Protein AF-A0A928QP17-F1 (afdb_monomer)

Structure (mmCIF, N/CA/C/O backbone):
data_AF-A0A928QP17-F1
#
_entry.id   AF-A0A928QP17-F1
#
loop_
_atom_site.group_PDB
_atom_site.id
_atom_site.type_symbol
_atom_site.label_atom_id
_atom_site.label_alt_id
_atom_site.label_comp_id
_atom_site.label_asym_id
_atom_site.label_entity_id
_atom_site.label_seq_id
_atom_site.pdbx_PDB_ins_code
_atom_site.Cartn_x
_atom_site.Cartn_y
_atom_site.Cartn_z
_atom_site.occupancy
_atom_site.B_iso_or_equiv
_atom_site.auth_seq_id
_atom_site.auth_comp_id
_atom_site.auth_asym_id
_atom_site.auth_atom_id
_atom_site.pdbx_PDB_model_num
ATOM 1 N N . MET A 1 1 ? -71.863 12.565 37.218 1.00 50.16 1 MET A N 1
ATOM 2 C CA . MET A 1 1 ? -70.483 12.135 37.546 1.00 50.16 1 MET A CA 1
ATOM 3 C C . MET A 1 1 ? -70.343 10.631 37.805 1.00 50.16 1 MET A C 1
ATOM 5 O O . MET A 1 1 ? -69.464 10.047 37.192 1.00 50.16 1 MET A O 1
ATOM 9 N N . LYS A 1 2 ? -71.217 9.953 38.574 1.00 46.41 2 LYS A N 1
ATOM 10 C CA . LYS A 1 2 ? -71.148 8.475 38.717 1.00 46.41 2 LYS A CA 1
ATOM 11 C C . LYS A 1 2 ? -71.361 7.685 37.405 1.00 46.41 2 LYS A C 1
ATOM 13 O O . LYS A 1 2 ? -70.645 6.726 37.175 1.00 46.41 2 LYS A O 1
ATOM 18 N N . ASN A 1 3 ? -72.219 8.146 36.486 1.00 48.16 3 ASN A N 1
ATOM 19 C CA . ASN A 1 3 ? -72.451 7.462 35.194 1.00 48.16 3 ASN A CA 1
ATOM 20 C C . ASN A 1 3 ? -71.359 7.649 34.120 1.00 48.16 3 ASN A C 1
ATOM 22 O O . ASN A 1 3 ? -71.400 6.963 33.103 1.00 48.16 3 ASN A O 1
ATOM 26 N N . ILE A 1 4 ? -70.398 8.557 34.323 1.00 51.66 4 ILE A N 1
ATOM 27 C CA . ILE A 1 4 ? -69.255 8.731 33.407 1.00 51.66 4 ILE A CA 1
ATOM 28 C C . ILE A 1 4 ? -68.087 7.852 33.876 1.00 51.66 4 ILE A C 1
ATOM 30 O O . ILE A 1 4 ? -67.463 7.188 33.055 1.00 51.66 4 ILE A O 1
ATOM 34 N N . LEU A 1 5 ? -67.880 7.722 35.194 1.00 47.03 5 LEU A N 1
ATOM 35 C CA . LEU A 1 5 ? -66.871 6.813 35.749 1.00 47.03 5 LEU A CA 1
ATOM 36 C C . LEU A 1 5 ? -67.186 5.332 35.482 1.00 47.03 5 LEU A C 1
ATOM 38 O O . LEU A 1 5 ? -66.279 4.582 35.149 1.00 47.03 5 LEU A O 1
ATOM 42 N N . THR A 1 6 ? -68.452 4.902 35.554 1.00 49.31 6 THR A N 1
ATOM 43 C CA . THR A 1 6 ? -68.814 3.493 35.291 1.00 49.31 6 THR A CA 1
ATOM 44 C C . THR A 1 6 ? -68.688 3.112 33.811 1.00 49.31 6 THR A C 1
ATOM 46 O O . THR A 1 6 ? -68.391 1.964 33.506 1.00 49.31 6 THR A O 1
ATOM 49 N N . LYS A 1 7 ? -68.844 4.064 32.879 1.00 46.16 7 LYS A N 1
ATOM 50 C CA . LYS A 1 7 ? -68.625 3.811 31.443 1.00 46.16 7 LYS A CA 1
ATOM 51 C C . LYS A 1 7 ? -67.146 3.826 31.054 1.00 46.16 7 LYS A C 1
ATOM 53 O O . LYS A 1 7 ? -66.764 3.060 30.182 1.00 46.16 7 LYS A O 1
ATOM 58 N N . ILE A 1 8 ? -66.320 4.625 31.730 1.00 52.03 8 ILE A N 1
ATOM 59 C CA . ILE A 1 8 ? -64.865 4.615 31.528 1.00 52.03 8 ILE A CA 1
ATOM 60 C C . ILE A 1 8 ? -64.254 3.331 32.118 1.00 52.03 8 ILE A C 1
ATOM 62 O O . ILE A 1 8 ? -63.451 2.691 31.453 1.00 52.03 8 ILE A O 1
ATOM 66 N N . LEU A 1 9 ? -64.707 2.867 33.292 1.00 47.12 9 LEU A N 1
ATOM 67 C CA . LEU A 1 9 ? -64.185 1.635 33.905 1.00 47.12 9 LEU A CA 1
ATOM 68 C C . LEU A 1 9 ? -64.541 0.360 33.114 1.00 47.12 9 LEU A C 1
ATOM 70 O O . LEU A 1 9 ? -63.724 -0.549 33.030 1.00 47.12 9 LEU A O 1
ATOM 74 N N . VAL A 1 10 ? -65.730 0.299 32.500 1.00 51.31 10 VAL A N 1
ATOM 75 C CA . VAL A 1 10 ? -66.136 -0.831 31.637 1.00 51.31 10 VAL A CA 1
ATOM 76 C C . VAL A 1 10 ? -65.442 -0.782 30.268 1.00 51.31 10 VAL A C 1
ATOM 78 O O . VAL A 1 10 ? -65.198 -1.829 29.682 1.00 51.31 10 VAL A O 1
ATOM 81 N N . PHE A 1 11 ? -65.051 0.401 29.778 1.00 46.19 11 PHE A N 1
ATOM 82 C CA . PHE A 1 11 ? -64.256 0.523 28.551 1.00 46.19 11 PHE A CA 1
ATOM 83 C C . PHE A 1 11 ? -62.800 0.065 28.759 1.00 46.19 11 PHE A C 1
ATOM 85 O O . PHE A 1 11 ? -62.255 -0.614 27.897 1.00 46.19 11 PHE A O 1
ATOM 92 N N . PHE A 1 12 ? -62.204 0.331 29.929 1.00 45.59 12 PHE A N 1
ATOM 93 C CA . PHE A 1 12 ? -60.863 -0.171 30.266 1.00 45.59 12 PHE A CA 1
ATOM 94 C C . PHE A 1 12 ? -60.837 -1.681 30.573 1.00 45.59 12 PHE A C 1
ATOM 96 O O . PHE A 1 12 ? -59.945 -2.375 30.101 1.00 45.59 12 PHE A O 1
ATOM 103 N N . LEU A 1 13 ? -61.857 -2.232 31.245 1.00 40.94 13 LEU A N 1
ATOM 104 C CA . LEU A 1 13 ? -61.941 -3.680 31.511 1.00 40.94 13 LEU A CA 1
ATOM 105 C C . LEU A 1 13 ? -62.227 -4.539 30.263 1.00 40.94 13 LEU A C 1
ATOM 107 O O . LEU A 1 13 ? -61.940 -5.733 30.276 1.00 40.94 13 LEU A O 1
ATOM 111 N N . ILE A 1 14 ? -62.772 -3.958 29.188 1.00 42.19 14 ILE A N 1
ATOM 112 C CA . ILE A 1 14 ? -62.957 -4.654 27.902 1.00 42.19 14 ILE A CA 1
ATOM 113 C C . ILE A 1 14 ? -61.692 -4.563 27.025 1.00 42.19 14 ILE A C 1
ATOM 115 O O . ILE A 1 14 ? -61.451 -5.481 26.245 1.00 42.19 14 ILE A O 1
ATOM 119 N N . LEU A 1 15 ? -60.838 -3.541 27.190 1.00 37.81 15 LEU A N 1
ATOM 120 C CA . LEU A 1 15 ? -59.537 -3.469 26.504 1.00 37.81 15 LEU A CA 1
ATOM 121 C C . LEU A 1 15 ? -58.491 -4.450 27.075 1.00 37.81 15 LEU A C 1
ATOM 123 O O . LEU A 1 15 ? -57.694 -4.991 26.308 1.00 37.81 15 LEU A O 1
ATOM 127 N N . ASP A 1 16 ? -58.540 -4.758 28.375 1.00 39.31 16 ASP A N 1
ATOM 128 C CA . ASP A 1 16 ? -57.611 -5.718 29.002 1.00 39.31 16 ASP A CA 1
ATOM 129 C C . ASP A 1 16 ? -57.970 -7.194 28.739 1.00 39.31 16 ASP A C 1
ATOM 131 O O . ASP A 1 16 ? -57.113 -8.068 28.845 1.00 39.31 16 ASP A O 1
ATOM 135 N N . ILE A 1 17 ? -59.213 -7.498 28.344 1.00 41.94 17 ILE A N 1
ATOM 136 C CA . ILE A 1 17 ? -59.660 -8.875 28.033 1.00 41.94 17 ILE A CA 1
ATOM 137 C C . ILE A 1 17 ? -59.663 -9.150 26.510 1.00 41.94 17 ILE A C 1
ATOM 139 O O . ILE A 1 17 ? -59.850 -10.286 26.078 1.00 41.94 17 ILE A O 1
ATOM 143 N N . LEU A 1 18 ? -59.373 -8.141 25.678 1.00 33.00 18 LEU A N 1
ATOM 144 C CA . LEU A 1 18 ? -59.230 -8.268 24.217 1.00 33.00 18 LEU A CA 1
ATOM 145 C C . LEU A 1 18 ? -57.816 -7.974 23.693 1.00 33.00 18 LEU A C 1
ATOM 147 O O . LEU A 1 18 ? -57.620 -7.886 22.483 1.00 33.00 18 LEU A O 1
ATOM 151 N N . SER A 1 19 ? -56.818 -7.900 24.574 1.00 35.25 19 SER A N 1
ATOM 152 C CA . SER A 1 19 ? -55.413 -7.790 24.170 1.00 35.25 19 SER A CA 1
ATOM 153 C C . SER A 1 19 ? -54.688 -9.147 24.149 1.00 35.25 19 SER A C 1
ATOM 155 O O . SER A 1 19 ? -53.694 -9.323 24.851 1.00 35.25 19 SER A O 1
ATOM 157 N N . PRO A 1 20 ? -55.133 -10.107 23.311 1.00 39.41 20 PRO A N 1
ATOM 158 C CA . PRO A 1 20 ? -54.168 -10.998 22.684 1.00 39.41 20 PRO A CA 1
ATOM 159 C C . PRO A 1 20 ? -54.380 -11.088 21.169 1.00 39.41 20 PRO A C 1
ATOM 161 O O . PRO A 1 20 ? -54.307 -12.176 20.631 1.00 39.41 20 PRO A O 1
ATOM 164 N N . PHE A 1 21 ? -54.661 -9.988 20.467 1.00 37.66 21 PHE A N 1
ATOM 165 C CA . PHE A 1 21 ? -54.576 -9.953 18.997 1.00 37.66 21 PHE A CA 1
ATOM 166 C C . PHE A 1 21 ? -54.205 -8.547 18.496 1.00 37.66 21 PHE A C 1
ATOM 168 O O . PHE A 1 21 ? -54.910 -7.943 17.693 1.00 37.66 21 PHE A O 1
ATOM 175 N N . LEU A 1 22 ? -53.056 -8.022 18.933 1.00 32.31 22 LEU A N 1
ATOM 176 C CA . LEU A 1 22 ? -52.209 -7.370 17.929 1.00 32.31 22 LEU A CA 1
ATOM 177 C C . LEU A 1 22 ? -51.805 -8.491 16.962 1.00 32.31 22 LEU A C 1
ATOM 179 O O . LEU A 1 22 ? -51.503 -9.586 17.452 1.00 32.31 22 LEU A O 1
ATOM 183 N N . PRO A 1 23 ? -51.828 -8.299 15.631 1.00 30.12 23 PRO A N 1
ATOM 184 C CA . PRO A 1 23 ? -51.185 -9.276 14.775 1.00 30.12 23 PRO A CA 1
ATOM 185 C C . PRO A 1 23 ? -49.749 -9.383 15.289 1.00 30.12 23 PRO A C 1
ATOM 187 O O . PRO A 1 23 ? -49.046 -8.373 15.367 1.00 30.12 23 PRO A O 1
ATOM 190 N N . MET A 1 24 ? -49.337 -10.587 15.706 1.00 32.09 24 MET A N 1
ATOM 191 C CA . MET A 1 24 ? -47.921 -10.929 15.665 1.00 32.09 24 MET A CA 1
ATOM 192 C C . MET A 1 24 ? -47.445 -10.410 14.316 1.00 32.09 24 MET A C 1
ATOM 194 O O . MET A 1 24 ? -48.039 -10.770 13.298 1.00 32.09 24 MET A O 1
ATOM 198 N N . THR A 1 25 ? -46.473 -9.500 14.318 1.00 38.00 25 THR A N 1
ATOM 199 C CA . THR A 1 25 ? -45.725 -9.160 13.113 1.00 38.00 25 THR A CA 1
ATOM 200 C C . THR A 1 25 ? -45.404 -10.486 12.447 1.00 38.00 25 THR A C 1
ATOM 202 O O . THR A 1 25 ? -44.709 -11.312 13.042 1.00 38.00 25 THR A O 1
ATOM 205 N N . GLN A 1 26 ? -46.037 -10.744 11.301 1.00 40.50 26 GLN A N 1
ATOM 206 C CA . GLN A 1 26 ? -45.770 -11.925 10.499 1.00 40.50 26 GLN A CA 1
ATOM 207 C C . GLN A 1 26 ? -44.246 -11.970 10.362 1.00 40.50 26 GLN A C 1
ATOM 209 O O . GLN A 1 26 ? -43.658 -10.975 9.939 1.00 40.50 26 GLN A O 1
ATOM 214 N N . ALA A 1 27 ? -43.600 -13.039 10.835 1.00 49.50 27 ALA A N 1
ATOM 215 C CA . ALA A 1 27 ? -42.162 -13.171 10.660 1.00 49.50 27 ALA A CA 1
ATOM 216 C C . ALA A 1 27 ? -41.873 -12.990 9.164 1.00 49.50 27 ALA A C 1
ATOM 218 O O . ALA A 1 27 ? -42.525 -13.644 8.348 1.00 49.50 27 ALA A O 1
ATOM 219 N N . ALA A 1 28 ? -40.941 -12.096 8.815 1.00 56.09 28 ALA A N 1
ATOM 220 C CA . ALA A 1 28 ? -40.542 -11.878 7.421 1.00 56.09 28 ALA A CA 1
ATOM 221 C C . ALA A 1 28 ? -40.059 -13.186 6.766 1.00 56.09 28 ALA A C 1
ATOM 223 O O . ALA A 1 28 ? -40.099 -13.342 5.553 1.00 56.09 28 ALA A O 1
ATOM 224 N N . TYR A 1 29 ? -39.665 -14.156 7.597 1.00 69.88 29 TYR A N 1
ATOM 225 C CA . TYR A 1 29 ? -39.195 -15.468 7.202 1.00 69.88 29 TYR A CA 1
ATOM 226 C C . TYR A 1 29 ? -40.138 -16.566 7.714 1.00 69.88 29 TYR A C 1
ATOM 228 O O . TYR A 1 29 ? -40.458 -16.636 8.905 1.00 69.88 29 TYR A O 1
ATOM 236 N N . GLY A 1 30 ? -40.540 -17.486 6.829 1.00 57.28 30 GLY A N 1
ATOM 237 C CA . GLY A 1 30 ? -41.529 -18.539 7.117 1.00 57.28 30 GLY A CA 1
ATOM 238 C C . GLY A 1 30 ? -41.168 -19.521 8.245 1.00 57.28 30 GLY A C 1
ATOM 239 O O . GLY A 1 30 ? -42.051 -20.209 8.751 1.00 57.28 30 GLY A O 1
ATOM 240 N N . ASN A 1 31 ? -39.903 -19.558 8.680 1.00 64.75 31 ASN A N 1
ATOM 241 C CA . ASN A 1 31 ? -39.394 -20.469 9.715 1.00 64.75 31 ASN A CA 1
ATOM 242 C C . ASN A 1 31 ? -39.232 -19.818 11.106 1.00 64.75 31 ASN A C 1
ATOM 244 O O . ASN A 1 31 ? -38.623 -20.410 11.994 1.00 64.75 31 ASN A O 1
ATOM 248 N N . GLY A 1 32 ? -39.782 -18.616 11.320 1.00 68.38 32 GLY A N 1
ATOM 249 C CA . GLY A 1 32 ? -39.868 -17.989 12.647 1.00 68.38 32 GLY A CA 1
ATOM 250 C C . GLY A 1 32 ? -38.692 -17.091 13.043 1.00 68.38 32 GLY A C 1
ATOM 251 O O . GLY A 1 32 ? -38.681 -16.601 14.172 1.00 68.38 32 GLY A O 1
ATOM 252 N N . TYR A 1 33 ? -37.737 -16.831 12.141 1.00 80.94 33 TYR A N 1
ATOM 253 C CA . TYR A 1 33 ? -36.760 -15.756 12.336 1.00 80.94 33 TYR A CA 1
ATOM 254 C C . TYR A 1 33 ? -37.456 -14.403 12.184 1.00 80.94 33 TYR A C 1
ATOM 256 O O . TYR A 1 33 ? -38.138 -14.147 11.190 1.00 80.94 33 TYR A O 1
ATOM 264 N N . VAL A 1 34 ? -37.285 -13.537 13.175 1.00 70.81 34 VAL A N 1
ATOM 265 C CA . VAL A 1 34 ? -37.745 -12.150 13.138 1.00 70.81 34 VAL A CA 1
ATOM 266 C C . VAL A 1 34 ? -36.468 -11.346 12.955 1.00 70.81 34 VAL A C 1
ATOM 268 O O . VAL A 1 34 ? -35.703 -11.215 13.908 1.00 70.81 34 VAL A O 1
ATOM 271 N N . GLY A 1 35 ? -36.169 -10.949 11.715 1.00 75.62 35 GLY A N 1
ATOM 272 C CA . GLY A 1 35 ? -34.967 -10.172 11.406 1.00 75.62 35 GLY A CA 1
ATOM 273 C C . GLY A 1 35 ? -34.935 -8.840 12.153 1.00 75.62 35 GLY A C 1
ATOM 274 O O . GLY A 1 35 ? -35.768 -8.555 13.014 1.00 75.62 35 GLY A O 1
ATOM 275 N N . GLY A 1 36 ? -33.973 -7.988 11.827 1.00 79.06 36 GLY A N 1
ATOM 276 C CA . GLY A 1 36 ? -34.006 -6.603 12.294 1.00 79.06 36 GLY A CA 1
ATOM 277 C C . GLY A 1 36 ? -32.644 -6.017 12.599 1.00 79.06 36 GLY A C 1
ATOM 278 O O . GLY A 1 36 ? -31.645 -6.725 12.670 1.00 79.06 36 GLY A O 1
ATOM 279 N N . ARG A 1 37 ? -32.590 -4.703 12.835 1.00 74.69 37 ARG A N 1
ATOM 280 C CA . ARG A 1 37 ? -31.295 -4.007 12.901 1.00 74.69 37 ARG A CA 1
ATOM 281 C C . ARG A 1 37 ? -30.421 -4.328 14.108 1.00 74.69 37 ARG A C 1
ATOM 283 O O . ARG A 1 37 ? -29.240 -4.053 14.045 1.00 74.69 37 ARG A O 1
ATOM 290 N N . LYS A 1 38 ? -30.951 -4.785 15.243 1.00 69.75 38 LYS A N 1
ATOM 291 C CA . LYS A 1 38 ? -30.124 -4.884 16.460 1.00 69.75 38 LYS A CA 1
ATOM 292 C C . LYS A 1 38 ? -29.164 -6.063 16.364 1.00 69.75 38 LYS A C 1
ATOM 294 O O . LYS A 1 38 ? -29.606 -7.152 16.005 1.00 69.75 38 LYS A O 1
ATOM 299 N N . GLY A 1 39 ? -27.899 -5.854 16.733 1.00 62.88 39 GLY A N 1
ATOM 300 C CA . GLY A 1 39 ? -26.987 -6.957 17.029 1.00 62.88 39 GLY A CA 1
ATOM 301 C C . GLY A 1 39 ? -27.576 -7.884 18.096 1.00 62.88 39 GLY A C 1
ATOM 302 O O . GLY A 1 39 ? -28.529 -7.531 18.797 1.00 62.88 39 GLY A O 1
ATOM 303 N N . ASP A 1 40 ? -27.008 -9.074 18.246 1.00 62.84 40 ASP A N 1
ATOM 304 C CA . ASP A 1 40 ? -27.430 -10.038 19.275 1.00 62.84 40 ASP A CA 1
ATOM 305 C C . ASP A 1 40 ? -27.116 -9.574 20.716 1.00 62.84 40 ASP A C 1
ATOM 307 O O . ASP A 1 40 ? -27.422 -10.265 21.689 1.00 62.84 40 ASP A O 1
ATOM 311 N N . GLY A 1 41 ? -26.529 -8.382 20.849 1.00 57.38 41 GLY A N 1
ATOM 312 C CA . GLY A 1 41 ? -26.080 -7.794 22.097 1.00 57.38 41 GLY A CA 1
ATOM 313 C C . GLY A 1 41 ? -24.778 -8.406 22.589 1.00 57.38 41 GLY A C 1
ATOM 314 O O . GLY A 1 41 ? -24.368 -8.037 23.681 1.00 57.38 41 GLY A O 1
ATOM 315 N N . MET A 1 42 ? -24.137 -9.300 21.820 1.00 54.78 42 MET A N 1
ATOM 316 C CA . MET A 1 42 ? -22.924 -10.060 22.144 1.00 54.78 42 MET A CA 1
ATOM 317 C C . MET A 1 42 ? -21.641 -9.379 21.642 1.00 54.78 42 MET A C 1
ATOM 319 O O . MET A 1 42 ? -20.551 -9.855 21.914 1.00 54.78 42 MET A O 1
ATOM 323 N N . GLY A 1 43 ? -21.720 -8.194 21.035 1.00 65.25 43 GLY A N 1
ATOM 324 C CA . GLY A 1 43 ? -20.551 -7.472 20.520 1.00 65.25 43 GLY A CA 1
ATOM 325 C C . GLY A 1 43 ? -20.120 -7.994 19.149 1.00 65.25 43 GLY A C 1
ATOM 326 O O . GLY A 1 43 ? -20.925 -8.575 18.424 1.00 65.25 43 GLY A O 1
ATOM 327 N N . ILE A 1 44 ? -18.869 -7.747 18.752 1.00 75.00 44 ILE A N 1
ATOM 328 C CA . ILE A 1 44 ? -18.403 -8.145 17.417 1.00 75.00 44 ILE A CA 1
ATOM 329 C C . ILE A 1 44 ? -18.316 -9.667 17.324 1.00 75.00 44 ILE A C 1
ATOM 331 O O . ILE A 1 44 ? -17.543 -10.324 18.026 1.00 75.00 44 ILE A O 1
ATOM 335 N N . TYR A 1 45 ? -19.093 -10.216 16.398 1.00 77.31 45 TYR A N 1
ATOM 336 C CA . TYR A 1 45 ? -19.068 -11.619 16.021 1.00 77.31 45 TYR A CA 1
ATOM 337 C C . TYR A 1 45 ? -17.927 -11.917 15.042 1.00 77.31 45 TYR A C 1
ATOM 339 O O . TYR A 1 45 ? -17.227 -12.921 15.178 1.00 77.31 45 TYR A O 1
ATOM 347 N N . ALA A 1 46 ? -17.714 -11.047 14.057 1.00 84.00 46 ALA A N 1
ATOM 348 C CA . ALA A 1 46 ? -16.796 -11.332 12.964 1.00 84.00 46 ALA A CA 1
ATOM 349 C C . ALA A 1 46 ? -16.258 -10.066 12.301 1.00 84.00 46 ALA A C 1
ATOM 351 O O . ALA A 1 46 ? -16.975 -9.074 12.191 1.00 84.00 46 ALA A O 1
ATOM 352 N N . HIS A 1 47 ? -15.031 -10.155 11.784 1.00 87.81 47 HIS A N 1
ATOM 353 C CA . HIS A 1 47 ? -14.446 -9.181 10.863 1.00 87.81 47 HIS A CA 1
ATOM 354 C C . HIS A 1 47 ? -14.556 -9.683 9.422 1.00 87.81 47 HIS A C 1
ATOM 356 O O . HIS A 1 47 ? -14.399 -10.886 9.159 1.00 87.81 47 HIS A O 1
ATOM 362 N N . GLY A 1 48 ? -14.793 -8.756 8.500 1.00 94.75 48 GLY A N 1
ATOM 363 C CA . GLY A 1 48 ? -14.872 -9.025 7.070 1.00 94.75 48 GLY A CA 1
ATOM 364 C C . GLY A 1 48 ? -14.574 -7.788 6.234 1.00 94.75 48 GLY A C 1
ATOM 365 O O . GLY A 1 48 ? -14.390 -6.693 6.762 1.00 94.75 48 GLY A O 1
ATOM 366 N N . VAL A 1 49 ? -14.538 -7.981 4.924 1.00 97.31 49 VAL A N 1
ATOM 367 C CA . VAL A 1 49 ? -14.384 -6.916 3.924 1.00 97.31 49 VAL A CA 1
ATOM 368 C C . VAL A 1 49 ? -15.519 -6.998 2.914 1.00 97.31 49 VAL A C 1
ATOM 370 O O . VAL A 1 49 ? -16.149 -8.049 2.781 1.00 97.31 49 VAL A O 1
ATOM 373 N N . ASP A 1 50 ? -15.789 -5.916 2.203 1.00 98.31 50 ASP A N 1
ATOM 374 C CA . ASP A 1 50 ? -16.649 -5.955 1.025 1.00 98.31 50 ASP A CA 1
ATOM 375 C C . ASP A 1 50 ? -15.872 -5.586 -0.239 1.00 98.31 50 ASP A C 1
ATOM 377 O O . ASP A 1 50 ? -14.907 -4.824 -0.198 1.00 98.31 50 ASP A O 1
ATOM 381 N N . LEU A 1 51 ? -16.188 -6.285 -1.331 1.00 98.06 51 LEU A N 1
ATOM 382 C CA . LEU A 1 51 ? -15.373 -6.328 -2.546 1.00 98.06 51 LEU A CA 1
ATOM 383 C C . LEU A 1 51 ? -16.252 -6.311 -3.794 1.00 98.06 51 LEU A C 1
ATOM 385 O O . LEU A 1 51 ? -17.342 -6.886 -3.826 1.00 98.06 51 LEU A O 1
ATOM 389 N N . SER A 1 52 ? -15.722 -5.721 -4.855 1.00 97.25 52 SER A N 1
ATOM 390 C CA . SER A 1 52 ? -16.362 -5.576 -6.162 1.00 97.25 52 SER A CA 1
ATOM 391 C C . SER A 1 52 ? -15.312 -5.632 -7.273 1.00 97.25 52 SER A C 1
ATOM 393 O O . SER A 1 52 ? -14.134 -5.905 -7.020 1.00 97.25 52 SER A O 1
ATOM 395 N N . GLU A 1 53 ? -15.708 -5.326 -8.507 1.00 96.25 53 GLU A N 1
ATOM 396 C CA . GLU A 1 53 ? -14.765 -5.181 -9.616 1.00 96.25 53 GLU A CA 1
ATOM 397 C C . GLU A 1 53 ? -13.692 -4.102 -9.407 1.00 96.25 53 GLU A C 1
ATOM 399 O O . GLU A 1 53 ? -12.624 -4.185 -10.011 1.00 96.25 53 GLU A O 1
ATOM 404 N N . TRP A 1 54 ? -13.918 -3.135 -8.511 1.00 95.38 54 TRP A N 1
ATOM 405 C CA . TRP A 1 54 ? -12.975 -2.045 -8.242 1.00 95.38 54 TRP A CA 1
ATOM 406 C C . TRP A 1 54 ? -11.655 -2.504 -7.614 1.00 95.38 54 TRP A C 1
ATOM 408 O O . TRP A 1 54 ? -10.644 -1.822 -7.766 1.00 95.38 54 TRP A O 1
ATOM 418 N N . GLN A 1 55 ? -11.636 -3.662 -6.948 1.00 94.88 55 GLN A N 1
ATOM 419 C CA . GLN A 1 55 ? -10.406 -4.271 -6.426 1.00 94.88 55 GLN A CA 1
ATOM 420 C C . GLN A 1 55 ? -9.660 -5.116 -7.478 1.00 94.88 55 GLN A C 1
ATOM 422 O O . GLN A 1 55 ? -8.534 -5.551 -7.239 1.00 94.88 55 GLN A O 1
ATOM 427 N N . GLY A 1 56 ? -10.256 -5.320 -8.657 1.00 87.62 56 GLY A N 1
ATOM 428 C CA . GLY A 1 56 ? -9.631 -5.962 -9.808 1.00 87.62 56 GLY A CA 1
ATOM 429 C C . GLY A 1 56 ? -9.417 -7.477 -9.695 1.00 87.62 56 GLY A C 1
ATOM 430 O O . GLY A 1 56 ? -9.859 -8.166 -8.773 1.00 87.62 56 GLY A O 1
ATOM 431 N N . GLY A 1 57 ? -8.706 -8.012 -10.688 1.00 79.69 57 GLY A N 1
ATOM 432 C CA . GLY A 1 57 ? -8.490 -9.444 -10.886 1.00 79.69 57 GLY A CA 1
ATOM 433 C C . GLY A 1 57 ? -7.456 -10.104 -9.973 1.00 79.69 57 GLY A C 1
ATOM 434 O O . GLY A 1 57 ? -7.164 -11.279 -10.162 1.00 79.69 57 GLY A O 1
ATOM 435 N N . GLU A 1 58 ? -6.913 -9.428 -8.967 1.00 86.81 58 GLU A N 1
ATOM 436 C CA . GLU A 1 58 ? -5.759 -9.929 -8.196 1.00 86.81 58 GLU A CA 1
ATOM 437 C C . GLU A 1 58 ? -6.054 -10.176 -6.710 1.00 86.81 58 GLU A C 1
ATOM 439 O O . GLU A 1 58 ? -5.138 -10.370 -5.919 1.00 86.81 58 GLU A O 1
ATOM 444 N N . VAL A 1 59 ? -7.332 -10.217 -6.319 1.00 95.25 59 VAL A N 1
ATOM 445 C CA . VAL A 1 59 ? -7.709 -10.499 -4.927 1.00 95.25 59 VAL A CA 1
ATOM 446 C C . VAL A 1 59 ? -7.321 -11.927 -4.506 1.00 95.25 59 VAL A C 1
ATOM 448 O O . VAL A 1 59 ? -7.782 -12.910 -5.092 1.00 95.25 59 VAL A O 1
ATOM 451 N N . ASP A 1 60 ? -6.520 -12.031 -3.445 1.00 96.12 60 ASP A N 1
ATOM 452 C CA . ASP A 1 60 ? -6.100 -13.271 -2.790 1.00 96.12 60 ASP A CA 1
ATOM 453 C C . ASP A 1 60 ? -6.913 -13.510 -1.505 1.00 96.12 60 ASP A C 1
ATOM 455 O O . ASP A 1 60 ? -6.643 -12.969 -0.429 1.00 96.12 60 ASP A O 1
ATOM 459 N N . PHE A 1 61 ? -7.929 -14.366 -1.622 1.00 96.75 61 PHE A N 1
ATOM 460 C CA . PHE A 1 61 ? -8.832 -14.706 -0.523 1.00 96.75 61 PHE A CA 1
ATOM 461 C C . PHE A 1 61 ? -8.187 -15.578 0.565 1.00 96.75 61 PHE A C 1
ATOM 463 O O . PHE A 1 61 ? -8.663 -15.563 1.703 1.00 96.75 61 PHE A O 1
ATOM 470 N N . PHE A 1 62 ? -7.107 -16.309 0.264 1.00 90.31 62 PHE A N 1
ATOM 471 C CA . PHE A 1 62 ? -6.383 -17.073 1.282 1.00 90.31 62 PHE A CA 1
ATOM 472 C C . PHE A 1 62 ? -5.629 -16.129 2.212 1.00 90.31 62 PHE A C 1
ATOM 474 O O . PHE A 1 62 ? -5.749 -16.265 3.427 1.00 90.31 62 PHE A O 1
ATOM 481 N N . LYS A 1 63 ? -4.971 -15.100 1.669 1.00 89.69 63 LYS A N 1
ATOM 482 C CA . LYS A 1 63 ? -4.328 -14.058 2.485 1.00 89.69 63 LYS A CA 1
ATOM 483 C C . LYS A 1 63 ? -5.319 -13.274 3.336 1.00 89.69 63 LYS A C 1
ATOM 485 O O . LYS A 1 63 ? -5.038 -12.992 4.503 1.00 89.69 63 LYS A O 1
ATOM 490 N N . ILE A 1 64 ? -6.499 -12.960 2.796 1.00 90.06 64 ILE A N 1
ATOM 491 C CA . ILE A 1 64 ? -7.585 -12.356 3.584 1.00 90.06 64 ILE A CA 1
ATOM 492 C C . ILE A 1 64 ? -7.947 -13.277 4.763 1.00 90.06 64 ILE A C 1
ATOM 494 O O . ILE A 1 64 ? -8.027 -12.827 5.905 1.00 90.06 64 ILE A O 1
ATOM 498 N N . LYS A 1 65 ? -8.118 -14.582 4.517 1.00 84.50 65 LYS A N 1
ATOM 499 C CA . LYS A 1 65 ? -8.434 -15.563 5.566 1.00 84.50 65 LYS A CA 1
ATOM 500 C C . LYS A 1 65 ? -7.328 -15.683 6.621 1.00 84.50 65 LYS A C 1
ATOM 502 O O . LYS A 1 65 ? -7.635 -15.744 7.810 1.00 84.50 65 LYS A O 1
ATOM 507 N N . GLU A 1 66 ? -6.065 -15.714 6.204 1.00 78.06 66 GLU A N 1
ATOM 508 C CA . GLU A 1 66 ? -4.891 -15.849 7.081 1.00 78.06 66 GLU A CA 1
ATOM 509 C C . GLU A 1 66 ? -4.742 -14.681 8.064 1.00 78.06 66 GLU A C 1
ATOM 511 O O . GLU A 1 66 ? -4.298 -14.881 9.192 1.00 78.06 66 GLU A O 1
ATOM 516 N N . GLN A 1 67 ? -5.191 -13.483 7.685 1.00 80.62 67 GLN A N 1
ATOM 517 C CA . GLN A 1 67 ? -5.209 -12.299 8.554 1.00 80.62 67 GLN A CA 1
ATOM 518 C C . GLN A 1 67 ? -6.344 -12.303 9.594 1.00 80.62 67 GLN A C 1
ATOM 520 O O . GLN A 1 67 ? -6.483 -11.347 10.354 1.00 80.62 67 GLN A O 1
ATOM 525 N N . GLY A 1 68 ? -7.168 -13.353 9.642 1.00 75.50 68 GLY A N 1
ATOM 526 C CA . GLY A 1 68 ? -8.241 -13.501 10.628 1.00 75.50 68 GLY A CA 1
ATOM 527 C C . GLY A 1 68 ? -9.605 -12.966 10.183 1.00 75.50 68 GLY A C 1
ATOM 528 O O . GLY A 1 68 ? -10.564 -13.041 10.956 1.00 75.50 68 GLY A O 1
ATOM 529 N N . TYR A 1 69 ? -9.746 -12.487 8.940 1.00 87.62 69 TYR A N 1
ATOM 530 C CA . TYR A 1 69 ? -11.061 -12.179 8.376 1.00 87.62 69 TYR A CA 1
ATOM 531 C C . TYR A 1 69 ? -11.860 -13.465 8.152 1.00 87.62 69 TYR A C 1
ATOM 533 O O . TYR A 1 69 ? -11.335 -14.517 7.783 1.00 87.62 69 TYR A O 1
ATOM 541 N N . SER A 1 70 ? -13.165 -13.394 8.393 1.00 88.19 70 SER A N 1
ATOM 542 C CA . SER A 1 70 ? -14.035 -14.578 8.413 1.00 88.19 70 SER A CA 1
ATOM 543 C C . SER A 1 70 ? -15.144 -14.546 7.369 1.00 88.19 70 SER A C 1
ATOM 545 O O . SER A 1 70 ? -15.656 -15.613 7.016 1.00 88.19 70 SER A O 1
ATOM 547 N N . PHE A 1 71 ? -15.463 -13.367 6.830 1.00 97.88 71 PHE A N 1
ATOM 548 C CA . PHE A 1 71 ? -16.454 -13.207 5.775 1.00 97.88 71 PHE A CA 1
ATOM 549 C C . PHE A 1 71 ? -16.065 -12.155 4.738 1.00 97.88 71 PHE A C 1
ATOM 551 O O . PHE A 1 71 ? -15.233 -11.284 4.998 1.00 97.88 71 PHE A O 1
ATOM 558 N N . VAL A 1 72 ? -16.720 -12.237 3.582 1.00 98.44 72 VAL A N 1
ATOM 559 C CA . VAL A 1 72 ? -16.721 -11.207 2.541 1.00 98.44 72 VAL A CA 1
ATOM 560 C C . VAL A 1 72 ? -18.148 -10.911 2.088 1.00 98.44 72 VAL A C 1
ATOM 562 O O . VAL A 1 72 ? -18.964 -11.831 1.980 1.00 98.44 72 VAL A O 1
ATOM 565 N N . ILE A 1 73 ? -18.456 -9.645 1.810 1.00 98.81 73 ILE A N 1
ATOM 566 C CA . ILE A 1 73 ? -19.688 -9.250 1.114 1.00 98.81 73 ILE A CA 1
ATOM 567 C C . ILE A 1 73 ? -19.305 -8.859 -0.312 1.00 98.81 73 ILE A C 1
ATOM 569 O O . ILE A 1 73 ? -18.550 -7.919 -0.522 1.00 98.81 73 ILE A O 1
ATOM 573 N N . LEU A 1 74 ? -19.764 -9.614 -1.304 1.00 98.75 74 LEU A N 1
ATOM 574 C CA . LEU A 1 74 ? -19.377 -9.398 -2.699 1.00 98.75 74 LEU A CA 1
ATOM 575 C C . LEU A 1 74 ? -20.449 -8.605 -3.439 1.00 98.75 74 LEU A C 1
ATOM 577 O O . LEU A 1 74 ? -21.632 -8.939 -3.343 1.00 98.75 74 LEU A O 1
ATOM 581 N N . ARG A 1 75 ? -20.065 -7.619 -4.249 1.00 98.69 75 ARG A N 1
ATOM 582 C CA . ARG A 1 75 ? -21.013 -7.036 -5.199 1.00 98.69 75 ARG A CA 1
ATOM 583 C C . ARG A 1 75 ? -21.416 -8.117 -6.191 1.00 98.69 75 ARG A C 1
ATOM 585 O O . ARG A 1 75 ? -20.580 -8.628 -6.927 1.00 98.69 75 ARG A O 1
ATOM 592 N N . ALA A 1 76 ? -22.689 -8.494 -6.190 1.00 98.38 76 ALA A N 1
ATOM 593 C CA . ALA A 1 76 ? -23.224 -9.416 -7.186 1.00 98.38 76 ALA A CA 1
ATOM 594 C C . ALA A 1 76 ? -23.477 -8.697 -8.513 1.00 98.38 76 ALA A C 1
ATOM 596 O O . ALA A 1 76 ? -23.310 -9.279 -9.581 1.00 98.38 76 ALA A O 1
ATOM 597 N N . GLY A 1 77 ? -23.846 -7.420 -8.443 1.00 97.75 77 GLY A N 1
ATOM 598 C CA . GLY A 1 77 ? -24.038 -6.576 -9.608 1.00 97.75 77 GLY A CA 1
ATOM 599 C C . GLY A 1 77 ? -24.540 -5.187 -9.250 1.00 97.75 77 GLY A C 1
ATOM 600 O O . GLY A 1 77 ? -24.685 -4.834 -8.077 1.00 97.75 77 GLY A O 1
ATOM 601 N N . PHE A 1 78 ? -24.809 -4.407 -10.288 1.00 97.25 78 PHE A N 1
ATOM 602 C CA . PHE A 1 78 ? -25.413 -3.089 -10.201 1.00 97.25 78 PHE A CA 1
ATOM 603 C C . PHE A 1 78 ? -26.500 -2.960 -11.267 1.00 97.25 78 PHE A C 1
ATOM 605 O O . PHE A 1 78 ? -26.328 -3.356 -12.424 1.00 97.25 78 PHE A O 1
ATOM 612 N N . SER A 1 79 ? -27.657 -2.436 -10.878 1.00 94.81 79 SER A N 1
ATOM 613 C CA . SER A 1 79 ? -28.874 -2.543 -11.680 1.00 94.81 79 SER A CA 1
ATOM 614 C C . SER A 1 79 ? -29.131 -3.982 -12.173 1.00 94.81 79 SER A C 1
ATOM 616 O O . SER A 1 79 ? -29.245 -4.904 -11.371 1.00 94.81 79 SER A O 1
ATOM 618 N N . VAL A 1 80 ? -29.217 -4.200 -13.487 1.00 95.94 80 VAL A N 1
ATOM 619 C CA . VAL A 1 80 ? -29.399 -5.521 -14.118 1.00 95.94 80 VAL A CA 1
ATOM 620 C C . VAL A 1 80 ? -28.099 -6.103 -14.690 1.00 95.94 80 VAL A C 1
ATOM 622 O O . VAL A 1 80 ? -28.143 -7.074 -15.447 1.00 95.94 80 VAL A O 1
ATOM 625 N N . TYR A 1 81 ? -26.947 -5.513 -14.361 1.00 97.38 81 TYR A N 1
ATOM 626 C CA . TYR A 1 81 ? -25.629 -5.957 -14.809 1.00 97.38 81 TYR A CA 1
ATOM 627 C C . TYR A 1 81 ? -24.904 -6.689 -13.684 1.00 97.38 81 TYR A C 1
ATOM 629 O O . TYR A 1 81 ? -24.829 -6.198 -12.560 1.00 97.38 81 TYR A O 1
ATOM 637 N N . ILE A 1 82 ? -24.378 -7.871 -13.999 1.00 98.00 82 ILE A N 1
ATOM 638 C CA . ILE A 1 82 ? -23.556 -8.649 -13.072 1.00 98.00 82 ILE A CA 1
ATOM 639 C C . ILE A 1 82 ? -22.190 -7.972 -12.916 1.00 98.00 82 ILE A C 1
ATOM 641 O O . ILE A 1 82 ? -21.646 -7.464 -13.896 1.00 98.00 82 ILE A O 1
ATOM 645 N N . ASP A 1 83 ? -21.643 -7.971 -11.703 1.00 98.38 83 ASP A N 1
ATOM 646 C CA . ASP A 1 83 ? -20.278 -7.499 -11.455 1.00 98.38 83 ASP A CA 1
ATOM 647 C C . ASP A 1 83 ? -19.275 -8.448 -12.130 1.00 98.38 83 ASP A C 1
ATOM 649 O O . ASP A 1 83 ? -19.414 -9.675 -12.035 1.00 98.38 83 ASP A O 1
ATOM 653 N N . GLU A 1 84 ? -18.279 -7.889 -12.825 1.00 97.50 84 GLU A N 1
ATOM 654 C CA . GLU A 1 84 ? -17.352 -8.651 -13.673 1.00 97.50 84 GLU A CA 1
ATOM 655 C C . GLU A 1 84 ? -16.640 -9.779 -12.911 1.00 97.50 84 GLU A C 1
ATOM 657 O O . GLU A 1 84 ? -16.413 -10.863 -13.458 1.00 97.50 84 GLU A O 1
ATOM 662 N N . TYR A 1 85 ? -16.336 -9.564 -11.628 1.00 97.38 85 TYR A N 1
ATOM 663 C CA . TYR A 1 85 ? -15.579 -10.514 -10.820 1.00 97.38 85 TYR A CA 1
ATOM 664 C C . TYR A 1 85 ? -16.442 -11.344 -9.869 1.00 97.38 85 TYR A C 1
ATOM 666 O O . TYR A 1 85 ? -15.894 -12.205 -9.177 1.00 97.38 85 TYR A O 1
ATOM 674 N N . PHE A 1 86 ? -17.769 -11.171 -9.846 1.00 98.25 86 PHE A N 1
ATOM 675 C CA . PHE A 1 86 ? -18.643 -11.835 -8.871 1.00 98.25 86 PHE A CA 1
ATOM 676 C C . PHE A 1 86 ? -18.480 -13.360 -8.840 1.00 98.25 86 PHE A C 1
ATOM 678 O O . PHE A 1 86 ? -18.265 -13.938 -7.775 1.00 98.25 86 PHE A O 1
ATOM 685 N N . GLU A 1 87 ? -18.544 -14.031 -9.995 1.00 97.81 87 GLU A N 1
ATOM 686 C CA . GLU A 1 87 ? -18.476 -15.500 -10.054 1.00 97.81 87 GLU A CA 1
ATOM 687 C C . GLU A 1 87 ? -17.113 -16.035 -9.597 1.00 97.81 87 GLU A C 1
ATOM 689 O O . GLU A 1 87 ? -17.035 -17.015 -8.850 1.00 97.81 87 GLU A O 1
ATOM 694 N N . ARG A 1 88 ? -16.032 -15.357 -9.998 1.00 97.00 88 ARG A N 1
ATOM 695 C CA . ARG A 1 88 ? -14.671 -15.696 -9.573 1.00 97.00 88 ARG A CA 1
ATOM 696 C C . ARG A 1 88 ? -14.504 -15.485 -8.073 1.00 97.00 88 ARG A C 1
ATOM 698 O O . ARG A 1 88 ? -14.028 -16.386 -7.387 1.00 97.00 88 ARG A O 1
ATOM 705 N N . ASN A 1 89 ? -14.895 -14.316 -7.575 1.00 98.12 89 ASN A N 1
ATOM 706 C CA . ASN A 1 89 ? -14.740 -13.943 -6.175 1.00 98.12 89 ASN A CA 1
ATOM 707 C C . ASN A 1 89 ? -15.586 -14.842 -5.273 1.00 98.12 89 ASN A C 1
ATOM 709 O O . ASN A 1 89 ? -15.107 -15.279 -4.232 1.00 98.12 89 ASN A O 1
ATOM 713 N N . TYR A 1 90 ? -16.801 -15.202 -5.699 1.00 98.44 90 TYR A N 1
ATOM 714 C CA . TYR A 1 90 ? -17.626 -16.180 -4.998 1.00 98.44 90 TYR A CA 1
ATOM 715 C C . TYR A 1 90 ? -16.895 -17.521 -4.888 1.00 98.44 90 TYR A C 1
ATOM 717 O O . TYR A 1 90 ? -16.715 -18.030 -3.784 1.00 98.44 90 TYR A O 1
ATOM 725 N N . ALA A 1 91 ? -16.426 -18.079 -6.009 1.00 97.69 91 ALA A N 1
ATOM 726 C CA . ALA A 1 91 ? -15.732 -19.365 -6.010 1.00 97.69 91 ALA A CA 1
ATOM 727 C C . ALA A 1 91 ? -14.461 -19.344 -5.140 1.00 97.69 91 ALA A C 1
ATOM 729 O O . ALA A 1 91 ? -14.297 -20.217 -4.287 1.00 97.69 91 ALA A O 1
ATOM 730 N N . ALA A 1 92 ? -13.615 -18.324 -5.298 1.00 97.06 92 ALA A N 1
ATOM 731 C CA . ALA A 1 92 ? -12.352 -18.195 -4.576 1.00 97.06 92 ALA A CA 1
ATOM 732 C C . ALA A 1 92 ? -12.550 -17.950 -3.070 1.00 97.06 92 ALA A C 1
ATOM 734 O O . ALA A 1 92 ? -11.872 -18.567 -2.250 1.00 97.06 92 ALA A O 1
ATOM 735 N N . ALA A 1 93 ? -13.523 -17.122 -2.676 1.00 97.38 93 ALA A N 1
ATOM 736 C CA . ALA A 1 93 ? -13.852 -16.912 -1.267 1.00 97.38 93 ALA A CA 1
ATOM 737 C C . ALA A 1 93 ? -14.352 -18.203 -0.602 1.00 97.38 93 ALA A C 1
ATOM 739 O O . ALA A 1 93 ? -13.933 -18.536 0.510 1.00 97.38 93 ALA A O 1
ATOM 740 N N . LYS A 1 94 ? -15.217 -18.967 -1.289 1.00 96.62 94 LYS A N 1
ATOM 741 C CA . LYS A 1 94 ? -15.677 -20.276 -0.799 1.00 96.62 94 LYS A CA 1
ATOM 742 C C . LYS A 1 94 ? -14.521 -21.269 -0.680 1.00 96.62 94 LYS A C 1
ATOM 744 O O . LYS A 1 94 ? -14.474 -21.997 0.309 1.00 96.62 94 LYS A O 1
ATOM 749 N N . GLU A 1 95 ? -13.604 -21.287 -1.646 1.00 95.94 95 GLU A N 1
ATOM 750 C CA . GLU A 1 95 ? -12.419 -22.153 -1.640 1.00 95.94 95 GLU A CA 1
ATOM 751 C C . GLU A 1 95 ? -11.466 -21.823 -0.482 1.00 95.94 95 GLU A C 1
ATOM 753 O O . GLU A 1 95 ? -11.018 -22.729 0.220 1.00 95.94 95 GLU A O 1
ATOM 758 N N . ALA A 1 96 ? -11.254 -20.537 -0.197 1.00 92.06 96 ALA A N 1
ATOM 759 C CA . ALA A 1 96 ? -10.472 -20.067 0.948 1.00 92.06 96 ALA A CA 1
ATOM 760 C C . ALA A 1 96 ? -11.162 -20.286 2.313 1.00 92.06 96 ALA A C 1
ATOM 762 O O . ALA A 1 96 ? -10.588 -20.003 3.366 1.00 92.06 96 ALA A O 1
ATOM 763 N N . GLY A 1 97 ? -12.404 -20.781 2.331 1.00 87.94 97 GLY A N 1
ATOM 764 C CA . GLY A 1 97 ? -13.163 -21.014 3.560 1.00 87.94 97 GLY A CA 1
ATOM 765 C C . GLY A 1 97 ? -13.689 -19.732 4.216 1.00 87.94 97 GLY A C 1
ATOM 766 O O . GLY A 1 97 ? -13.866 -19.690 5.440 1.00 87.94 97 GLY A O 1
ATOM 767 N N . LEU A 1 98 ? -13.922 -18.676 3.434 1.00 94.94 98 LEU A N 1
ATOM 768 C CA . LEU A 1 98 ? -14.626 -17.473 3.873 1.00 94.94 98 LEU A CA 1
ATOM 769 C C . LEU A 1 98 ? -16.145 -17.666 3.751 1.00 94.94 98 LEU A C 1
ATOM 771 O O . LEU A 1 98 ? -16.656 -18.332 2.843 1.00 94.94 98 LEU A O 1
ATOM 775 N N . HIS A 1 99 ? -16.877 -17.081 4.695 1.00 97.62 99 HIS A N 1
ATOM 776 C CA . HIS A 1 99 ? -18.328 -16.952 4.610 1.00 97.62 99 HIS A CA 1
ATOM 777 C C . HIS A 1 99 ? -18.690 -15.838 3.628 1.00 97.62 99 HIS A C 1
ATOM 779 O O . HIS A 1 99 ? -18.020 -14.809 3.595 1.00 97.62 99 HIS A O 1
ATOM 785 N N . VAL A 1 100 ? -19.724 -16.042 2.811 1.00 98.50 100 VAL A N 1
ATOM 786 C CA . VAL A 1 100 ? -20.039 -15.108 1.719 1.00 98.50 100 VAL A CA 1
ATOM 787 C C . VAL A 1 100 ? -21.433 -14.522 1.891 1.00 98.50 100 VAL A C 1
ATOM 789 O O . VAL A 1 100 ? -22.400 -15.259 2.088 1.00 98.50 100 VAL A O 1
ATOM 792 N N . GLY A 1 101 ? -21.517 -13.200 1.799 1.00 98.62 101 GLY A N 1
ATOM 793 C CA . GLY A 1 101 ? -22.740 -12.434 1.565 1.00 98.62 101 GLY A CA 1
ATOM 794 C C . GLY A 1 101 ? -22.617 -11.679 0.251 1.00 98.62 101 GLY A C 1
ATOM 795 O O . GLY A 1 101 ? -21.560 -11.708 -0.386 1.00 98.62 101 GLY A O 1
ATOM 796 N N . VAL A 1 102 ? -23.685 -11.010 -0.169 1.00 98.75 102 VAL A N 1
ATOM 797 C CA . VAL A 1 102 ? -23.652 -10.223 -1.408 1.00 98.75 102 VAL A CA 1
ATOM 798 C C . VAL A 1 102 ? -24.418 -8.922 -1.275 1.00 98.75 102 VAL A C 1
ATOM 800 O O . VAL A 1 102 ? -25.285 -8.810 -0.411 1.00 98.75 102 VAL A O 1
ATOM 803 N N . TYR A 1 103 ? -24.158 -7.977 -2.172 1.00 98.81 103 TYR A N 1
ATOM 804 C CA . TYR A 1 103 ? -24.999 -6.798 -2.345 1.00 98.81 103 TYR A CA 1
ATOM 805 C C . TYR A 1 103 ? -25.294 -6.504 -3.818 1.00 98.81 103 TYR A C 1
ATOM 807 O O . TYR A 1 103 ? -24.564 -6.946 -4.712 1.00 98.81 103 TYR A O 1
ATOM 815 N N . LEU A 1 104 ? -26.380 -5.771 -4.061 1.00 98.75 104 LEU A N 1
ATOM 816 C CA . LEU A 1 104 ? -26.710 -5.189 -5.359 1.00 98.75 104 LEU A CA 1
ATOM 817 C C . LEU A 1 104 ? -26.822 -3.673 -5.222 1.00 98.75 104 LEU A C 1
ATOM 819 O O . LEU A 1 104 ? -27.661 -3.196 -4.458 1.00 98.75 104 LEU A O 1
ATOM 823 N N . TYR A 1 105 ? -25.995 -2.952 -5.983 1.00 98.25 105 TYR A N 1
ATOM 824 C CA . TYR A 1 105 ? -26.024 -1.490 -6.060 1.00 98.25 105 TYR A CA 1
ATOM 825 C C . TYR A 1 105 ? -27.171 -1.042 -6.964 1.00 98.25 105 TYR A C 1
ATOM 827 O O . TYR A 1 105 ? -27.176 -1.339 -8.164 1.00 98.25 105 TYR A O 1
ATOM 835 N N . SER A 1 106 ? -28.165 -0.362 -6.399 1.00 97.38 106 SER A N 1
ATOM 836 C CA . SER A 1 106 ? -29.367 0.004 -7.146 1.00 97.38 106 SER A CA 1
ATOM 837 C C . SER A 1 106 ? -29.265 1.384 -7.786 1.00 97.38 106 SER A C 1
ATOM 839 O O . SER A 1 106 ? -28.783 2.339 -7.177 1.00 97.38 106 SER A O 1
ATOM 841 N N . TYR A 1 107 ? -29.784 1.487 -9.009 1.00 95.94 107 TYR A N 1
ATOM 842 C CA . TYR A 1 107 ? -30.029 2.761 -9.690 1.00 95.94 107 TYR A CA 1
ATOM 843 C C . TYR A 1 107 ? -31.528 3.062 -9.844 1.00 95.94 107 TYR A C 1
ATOM 845 O O . TYR A 1 107 ? -31.882 4.125 -10.356 1.00 95.94 107 TYR A O 1
ATOM 853 N N . ALA A 1 108 ? -32.397 2.131 -9.442 1.00 95.06 108 ALA A N 1
ATOM 854 C CA . ALA A 1 108 ? -33.827 2.167 -9.706 1.00 95.06 108 ALA A CA 1
ATOM 855 C C . ALA A 1 108 ? -34.532 3.327 -8.988 1.00 95.06 108 ALA A C 1
ATOM 857 O O . ALA A 1 108 ? -34.392 3.508 -7.780 1.00 95.06 108 ALA A O 1
ATOM 858 N N . ASP A 1 109 ? -35.380 4.065 -9.707 1.00 95.00 109 ASP A N 1
ATOM 859 C CA . ASP A 1 109 ? -36.251 5.097 -9.122 1.00 95.00 109 ASP A CA 1
ATOM 860 C C . ASP A 1 109 ? -37.744 4.711 -9.153 1.00 95.00 109 ASP A C 1
ATOM 862 O O . ASP A 1 109 ? -38.614 5.452 -8.679 1.00 95.00 109 ASP A O 1
ATOM 866 N N . THR A 1 110 ? -38.042 3.498 -9.631 1.00 95.88 110 THR A N 1
ATOM 867 C CA . THR A 1 110 ? -39.383 2.907 -9.658 1.00 95.88 110 THR A CA 1
ATOM 868 C C . THR A 1 110 ? -39.408 1.480 -9.108 1.00 95.88 110 THR A C 1
ATOM 870 O O . THR A 1 110 ? -38.448 0.721 -9.220 1.00 95.88 110 THR A O 1
ATOM 873 N N . VAL A 1 111 ? -40.556 1.070 -8.556 1.00 96.31 111 VAL A N 1
ATOM 874 C CA . VAL A 1 111 ? -40.769 -0.305 -8.061 1.00 96.31 111 VAL A CA 1
ATOM 875 C C . VAL A 1 111 ? -40.586 -1.341 -9.176 1.00 96.31 111 VAL A C 1
ATOM 877 O O . VAL A 1 111 ? -40.073 -2.427 -8.931 1.00 96.31 111 VAL A O 1
ATOM 880 N N . GLU A 1 112 ? -40.978 -1.016 -10.410 1.00 96.94 112 GLU A N 1
ATOM 881 C CA . GLU A 1 112 ? -40.816 -1.920 -11.553 1.00 96.94 112 GLU A CA 1
ATOM 882 C C . GLU A 1 112 ? -39.338 -2.216 -11.839 1.00 96.94 112 GLU A C 1
ATOM 884 O O . GLU A 1 112 ? -38.971 -3.363 -12.085 1.00 96.94 112 GLU A O 1
ATOM 889 N N . GLU A 1 113 ? -38.481 -1.197 -11.777 1.00 96.94 113 GLU A N 1
ATOM 890 C CA . GLU A 1 113 ? -37.036 -1.357 -11.943 1.00 96.94 113 GLU A CA 1
ATOM 891 C C . GLU A 1 113 ? -36.415 -2.141 -10.801 1.00 96.94 113 GLU A C 1
ATOM 893 O O . GLU A 1 113 ? -35.682 -3.089 -11.064 1.00 96.94 113 GLU A O 1
ATOM 898 N N . VAL A 1 114 ? -36.786 -1.836 -9.558 1.00 97.75 114 VAL A N 1
ATOM 899 C CA . VAL A 1 114 ? -36.339 -2.597 -8.386 1.00 97.75 114 VAL A CA 1
ATOM 900 C C . VAL A 1 114 ? -36.641 -4.090 -8.533 1.00 97.75 114 VAL A C 1
ATOM 902 O O . VAL A 1 114 ? -35.807 -4.936 -8.214 1.00 97.75 114 VAL A O 1
ATOM 905 N N . LEU A 1 115 ? -37.827 -4.442 -9.037 1.00 97.38 115 LEU A N 1
ATOM 906 C CA . LEU A 1 115 ? -38.193 -5.840 -9.259 1.00 97.38 115 LEU A CA 1
ATOM 907 C C . LEU A 1 115 ? -37.377 -6.481 -10.391 1.00 97.38 115 LEU A C 1
ATOM 909 O O . LEU A 1 115 ? -37.021 -7.651 -10.277 1.00 97.38 115 LEU A O 1
ATOM 913 N N . ARG A 1 116 ? -37.011 -5.726 -11.438 1.00 97.56 116 ARG A N 1
ATOM 914 C CA . ARG A 1 116 ? -36.079 -6.207 -12.475 1.00 97.56 116 ARG A CA 1
ATOM 915 C C . ARG A 1 116 ? -34.686 -6.478 -11.914 1.00 97.56 116 ARG A C 1
ATOM 917 O O . ARG A 1 116 ? -34.081 -7.486 -12.269 1.00 97.56 116 ARG A O 1
ATOM 924 N N . GLU A 1 117 ? -34.183 -5.596 -11.056 1.00 98.12 117 GLU A N 1
ATOM 925 C CA . GLU A 1 117 ? -32.894 -5.775 -10.380 1.00 98.12 117 GLU A CA 1
ATOM 926 C C . GLU A 1 117 ? -32.921 -7.007 -9.461 1.00 98.12 117 GLU A C 1
ATOM 928 O O . GLU A 1 117 ? -32.022 -7.848 -9.520 1.00 98.12 117 GLU A O 1
ATOM 933 N N . ALA A 1 118 ? -33.995 -7.181 -8.681 1.00 97.62 118 ALA A N 1
ATOM 934 C CA . ALA A 1 118 ? -34.193 -8.366 -7.847 1.00 97.62 118 ALA A CA 1
ATOM 935 C C . ALA A 1 118 ? -34.240 -9.660 -8.682 1.00 97.62 118 ALA A C 1
ATOM 937 O O . ALA A 1 118 ? -33.588 -10.643 -8.331 1.00 97.62 118 ALA A O 1
ATOM 938 N N . ASP A 1 119 ? -34.955 -9.672 -9.811 1.00 97.88 119 ASP A N 1
ATOM 939 C CA . ASP A 1 119 ? -35.029 -10.834 -10.707 1.00 97.88 119 ASP A CA 1
ATOM 940 C C . ASP A 1 119 ? -33.671 -11.179 -11.339 1.00 97.88 119 ASP A C 1
ATOM 942 O O . ASP A 1 119 ? -33.313 -12.359 -11.437 1.00 97.88 119 ASP A O 1
ATOM 946 N N . ALA A 1 120 ? -32.886 -10.170 -11.730 1.00 98.06 120 ALA A N 1
ATOM 947 C CA . ALA A 1 120 ? -31.528 -10.369 -12.229 1.00 98.06 120 ALA A CA 1
ATOM 948 C C . ALA A 1 120 ? -30.638 -11.017 -11.155 1.00 98.06 120 ALA A C 1
ATOM 950 O O . ALA A 1 120 ? -30.013 -12.053 -11.409 1.00 98.06 120 ALA A O 1
ATOM 951 N N . LEU A 1 121 ? -30.674 -10.484 -9.929 1.00 98.38 121 LEU A N 1
ATOM 952 C CA . LEU A 1 121 ? -29.927 -11.021 -8.794 1.00 98.38 121 LEU A CA 1
ATOM 953 C C . LEU A 1 121 ? -30.320 -12.464 -8.462 1.00 98.38 121 LEU A C 1
ATOM 955 O O . LEU A 1 121 ? -29.448 -13.318 -8.292 1.00 98.38 121 LEU A O 1
ATOM 959 N N . LYS A 1 122 ? -31.620 -12.780 -8.435 1.00 97.88 122 LYS A N 1
ATOM 960 C CA . LYS A 1 122 ? -32.118 -14.159 -8.259 1.00 97.88 122 LYS A CA 1
ATOM 961 C C . LYS A 1 122 ? -31.540 -15.107 -9.308 1.00 97.88 122 LYS A C 1
ATOM 963 O O . LYS A 1 122 ? -31.190 -16.245 -8.989 1.00 97.88 122 LYS A O 1
ATOM 968 N N . GLY A 1 123 ? -31.409 -14.637 -10.549 1.00 97.38 123 GLY A N 1
ATOM 969 C CA . GLY A 1 123 ? -30.757 -15.367 -11.633 1.00 97.38 123 GLY A CA 1
ATOM 970 C C . GLY A 1 123 ? -29.300 -15.712 -11.319 1.00 97.38 123 GLY A C 1
ATOM 971 O O . GLY A 1 123 ? -28.911 -16.876 -11.448 1.00 97.38 123 GLY A O 1
ATOM 972 N N . TRP A 1 124 ? -28.511 -14.736 -10.864 1.00 98.12 124 TRP A N 1
ATOM 973 C CA . TRP A 1 124 ? -27.085 -14.910 -10.547 1.00 98.12 124 TRP A CA 1
ATOM 974 C C . TRP A 1 124 ? -26.842 -15.764 -9.296 1.00 98.12 124 TRP A C 1
ATOM 976 O O . TRP A 1 124 ? -25.869 -16.521 -9.224 1.00 98.12 124 TRP A O 1
ATOM 986 N N . LEU A 1 125 ? -27.747 -15.695 -8.317 1.00 97.56 125 LEU A N 1
ATOM 987 C CA . LEU A 1 125 ? -27.662 -16.462 -7.071 1.00 97.56 125 LEU A CA 1
ATOM 988 C C . LEU A 1 125 ? -28.155 -17.908 -7.194 1.00 97.56 125 LEU A C 1
ATOM 990 O O . LEU A 1 125 ? -28.015 -18.699 -6.257 1.00 97.56 125 LEU A O 1
ATOM 994 N N . LYS A 1 126 ? -28.706 -18.302 -8.345 1.00 95.00 126 LYS A N 1
ATOM 995 C CA . LYS A 1 126 ? -29.239 -19.650 -8.550 1.00 95.00 126 LYS A CA 1
ATOM 996 C C . LYS A 1 126 ? -28.182 -20.726 -8.276 1.00 95.00 126 LYS A C 1
ATOM 998 O O . LYS A 1 126 ? -27.156 -20.809 -8.943 1.00 95.00 126 LYS A O 1
ATOM 1003 N N . GLY A 1 127 ? -28.479 -21.604 -7.316 1.00 91.75 127 GLY A N 1
ATOM 1004 C CA . GLY A 1 127 ? -27.606 -22.717 -6.927 1.00 91.75 127 GLY A CA 1
ATOM 1005 C C . GLY A 1 127 ? -26.455 -22.337 -5.989 1.00 91.75 127 GLY A C 1
ATOM 1006 O O . GLY A 1 127 ? -25.716 -23.227 -5.569 1.00 91.75 127 GLY A O 1
ATOM 1007 N N . LYS A 1 128 ? -26.317 -21.057 -5.628 1.00 95.38 128 LYS A N 1
ATOM 1008 C CA . LYS A 1 128 ? -25.344 -20.582 -4.642 1.00 95.38 128 LYS A CA 1
ATOM 1009 C C . LYS A 1 128 ? -25.915 -20.679 -3.227 1.00 95.38 128 LYS A C 1
ATOM 1011 O O . LYS A 1 128 ? -27.127 -20.672 -3.022 1.00 95.38 128 LYS A O 1
ATOM 1016 N N . LYS A 1 129 ? -25.017 -20.774 -2.249 1.00 95.12 129 LYS A N 1
ATOM 1017 C CA . LYS A 1 129 ? -25.316 -20.671 -0.815 1.00 95.12 129 LYS A CA 1
ATOM 1018 C C . LYS A 1 129 ? -24.549 -19.504 -0.213 1.00 95.12 129 LYS A C 1
ATOM 1020 O O . LYS A 1 129 ? -23.370 -19.339 -0.538 1.00 95.12 129 LYS A O 1
ATOM 1025 N N . LEU A 1 130 ? -25.216 -18.732 0.641 1.00 96.94 130 LEU A N 1
ATOM 1026 C CA . LEU A 1 130 ? -24.661 -17.540 1.284 1.00 96.94 130 LEU A CA 1
ATOM 1027 C C . LEU A 1 130 ? -24.802 -17.648 2.801 1.00 96.94 130 LEU A C 1
ATOM 1029 O O . LEU A 1 130 ? -25.902 -17.829 3.317 1.00 96.94 130 LEU A O 1
ATOM 1033 N N . GLU A 1 131 ? -23.694 -17.540 3.522 1.00 96.19 131 GLU A N 1
ATOM 1034 C CA . GLU A 1 131 ? -23.700 -17.519 4.986 1.00 96.19 131 GLU A CA 1
ATOM 1035 C C . GLU A 1 131 ? -23.940 -16.118 5.565 1.00 96.19 131 GLU A C 1
ATOM 1037 O O . GLU A 1 131 ? -24.118 -15.985 6.771 1.00 96.19 131 GLU A O 1
ATOM 1042 N N . TYR A 1 132 ? -23.953 -15.083 4.725 1.00 97.81 132 TYR A N 1
ATOM 1043 C CA . TYR A 1 132 ? -24.270 -13.702 5.095 1.00 97.81 132 TYR A CA 1
ATOM 1044 C C . TYR A 1 132 ? -25.441 -13.162 4.255 1.00 97.81 132 TYR A C 1
ATOM 1046 O O . TYR A 1 132 ? -25.770 -13.758 3.224 1.00 97.81 132 TYR A O 1
ATOM 1054 N N . PRO A 1 133 ? -26.103 -12.069 4.686 1.00 97.56 133 PRO A N 1
ATOM 1055 C CA . PRO A 1 133 ? -27.290 -11.558 4.006 1.00 97.56 133 PRO A CA 1
ATOM 1056 C C . PRO A 1 133 ? -27.042 -11.100 2.562 1.00 97.56 133 PRO A C 1
ATOM 1058 O O . PRO A 1 133 ? -25.916 -10.804 2.155 1.00 97.56 133 PRO A O 1
ATOM 1061 N N . VAL A 1 134 ? -28.142 -11.014 1.817 1.00 98.44 134 VAL A N 1
ATOM 1062 C CA . VAL A 1 134 ? -28.246 -10.303 0.542 1.00 98.44 134 VAL A CA 1
ATOM 1063 C C . VAL A 1 134 ? -28.642 -8.856 0.833 1.00 98.44 134 VAL A C 1
ATOM 1065 O O . VAL A 1 134 ? -29.746 -8.600 1.317 1.00 98.44 134 VAL A O 1
ATOM 1068 N N . TYR A 1 135 ? -27.758 -7.909 0.546 1.00 98.62 135 TYR A N 1
ATOM 1069 C CA . TYR A 1 135 ? -27.998 -6.497 0.810 1.00 98.62 135 TYR A CA 1
ATOM 1070 C C . TYR A 1 135 ? -28.518 -5.749 -0.417 1.00 98.62 135 TYR A C 1
ATOM 1072 O O . TYR A 1 135 ? -27.988 -5.872 -1.521 1.00 98.62 135 TYR A O 1
ATOM 1080 N N . TYR A 1 136 ? -29.558 -4.950 -0.195 1.00 98.44 136 TYR A N 1
ATOM 1081 C CA . TYR A 1 136 ? -29.970 -3.894 -1.106 1.00 98.44 136 TYR A CA 1
ATOM 1082 C C . TYR A 1 136 ? -29.174 -2.637 -0.779 1.00 98.44 136 TYR A C 1
ATOM 1084 O O . TYR A 1 136 ? -29.343 -2.076 0.306 1.00 98.44 136 TYR A O 1
ATOM 1092 N N . ASP A 1 137 ? -28.296 -2.231 -1.686 1.00 98.12 137 ASP A N 1
ATOM 1093 C CA . ASP A 1 137 ? -27.455 -1.055 -1.517 1.00 98.12 137 ASP A CA 1
ATOM 1094 C C . ASP A 1 137 ? -28.155 0.168 -2.130 1.00 98.12 137 ASP A C 1
ATOM 1096 O O . ASP A 1 137 ? -28.343 0.276 -3.348 1.00 98.12 137 ASP A O 1
ATOM 1100 N N . MET A 1 138 ? -28.617 1.051 -1.237 1.00 94.19 138 MET A N 1
ATOM 1101 C CA . MET A 1 138 ? -29.392 2.245 -1.562 1.00 94.19 138 MET A CA 1
ATOM 1102 C C . MET A 1 138 ? -28.645 3.506 -1.133 1.00 94.19 138 MET A C 1
ATOM 1104 O O . MET A 1 138 ? -28.849 4.037 -0.034 1.00 94.19 138 MET A O 1
ATOM 1108 N N . GLU A 1 139 ? -27.822 4.022 -2.044 1.00 91.12 139 GLU A N 1
ATOM 1109 C CA . GLU A 1 139 ? -27.057 5.245 -1.787 1.00 91.12 139 GLU A CA 1
ATOM 1110 C C . GLU A 1 139 ? -26.756 6.128 -3.007 1.00 91.12 139 GLU A C 1
ATOM 1112 O O . GLU A 1 139 ? -26.161 7.187 -2.828 1.00 91.12 139 GLU A O 1
ATOM 1117 N N . GLU A 1 140 ? -27.208 5.762 -4.217 1.00 94.44 140 GLU A N 1
ATOM 1118 C CA . GLU A 1 140 ? -26.958 6.545 -5.442 1.00 94.44 140 GLU A CA 1
ATOM 1119 C C . GLU A 1 140 ? -27.369 8.032 -5.304 1.00 94.44 140 GLU A C 1
ATOM 1121 O O . GLU A 1 140 ? -28.566 8.364 -5.277 1.00 94.44 140 GLU A O 1
ATOM 1126 N N . PRO A 1 141 ? -26.403 8.968 -5.216 1.00 89.69 141 PRO A N 1
ATOM 1127 C CA . PRO A 1 141 ? -26.703 10.367 -4.936 1.00 89.69 141 PRO A CA 1
ATOM 1128 C C . PRO A 1 141 ? -27.515 11.050 -6.040 1.00 89.69 141 PRO A C 1
ATOM 1130 O O . PRO A 1 141 ? -28.305 11.957 -5.749 1.00 89.69 141 PRO A O 1
ATOM 1133 N N . GLU A 1 142 ? -27.338 10.651 -7.302 1.00 90.19 142 GLU A N 1
ATOM 1134 C CA . GLU A 1 142 ? -27.979 11.316 -8.433 1.00 90.19 142 GLU A CA 1
ATOM 1135 C C . GLU A 1 142 ? -29.443 10.923 -8.627 1.00 90.19 142 GLU A C 1
ATOM 1137 O O . GLU A 1 142 ? -30.235 11.785 -9.036 1.00 90.19 142 GLU A O 1
ATOM 1142 N N . THR A 1 143 ? -29.812 9.678 -8.323 1.00 90.00 143 THR A N 1
ATOM 1143 C CA . THR A 1 143 ? -31.192 9.179 -8.400 1.00 90.00 143 THR A CA 1
ATOM 1144 C C . THR A 1 143 ? -31.846 9.248 -7.024 1.00 90.00 143 THR A C 1
ATOM 1146 O O . THR A 1 143 ? -32.655 10.146 -6.762 1.00 90.00 143 THR A O 1
ATOM 1149 N N . HIS A 1 144 ? -31.435 8.385 -6.096 1.00 93.31 144 HIS A N 1
ATOM 1150 C CA . HIS A 1 144 ? -32.039 8.259 -4.776 1.00 93.31 144 HIS A CA 1
ATOM 1151 C C . HIS A 1 144 ? -31.924 9.548 -3.952 1.00 93.31 144 HIS A C 1
ATOM 1153 O O . HIS A 1 144 ? -32.874 9.937 -3.269 1.00 93.31 144 HIS A O 1
ATOM 1159 N N . GLY A 1 145 ? -30.806 10.276 -4.055 1.00 89.19 145 GLY A N 1
ATOM 1160 C CA . GLY A 1 145 ? -30.575 11.507 -3.287 1.00 89.19 145 GLY A CA 1
ATOM 1161 C C . GLY A 1 145 ? -31.643 12.593 -3.499 1.00 89.19 145 GLY A C 1
ATOM 1162 O O . GLY A 1 145 ? -31.900 13.398 -2.591 1.00 89.19 145 GLY A O 1
ATOM 1163 N N . LYS A 1 146 ? -32.317 12.585 -4.659 1.00 90.31 146 LYS A N 1
ATOM 1164 C CA . LYS A 1 146 ? -33.382 13.529 -5.047 1.00 90.31 146 LYS A CA 1
ATOM 1165 C C . LYS A 1 146 ? -34.791 13.048 -4.680 1.00 90.31 146 LYS A C 1
ATOM 1167 O O . LYS A 1 146 ? -35.736 13.835 -4.760 1.00 90.31 146 LYS A O 1
ATOM 1172 N N . MET A 1 147 ? -34.948 11.791 -4.277 1.00 93.12 147 MET A N 1
ATOM 1173 C CA . MET A 1 147 ? -36.247 11.188 -3.987 1.00 93.12 147 MET A CA 1
ATOM 1174 C C . MET A 1 147 ? -36.706 11.457 -2.542 1.00 93.12 147 MET A C 1
ATOM 1176 O O . MET A 1 147 ? -35.887 11.657 -1.638 1.00 93.12 147 MET A O 1
ATOM 1180 N N . PRO A 1 148 ? -38.029 11.483 -2.290 1.00 93.62 148 PRO A N 1
ATOM 1181 C CA . PRO A 1 148 ? -38.564 11.597 -0.938 1.00 93.62 148 PRO A CA 1
ATOM 1182 C C . PRO A 1 148 ? -38.394 10.287 -0.156 1.00 93.62 148 PRO A C 1
ATOM 1184 O O . PRO A 1 148 ? -38.482 9.198 -0.721 1.00 93.62 148 PRO A O 1
ATOM 1187 N N . ALA A 1 149 ? -38.258 10.389 1.170 1.00 92.50 149 ALA A N 1
ATOM 1188 C CA . ALA A 1 149 ? -37.982 9.238 2.034 1.00 92.50 149 ALA A CA 1
ATOM 1189 C C . ALA A 1 149 ? -39.025 8.110 1.955 1.00 92.50 149 ALA A C 1
ATOM 1191 O O . ALA A 1 149 ? -38.677 6.930 2.008 1.00 92.50 149 ALA A O 1
ATOM 1192 N N . ALA A 1 150 ? -40.302 8.460 1.773 1.00 94.19 150 ALA A N 1
ATOM 1193 C CA . ALA A 1 150 ? -41.370 7.479 1.602 1.00 94.19 150 ALA A CA 1
ATOM 1194 C C . ALA A 1 150 ? -41.204 6.648 0.315 1.00 94.19 150 ALA A C 1
ATOM 1196 O O . ALA A 1 150 ? -41.454 5.447 0.342 1.00 94.19 150 ALA A O 1
ATOM 1197 N N . ALA A 1 151 ? -40.737 7.262 -0.781 1.00 95.25 151 ALA A N 1
ATOM 1198 C CA . ALA A 1 151 ? -40.499 6.552 -2.037 1.00 95.25 151 ALA A CA 1
ATOM 1199 C C . ALA A 1 151 ? -39.287 5.619 -1.916 1.00 95.25 151 ALA A C 1
ATOM 1201 O O . ALA A 1 151 ? -39.387 4.449 -2.254 1.00 95.25 151 ALA A O 1
ATOM 1202 N N . LEU A 1 152 ? -38.179 6.088 -1.331 1.00 96.56 152 LEU A N 1
ATOM 1203 C CA . LEU A 1 152 ? -37.003 5.244 -1.068 1.00 96.56 152 LEU A CA 1
ATOM 1204 C C . LEU A 1 152 ? -37.331 4.049 -0.161 1.00 96.56 152 LEU A C 1
ATOM 1206 O O . LEU A 1 152 ? -36.872 2.930 -0.391 1.00 96.56 152 LEU A O 1
ATOM 1210 N N . THR A 1 153 ? -38.187 4.270 0.839 1.00 95.94 153 THR A N 1
ATOM 1211 C CA . THR A 1 153 ? -38.704 3.204 1.707 1.00 95.94 153 THR A CA 1
ATOM 1212 C C . THR A 1 153 ? -39.533 2.191 0.914 1.00 95.94 153 THR A C 1
ATOM 1214 O O . THR A 1 153 ? -39.405 0.991 1.140 1.00 95.94 153 THR A O 1
ATOM 1217 N N . GLU A 1 154 ? -40.379 2.645 -0.012 1.00 97.19 154 GLU A N 1
ATOM 1218 C CA . GLU A 1 154 ? -41.187 1.773 -0.873 1.00 97.19 154 GLU A CA 1
ATOM 1219 C C . GLU A 1 154 ? -40.322 0.935 -1.825 1.00 97.19 154 GLU A C 1
ATOM 1221 O O . GLU A 1 154 ? -40.540 -0.274 -1.937 1.00 97.19 154 GLU A O 1
ATOM 1226 N N . LEU A 1 155 ? -39.305 1.541 -2.442 1.00 97.75 155 LEU A N 1
ATOM 1227 C CA . LEU A 1 155 ? -38.321 0.841 -3.271 1.00 97.75 155 LEU A CA 1
ATOM 1228 C C . LEU A 1 155 ? -37.577 -0.228 -2.461 1.00 97.75 155 LEU A C 1
ATOM 1230 O O . LEU A 1 155 ? -37.596 -1.402 -2.826 1.00 97.75 155 LEU A O 1
ATOM 1234 N N . SER A 1 156 ? -37.026 0.152 -1.303 1.00 97.38 156 SER A N 1
ATOM 1235 C CA . SER A 1 156 ? -36.316 -0.768 -0.405 1.00 97.38 156 SER A CA 1
ATOM 1236 C C . SER A 1 156 ? -37.190 -1.952 0.007 1.00 97.38 156 SER A C 1
ATOM 1238 O O . SER A 1 156 ? -36.793 -3.104 -0.131 1.00 97.38 156 SER A O 1
ATOM 1240 N N . MET A 1 157 ? -38.416 -1.692 0.474 1.00 96.69 157 MET A N 1
ATOM 1241 C CA . MET A 1 157 ? -39.343 -2.755 0.871 1.00 96.69 157 MET A CA 1
ATOM 1242 C C . MET A 1 157 ? -39.697 -3.673 -0.303 1.00 96.69 157 MET A C 1
ATOM 1244 O O . MET A 1 157 ? -39.821 -4.877 -0.103 1.00 96.69 157 MET A O 1
ATOM 1248 N N . SER A 1 158 ? -39.837 -3.137 -1.518 1.00 96.88 158 SER A N 1
ATOM 1249 C CA . SER A 1 158 ? -40.158 -3.933 -2.709 1.00 96.88 158 SER A CA 1
ATOM 1250 C C . SER A 1 158 ? -39.039 -4.914 -3.060 1.00 96.88 158 SER A C 1
ATOM 1252 O O . SER A 1 158 ? -39.317 -6.088 -3.307 1.00 96.88 158 SER A O 1
ATOM 1254 N N . PHE A 1 159 ? -37.781 -4.464 -3.010 1.00 98.12 159 PHE A N 1
ATOM 1255 C CA . PHE A 1 159 ? -36.622 -5.333 -3.209 1.00 98.12 159 PHE A CA 1
ATOM 1256 C C . PHE A 1 159 ? -36.547 -6.417 -2.130 1.00 98.12 159 PHE A C 1
ATOM 1258 O O . PHE A 1 159 ? -36.489 -7.611 -2.431 1.00 98.12 159 PHE A O 1
ATOM 1265 N N . LEU A 1 160 ? -36.575 -5.992 -0.862 1.00 97.00 160 LEU A N 1
ATOM 1266 C CA . LEU A 1 160 ? -36.378 -6.871 0.289 1.00 97.00 160 LEU A CA 1
ATOM 1267 C C . LEU A 1 160 ? -37.477 -7.932 0.368 1.00 97.00 160 LEU A C 1
ATOM 1269 O O . LEU A 1 160 ? -37.160 -9.108 0.508 1.00 97.00 160 LEU A O 1
ATOM 1273 N N . ASN A 1 161 ? -38.747 -7.553 0.180 1.00 95.31 161 ASN A N 1
ATOM 1274 C CA . ASN A 1 161 ? -39.856 -8.509 0.126 1.00 95.31 161 ASN A CA 1
ATOM 1275 C C . ASN A 1 161 ? -39.653 -9.534 -1.003 1.00 95.31 161 ASN A C 1
ATOM 1277 O O . ASN A 1 161 ? -39.765 -10.731 -0.765 1.00 95.31 161 ASN A O 1
ATOM 1281 N N . SER A 1 162 ? -39.305 -9.078 -2.215 1.00 95.31 162 SER A N 1
ATOM 1282 C CA . SER A 1 162 ? -39.122 -9.961 -3.377 1.00 95.31 162 SER A CA 1
ATOM 1283 C C . SER A 1 162 ? -38.044 -11.020 -3.142 1.00 95.31 162 SER A C 1
ATOM 1285 O O . SER A 1 162 ? -38.225 -12.182 -3.508 1.00 95.31 162 SER A O 1
ATOM 1287 N N . MET A 1 163 ? -36.922 -10.637 -2.532 1.00 95.81 163 MET A N 1
ATOM 1288 C CA . MET A 1 163 ? -35.836 -11.565 -2.212 1.00 95.81 163 MET A CA 1
ATOM 1289 C C . MET A 1 163 ? -36.177 -12.462 -1.010 1.00 95.81 163 MET A C 1
ATOM 1291 O O . MET A 1 163 ? -35.887 -13.659 -1.042 1.00 95.81 163 MET A O 1
ATOM 1295 N N . ALA A 1 164 ? -36.818 -11.915 0.028 1.00 92.81 164 ALA A N 1
ATOM 1296 C CA . ALA A 1 164 ? -37.210 -12.662 1.224 1.00 92.81 164 ALA A CA 1
ATOM 1297 C C . ALA A 1 164 ? -38.249 -13.754 0.929 1.00 92.81 164 ALA A C 1
ATOM 1299 O O . ALA A 1 164 ? -38.137 -14.856 1.471 1.00 92.81 164 ALA A O 1
ATOM 1300 N N . ASP A 1 165 ? -39.199 -13.489 0.025 1.00 90.69 165 ASP A N 1
ATOM 1301 C CA . ASP A 1 165 ? -40.205 -14.461 -0.430 1.00 90.69 165 ASP A CA 1
ATOM 1302 C C . ASP A 1 165 ? -39.568 -15.710 -1.075 1.00 90.69 165 ASP A C 1
ATOM 1304 O O . ASP A 1 165 ? -40.120 -16.809 -0.983 1.00 90.69 165 ASP A O 1
ATOM 1308 N N . ASP A 1 166 ? -38.366 -15.570 -1.645 1.00 89.38 166 ASP A N 1
ATOM 1309 C CA . ASP A 1 166 ? -37.576 -16.669 -2.221 1.00 89.38 166 ASP A CA 1
ATOM 1310 C C . ASP A 1 166 ? -36.632 -17.342 -1.200 1.00 89.38 166 ASP A C 1
ATOM 1312 O O . ASP A 1 166 ? -35.833 -18.214 -1.551 1.00 89.38 166 ASP A O 1
ATOM 1316 N N . GLY A 1 167 ? -36.733 -16.976 0.082 1.00 89.75 167 GLY A N 1
ATOM 1317 C CA . GLY A 1 167 ? -35.984 -17.580 1.185 1.00 89.75 167 GLY A CA 1
ATOM 1318 C C . GLY A 1 167 ? -34.593 -16.987 1.424 1.00 89.75 167 GLY A C 1
ATOM 1319 O O . GLY A 1 167 ? -33.790 -17.597 2.138 1.00 89.75 167 GLY A O 1
ATOM 1320 N N . TRP A 1 168 ? -34.286 -15.820 0.851 1.00 94.38 168 TRP A N 1
ATOM 1321 C CA . TRP A 1 168 ? -33.041 -15.099 1.130 1.00 94.38 168 TRP A CA 1
ATOM 1322 C C . TRP A 1 168 ? -33.161 -14.262 2.405 1.00 94.38 168 TRP A C 1
ATOM 1324 O O . TRP A 1 168 ? -34.087 -13.473 2.547 1.00 94.38 168 TRP A O 1
ATOM 1334 N N . LEU A 1 169 ? -32.196 -14.391 3.315 1.00 95.56 169 LEU A N 1
ATOM 1335 C CA . LEU A 1 169 ? -31.953 -13.444 4.397 1.00 95.56 169 LEU A CA 1
ATOM 1336 C C . LEU A 1 169 ? -31.478 -12.128 3.781 1.00 95.56 169 LEU A C 1
ATOM 1338 O O . LEU A 1 169 ? -30.414 -12.087 3.162 1.00 95.56 169 LEU A O 1
ATOM 1342 N N . VAL A 1 170 ? -32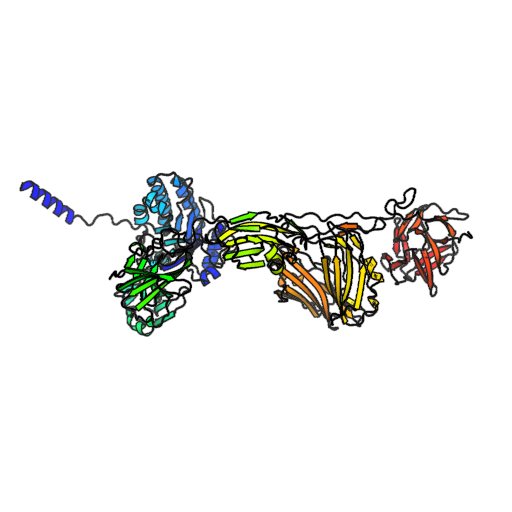.260 -11.066 3.949 1.00 96.50 170 VAL A N 1
ATOM 1343 C CA . VAL A 1 170 ? -32.039 -9.794 3.253 1.00 96.50 170 VAL A CA 1
ATOM 1344 C C . VAL A 1 170 ? -31.878 -8.630 4.218 1.00 96.50 170 VAL A C 1
ATOM 1346 O O . VAL A 1 170 ? -32.423 -8.632 5.328 1.00 96.50 170 VAL A O 1
ATOM 1349 N N . GLY A 1 171 ? -31.141 -7.616 3.776 1.00 96.00 171 GLY A N 1
ATOM 1350 C CA . GLY A 1 171 ? -30.917 -6.401 4.544 1.00 96.00 171 GLY A CA 1
ATOM 1351 C C . GLY A 1 171 ? -30.788 -5.154 3.689 1.00 96.00 171 GLY A C 1
ATOM 1352 O O . GLY A 1 171 ? -30.532 -5.220 2.491 1.00 96.00 171 GLY A O 1
ATOM 1353 N N . LEU A 1 172 ? -30.950 -4.004 4.331 1.00 96.75 172 LEU A N 1
ATOM 1354 C CA . LEU A 1 172 ? -30.677 -2.703 3.736 1.00 96.75 172 LEU A CA 1
ATOM 1355 C C . LEU A 1 172 ? -29.237 -2.289 4.045 1.00 96.75 172 LEU A C 1
ATOM 1357 O O . LEU A 1 172 ? -28.833 -2.333 5.210 1.00 96.75 172 LEU A O 1
ATOM 1361 N N . TYR A 1 173 ? -28.501 -1.859 3.024 1.00 97.44 173 TYR A N 1
ATOM 1362 C CA . TYR A 1 173 ? -27.259 -1.115 3.182 1.00 97.44 173 TYR A CA 1
ATOM 1363 C C . TYR A 1 173 ? -27.456 0.355 2.810 1.00 97.44 173 TYR A C 1
ATOM 1365 O O . TYR A 1 173 ? -28.109 0.670 1.814 1.00 97.44 173 TYR A O 1
ATOM 1373 N N . SER A 1 174 ? -26.920 1.247 3.646 1.00 95.12 174 SER A N 1
ATOM 1374 C CA . SER A 1 174 ? -26.772 2.672 3.339 1.00 95.12 174 SER A CA 1
ATOM 1375 C C . SER A 1 174 ? -25.860 3.356 4.367 1.00 95.12 174 SER A C 1
ATOM 1377 O O . SER A 1 174 ? -25.633 2.852 5.478 1.00 95.12 174 SER A O 1
ATOM 1379 N N . CYS A 1 175 ? -25.380 4.558 4.050 1.00 90.94 175 CYS A N 1
ATOM 1380 C CA . CYS A 1 175 ? -24.640 5.372 5.009 1.00 90.94 175 CYS A CA 1
ATOM 1381 C C . CYS A 1 175 ? -25.537 5.905 6.144 1.00 90.94 175 CYS A C 1
ATOM 1383 O O . CYS A 1 175 ? -26.728 6.182 5.968 1.00 90.94 175 CYS A O 1
ATOM 1385 N N . LYS A 1 176 ? -24.955 6.120 7.332 1.00 88.50 176 LYS A N 1
ATOM 1386 C CA . LYS A 1 176 ? -25.687 6.566 8.533 1.00 88.50 176 LYS A CA 1
ATOM 1387 C C . LYS A 1 176 ? -26.551 7.808 8.294 1.00 88.50 176 LYS A C 1
ATOM 1389 O O . LYS A 1 176 ? -27.678 7.876 8.775 1.00 88.50 176 LYS A O 1
ATOM 1394 N N . SER A 1 177 ? -26.046 8.785 7.540 1.00 88.75 177 SER A N 1
ATOM 1395 C CA . SER A 1 177 ? -26.794 10.012 7.240 1.00 88.75 177 SER A CA 1
ATOM 1396 C C . SER A 1 177 ? -28.108 9.725 6.505 1.00 88.75 177 SER A C 1
ATOM 1398 O O . SER A 1 177 ? -29.123 10.369 6.785 1.00 88.75 177 SER A O 1
ATOM 1400 N N . TRP A 1 178 ? -28.111 8.750 5.598 1.00 92.06 178 TRP A N 1
ATOM 1401 C CA . TRP A 1 178 ? -29.298 8.357 4.849 1.00 92.06 178 TRP A CA 1
ATOM 1402 C C . TRP A 1 178 ? -30.250 7.532 5.704 1.00 92.06 178 TRP A C 1
ATOM 1404 O O . TRP A 1 178 ? -31.447 7.817 5.717 1.00 92.06 178 TRP A O 1
ATOM 1414 N N . LEU A 1 179 ? -29.725 6.596 6.496 1.00 90.81 179 LEU A N 1
ATOM 1415 C CA . LEU A 1 179 ? -30.534 5.838 7.451 1.00 90.81 179 LEU A CA 1
ATOM 1416 C C . LEU A 1 179 ? -31.242 6.751 8.469 1.00 90.81 179 LEU A C 1
ATOM 1418 O O . LEU A 1 179 ? -32.382 6.478 8.840 1.00 90.81 179 LEU A O 1
ATOM 1422 N N . ASP A 1 180 ? -30.609 7.848 8.890 1.00 87.88 180 ASP A N 1
ATOM 1423 C CA . ASP A 1 180 ? -31.188 8.783 9.861 1.00 87.88 180 ASP A CA 1
ATOM 1424 C C . ASP A 1 180 ? -32.222 9.748 9.244 1.00 87.88 180 ASP A C 1
ATOM 1426 O O . ASP A 1 180 ? -33.082 10.260 9.962 1.00 87.88 180 ASP A O 1
ATOM 1430 N N . SER A 1 181 ? -32.129 10.061 7.942 1.00 86.62 181 SER A N 1
ATOM 1431 C CA . SER A 1 181 ? -32.852 11.215 7.366 1.00 86.62 181 SER A CA 1
ATOM 1432 C C . SER A 1 181 ? -33.533 11.004 6.010 1.00 86.62 181 SER A C 1
ATOM 1434 O O . SER A 1 181 ? -34.389 11.807 5.629 1.00 86.62 181 SER A O 1
ATOM 1436 N N . LYS A 1 182 ? -33.186 9.947 5.271 1.00 90.56 182 LYS A N 1
ATOM 1437 C CA . LYS A 1 182 ? -33.678 9.665 3.912 1.00 90.56 182 LYS A CA 1
ATOM 1438 C C . LYS A 1 182 ? -34.545 8.413 3.826 1.00 90.56 182 LYS A C 1
ATOM 1440 O O . LYS A 1 182 ? -35.151 8.191 2.788 1.00 90.56 182 LYS A O 1
ATOM 1445 N N . LEU A 1 183 ? -34.648 7.626 4.890 1.00 91.56 183 LEU A N 1
ATOM 1446 C CA . LEU A 1 183 ? -35.373 6.358 4.911 1.00 91.56 183 LEU A CA 1
ATOM 1447 C C . LEU A 1 183 ? -36.228 6.257 6.178 1.00 91.56 183 LEU A C 1
ATOM 1449 O O . LEU A 1 183 ? -35.837 6.734 7.242 1.00 91.56 183 LEU A O 1
ATOM 1453 N N . GLU A 1 184 ? -37.383 5.592 6.098 1.00 93.50 184 GLU A N 1
ATOM 1454 C CA . GLU A 1 184 ? -38.125 5.149 7.287 1.00 93.50 184 GLU A CA 1
ATOM 1455 C C . GLU A 1 184 ? -37.439 3.896 7.869 1.00 93.50 184 GLU A C 1
ATOM 1457 O O . GLU A 1 184 ? -38.007 2.804 7.895 1.00 93.50 184 GLU A O 1
ATOM 1462 N N . THR A 1 185 ? -36.186 4.037 8.309 1.00 89.56 185 THR A N 1
ATOM 1463 C CA . THR A 1 185 ? -35.302 2.915 8.670 1.00 89.56 185 THR A CA 1
ATOM 1464 C C . THR A 1 185 ? -35.911 1.997 9.721 1.00 89.56 185 THR A C 1
ATOM 1466 O O . THR A 1 185 ? -35.871 0.782 9.555 1.00 89.56 185 THR A O 1
ATOM 1469 N N . ASP A 1 186 ? -36.555 2.543 10.757 1.00 87.62 186 ASP A N 1
ATOM 1470 C CA . ASP A 1 186 ? -37.219 1.745 11.800 1.00 87.62 186 ASP A CA 1
ATOM 1471 C C . ASP A 1 186 ? -38.308 0.816 11.238 1.00 87.62 186 ASP A C 1
ATOM 1473 O O . ASP A 1 186 ? -38.514 -0.279 11.754 1.00 87.62 186 ASP A O 1
ATOM 1477 N N . LYS A 1 187 ? -38.994 1.225 10.165 1.00 90.50 187 LYS A N 1
ATOM 1478 C CA . LYS A 1 187 ? -40.046 0.432 9.518 1.00 90.50 187 LYS A CA 1
ATOM 1479 C C . LYS A 1 187 ? -39.468 -0.707 8.684 1.00 90.50 187 LYS A C 1
ATOM 1481 O O . LYS A 1 187 ? -39.997 -1.814 8.737 1.00 90.50 187 LYS A O 1
ATOM 1486 N N . ILE A 1 188 ? -38.391 -0.447 7.942 1.00 91.31 188 ILE A N 1
ATOM 1487 C CA . ILE A 1 188 ? -37.690 -1.464 7.142 1.00 91.31 188 ILE A CA 1
ATOM 1488 C C . ILE A 1 188 ? -37.031 -2.484 8.081 1.00 91.31 188 ILE A C 1
ATOM 1490 O O . ILE A 1 188 ? -37.244 -3.693 7.993 1.00 91.31 188 ILE A O 1
ATOM 1494 N N . CYS A 1 189 ? -36.294 -1.972 9.062 1.00 88.12 189 CYS A N 1
ATOM 1495 C CA . CYS A 1 189 ? -35.518 -2.747 10.019 1.00 88.12 189 CYS A CA 1
ATOM 1496 C C . CYS A 1 189 ? -36.345 -3.396 11.137 1.00 88.12 189 CYS A C 1
ATOM 1498 O O . CYS A 1 189 ? -35.777 -4.059 12.005 1.00 88.12 189 CYS A O 1
ATOM 1500 N N . ALA A 1 190 ? -37.666 -3.207 11.151 1.00 85.69 190 ALA A N 1
ATOM 1501 C CA . ALA A 1 190 ? -38.566 -4.019 11.966 1.00 85.69 190 ALA A CA 1
ATOM 1502 C C . ALA A 1 190 ? -38.673 -5.462 11.440 1.00 85.69 190 ALA A C 1
ATOM 1504 O O . ALA A 1 190 ? -39.157 -6.336 12.155 1.00 85.69 190 ALA A O 1
ATOM 1505 N N . GLN A 1 191 ? -38.264 -5.696 10.188 1.00 84.12 191 GLN A N 1
ATOM 1506 C CA . GLN A 1 191 ? -38.406 -6.973 9.487 1.00 84.12 191 GLN A CA 1
ATOM 1507 C C . GLN A 1 191 ? -37.081 -7.475 8.896 1.00 84.12 191 GLN A C 1
ATOM 1509 O O . GLN A 1 191 ? -36.842 -8.682 8.892 1.00 84.12 191 GLN A O 1
ATOM 1514 N N . TYR A 1 192 ? -36.221 -6.561 8.439 1.00 92.50 192 TYR A N 1
ATOM 1515 C CA . TYR A 1 192 ? -35.020 -6.881 7.664 1.00 92.50 192 TYR A CA 1
ATOM 1516 C C . TYR A 1 192 ? -33.717 -6.463 8.346 1.00 92.50 192 TYR A C 1
ATOM 1518 O O . TYR A 1 192 ? -33.706 -5.644 9.267 1.00 92.50 192 TYR A O 1
ATOM 1526 N N . GLU A 1 193 ? -32.612 -7.050 7.887 1.00 93.75 193 GLU A N 1
ATOM 1527 C CA . GLU A 1 193 ? -31.269 -6.759 8.388 1.00 93.75 193 GLU A CA 1
ATOM 1528 C C . GLU A 1 193 ? -30.809 -5.344 8.007 1.00 93.75 193 GLU A C 1
ATOM 1530 O O . GLU A 1 193 ? -31.365 -4.702 7.114 1.00 93.75 193 GLU A O 1
ATOM 1535 N N . CYS A 1 194 ? -29.779 -4.848 8.692 1.00 92.94 194 CYS A N 1
ATOM 1536 C CA . CYS A 1 194 ? -29.211 -3.526 8.438 1.00 92.94 194 CYS A CA 1
ATOM 1537 C C . CYS A 1 194 ? -27.686 -3.593 8.453 1.00 92.94 194 CYS A C 1
ATOM 1539 O O . CYS A 1 194 ? -27.097 -4.046 9.444 1.00 92.94 194 CYS A O 1
ATOM 1541 N N . TRP A 1 195 ? -27.079 -3.108 7.374 1.00 95.00 195 TRP A N 1
ATOM 1542 C CA . TRP A 1 195 ? -25.650 -2.878 7.238 1.00 95.00 195 TRP A CA 1
ATOM 1543 C C . TRP A 1 195 ? -25.410 -1.379 7.080 1.00 95.00 195 TRP A C 1
ATOM 1545 O O . TRP A 1 195 ? -25.816 -0.765 6.102 1.00 95.00 195 TRP A O 1
ATOM 1555 N N . MET A 1 196 ? -24.811 -0.758 8.089 1.00 92.00 196 MET A N 1
ATOM 1556 C CA . MET A 1 196 ? -24.639 0.693 8.121 1.00 92.00 196 MET A CA 1
ATOM 1557 C C . MET A 1 196 ? -23.204 1.069 7.776 1.00 92.00 196 MET A C 1
ATOM 1559 O O . MET A 1 196 ? -22.284 0.512 8.370 1.00 92.00 196 MET A O 1
ATOM 1563 N N . ALA A 1 197 ? -23.013 2.076 6.923 1.00 91.75 197 ALA A N 1
ATOM 1564 C CA . ALA A 1 197 ? -21.711 2.716 6.742 1.00 91.75 197 ALA A CA 1
ATOM 1565 C C . ALA A 1 197 ? -21.564 3.963 7.626 1.00 91.75 197 ALA A C 1
ATOM 1567 O O . ALA A 1 197 ? -22.404 4.872 7.611 1.00 91.75 197 ALA A O 1
ATOM 1568 N N . LEU A 1 198 ? -20.486 4.010 8.412 1.00 85.88 198 LEU A N 1
ATOM 1569 C CA . LEU A 1 198 ? -20.089 5.183 9.188 1.00 85.88 198 LEU A CA 1
ATOM 1570 C C . LEU A 1 198 ? -18.577 5.188 9.408 1.00 85.88 198 LEU A C 1
ATOM 1572 O O . LEU A 1 198 ? -18.057 4.347 10.140 1.00 85.88 198 LEU A O 1
ATOM 1576 N N . TYR A 1 199 ? -17.901 6.188 8.845 1.00 83.50 199 TYR A N 1
ATOM 1577 C CA . TYR A 1 199 ? -16.449 6.334 8.925 1.00 83.50 199 TYR A CA 1
ATOM 1578 C C . TYR A 1 199 ? -16.089 7.387 9.976 1.00 83.50 199 TYR A C 1
ATOM 1580 O O . TYR A 1 199 ? -16.447 8.559 9.845 1.00 83.50 199 TYR A O 1
ATOM 1588 N N . LEU A 1 200 ? -15.412 6.971 11.048 1.00 66.69 200 LEU A N 1
ATOM 1589 C CA . LEU A 1 200 ? -15.003 7.870 12.130 1.00 66.69 200 LEU A CA 1
ATOM 1590 C C . LEU A 1 200 ? -13.669 8.549 11.783 1.00 66.69 200 LEU A C 1
ATOM 1592 O O . LEU A 1 200 ? -12.732 7.906 11.319 1.00 66.69 200 LEU A O 1
ATOM 1596 N N . SER A 1 201 ? -13.572 9.856 12.037 1.00 51.00 201 SER A N 1
ATOM 1597 C CA . SER A 1 201 ? -12.474 10.725 11.585 1.00 51.00 201 SER A CA 1
ATOM 1598 C C . SER A 1 201 ? -11.093 10.438 12.192 1.00 51.00 201 SER A C 1
ATOM 1600 O O . SER A 1 201 ? -10.113 11.011 11.728 1.00 51.00 201 SER A O 1
ATOM 1602 N N . SER A 1 202 ? -10.985 9.599 13.228 1.00 46.38 202 SER A N 1
ATOM 1603 C CA . SER A 1 202 ? -9.738 9.393 13.981 1.00 46.38 202 SER A CA 1
ATOM 1604 C C . SER A 1 202 ? -8.943 8.141 13.602 1.00 46.38 202 SER A C 1
ATOM 1606 O O . SER A 1 202 ? -7.835 7.980 14.104 1.00 46.38 202 SER A O 1
ATOM 1608 N N . GLY A 1 203 ? -9.464 7.234 12.761 1.00 44.47 203 GLY A N 1
ATOM 1609 C CA . GLY A 1 203 ? -8.757 5.993 12.394 1.00 44.47 203 GLY A CA 1
ATOM 1610 C C . GLY A 1 203 ? -8.308 5.109 13.581 1.00 44.47 203 GLY A C 1
ATOM 1611 O O . GLY A 1 203 ? -7.528 4.183 13.383 1.00 44.47 203 GLY A O 1
ATOM 1612 N N . SER A 1 204 ? -8.786 5.369 14.809 1.00 37.56 204 SER A N 1
ATOM 1613 C CA . SER A 1 204 ? -8.248 4.830 16.069 1.00 37.56 204 SER A CA 1
ATOM 1614 C C . SER A 1 204 ? -9.335 4.182 16.953 1.00 37.56 204 SER A C 1
ATOM 1616 O O . SER A 1 204 ? -9.955 4.788 17.822 1.00 37.56 204 SER A O 1
ATOM 1618 N N . TYR A 1 205 ? -9.623 2.919 16.639 1.00 48.25 205 TYR A N 1
ATOM 1619 C CA . TYR A 1 205 ? -9.473 1.719 17.484 1.00 48.25 205 TYR A CA 1
ATOM 1620 C C . TYR A 1 205 ? -10.081 1.517 18.893 1.00 48.25 205 TYR A C 1
ATOM 1622 O O . TYR A 1 205 ? -9.734 0.514 19.515 1.00 48.25 205 TYR A O 1
ATOM 1630 N N . ALA A 1 206 ? -11.035 2.304 19.404 1.00 39.91 206 ALA A N 1
ATOM 1631 C CA . ALA A 1 206 ? -11.595 2.003 20.746 1.00 39.91 206 ALA A CA 1
ATOM 1632 C C . ALA A 1 206 ? -13.129 2.033 20.910 1.00 39.91 206 ALA A C 1
ATOM 1634 O O . ALA A 1 206 ? -13.643 1.938 22.029 1.00 39.91 206 ALA A O 1
ATOM 1635 N N . THR A 1 207 ? -13.890 2.129 19.818 1.00 48.78 207 THR A N 1
ATOM 1636 C CA . THR A 1 207 ? -15.369 2.172 19.861 1.00 48.78 207 THR A CA 1
ATOM 1637 C C . THR A 1 207 ? -16.061 1.063 19.071 1.00 48.78 207 THR A C 1
ATOM 1639 O O . THR A 1 207 ? -17.289 1.053 18.996 1.00 48.78 207 THR A O 1
ATOM 1642 N N . TYR A 1 208 ? -15.301 0.079 18.583 1.00 49.25 208 TYR A N 1
ATOM 1643 C CA . TYR A 1 208 ? -15.827 -1.120 17.924 1.00 49.25 208 TYR A CA 1
ATOM 1644 C C . TYR A 1 208 ? -16.907 -1.842 18.731 1.00 49.25 208 TYR A C 1
ATOM 1646 O O . TYR A 1 208 ? -17.970 -2.165 18.206 1.00 49.25 208 TYR A O 1
ATOM 1654 N N . ASP A 1 209 ? -16.686 -1.979 20.035 1.00 46.97 209 ASP A N 1
ATOM 1655 C CA . ASP A 1 209 ? -17.580 -2.726 20.921 1.00 46.97 209 ASP A CA 1
ATOM 1656 C C . ASP A 1 209 ? -18.815 -1.934 21.377 1.00 46.97 209 ASP A C 1
ATOM 1658 O O . ASP A 1 209 ? -19.659 -2.474 22.086 1.00 46.97 209 ASP A O 1
ATOM 1662 N N . ARG A 1 210 ? -18.918 -0.643 21.022 1.00 47.00 210 ARG A N 1
ATOM 1663 C CA . ARG A 1 210 ? -20.024 0.243 21.434 1.00 47.00 210 ARG A CA 1
ATOM 1664 C C . ARG A 1 210 ? -20.960 0.649 20.304 1.00 47.00 210 ARG A C 1
ATOM 1666 O O . ARG A 1 210 ? -21.948 1.327 20.565 1.00 47.00 210 ARG A O 1
ATOM 1673 N N . TYR A 1 211 ? -20.685 0.221 19.075 1.00 53.69 211 TYR A N 1
ATOM 1674 C CA . TYR A 1 211 ? -21.578 0.446 17.936 1.00 53.69 211 TYR A CA 1
ATOM 1675 C C . TYR A 1 211 ? -22.632 -0.664 17.757 1.00 53.69 211 TYR A C 1
ATOM 1677 O O . TYR A 1 211 ? -23.237 -0.767 16.693 1.00 53.69 211 TYR A O 1
ATOM 1685 N N . ASP A 1 212 ? -22.898 -1.461 18.804 1.00 52.91 212 ASP A N 1
ATOM 1686 C CA . ASP A 1 212 ? -23.898 -2.541 18.769 1.00 52.91 212 ASP A CA 1
ATOM 1687 C C . ASP A 1 212 ? -25.360 -2.044 18.679 1.00 52.91 212 ASP A C 1
ATOM 1689 O O . ASP A 1 212 ? -26.255 -2.796 18.282 1.00 52.91 212 ASP A O 1
ATOM 1693 N N . GLU A 1 213 ? -25.627 -0.773 19.005 1.00 51.97 213 GLU A N 1
ATOM 1694 C CA . GLU A 1 213 ? -26.992 -0.360 19.352 1.00 51.97 213 GLU A CA 1
ATOM 1695 C C . GLU A 1 213 ? -27.932 -0.171 18.134 1.00 51.97 213 GLU A C 1
ATOM 1697 O O . GLU A 1 213 ? -29.149 -0.005 18.312 1.00 51.97 213 GLU A O 1
ATOM 1702 N N . PHE A 1 214 ? -27.427 -0.228 16.887 1.00 60.56 214 PHE A N 1
ATOM 1703 C CA . PHE A 1 214 ? -28.201 0.211 15.711 1.00 60.56 214 PHE A CA 1
ATOM 1704 C C . PHE A 1 214 ? -28.161 -0.654 14.437 1.00 60.56 214 PHE A C 1
ATOM 1706 O O . PHE A 1 214 ? -29.057 -0.458 13.620 1.00 60.56 214 PHE A O 1
ATOM 1713 N N . CYS A 1 215 ? -27.222 -1.584 14.229 1.00 80.81 215 CYS A N 1
ATOM 1714 C CA . CYS A 1 215 ? -27.146 -2.378 12.984 1.00 80.81 215 CYS A CA 1
ATOM 1715 C C . CYS A 1 215 ? -26.554 -3.785 13.201 1.00 80.81 215 CYS A C 1
ATOM 1717 O O . CYS A 1 215 ? -25.750 -3.996 14.105 1.00 80.81 215 CYS A O 1
ATOM 1719 N N . GLY A 1 216 ? -26.937 -4.754 12.360 1.00 86.81 216 GLY A N 1
ATOM 1720 C CA . GLY A 1 216 ? -26.417 -6.124 12.421 1.00 86.81 216 GLY A CA 1
ATOM 1721 C C . GLY A 1 216 ? -25.015 -6.247 11.815 1.00 86.81 216 GLY A C 1
ATOM 1722 O O . GLY A 1 216 ? -24.289 -7.196 12.108 1.00 86.81 216 GLY A O 1
ATOM 1723 N N . MET A 1 217 ? -24.618 -5.274 10.991 1.00 91.31 217 MET A N 1
ATOM 1724 C CA . MET A 1 217 ? -23.276 -5.137 10.429 1.00 91.31 217 MET A CA 1
ATOM 1725 C C . MET A 1 217 ? -22.907 -3.658 10.280 1.00 91.31 217 MET A C 1
ATOM 1727 O O . MET A 1 217 ? -23.766 -2.833 9.970 1.00 91.31 217 MET A O 1
ATOM 1731 N N . TRP A 1 218 ? -21.637 -3.320 10.484 1.00 90.12 218 TRP A N 1
ATOM 1732 C CA . TRP A 1 218 ? -21.114 -1.960 10.366 1.00 90.12 218 TRP A CA 1
ATOM 1733 C C . TRP A 1 218 ? -19.884 -1.932 9.457 1.00 90.12 218 TRP A C 1
ATOM 1735 O O . TRP A 1 218 ? -18.899 -2.616 9.739 1.00 90.12 218 TRP A O 1
ATOM 1745 N N . GLN A 1 219 ? -19.947 -1.120 8.400 1.00 92.38 219 GLN A N 1
ATOM 1746 C CA . GLN A 1 219 ? -18.801 -0.731 7.581 1.00 92.38 219 GLN A CA 1
ATOM 1747 C C . GLN A 1 219 ? -18.149 0.509 8.190 1.00 92.38 219 GLN A C 1
ATOM 1749 O O . GLN A 1 219 ? -18.745 1.591 8.261 1.00 92.38 219 GLN A O 1
ATOM 1754 N N . TYR A 1 220 ? -16.928 0.340 8.676 1.00 84.75 220 TYR A N 1
ATOM 1755 C CA . TYR A 1 220 ? -16.258 1.320 9.527 1.00 84.75 220 TYR A CA 1
ATOM 1756 C C . TYR A 1 220 ? -15.158 2.107 8.816 1.00 84.75 220 TYR A C 1
ATOM 1758 O O . TYR A 1 220 ? -14.698 3.128 9.328 1.00 84.75 220 TYR A O 1
ATOM 1766 N N . SER A 1 221 ? -14.706 1.635 7.655 1.00 85.50 221 SER A N 1
ATOM 1767 C CA . SER A 1 221 ? -13.664 2.273 6.854 1.00 85.50 221 SER A CA 1
ATOM 1768 C C . SER A 1 221 ? -13.865 1.941 5.387 1.00 85.50 221 SER A C 1
ATOM 1770 O O . SER A 1 221 ? -14.190 0.798 5.084 1.00 85.50 221 SER A O 1
ATOM 1772 N N . ALA A 1 222 ? -13.590 2.919 4.523 1.00 87.25 222 ALA A N 1
ATOM 1773 C CA . ALA A 1 222 ? -13.486 2.748 3.072 1.00 87.25 222 ALA A CA 1
ATOM 1774 C C . ALA A 1 222 ? -12.049 2.891 2.538 1.00 87.25 222 ALA A C 1
ATOM 1776 O O . ALA A 1 222 ? -11.776 2.931 1.339 1.00 87.25 222 ALA A O 1
ATOM 1777 N N . THR A 1 223 ? -11.086 3.038 3.448 1.00 86.88 223 THR A N 1
ATOM 1778 C CA . THR A 1 223 ? -9.670 3.253 3.122 1.00 86.88 223 THR A CA 1
ATOM 1779 C C . THR A 1 223 ? -8.787 2.235 3.832 1.00 86.88 223 THR A C 1
ATOM 1781 O O . THR A 1 223 ? -7.636 2.525 4.159 1.00 86.88 223 THR A O 1
ATOM 1784 N N . GLY A 1 224 ? -9.331 1.050 4.122 1.00 82.06 224 GLY A N 1
ATOM 1785 C CA . GLY A 1 224 ? -8.585 -0.049 4.717 1.00 82.06 224 GLY A CA 1
ATOM 1786 C C . GLY A 1 224 ? -7.433 -0.517 3.830 1.00 82.06 224 GLY A C 1
ATOM 1787 O O . GLY A 1 224 ? -7.363 -0.219 2.633 1.00 82.06 224 GLY A O 1
ATOM 1788 N N . ARG A 1 225 ? -6.514 -1.265 4.439 1.00 87.50 225 ARG A N 1
ATOM 1789 C CA . ARG A 1 225 ? -5.450 -2.011 3.761 1.00 87.50 225 ARG A CA 1
ATOM 1790 C C . ARG A 1 225 ? -5.473 -3.430 4.307 1.00 87.50 225 ARG A C 1
ATOM 1792 O O . ARG A 1 225 ? -5.303 -3.616 5.509 1.00 87.50 225 ARG A O 1
ATOM 1799 N N . VAL A 1 226 ? -5.705 -4.399 3.430 1.00 85.69 226 VAL A N 1
ATOM 1800 C CA . VAL A 1 226 ? -5.700 -5.829 3.756 1.00 85.69 226 VAL A CA 1
ATOM 1801 C C . VAL A 1 226 ? -4.760 -6.508 2.783 1.00 85.69 226 VAL A C 1
ATOM 1803 O O . VAL A 1 226 ? -4.868 -6.309 1.574 1.00 85.69 226 VAL A O 1
ATOM 1806 N N . GLU A 1 227 ? -3.815 -7.289 3.300 1.00 85.12 227 GLU A N 1
ATOM 1807 C CA . GLU A 1 227 ? -2.894 -8.018 2.436 1.00 85.12 227 GLU A CA 1
ATOM 1808 C C . GLU A 1 227 ? -3.684 -8.987 1.542 1.00 85.12 227 GLU A C 1
ATOM 1810 O O . GLU A 1 227 ? -4.588 -9.677 2.012 1.00 85.12 227 GLU A O 1
ATOM 1815 N N . GLY A 1 228 ? -3.376 -9.019 0.246 1.00 87.56 228 GLY A N 1
ATOM 1816 C CA . GLY A 1 228 ? -4.153 -9.783 -0.734 1.00 87.56 228 GLY A CA 1
ATOM 1817 C C . GLY A 1 228 ? -5.316 -9.015 -1.368 1.00 87.56 228 GLY A C 1
ATOM 1818 O O . GLY A 1 228 ? -5.958 -9.559 -2.256 1.00 87.56 228 GLY A O 1
ATOM 1819 N N . VAL A 1 229 ? -5.574 -7.759 -0.988 1.00 94.69 229 VAL A N 1
ATOM 1820 C CA . VAL A 1 229 ? -6.504 -6.874 -1.708 1.00 94.69 229 VAL A CA 1
ATOM 1821 C C . VAL A 1 229 ? -5.733 -5.690 -2.300 1.00 94.69 229 VAL A C 1
ATOM 1823 O O . VAL A 1 229 ? -5.103 -4.946 -1.543 1.00 94.69 229 VAL A O 1
ATOM 1826 N N . PRO A 1 230 ? -5.761 -5.476 -3.629 1.00 87.50 230 PRO A N 1
ATOM 1827 C CA . PRO A 1 230 ? -5.141 -4.303 -4.237 1.00 87.50 230 PRO A CA 1
ATOM 1828 C C . PRO A 1 230 ? -5.820 -2.997 -3.792 1.00 87.50 230 PRO A C 1
ATOM 1830 O O . PRO A 1 230 ? -7.029 -2.831 -3.930 1.00 87.50 230 PRO A O 1
ATOM 1833 N N . GLY A 1 231 ? -5.032 -2.036 -3.301 1.00 88.56 231 GLY A N 1
ATOM 1834 C CA . GLY A 1 231 ? -5.503 -0.677 -3.015 1.00 88.56 231 GLY A CA 1
ATOM 1835 C C . GLY A 1 231 ? -6.328 -0.519 -1.730 1.00 88.56 231 GLY A C 1
ATOM 1836 O O . GLY A 1 231 ? -6.022 -1.108 -0.692 1.00 88.56 231 GLY A O 1
ATOM 1837 N N . ASN A 1 232 ? -7.319 0.379 -1.776 1.00 89.94 232 ASN A N 1
ATOM 1838 C CA . ASN A 1 232 ? -8.256 0.603 -0.673 1.00 89.94 232 ASN A CA 1
ATOM 1839 C C . ASN A 1 232 ? -9.277 -0.537 -0.605 1.00 89.94 232 ASN A C 1
ATOM 1841 O O . ASN A 1 232 ? -9.791 -0.978 -1.632 1.00 89.94 232 ASN A O 1
ATOM 1845 N N . VAL A 1 233 ? -9.620 -0.947 0.613 1.00 93.75 233 VAL A N 1
ATOM 1846 C CA . VAL A 1 233 ? -10.683 -1.923 0.854 1.00 93.75 233 VAL A CA 1
ATOM 1847 C C . VAL A 1 233 ? -11.638 -1.438 1.936 1.00 93.75 233 VAL A C 1
ATOM 1849 O O . VAL A 1 233 ? -11.220 -0.806 2.915 1.00 93.75 233 VAL A O 1
ATOM 1852 N N . ASP A 1 234 ? -12.913 -1.749 1.738 1.00 95.06 234 ASP A N 1
ATOM 1853 C CA . ASP A 1 234 ? -13.980 -1.482 2.684 1.00 95.06 234 ASP A CA 1
ATOM 1854 C C . ASP A 1 234 ? -13.978 -2.535 3.800 1.00 95.06 234 ASP A C 1
ATOM 1856 O O . ASP A 1 234 ? -13.828 -3.739 3.572 1.00 95.06 234 ASP A O 1
ATOM 1860 N N . MET A 1 235 ? -14.087 -2.075 5.043 1.00 91.94 235 MET A N 1
ATOM 1861 C CA . MET A 1 235 ? -13.818 -2.888 6.227 1.00 91.94 235 MET A CA 1
ATOM 1862 C C . MET A 1 235 ? -15.049 -2.967 7.122 1.00 91.94 235 MET A C 1
ATOM 1864 O O . MET A 1 235 ? -15.652 -1.942 7.452 1.00 91.94 235 MET A O 1
ATOM 1868 N N . ASN A 1 236 ? -15.384 -4.182 7.560 1.00 92.81 236 ASN A N 1
ATOM 1869 C CA . ASN A 1 236 ? -16.647 -4.481 8.222 1.00 92.81 236 ASN A CA 1
ATOM 1870 C C . ASN A 1 236 ? -16.487 -5.276 9.512 1.00 92.81 236 ASN A C 1
ATOM 1872 O O . ASN A 1 236 ? -15.632 -6.157 9.638 1.00 92.81 236 ASN A O 1
ATOM 1876 N N . VAL A 1 237 ? -17.415 -5.031 10.434 1.00 87.56 237 VAL A N 1
ATOM 1877 C CA . VAL A 1 237 ? -17.687 -5.900 11.580 1.00 87.56 237 VAL A CA 1
ATOM 1878 C C . VAL A 1 237 ? -19.147 -6.335 11.578 1.00 87.56 237 VAL A C 1
ATOM 1880 O O . VAL A 1 237 ? -20.049 -5.526 11.366 1.00 87.56 237 VAL A O 1
ATOM 1883 N N . ALA A 1 238 ? -19.395 -7.618 11.822 1.00 88.44 238 ALA A N 1
ATOM 1884 C CA . ALA A 1 238 ? -20.734 -8.160 12.020 1.00 88.44 238 ALA A CA 1
ATOM 1885 C C . ALA A 1 238 ? -21.006 -8.358 13.514 1.00 88.44 238 ALA A C 1
ATOM 1887 O O . ALA A 1 238 ? -20.142 -8.847 14.239 1.00 88.44 238 ALA A O 1
ATOM 1888 N N . PHE A 1 239 ? -22.220 -8.026 13.952 1.00 84.00 239 PHE A N 1
ATOM 1889 C CA . PHE A 1 239 ? -22.703 -8.170 15.336 1.00 84.00 239 PHE A CA 1
ATOM 1890 C C . PHE A 1 239 ? -23.722 -9.309 15.484 1.00 84.00 239 PHE A C 1
ATOM 1892 O O . PHE A 1 239 ? -24.471 -9.373 16.457 1.00 84.00 239 PHE A O 1
ATOM 1899 N N . LYS A 1 240 ? -23.820 -10.166 14.467 1.00 85.38 240 LYS A N 1
ATOM 1900 C CA . LYS A 1 240 ? -24.695 -11.335 14.435 1.00 85.38 240 LYS A CA 1
ATOM 1901 C C . LYS A 1 240 ? -23.952 -12.518 13.837 1.00 85.38 240 LYS A C 1
ATOM 1903 O O . LYS A 1 240 ? -23.194 -12.356 12.878 1.00 85.38 240 LYS A O 1
ATOM 1908 N N . ASP A 1 241 ? -24.256 -13.707 14.345 1.00 86.19 241 ASP A N 1
ATOM 1909 C CA . ASP A 1 241 ? -23.870 -14.976 13.728 1.00 86.19 241 ASP A CA 1
ATOM 1910 C C . ASP A 1 241 ? -24.777 -15.274 12.520 1.00 86.19 241 ASP A C 1
ATOM 1912 O O . ASP A 1 241 ? -25.700 -16.089 12.582 1.00 86.19 241 ASP A O 1
ATOM 1916 N N . TYR A 1 242 ? -24.564 -14.553 11.416 1.00 91.19 242 TYR A N 1
ATOM 1917 C CA . TYR A 1 242 ? -25.317 -14.779 10.181 1.00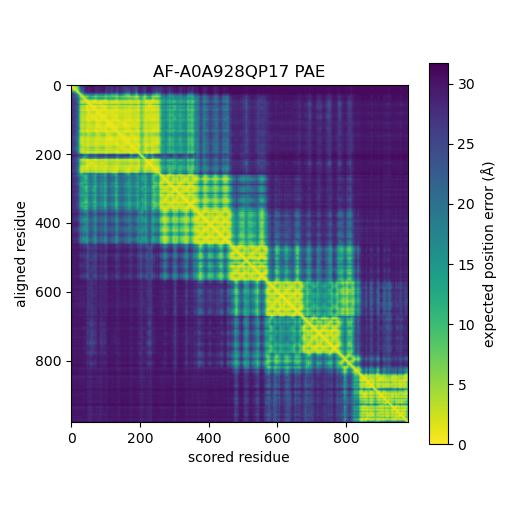 91.19 242 TYR A CA 1
ATOM 1918 C C . TYR A 1 242 ? -25.193 -16.207 9.629 1.00 91.19 242 TYR A C 1
ATOM 1920 O O . TYR A 1 242 ? -26.231 -16.740 9.215 1.00 91.19 242 TYR A O 1
ATOM 1928 N N . PRO A 1 243 ? -24.014 -16.868 9.661 1.00 90.00 243 PRO A N 1
ATOM 1929 C CA . PRO A 1 243 ? -23.916 -18.265 9.257 1.00 90.00 243 PRO A CA 1
ATOM 1930 C C . PRO A 1 243 ? -24.890 -19.161 10.033 1.00 90.00 243 PRO A C 1
ATOM 1932 O O . PRO A 1 243 ? -25.625 -19.950 9.430 1.00 90.00 243 PRO A O 1
ATOM 1935 N N . ASP A 1 244 ? -24.945 -19.022 11.361 1.00 81.56 244 ASP A N 1
ATOM 1936 C CA . ASP A 1 244 ? -25.863 -19.776 12.216 1.00 81.56 244 ASP A CA 1
ATOM 1937 C C . ASP A 1 244 ? -27.324 -19.433 11.938 1.00 81.56 244 ASP A C 1
ATOM 1939 O O . ASP A 1 244 ? -28.127 -20.349 11.773 1.00 81.56 244 ASP A O 1
ATOM 1943 N N . ILE A 1 245 ? -27.664 -18.147 11.806 1.00 86.62 245 ILE A N 1
ATOM 1944 C CA . ILE A 1 245 ? -29.022 -17.704 11.456 1.00 86.62 245 ILE A CA 1
ATOM 1945 C C . ILE A 1 245 ? -29.476 -18.374 10.151 1.00 86.62 245 ILE A C 1
ATOM 1947 O O . ILE A 1 245 ? -30.559 -18.963 10.097 1.00 86.62 245 ILE A O 1
ATOM 1951 N N . CYS A 1 246 ? -28.637 -18.361 9.112 1.00 88.81 246 CYS A N 1
ATOM 1952 C CA . CYS A 1 246 ? -28.975 -18.971 7.827 1.00 88.81 246 CYS A CA 1
ATOM 1953 C C . CYS A 1 246 ? -29.210 -20.483 7.955 1.00 88.81 246 CYS A C 1
ATOM 1955 O O . CYS A 1 246 ? -30.187 -21.012 7.421 1.00 88.81 246 CYS A O 1
ATOM 1957 N N . MET A 1 247 ? -28.358 -21.191 8.699 1.00 83.81 247 MET A N 1
ATOM 1958 C CA . MET A 1 247 ? -28.473 -22.641 8.889 1.00 83.81 247 MET A CA 1
ATOM 1959 C C . MET A 1 247 ? -29.640 -23.046 9.800 1.00 83.81 247 MET A C 1
ATOM 1961 O O . MET A 1 247 ? -30.346 -24.013 9.511 1.00 83.81 247 MET A O 1
ATOM 1965 N N . GLN A 1 248 ? -29.859 -22.326 10.900 1.00 78.31 248 GLN A N 1
ATOM 1966 C CA . GLN A 1 248 ? -30.905 -22.619 11.879 1.00 78.31 248 GLN A CA 1
ATOM 1967 C C . GLN A 1 248 ? -32.288 -22.460 11.251 1.00 78.31 248 GLN A C 1
ATOM 1969 O O . GLN A 1 248 ? -33.140 -23.341 11.385 1.00 78.31 248 GLN A O 1
ATOM 1974 N N . PHE A 1 249 ? -32.493 -21.359 10.531 1.00 83.12 249 PHE A N 1
ATOM 1975 C CA . PHE A 1 249 ? -33.789 -21.006 9.963 1.00 83.12 249 PHE A CA 1
ATOM 1976 C C . PHE A 1 249 ? -33.950 -21.427 8.501 1.00 83.12 249 PHE A C 1
ATOM 1978 O O . PHE A 1 249 ? -35.008 -21.192 7.925 1.00 83.12 249 PHE A O 1
ATOM 1985 N N . GLY A 1 250 ? -32.953 -22.090 7.906 1.00 85.25 250 GLY A N 1
ATOM 1986 C CA . GLY A 1 250 ? -33.029 -22.600 6.536 1.00 85.25 250 GLY A CA 1
ATOM 1987 C C . GLY A 1 250 ? -33.182 -21.496 5.492 1.00 85.25 250 GLY A C 1
ATOM 1988 O O . GLY A 1 250 ? -34.051 -21.588 4.629 1.00 85.25 250 GLY A O 1
ATOM 1989 N N . LEU A 1 251 ? -32.382 -20.439 5.618 1.00 89.50 251 LEU A N 1
ATOM 1990 C CA . LEU A 1 251 ? -32.341 -19.297 4.702 1.00 89.50 251 LEU A CA 1
ATOM 1991 C C . LEU A 1 251 ? -31.164 -19.448 3.729 1.00 89.50 251 LEU A C 1
ATOM 1993 O O . LEU A 1 251 ? -30.298 -20.298 3.930 1.00 89.50 251 LEU A O 1
ATOM 1997 N N . ASN A 1 252 ? -31.112 -18.636 2.672 1.00 93.00 252 ASN A N 1
ATOM 1998 C CA . ASN A 1 252 ? -29.967 -18.542 1.749 1.00 93.00 252 ASN A CA 1
ATOM 1999 C C . ASN A 1 252 ? -29.535 -19.876 1.105 1.00 93.00 252 ASN A C 1
ATOM 2001 O O . ASN A 1 252 ? -28.344 -20.156 0.930 1.00 93.00 252 ASN A O 1
ATOM 2005 N N . GLY A 1 253 ? -30.500 -20.739 0.778 1.00 86.75 253 GLY A N 1
ATOM 2006 C CA . GLY A 1 253 ? -30.237 -22.052 0.179 1.00 86.75 253 GLY A CA 1
ATOM 2007 C C . GLY A 1 253 ? -29.813 -23.148 1.171 1.00 86.75 253 GLY A C 1
ATOM 2008 O O . GLY A 1 253 ? -29.425 -24.242 0.744 1.00 86.75 253 GLY A O 1
ATOM 2009 N N . TYR A 1 254 ? -29.891 -22.898 2.483 1.00 86.44 254 TYR A N 1
ATOM 2010 C CA . TYR A 1 254 ? -29.724 -23.913 3.530 1.00 86.44 254 TYR A CA 1
ATOM 2011 C C . TYR A 1 254 ? -31.065 -24.540 3.932 1.00 86.44 254 TYR A C 1
ATOM 2013 O O . TYR A 1 254 ? -32.129 -23.956 3.769 1.00 86.44 254 TYR A O 1
ATOM 2021 N N . SER A 1 255 ? -31.022 -25.757 4.474 1.00 80.06 255 SER A N 1
ATOM 2022 C CA . SER A 1 255 ? -32.188 -26.400 5.093 1.00 80.06 255 SER A CA 1
ATOM 2023 C C . SER A 1 255 ? -32.172 -26.152 6.598 1.00 80.06 255 SER A C 1
ATOM 2025 O O . SER A 1 255 ? -31.111 -26.271 7.209 1.00 80.06 255 SER A O 1
ATOM 2027 N N . ALA A 1 256 ? -33.332 -25.849 7.187 1.00 74.69 256 ALA A N 1
ATOM 2028 C CA . ALA A 1 256 ? -33.444 -25.579 8.619 1.00 74.69 256 ALA A CA 1
ATOM 2029 C C . ALA A 1 256 ? -32.970 -26.782 9.452 1.00 74.69 256 ALA A C 1
ATOM 2031 O O . ALA A 1 256 ? -33.384 -27.921 9.216 1.00 74.69 256 ALA A O 1
ATOM 2032 N N . ASN A 1 257 ? -32.112 -26.524 10.437 1.00 65.19 257 ASN A N 1
ATOM 2033 C CA . ASN A 1 257 ? -31.557 -27.531 11.336 1.00 65.19 257 ASN A CA 1
ATOM 2034 C C . ASN A 1 257 ? -31.883 -27.127 12.784 1.00 65.19 257 ASN A C 1
ATOM 2036 O O . ASN A 1 257 ? -31.290 -26.197 13.319 1.00 65.19 257 ASN A O 1
ATOM 2040 N N . GLY A 1 258 ? -32.860 -27.794 13.407 1.00 57.84 258 GLY A N 1
ATOM 2041 C CA . GLY A 1 258 ? -33.449 -27.423 14.708 1.00 57.84 258 GLY A CA 1
ATOM 2042 C C . GLY A 1 258 ? -32.582 -27.672 15.954 1.00 57.84 258 GLY A C 1
ATOM 2043 O O . GLY A 1 258 ? -33.125 -27.883 17.034 1.00 57.84 258 GLY A O 1
ATOM 2044 N N . ASP A 1 259 ? -31.257 -27.692 15.819 1.00 62.97 259 ASP A N 1
ATOM 2045 C CA . ASP A 1 259 ? -30.323 -27.923 16.924 1.00 62.97 259 ASP A CA 1
ATOM 2046 C C . ASP A 1 259 ? -29.989 -26.607 17.643 1.00 62.97 259 ASP A C 1
ATOM 2048 O O . ASP A 1 259 ? -29.221 -25.785 17.142 1.00 62.97 259 ASP A O 1
ATOM 2052 N N . ASP A 1 260 ? -30.582 -26.394 18.815 1.00 68.94 260 ASP A N 1
ATOM 2053 C CA . ASP A 1 260 ? -30.442 -25.179 19.610 1.00 68.94 260 ASP A CA 1
ATOM 2054 C C . ASP A 1 260 ? -29.494 -25.424 20.793 1.00 68.94 260 ASP A C 1
ATOM 2056 O O . ASP A 1 260 ? -29.829 -26.100 21.773 1.00 68.94 260 ASP A O 1
ATOM 2060 N N . PHE A 1 261 ? -28.284 -24.869 20.705 1.00 77.50 261 PHE A N 1
ATOM 2061 C CA . PHE A 1 261 ? -27.407 -24.760 21.867 1.00 77.50 261 PHE A CA 1
ATOM 2062 C C . PHE A 1 261 ? -27.813 -23.542 22.694 1.00 77.50 261 PHE A C 1
ATOM 2064 O O . PHE A 1 261 ? -27.832 -22.431 22.167 1.00 77.50 261 PHE A O 1
ATOM 2071 N N . LYS A 1 262 ? -28.037 -23.715 23.998 1.00 83.50 262 LYS A N 1
ATOM 2072 C CA . LYS A 1 262 ? -28.332 -22.609 24.920 1.00 83.50 262 LYS A CA 1
ATOM 2073 C C . LYS A 1 262 ? -27.205 -22.423 25.918 1.00 83.50 262 LYS A C 1
ATOM 2075 O O . LYS A 1 262 ? -26.782 -23.393 26.540 1.00 83.50 262 LYS A O 1
ATOM 2080 N N . LEU A 1 263 ? -26.776 -21.179 26.114 1.00 85.00 263 LEU A N 1
ATOM 2081 C CA . LEU A 1 263 ? -25.891 -20.786 27.206 1.00 85.00 263 LEU A CA 1
ATOM 2082 C C . LEU A 1 263 ? -26.714 -20.088 28.292 1.00 85.00 263 LEU A C 1
ATOM 2084 O O . LEU A 1 263 ? -27.305 -19.037 28.062 1.00 85.00 263 LEU A O 1
ATOM 2088 N N . LEU A 1 264 ? -26.776 -20.690 29.476 1.00 85.50 264 LEU A N 1
ATOM 2089 C CA . LEU A 1 264 ? -27.579 -20.217 30.603 1.00 85.50 264 LEU A CA 1
ATOM 2090 C C . LEU A 1 264 ? -26.691 -19.825 31.782 1.00 85.50 264 LEU A C 1
ATOM 2092 O O . LEU A 1 264 ? -25.626 -20.406 31.978 1.00 85.50 264 LEU A O 1
ATOM 2096 N N . ASN A 1 265 ? -27.166 -18.891 32.613 1.00 86.06 265 ASN A N 1
ATOM 2097 C CA . ASN A 1 265 ? -26.546 -18.519 33.894 1.00 86.06 265 ASN A CA 1
ATOM 2098 C C . ASN A 1 265 ? -25.045 -18.179 33.799 1.00 86.06 265 ASN A C 1
ATOM 2100 O O . ASN A 1 265 ? -24.288 -18.434 34.737 1.00 86.06 265 ASN A O 1
ATOM 2104 N N . TYR A 1 266 ? -24.599 -17.650 32.659 1.00 83.62 266 TYR A N 1
ATOM 2105 C CA . TYR A 1 266 ? -23.211 -17.255 32.469 1.00 83.62 266 TYR A CA 1
ATOM 2106 C C . TYR A 1 266 ? -22.954 -15.881 33.088 1.00 83.62 266 TYR A C 1
ATOM 2108 O O . TYR A 1 266 ? -23.861 -15.059 33.230 1.00 83.62 266 TYR A O 1
ATOM 2116 N N . LYS A 1 267 ? -21.700 -15.636 33.473 1.00 80.19 267 LYS A N 1
ATOM 2117 C CA . LYS A 1 267 ? -21.246 -14.305 33.878 1.00 80.19 267 LYS A CA 1
ATOM 2118 C C . LYS A 1 267 ? -20.630 -13.628 32.662 1.00 80.19 267 LYS A C 1
ATOM 2120 O O . LYS A 1 267 ? -19.738 -14.206 32.044 1.00 80.19 267 LYS A O 1
ATOM 2125 N N . GLU A 1 268 ? -21.082 -12.422 32.338 1.00 78.69 268 GLU A N 1
ATOM 2126 C CA . GLU A 1 268 ? -20.432 -11.626 31.299 1.00 78.69 268 GLU A CA 1
ATOM 2127 C C . GLU A 1 268 ? -18.997 -11.291 31.712 1.00 78.69 268 GLU A C 1
ATOM 2129 O O . GLU A 1 268 ? -18.729 -10.902 32.857 1.00 78.69 268 GLU A O 1
ATOM 2134 N N . VAL A 1 269 ? -18.067 -11.494 30.780 1.00 83.12 269 VAL A N 1
ATOM 2135 C CA . VAL A 1 269 ? -16.687 -11.049 30.954 1.00 83.12 269 VAL A CA 1
ATOM 2136 C C . VAL A 1 269 ? -16.662 -9.517 30.895 1.00 83.12 269 VAL A C 1
ATOM 2138 O O . VAL A 1 269 ? -17.315 -8.944 30.021 1.00 83.12 269 VAL A O 1
ATOM 2141 N N . PRO A 1 270 ? -15.968 -8.828 31.819 1.00 83.38 270 PRO A N 1
ATOM 2142 C CA . PRO A 1 270 ? -15.805 -7.384 31.723 1.00 83.38 270 PRO A CA 1
ATOM 2143 C C . PRO A 1 270 ? -15.102 -7.004 30.419 1.00 83.38 270 PRO A C 1
ATOM 2145 O O . PRO A 1 270 ? -14.122 -7.642 30.044 1.00 83.38 270 PRO A O 1
ATOM 2148 N N . SER A 1 271 ? -15.559 -5.935 29.767 1.00 77.88 271 SER A N 1
ATOM 2149 C CA . SER A 1 271 ? -14.921 -5.402 28.554 1.00 77.88 271 SER A CA 1
ATOM 2150 C C . SER A 1 271 ? -13.532 -4.808 28.817 1.00 77.88 271 SER A C 1
ATOM 2152 O O . SER A 1 271 ? -12.738 -4.669 27.890 1.00 77.88 271 SER A O 1
ATOM 2154 N N . ILE A 1 272 ? -13.220 -4.475 30.076 1.00 84.62 272 ILE A N 1
ATOM 2155 C CA . ILE A 1 272 ? -11.918 -3.958 30.510 1.00 84.62 272 ILE A CA 1
ATOM 2156 C C . ILE A 1 272 ? -11.478 -4.697 31.776 1.00 84.62 272 ILE A C 1
ATOM 2158 O O . ILE A 1 272 ? -12.229 -4.771 32.752 1.00 84.62 272 ILE A O 1
ATOM 2162 N N . LEU A 1 273 ? -10.243 -5.193 31.779 1.00 88.75 273 LEU A N 1
ATOM 2163 C CA . LEU A 1 273 ? -9.578 -5.823 32.918 1.00 88.75 273 LEU A CA 1
ATOM 2164 C C . LEU A 1 273 ? -8.218 -5.167 33.167 1.00 88.75 273 LEU A C 1
ATOM 2166 O O . LEU A 1 273 ? -7.581 -4.666 32.241 1.00 88.75 273 LEU A O 1
ATOM 2170 N N . ALA A 1 274 ? -7.760 -5.176 34.419 1.00 89.56 274 ALA A N 1
ATOM 2171 C CA . ALA A 1 274 ? -6.379 -4.811 34.717 1.00 89.56 274 ALA A CA 1
ATOM 2172 C C . ALA A 1 274 ? -5.419 -5.985 34.446 1.00 89.56 274 ALA A C 1
ATOM 2174 O O . ALA A 1 274 ? -5.799 -7.149 34.608 1.00 89.56 274 ALA A O 1
ATOM 2175 N N . VAL A 1 275 ? -4.161 -5.704 34.094 1.00 90.12 275 VAL A N 1
ATOM 2176 C CA . VAL A 1 275 ? -3.104 -6.732 34.063 1.00 90.12 275 VAL A CA 1
ATOM 2177 C C . VAL A 1 275 ? -3.060 -7.448 35.419 1.00 90.12 275 VAL A C 1
ATOM 2179 O O . VAL A 1 275 ? -3.077 -6.819 36.478 1.00 90.12 275 VAL A O 1
ATOM 2182 N N . GLY A 1 276 ? -3.048 -8.783 35.402 1.00 89.00 276 GLY A N 1
ATOM 2183 C CA . GLY A 1 276 ? -3.091 -9.592 36.625 1.00 89.00 276 GLY A CA 1
ATOM 2184 C C . GLY A 1 276 ? -4.494 -9.861 37.184 1.00 89.00 276 GLY A C 1
ATOM 2185 O O . GLY A 1 276 ? -4.627 -10.628 38.140 1.00 89.00 276 GLY A O 1
ATOM 2186 N N . GLU A 1 277 ? -5.555 -9.282 36.616 1.00 89.12 277 GLU A N 1
ATOM 2187 C CA . GLU A 1 277 ? -6.923 -9.510 37.084 1.00 89.12 277 GLU A CA 1
ATOM 2188 C C . GLU A 1 277 ? -7.449 -10.891 36.670 1.00 89.12 277 GLU A C 1
ATOM 2190 O O . GLU A 1 277 ? -7.350 -11.312 35.519 1.00 89.12 277 GLU A O 1
ATOM 2195 N N . ALA A 1 278 ? -8.014 -11.624 37.631 1.00 88.31 278 ALA A N 1
ATOM 2196 C CA . ALA A 1 278 ? -8.586 -12.943 37.392 1.00 88.31 278 ALA A CA 1
ATOM 2197 C C . ALA A 1 278 ? -10.070 -12.852 37.015 1.00 88.31 278 ALA A C 1
ATOM 2199 O O . ALA A 1 278 ? -10.831 -12.081 37.601 1.00 88.31 278 ALA A O 1
ATOM 2200 N N . PHE A 1 279 ? -10.501 -13.720 36.102 1.00 88.94 279 PHE A N 1
ATOM 2201 C CA . PHE A 1 279 ? -11.905 -13.916 35.764 1.00 88.94 279 PHE A CA 1
ATOM 2202 C C . PHE A 1 279 ? -12.229 -15.411 35.733 1.00 88.94 279 PHE A C 1
ATOM 2204 O O . PHE A 1 279 ? -11.477 -16.212 35.184 1.00 88.94 279 PHE A O 1
ATOM 2211 N N . THR A 1 280 ? -13.349 -15.782 36.352 1.00 88.00 280 THR A N 1
ATOM 2212 C CA . THR A 1 280 ? -13.834 -17.165 36.415 1.00 88.00 280 THR A CA 1
ATOM 2213 C C . THR A 1 280 ? -14.902 -17.372 35.351 1.00 88.00 280 THR A C 1
ATOM 2215 O O . THR A 1 280 ? -15.926 -16.683 35.355 1.00 88.00 280 THR A O 1
ATOM 2218 N N . VAL A 1 281 ? -14.671 -18.347 34.474 1.00 89.44 281 VAL A N 1
ATOM 2219 C CA . VAL A 1 281 ? -15.629 -18.793 33.459 1.00 89.44 281 VAL A CA 1
ATOM 2220 C C . VAL A 1 281 ? -16.808 -19.452 34.171 1.00 89.44 281 VAL A C 1
ATOM 2222 O O . VAL A 1 281 ? -16.623 -20.355 34.976 1.00 89.44 281 VAL A O 1
ATOM 2225 N N . ASN A 1 282 ? -18.029 -19.008 33.888 1.00 88.19 282 ASN A N 1
ATOM 2226 C CA . ASN A 1 282 ? -19.247 -19.570 34.471 1.00 88.19 282 ASN A CA 1
ATOM 2227 C C . ASN A 1 282 ? -20.333 -19.701 33.404 1.00 88.19 282 ASN A C 1
ATOM 2229 O O . ASN A 1 282 ? -20.345 -18.939 32.437 1.00 88.19 282 ASN A O 1
ATOM 2233 N N . GLY A 1 283 ? -21.267 -20.625 33.618 1.00 91.12 283 GLY A N 1
ATOM 2234 C CA . GLY A 1 283 ? -22.435 -20.836 32.767 1.00 91.12 283 GLY A CA 1
ATOM 2235 C C . GLY A 1 283 ? -22.701 -22.312 32.507 1.00 91.12 283 GLY A C 1
ATOM 2236 O O . GLY A 1 283 ? -21.855 -23.165 32.755 1.00 91.12 283 GLY A O 1
ATOM 2237 N N . VAL A 1 284 ? -23.887 -22.613 31.996 1.00 92.25 284 VAL A N 1
ATOM 2238 C CA . VAL A 1 284 ? -24.313 -23.967 31.647 1.00 92.25 284 VAL A CA 1
ATOM 2239 C C . VAL A 1 284 ? -24.683 -24.001 30.176 1.00 92.25 284 VAL A C 1
ATOM 2241 O O . VAL A 1 284 ? -25.545 -23.242 29.735 1.00 92.25 284 VAL A O 1
ATOM 2244 N N . ILE A 1 285 ? -24.053 -24.903 29.433 1.00 91.81 285 ILE A N 1
ATOM 2245 C CA . ILE A 1 285 ? -24.391 -25.173 28.038 1.00 91.81 285 ILE A CA 1
ATOM 2246 C C . ILE A 1 285 ? -25.390 -26.319 27.996 1.00 91.81 285 ILE A C 1
ATOM 2248 O O . ILE A 1 285 ? -25.157 -27.354 28.616 1.00 91.81 285 ILE A O 1
ATOM 2252 N N . LEU A 1 286 ? -26.469 -26.145 27.239 1.00 89.62 286 LEU A N 1
ATOM 2253 C CA . LEU A 1 286 ? -27.428 -27.188 26.886 1.00 89.62 286 LEU A CA 1
ATOM 2254 C C . LEU A 1 286 ? -27.397 -27.407 25.375 1.00 89.62 286 LEU A C 1
ATOM 2256 O O . LEU A 1 286 ? -27.364 -26.434 24.629 1.00 89.62 286 LEU A O 1
ATOM 2260 N N . SER A 1 287 ? -27.458 -28.659 24.930 1.00 88.12 287 SER A N 1
ATOM 2261 C CA . SER A 1 287 ? -27.714 -29.030 23.536 1.00 88.12 287 SER A CA 1
ATOM 2262 C C . SER A 1 287 ? -29.059 -29.746 23.446 1.00 88.12 287 SER A C 1
ATOM 2264 O O . SER A 1 287 ? -29.322 -30.680 24.210 1.00 88.12 287 SER A O 1
ATOM 2266 N N . SER A 1 288 ? -29.932 -29.292 22.542 1.00 79.38 288 SER A N 1
ATOM 2267 C CA . SER A 1 288 ? -31.225 -29.942 22.308 1.00 79.38 288 SER A CA 1
ATOM 2268 C C . SER A 1 288 ? -31.099 -31.225 21.483 1.00 79.38 288 SER A C 1
ATOM 2270 O O . SER A 1 288 ? -31.911 -32.129 21.664 1.00 79.38 288 SER A O 1
ATOM 2272 N N . GLU A 1 289 ? -30.076 -31.341 20.627 1.00 72.50 289 GLU A N 1
ATOM 2273 C CA . GLU A 1 289 ? -29.893 -32.470 19.708 1.00 72.50 289 GLU A CA 1
ATOM 2274 C C . GLU A 1 289 ? -28.570 -33.216 19.957 1.00 72.50 289 GLU A C 1
ATOM 2276 O O . GLU A 1 289 ? -27.530 -32.966 19.346 1.00 72.50 289 GLU A O 1
ATOM 2281 N N . GLY A 1 290 ? -28.628 -34.221 20.831 1.00 79.88 290 GLY A N 1
ATOM 2282 C CA . GLY A 1 290 ? -27.518 -35.139 21.088 1.00 79.88 290 GLY A CA 1
ATOM 2283 C C . GLY A 1 290 ? -26.540 -34.671 22.167 1.00 79.88 290 GLY A C 1
ATOM 2284 O O . GLY A 1 290 ? -26.701 -33.637 22.809 1.00 79.88 290 GLY A O 1
ATOM 2285 N N . ASN A 1 291 ? -25.526 -35.500 22.416 1.00 89.50 291 ASN A N 1
ATOM 2286 C CA . ASN A 1 291 ? -24.521 -35.203 23.430 1.00 89.50 291 ASN A CA 1
ATOM 2287 C C . ASN A 1 291 ? -23.483 -34.225 22.881 1.00 89.50 291 ASN A C 1
ATOM 2289 O O . ASN A 1 291 ? -23.033 -34.356 21.738 1.00 89.50 291 ASN A O 1
ATOM 2293 N N . LEU A 1 292 ? -23.064 -33.297 23.736 1.00 91.19 292 LEU A N 1
ATOM 2294 C CA . LEU A 1 292 ? -21.884 -32.481 23.511 1.00 91.19 292 LEU A CA 1
ATOM 2295 C C . LEU A 1 292 ? -20.675 -33.414 23.359 1.00 91.19 292 LEU A C 1
ATOM 2297 O O . LEU A 1 292 ? -20.576 -34.409 24.071 1.00 91.19 292 LEU A O 1
ATOM 2301 N N . SER A 1 293 ? -19.786 -33.104 22.423 1.00 91.38 293 SER A N 1
ATOM 2302 C CA . SER A 1 293 ? -18.552 -33.836 22.123 1.00 91.38 293 SER A CA 1
ATOM 2303 C C . SER A 1 293 ? -17.302 -32.997 22.384 1.00 91.38 293 SER A C 1
ATOM 2305 O O . SER A 1 293 ? -16.249 -33.559 22.674 1.00 91.38 293 SER A O 1
ATOM 2307 N N . ASN A 1 294 ? -17.416 -31.666 22.323 1.00 93.12 294 ASN A N 1
ATOM 2308 C CA . ASN A 1 294 ? -16.364 -30.732 22.709 1.00 93.12 294 ASN A CA 1
ATOM 2309 C C . ASN A 1 294 ? -16.972 -29.429 23.247 1.00 93.12 294 ASN A C 1
ATOM 2311 O O . ASN A 1 294 ? -17.938 -28.921 22.688 1.00 93.12 294 ASN A O 1
ATOM 2315 N N . VAL A 1 295 ? -16.397 -28.866 24.302 1.00 94.62 295 VAL A N 1
ATOM 2316 C CA . VAL A 1 295 ? -16.717 -27.536 24.828 1.00 94.62 295 VAL A CA 1
ATOM 2317 C C . VAL A 1 295 ? -15.411 -26.823 25.126 1.00 94.62 295 VAL A C 1
ATOM 2319 O O . VAL A 1 295 ? -14.572 -27.371 25.836 1.00 94.62 295 VAL A O 1
ATOM 2322 N N . THR A 1 296 ? -15.250 -25.602 24.628 1.00 94.94 296 THR A N 1
ATOM 2323 C CA . THR A 1 296 ? -14.027 -24.813 24.789 1.00 94.94 296 THR A CA 1
ATOM 2324 C C . THR A 1 296 ? -14.364 -23.414 25.285 1.00 94.94 296 THR A C 1
ATOM 2326 O O . THR A 1 296 ? -15.256 -22.766 24.748 1.00 94.94 296 THR A O 1
ATOM 2329 N N . ALA A 1 297 ? -13.628 -22.927 26.282 1.00 94.62 297 ALA A N 1
ATOM 2330 C CA . ALA A 1 297 ? -13.658 -21.535 26.723 1.00 94.62 297 ALA A CA 1
ATOM 2331 C C . ALA A 1 297 ? -12.227 -20.986 26.750 1.00 94.62 297 ALA A C 1
ATOM 2333 O O . ALA A 1 297 ? -11.320 -21.667 27.234 1.00 94.62 297 ALA A O 1
ATOM 2334 N N . GLY A 1 298 ? -12.010 -19.777 26.233 1.00 93.88 298 GLY A N 1
ATOM 2335 C CA . GLY A 1 298 ? -10.677 -19.177 26.180 1.00 93.88 298 GLY A CA 1
ATOM 2336 C C . GLY A 1 298 ? -10.656 -17.723 25.716 1.00 93.88 298 GLY A C 1
ATOM 2337 O O . GLY A 1 298 ? -11.668 -17.195 25.267 1.00 93.88 298 GLY A O 1
ATOM 2338 N N . MET A 1 299 ? -9.490 -17.096 25.836 1.00 92.19 299 MET A N 1
ATOM 2339 C CA . MET A 1 299 ? -9.139 -15.802 25.258 1.00 92.19 299 MET A CA 1
ATOM 2340 C C . MET A 1 299 ? -8.314 -16.022 23.999 1.00 92.19 299 MET A C 1
ATOM 2342 O O . MET A 1 299 ? -7.390 -16.840 23.997 1.00 92.19 299 MET A O 1
ATOM 2346 N N . TYR A 1 300 ? -8.618 -15.255 22.966 1.00 87.69 300 TYR A N 1
ATOM 2347 C CA . TYR A 1 300 ? -7.963 -15.299 21.672 1.00 87.69 300 TYR A CA 1
ATOM 2348 C C . TYR A 1 300 ? -7.340 -13.937 21.383 1.00 87.69 300 TYR A C 1
ATOM 2350 O O . TYR A 1 300 ? -7.896 -12.914 21.779 1.00 87.69 300 TYR A O 1
ATOM 2358 N N . ASP A 1 301 ? -6.176 -13.921 20.751 1.00 81.19 301 ASP A N 1
ATOM 2359 C CA . ASP A 1 301 ? -5.574 -12.690 20.248 1.00 81.19 301 ASP A CA 1
ATOM 2360 C C . ASP A 1 301 ? -6.328 -12.184 18.993 1.00 81.19 301 ASP A C 1
ATOM 2362 O O . ASP A 1 301 ? -7.203 -12.889 18.471 1.00 81.19 301 ASP A O 1
ATOM 2366 N N . PRO A 1 302 ? -6.030 -10.970 18.493 1.00 67.12 302 PRO A N 1
ATOM 2367 C CA . PRO A 1 302 ? -6.680 -10.437 17.295 1.00 67.12 302 PRO A CA 1
ATOM 2368 C C . PRO A 1 302 ? -6.443 -11.264 16.021 1.00 67.12 302 PRO A C 1
ATOM 2370 O O . PRO A 1 302 ? -7.258 -11.204 15.109 1.00 67.12 302 PRO A O 1
ATOM 2373 N N . ALA A 1 303 ? -5.373 -12.064 15.967 1.00 63.06 303 ALA A N 1
ATOM 2374 C CA . ALA A 1 303 ? -5.102 -12.988 14.863 1.00 63.06 303 ALA A CA 1
ATOM 2375 C C . ALA A 1 303 ? -5.913 -14.297 14.974 1.00 63.06 303 ALA A C 1
ATOM 2377 O O . ALA A 1 303 ? -5.830 -15.168 14.111 1.00 63.06 303 ALA A O 1
ATOM 2378 N N . GLY A 1 304 ? -6.711 -14.454 16.035 1.00 68.12 304 GLY A N 1
ATOM 2379 C CA . GLY A 1 304 ? -7.551 -15.622 16.269 1.00 68.12 304 GLY A CA 1
ATOM 2380 C C . GLY A 1 304 ? -6.824 -16.799 16.920 1.00 68.12 304 GLY A C 1
ATOM 2381 O O . GLY A 1 304 ? -7.422 -17.871 17.048 1.00 68.12 304 GLY A O 1
ATOM 2382 N N . ASN A 1 305 ? -5.581 -16.630 17.380 1.00 81.25 305 ASN A N 1
ATOM 2383 C CA . ASN A 1 305 ? -4.867 -17.663 18.127 1.00 81.25 305 ASN A CA 1
ATOM 2384 C C . ASN A 1 305 ? -5.315 -17.668 19.586 1.00 81.25 305 ASN A C 1
ATOM 2386 O O . ASN A 1 305 ? -5.513 -16.627 20.206 1.00 81.25 305 ASN A O 1
ATOM 2390 N N . MET A 1 306 ? -5.445 -18.855 20.176 1.00 89.00 306 MET A N 1
ATOM 2391 C CA . MET A 1 306 ? -5.858 -18.986 21.573 1.00 89.00 306 MET A CA 1
ATOM 2392 C C . MET A 1 306 ? -4.698 -18.639 22.515 1.00 89.00 306 MET A C 1
ATOM 2394 O O . MET A 1 306 ? -3.784 -19.440 22.700 1.00 89.00 306 MET A O 1
ATOM 2398 N N . ALA A 1 307 ? -4.755 -17.467 23.148 1.00 92.50 307 ALA A N 1
ATOM 2399 C CA . ALA A 1 307 ? -3.758 -17.017 24.116 1.00 92.50 307 ALA A CA 1
ATOM 2400 C C . ALA A 1 307 ? -3.845 -17.802 25.437 1.00 92.50 307 ALA A C 1
ATOM 2402 O O . ALA A 1 307 ? -2.837 -18.184 26.030 1.00 92.50 307 ALA A O 1
ATOM 2403 N N . THR A 1 308 ? -5.063 -18.085 25.908 1.00 94.81 308 THR A N 1
ATOM 2404 C CA . THR A 1 308 ? -5.301 -18.978 27.050 1.00 94.81 308 THR A CA 1
ATOM 2405 C C . THR A 1 308 ? -6.677 -19.620 26.943 1.00 94.81 308 THR A C 1
ATOM 2407 O O . THR A 1 308 ? -7.619 -18.980 26.492 1.00 94.81 308 THR A O 1
ATOM 2410 N N . GLY A 1 309 ? -6.840 -20.874 27.354 1.00 93.44 309 GLY A N 1
ATOM 2411 C CA . GLY A 1 309 ? -8.127 -21.549 27.246 1.00 93.44 309 GLY A CA 1
ATOM 2412 C C . GLY A 1 309 ? -8.080 -23.015 27.645 1.00 93.44 309 GLY A C 1
ATOM 2413 O O . GLY A 1 309 ? -7.012 -23.606 27.815 1.00 93.44 309 GLY A O 1
ATOM 2414 N N . ARG A 1 310 ? -9.261 -23.619 27.780 1.00 94.25 310 ARG A N 1
ATOM 2415 C CA . ARG A 1 310 ? -9.418 -25.049 28.050 1.00 94.25 310 ARG A CA 1
ATOM 2416 C C . ARG A 1 310 ? -10.552 -25.628 27.226 1.00 94.25 310 ARG A C 1
ATOM 2418 O O . ARG A 1 310 ? -11.600 -25.003 27.080 1.00 94.25 310 ARG A O 1
ATOM 2425 N N . SER A 1 311 ? -10.340 -26.855 26.763 1.00 94.19 311 SER A N 1
ATOM 2426 C CA . SER A 1 311 ? -11.356 -27.672 26.106 1.00 94.19 311 SER A CA 1
ATOM 2427 C C . SER A 1 311 ? -11.673 -28.904 26.949 1.00 94.19 311 SER A C 1
ATOM 2429 O O . SER A 1 311 ? -10.787 -29.459 27.605 1.00 94.19 311 SER A O 1
ATOM 2431 N N . ALA A 1 312 ? -12.922 -29.349 26.912 1.00 93.69 312 ALA A N 1
ATOM 2432 C CA . ALA A 1 312 ? -13.388 -30.596 27.496 1.00 93.69 312 ALA A CA 1
ATOM 2433 C C . ALA A 1 312 ? -14.216 -31.371 26.474 1.00 93.69 312 ALA A C 1
ATOM 2435 O O . ALA A 1 312 ? -14.931 -30.774 25.678 1.00 93.69 312 ALA A O 1
ATOM 2436 N N . GLY A 1 313 ? -14.152 -32.701 26.533 1.00 90.38 313 GLY A N 1
ATOM 2437 C CA . GLY A 1 313 ? -14.992 -33.596 25.738 1.00 90.38 313 GLY A CA 1
ATOM 2438 C C . GLY A 1 313 ? -16.087 -34.231 26.592 1.00 90.38 313 GLY A C 1
ATOM 2439 O O . GLY A 1 313 ? -15.933 -35.395 26.982 1.00 90.38 313 GLY A O 1
ATOM 2440 N N . PRO A 1 314 ? -17.156 -33.496 26.952 1.00 87.19 314 PRO A N 1
ATOM 2441 C CA . PRO A 1 314 ? -18.275 -34.075 27.682 1.00 87.19 314 PRO A CA 1
ATOM 2442 C C . PRO A 1 314 ? -18.934 -35.207 26.886 1.00 87.19 314 PRO A C 1
ATOM 2444 O O . PRO A 1 314 ? -18.674 -35.407 25.706 1.00 87.19 314 PRO A O 1
ATOM 2447 N N . ARG A 1 315 ? -19.763 -36.007 27.561 1.00 79.88 315 ARG A N 1
ATOM 2448 C CA . ARG A 1 315 ? -20.554 -37.082 26.932 1.00 79.88 315 ARG A CA 1
ATOM 2449 C C . ARG A 1 315 ? -22.045 -36.972 27.246 1.00 79.88 315 ARG A C 1
ATOM 2451 O O . ARG A 1 315 ? -22.772 -37.942 27.068 1.00 79.88 315 ARG A O 1
ATOM 2458 N N . GLY A 1 316 ? -22.482 -35.815 27.739 1.00 87.31 316 GLY A N 1
ATOM 2459 C CA . GLY A 1 316 ? -23.878 -35.494 28.026 1.00 87.31 316 GLY A CA 1
ATOM 2460 C C . GLY A 1 316 ? -24.366 -34.332 27.167 1.00 87.31 316 GLY A C 1
ATOM 2461 O O . GLY A 1 316 ? -23.577 -33.656 26.515 1.00 87.31 316 GLY A O 1
ATOM 2462 N N . ASN A 1 317 ? -25.670 -34.086 27.177 1.00 88.94 317 ASN A N 1
ATOM 2463 C CA . ASN A 1 317 ? -26.309 -32.957 26.494 1.00 88.94 317 ASN A CA 1
ATOM 2464 C C . ASN A 1 317 ? -26.235 -31.636 27.290 1.00 88.94 317 ASN A C 1
ATOM 2466 O O . ASN A 1 317 ? -26.796 -30.629 26.866 1.00 88.94 317 ASN A O 1
ATOM 2470 N N . GLN A 1 318 ? -25.552 -31.637 28.437 1.00 92.81 318 GLN A N 1
ATOM 2471 C CA . GLN A 1 318 ? -25.328 -30.477 29.291 1.00 92.81 318 GLN A CA 1
ATOM 2472 C C . GLN A 1 318 ? -23.868 -30.435 29.758 1.00 92.81 318 GLN A C 1
ATOM 2474 O O . GLN A 1 318 ? -23.266 -31.486 29.991 1.00 92.81 318 GLN A O 1
ATOM 2479 N N . TYR A 1 319 ? -23.314 -29.231 29.927 1.00 94.38 319 TYR A N 1
ATOM 2480 C CA . TYR A 1 319 ? -21.976 -29.027 30.484 1.00 94.38 319 TYR A CA 1
ATOM 2481 C C . TYR A 1 319 ? -21.878 -27.750 31.333 1.00 94.38 319 TYR A C 1
ATOM 2483 O O . TYR A 1 319 ? -22.412 -26.711 30.943 1.00 94.38 319 TYR A O 1
ATOM 2491 N N . ASP A 1 320 ? -21.195 -27.829 32.479 1.00 94.12 320 ASP A N 1
ATOM 2492 C CA . ASP A 1 320 ? -20.918 -26.697 33.372 1.00 94.12 320 ASP A CA 1
ATOM 2493 C C . ASP A 1 320 ? -19.555 -26.075 33.027 1.00 94.12 320 ASP A C 1
ATOM 2495 O O . ASP A 1 320 ? -18.503 -26.702 33.146 1.00 94.12 320 ASP A O 1
ATOM 2499 N N . LEU A 1 321 ? -19.567 -24.820 32.579 1.00 93.56 321 LEU A N 1
ATOM 2500 C CA . LEU A 1 321 ? -18.368 -24.094 32.165 1.00 93.56 321 LEU A CA 1
ATOM 2501 C C . LEU A 1 321 ? -17.412 -23.777 33.317 1.00 93.56 321 LEU A C 1
ATOM 2503 O O . LEU A 1 321 ? -16.234 -23.523 33.055 1.00 93.56 321 LEU A O 1
ATOM 2507 N N . SER A 1 322 ? -17.873 -23.806 34.572 1.00 91.00 322 SER A N 1
ATOM 2508 C CA . SER A 1 322 ? -17.002 -23.569 35.729 1.00 91.00 322 SER A CA 1
ATOM 2509 C C . SER A 1 322 ? -15.859 -24.584 35.812 1.00 91.00 322 SER A C 1
ATOM 2511 O O . SER A 1 322 ? -14.750 -24.223 36.211 1.00 91.00 322 SER A O 1
ATOM 2513 N N . GLU A 1 323 ? -16.066 -25.798 35.292 1.00 90.69 323 GLU A N 1
ATOM 2514 C CA . GLU A 1 323 ? -15.049 -26.850 35.179 1.00 90.69 323 GLU A CA 1
ATOM 2515 C C . GLU A 1 323 ? -13.868 -26.462 34.265 1.00 90.69 323 GLU A C 1
ATOM 2517 O O . GLU A 1 323 ? -12.771 -27.018 34.376 1.00 90.69 323 GLU A O 1
ATOM 2522 N N . LEU A 1 324 ? -14.049 -25.484 33.367 1.00 92.88 324 LEU A N 1
ATOM 2523 C CA . LEU A 1 324 ? -12.984 -24.996 32.484 1.00 92.88 324 LEU A CA 1
ATOM 2524 C C . LEU A 1 324 ? -12.132 -23.888 33.109 1.00 92.88 324 LEU A C 1
ATOM 2526 O O . LEU A 1 324 ? -11.024 -23.647 32.626 1.00 92.88 324 LEU A O 1
ATOM 2530 N N . SER A 1 325 ? -12.597 -23.256 34.192 1.00 87.44 325 SER A N 1
ATOM 2531 C CA . SER A 1 325 ? -12.005 -22.029 34.746 1.00 87.44 325 SER A CA 1
ATOM 2532 C C . SER A 1 325 ? -10.517 -22.133 35.068 1.00 87.44 325 SER A C 1
ATOM 2534 O O . SER A 1 325 ? -9.770 -21.204 34.782 1.00 87.44 325 SER A O 1
ATOM 2536 N N . GLU A 1 326 ? -10.050 -23.264 35.605 1.00 85.94 326 GLU A N 1
ATOM 2537 C CA . GLU A 1 326 ? -8.630 -23.444 35.952 1.00 85.94 326 GLU A CA 1
ATOM 2538 C C . GLU A 1 326 ? -7.680 -23.348 34.745 1.00 85.94 326 GLU A C 1
ATOM 2540 O O . GLU A 1 326 ? -6.495 -23.049 34.907 1.00 85.94 326 GLU A O 1
ATOM 2545 N N . GLY A 1 327 ? -8.176 -23.622 33.534 1.00 84.88 327 GLY A N 1
ATOM 2546 C CA . GLY A 1 327 ? -7.374 -23.544 32.314 1.00 84.88 327 GLY A CA 1
ATOM 2547 C C . GLY A 1 327 ? -7.488 -22.217 31.564 1.00 84.88 327 GLY A C 1
ATOM 2548 O O . GLY A 1 327 ? -6.710 -21.999 30.641 1.00 84.88 327 GLY A O 1
ATOM 2549 N N . VAL A 1 328 ? -8.398 -21.320 31.960 1.00 90.75 328 VAL A N 1
ATOM 2550 C CA . VAL A 1 328 ? -8.571 -19.996 31.336 1.00 90.75 328 VAL A CA 1
ATOM 2551 C C . VAL A 1 328 ? -7.860 -18.941 32.188 1.00 90.75 328 VAL A C 1
ATOM 2553 O O . VAL A 1 328 ? -8.438 -18.320 33.076 1.00 90.75 328 VAL A O 1
ATOM 2556 N N . LYS A 1 329 ? -6.559 -18.760 31.949 1.00 92.12 329 LYS A N 1
ATOM 2557 C CA . LYS A 1 329 ? -5.652 -17.979 32.807 1.00 92.12 329 LYS A CA 1
ATOM 2558 C C . LYS A 1 329 ? -5.565 -16.508 32.394 1.00 92.12 329 LYS A C 1
ATOM 2560 O O . LYS A 1 329 ? -4.489 -16.011 32.078 1.00 92.12 329 LYS A O 1
ATOM 2565 N N . ILE A 1 330 ? -6.696 -15.804 32.429 1.00 90.88 330 ILE A N 1
ATOM 2566 C CA . ILE A 1 330 ? -6.794 -14.389 32.011 1.00 90.88 330 ILE A CA 1
ATOM 2567 C C . ILE A 1 330 ? -5.809 -13.485 32.770 1.00 90.88 330 ILE A C 1
ATOM 2569 O O . ILE A 1 330 ? -5.182 -12.622 32.169 1.00 90.88 330 ILE A O 1
ATOM 2573 N N . SER A 1 331 ? -5.574 -13.749 34.058 1.00 90.06 331 SER A N 1
ATOM 2574 C CA . SER A 1 331 ? -4.640 -12.974 34.888 1.00 90.06 331 SER A CA 1
ATOM 2575 C C . SER A 1 331 ? -3.168 -13.079 34.468 1.00 90.06 331 SER A C 1
ATOM 2577 O O . SER A 1 331 ? -2.326 -12.404 35.047 1.00 90.06 331 SER A O 1
ATOM 2579 N N . GLN A 1 332 ? -2.820 -13.971 33.537 1.00 92.81 332 GLN A N 1
ATOM 2580 C CA . GLN A 1 332 ? -1.453 -14.131 33.024 1.00 92.81 332 GLN A CA 1
ATOM 2581 C C . GLN A 1 332 ? -1.240 -13.427 31.683 1.00 92.81 332 GLN A C 1
ATOM 2583 O O . GLN A 1 332 ? -0.128 -13.450 31.160 1.00 92.81 332 GLN A O 1
ATOM 2588 N N . LEU A 1 333 ? -2.291 -12.835 31.117 1.00 92.12 333 LEU A N 1
ATOM 2589 C CA . LEU A 1 333 ? -2.205 -12.154 29.837 1.00 92.12 333 LEU A CA 1
ATOM 2590 C C . LEU A 1 333 ? -1.580 -10.758 30.004 1.00 92.12 333 LEU A C 1
ATOM 2592 O O . LEU A 1 333 ? -1.921 -10.048 30.958 1.00 92.12 333 LEU A O 1
ATOM 2596 N N . PRO A 1 334 ? -0.678 -10.352 29.092 1.00 92.06 334 PRO A N 1
ATOM 2597 C CA . PRO A 1 334 ? -0.166 -8.989 29.050 1.00 92.06 334 PRO A CA 1
ATOM 2598 C C . PRO A 1 334 ? -1.249 -8.003 28.595 1.00 92.06 334 PRO A C 1
ATOM 2600 O O . PRO A 1 334 ? -2.289 -8.406 28.063 1.00 92.06 334 PRO A O 1
ATOM 2603 N N . ALA A 1 335 ? -0.979 -6.707 28.775 1.00 87.25 335 ALA A N 1
ATOM 2604 C CA . ALA A 1 335 ? -1.833 -5.650 28.248 1.00 87.25 335 ALA A CA 1
ATOM 2605 C C . ALA A 1 335 ? -2.032 -5.810 26.729 1.00 87.25 335 ALA A C 1
ATOM 2607 O O . ALA A 1 335 ? -1.095 -6.137 26.001 1.00 87.25 335 ALA A O 1
ATOM 2608 N N . GLY A 1 336 ? -3.261 -5.612 26.261 1.00 83.62 336 GLY A N 1
ATOM 2609 C CA . GLY A 1 336 ? -3.641 -5.843 24.872 1.00 83.62 336 GLY A CA 1
ATOM 2610 C C . GLY A 1 336 ? -5.136 -6.086 24.692 1.00 83.62 336 GLY A C 1
ATOM 2611 O O . GLY A 1 336 ? -5.905 -6.118 25.656 1.00 83.62 336 GLY A O 1
ATOM 2612 N N . SER A 1 337 ? -5.540 -6.258 23.438 1.00 81.69 337 SER A N 1
ATOM 2613 C CA . SER A 1 337 ? -6.919 -6.561 23.047 1.00 81.69 337 SER A CA 1
ATOM 2614 C C . SER A 1 337 ? -7.072 -8.055 22.792 1.00 81.69 337 SER A C 1
ATOM 2616 O O . SER A 1 337 ? -6.266 -8.645 22.075 1.00 81.69 337 SER A O 1
ATOM 2618 N N . TYR A 1 338 ? -8.113 -8.656 23.357 1.00 84.69 338 TYR A N 1
ATOM 2619 C CA . TYR A 1 338 ? -8.397 -10.082 23.240 1.00 84.69 338 TYR A CA 1
ATOM 2620 C C . TYR A 1 338 ? -9.879 -10.323 22.980 1.00 84.69 338 TYR A C 1
ATOM 2622 O O . TYR A 1 338 ? -10.725 -9.486 23.281 1.00 84.69 338 TYR A O 1
ATOM 2630 N N . ILE A 1 339 ? -10.201 -11.516 22.496 1.00 82.31 339 ILE A N 1
ATOM 2631 C CA . ILE A 1 339 ? -11.566 -11.997 22.309 1.00 82.31 339 ILE A CA 1
ATOM 2632 C C . ILE A 1 339 ? -11.796 -13.167 23.264 1.00 82.31 339 ILE A C 1
ATOM 2634 O O . ILE A 1 339 ? -11.211 -14.236 23.108 1.00 82.31 339 ILE A O 1
ATOM 2638 N N . TYR A 1 340 ? -12.662 -12.996 24.256 1.00 88.44 340 TYR A N 1
ATOM 2639 C CA . TYR A 1 340 ? -13.179 -14.100 25.056 1.00 88.44 340 TYR A CA 1
ATOM 2640 C C . TYR A 1 340 ? -14.211 -14.877 24.243 1.00 88.44 340 TYR A C 1
ATOM 2642 O O . TYR A 1 340 ? -15.177 -14.289 23.764 1.00 88.44 340 TYR A O 1
ATOM 2650 N N . ARG A 1 341 ? -14.040 -16.192 24.097 1.00 89.56 341 ARG A N 1
ATOM 2651 C CA . ARG A 1 341 ? -14.923 -17.044 23.294 1.00 89.56 341 ARG A CA 1
ATOM 2652 C C . ARG A 1 341 ? -15.259 -18.346 24.017 1.00 89.56 341 ARG A C 1
ATOM 2654 O O . ARG A 1 341 ? -14.376 -19.028 24.538 1.00 89.56 341 ARG A O 1
ATOM 2661 N N . VAL A 1 342 ? -16.537 -18.719 23.976 1.00 90.62 342 VAL A N 1
ATOM 2662 C CA . VAL A 1 342 ? -17.071 -20.020 24.397 1.00 90.62 342 VAL A CA 1
ATOM 2663 C C . VAL A 1 342 ? -17.649 -20.731 23.179 1.00 90.62 342 VAL A C 1
ATOM 2665 O O . VAL A 1 342 ? -18.499 -20.186 22.482 1.00 90.62 342 VAL A O 1
ATOM 2668 N N . THR A 1 343 ? -17.212 -21.960 22.929 1.00 90.94 343 THR A N 1
ATOM 2669 C CA . THR A 1 343 ? -17.676 -22.813 21.827 1.00 90.94 343 THR A CA 1
ATOM 2670 C C . THR A 1 343 ? -18.149 -24.162 22.344 1.00 90.94 343 THR A C 1
ATOM 2672 O O . THR A 1 343 ? -17.615 -24.693 23.317 1.00 90.94 343 THR A O 1
ATOM 2675 N N . ALA A 1 344 ? -19.147 -24.734 21.680 1.00 91.44 344 ALA A N 1
ATOM 2676 C CA . ALA A 1 344 ? -19.677 -26.057 21.970 1.00 91.44 344 ALA A CA 1
ATOM 2677 C C . ALA A 1 344 ? -19.859 -26.845 20.678 1.00 91.44 344 ALA A C 1
ATOM 2679 O O . ALA A 1 344 ? -20.195 -26.286 19.644 1.00 91.44 344 ALA A O 1
ATOM 2680 N N . THR A 1 345 ? -19.632 -28.148 20.729 1.00 90.44 345 THR A N 1
ATOM 2681 C CA . THR A 1 345 ? -19.775 -29.075 19.607 1.00 90.44 345 THR A CA 1
ATOM 2682 C C . THR A 1 345 ? -20.616 -30.252 20.053 1.00 90.44 345 THR A C 1
ATOM 2684 O O . THR A 1 345 ? -20.430 -30.740 21.166 1.00 90.44 345 THR A O 1
ATOM 2687 N N . ASN A 1 346 ? -21.514 -30.720 19.196 1.00 87.38 346 ASN A N 1
ATOM 2688 C CA . ASN A 1 346 ? -22.227 -31.987 19.336 1.00 87.38 346 ASN A CA 1
ATOM 2689 C C . ASN A 1 346 ? -22.054 -32.817 18.050 1.00 87.38 346 ASN A C 1
ATOM 2691 O O . ASN A 1 346 ? -21.166 -32.562 17.238 1.00 87.38 346 ASN A O 1
ATOM 2695 N N . ILE A 1 347 ? -22.891 -33.836 17.857 1.00 79.88 347 ILE A N 1
ATOM 2696 C CA . ILE A 1 347 ? -22.843 -34.692 16.661 1.00 79.88 347 ILE A CA 1
ATOM 2697 C C . ILE A 1 347 ? -23.283 -33.989 15.367 1.00 79.88 347 ILE A C 1
ATOM 2699 O O . ILE A 1 347 ? -23.065 -34.529 14.285 1.00 79.88 347 ILE A O 1
ATOM 2703 N N . LYS A 1 348 ? -23.958 -32.840 15.462 1.00 78.19 348 LYS A N 1
ATOM 2704 C CA . LYS A 1 348 ? -24.488 -32.097 14.317 1.00 78.19 348 LYS A CA 1
ATOM 2705 C C . LYS A 1 348 ? -23.536 -30.992 13.883 1.00 78.19 348 LYS A C 1
ATOM 2707 O O . LYS A 1 348 ? -23.322 -30.846 12.683 1.00 78.19 348 LYS A O 1
ATOM 2712 N N . ARG A 1 349 ? -23.005 -30.206 14.828 1.00 75.94 349 ARG A N 1
ATOM 2713 C CA . ARG A 1 349 ? -22.211 -29.003 14.531 1.00 75.94 349 ARG A CA 1
ATOM 2714 C C . ARG A 1 349 ? -21.392 -28.489 15.717 1.00 75.94 349 ARG A C 1
ATOM 2716 O O . ARG A 1 349 ? -21.580 -28.919 16.854 1.00 75.94 349 ARG A O 1
ATOM 2723 N N . THR A 1 350 ? -20.529 -27.516 15.428 1.00 82.19 350 THR A N 1
ATOM 2724 C CA . THR A 1 350 ? -19.863 -26.634 16.398 1.00 82.19 350 THR A CA 1
ATOM 2725 C C . THR A 1 350 ? -20.510 -25.248 16.350 1.00 82.19 350 THR A C 1
ATOM 2727 O O . THR A 1 350 ? -20.801 -24.759 15.263 1.00 82.19 350 THR A O 1
ATOM 2730 N N . ARG A 1 351 ? -20.727 -24.611 17.506 1.00 77.62 351 ARG A N 1
ATOM 2731 C CA . ARG A 1 351 ? -21.308 -23.267 17.645 1.00 77.62 351 ARG A CA 1
ATOM 2732 C C . ARG A 1 351 ? -20.486 -22.414 18.609 1.00 77.62 351 ARG A C 1
ATOM 2734 O O . ARG A 1 351 ? -20.056 -22.909 19.654 1.00 77.62 351 ARG A O 1
ATOM 2741 N N . ILE A 1 352 ? -20.299 -21.137 18.279 1.00 80.44 352 ILE A N 1
ATOM 2742 C CA . ILE A 1 352 ? -19.830 -20.111 19.219 1.00 80.44 352 ILE A CA 1
ATOM 2743 C C . ILE A 1 352 ? -21.047 -19.648 20.023 1.00 80.44 352 ILE A C 1
ATOM 2745 O O . ILE A 1 352 ? -22.023 -19.174 19.460 1.00 80.44 352 ILE A O 1
ATOM 2749 N N . LEU A 1 353 ? -21.019 -19.840 21.339 1.00 81.62 353 LEU A N 1
ATOM 2750 C CA . LEU A 1 353 ? -22.143 -19.523 22.229 1.00 81.62 353 LEU A CA 1
ATOM 2751 C C . LEU A 1 353 ? -21.997 -18.173 22.924 1.00 81.62 353 LEU A C 1
ATOM 2753 O O . LEU A 1 353 ? -22.977 -17.614 23.404 1.00 81.62 353 LEU A O 1
ATOM 2757 N N . LEU A 1 354 ? -20.764 -17.691 23.034 1.00 79.88 354 LEU A N 1
ATOM 2758 C CA . LEU A 1 354 ? -20.435 -16.386 23.580 1.00 79.88 354 LEU A CA 1
ATOM 2759 C C . LEU A 1 354 ? -19.126 -15.935 22.956 1.00 79.88 354 LEU A C 1
ATOM 2761 O O . LEU A 1 354 ? -18.168 -16.706 22.920 1.00 79.88 354 LEU A O 1
ATOM 2765 N N . GLN A 1 355 ? -19.087 -14.696 22.491 1.00 79.88 355 GLN A N 1
ATOM 2766 C CA . GLN A 1 355 ? -17.874 -14.033 22.044 1.00 79.88 355 GLN A CA 1
ATOM 2767 C C . GLN A 1 355 ? -17.907 -12.594 22.547 1.00 79.88 355 GLN A C 1
ATOM 2769 O O . GLN A 1 355 ? -18.954 -11.977 22.459 1.00 79.88 355 GLN A O 1
ATOM 2774 N N . ARG A 1 356 ? -16.819 -12.080 23.125 1.00 75.25 356 ARG A N 1
ATOM 2775 C CA . ARG A 1 356 ? -16.730 -10.708 23.647 1.00 75.25 356 ARG A CA 1
ATOM 2776 C C . ARG A 1 356 ? -15.312 -10.175 23.534 1.00 75.25 356 ARG A C 1
ATOM 2778 O O . ARG A 1 356 ? -14.379 -10.870 23.927 1.00 75.25 356 ARG A O 1
ATOM 2785 N N . SER A 1 357 ? -15.159 -8.934 23.091 1.00 73.56 357 SER A N 1
ATOM 2786 C CA . SER A 1 357 ? -13.897 -8.203 23.201 1.00 73.56 357 SER A CA 1
ATOM 2787 C C . SER A 1 357 ? -13.577 -7.890 24.664 1.00 73.56 357 SER A C 1
ATOM 2789 O O . SER A 1 357 ? -14.460 -7.559 25.459 1.00 73.56 357 SER A O 1
ATOM 2791 N N . VAL A 1 358 ? -12.304 -8.010 25.022 1.00 82.56 358 VAL A N 1
ATOM 2792 C CA . VAL A 1 358 ? -11.771 -7.727 26.354 1.00 82.56 358 VAL A CA 1
ATOM 2793 C C . VAL A 1 358 ? -10.442 -7.001 26.193 1.00 82.56 358 VAL A C 1
ATOM 2795 O O . VAL A 1 358 ? -9.491 -7.547 25.632 1.00 82.56 358 VAL A O 1
ATOM 2798 N N . HIS A 1 359 ? -10.356 -5.789 26.730 1.00 82.25 359 HIS A N 1
ATOM 2799 C CA . HIS A 1 359 ? -9.113 -5.031 26.802 1.00 82.25 359 HIS A CA 1
ATOM 2800 C C . HIS A 1 359 ? -8.448 -5.231 28.158 1.00 82.25 359 HIS A C 1
ATOM 2802 O O . HIS A 1 359 ? -9.038 -4.957 29.204 1.00 82.25 359 HIS A O 1
ATOM 2808 N N . ILE A 1 360 ? -7.201 -5.681 28.143 1.00 88.38 360 ILE A N 1
ATOM 2809 C CA . ILE A 1 360 ? -6.361 -5.768 29.333 1.00 88.38 360 ILE A CA 1
ATOM 2810 C C . ILE A 1 360 ? -5.453 -4.543 29.338 1.00 88.38 360 ILE A C 1
ATOM 2812 O O . ILE A 1 360 ? -4.700 -4.331 28.390 1.00 88.38 360 ILE A O 1
ATOM 2816 N N . THR A 1 361 ? -5.523 -3.720 30.383 1.00 89.25 361 THR A N 1
ATOM 2817 C CA . THR A 1 361 ? -4.699 -2.506 30.512 1.00 89.25 361 THR A CA 1
ATOM 2818 C C . THR A 1 361 ? -4.020 -2.442 31.876 1.00 89.25 361 THR A C 1
ATOM 2820 O O . THR A 1 361 ? -4.463 -3.079 32.825 1.00 89.25 361 THR A O 1
ATOM 2823 N N . GLU A 1 362 ? -2.937 -1.677 32.010 1.00 86.88 362 GLU A N 1
ATOM 2824 C CA . GLU A 1 362 ? -2.132 -1.634 33.247 1.00 86.88 362 GLU A CA 1
ATOM 2825 C C . GLU A 1 362 ? -2.957 -1.290 34.501 1.00 86.88 362 GLU A C 1
ATOM 2827 O O . GLU A 1 362 ? -2.845 -1.945 35.534 1.00 86.88 362 GLU A O 1
ATOM 2832 N N . ALA A 1 363 ? -3.848 -0.297 34.407 1.00 89.06 363 ALA A N 1
ATOM 2833 C CA . ALA A 1 363 ? -4.690 0.147 35.524 1.00 89.06 363 ALA A CA 1
ATOM 2834 C C . ALA A 1 363 ? -6.184 -0.166 35.329 1.00 89.06 363 ALA A C 1
ATOM 2836 O O . ALA A 1 363 ? -7.030 0.401 36.029 1.00 89.06 363 ALA A O 1
ATOM 2837 N N . GLY A 1 364 ? -6.539 -1.015 34.360 1.00 89.19 364 GLY A N 1
ATOM 2838 C CA . GLY A 1 364 ? -7.934 -1.260 33.987 1.00 89.19 364 GLY A CA 1
ATOM 2839 C C . GLY A 1 364 ? -8.668 0.021 33.568 1.00 89.19 364 GLY A C 1
ATOM 2840 O O . GLY A 1 364 ? -9.855 0.162 33.866 1.00 89.19 364 GLY A O 1
ATOM 2841 N N . VAL A 1 365 ? -7.938 0.961 32.958 1.00 88.50 365 VAL A N 1
ATOM 2842 C CA . VAL A 1 365 ? -8.426 2.202 32.343 1.00 88.50 365 VAL A CA 1
ATOM 2843 C C . VAL A 1 365 ? -8.142 2.133 30.846 1.00 88.50 365 VAL A C 1
ATOM 2845 O O . VAL A 1 365 ? -7.048 1.735 30.449 1.00 88.50 365 VAL A O 1
ATOM 2848 N N . LEU A 1 366 ? -9.119 2.512 30.034 1.00 84.81 366 LEU A N 1
ATOM 2849 C CA . LEU A 1 366 ? -9.033 2.653 28.588 1.00 84.81 366 LEU A CA 1
ATOM 2850 C C . LEU A 1 366 ? -9.358 4.105 28.229 1.00 84.81 366 LEU A C 1
ATOM 2852 O O . LEU A 1 366 ? -10.288 4.687 28.790 1.00 84.81 366 LEU A O 1
ATOM 2856 N N . ALA A 1 367 ? -8.603 4.679 27.301 1.00 82.31 367 ALA A N 1
ATOM 2857 C CA . ALA A 1 367 ? -8.806 6.035 26.816 1.00 82.31 367 ALA A CA 1
ATOM 2858 C C . ALA A 1 367 ? -9.054 6.033 25.307 1.00 82.31 367 ALA A C 1
ATOM 2860 O O . ALA A 1 367 ? -8.452 5.240 24.586 1.00 82.31 367 ALA A O 1
ATOM 2861 N N . THR A 1 368 ? -9.940 6.908 24.839 1.00 75.94 368 THR A N 1
ATOM 2862 C CA . THR A 1 368 ? -10.295 7.055 23.421 1.00 75.94 368 THR A CA 1
ATOM 2863 C C . THR A 1 368 ? -10.262 8.522 23.031 1.00 75.94 368 THR A C 1
ATOM 2865 O O . THR A 1 368 ? -10.527 9.385 23.869 1.00 75.94 368 THR A O 1
ATOM 2868 N N . ASP A 1 369 ? -9.952 8.795 21.763 1.00 76.88 369 ASP A N 1
ATOM 2869 C CA . ASP A 1 369 ? -10.022 10.139 21.169 1.00 76.88 369 ASP A CA 1
ATOM 2870 C C . ASP A 1 369 ? -9.212 11.198 21.934 1.00 76.88 369 ASP A C 1
ATOM 2872 O O . ASP A 1 369 ? -9.596 12.363 22.003 1.00 76.88 369 ASP A O 1
ATOM 2876 N N . LEU A 1 370 ? -8.100 10.777 22.547 1.00 82.50 370 LEU A N 1
ATOM 2877 C CA . LEU A 1 370 ? -7.196 11.694 23.225 1.00 82.50 370 LEU A CA 1
ATOM 2878 C C . LEU A 1 370 ? -6.544 12.624 22.202 1.00 82.50 370 LEU A C 1
ATOM 2880 O O . LEU A 1 370 ? -6.058 12.165 21.166 1.00 82.50 370 LEU A O 1
ATOM 2884 N N . ASN A 1 371 ? -6.477 13.913 22.520 1.00 89.62 371 ASN A N 1
ATOM 2885 C CA . ASN A 1 371 ? -5.721 14.879 21.737 1.00 89.62 371 ASN A CA 1
ATOM 2886 C C . ASN A 1 371 ? -4.490 15.389 22.504 1.00 89.62 371 ASN A C 1
ATOM 2888 O O . ASN A 1 371 ? -4.445 15.421 23.733 1.00 89.62 371 ASN A O 1
ATOM 2892 N N . ALA A 1 372 ? -3.485 15.811 21.744 1.00 91.81 372 ALA A N 1
ATOM 2893 C CA . ALA A 1 372 ? -2.339 16.565 22.229 1.00 91.81 372 ALA A CA 1
ATOM 2894 C C . ALA A 1 372 ? -2.184 17.825 21.368 1.00 91.81 372 ALA A C 1
ATOM 2896 O O . ALA A 1 372 ? -2.521 17.794 20.177 1.00 91.81 372 ALA A O 1
ATOM 2897 N N . PRO A 1 373 ? -1.675 18.932 21.930 1.00 90.88 373 PRO A N 1
ATOM 2898 C CA . PRO A 1 373 ? -1.267 20.071 21.123 1.00 90.88 373 PRO A CA 1
ATOM 2899 C C . PRO A 1 373 ? -0.142 19.661 20.161 1.00 90.88 373 PRO A C 1
ATOM 2901 O O . PRO A 1 373 ? 0.738 18.888 20.523 1.00 90.88 373 PRO A O 1
ATOM 2904 N N . LYS A 1 374 ? -0.160 20.201 18.940 1.00 84.88 374 LYS A N 1
ATOM 2905 C CA . LYS A 1 374 ? 0.932 20.100 17.961 1.00 84.88 374 LYS A CA 1
ATOM 2906 C C . LYS A 1 374 ? 1.278 21.517 17.521 1.00 84.88 374 LYS A C 1
ATOM 2908 O O . LYS A 1 374 ? 0.355 22.233 17.152 1.00 84.88 374 LYS A O 1
ATOM 2913 N N . ASP A 1 375 ? 2.552 21.904 17.612 1.00 75.62 375 ASP A N 1
ATOM 2914 C CA . ASP A 1 375 ? 3.099 23.209 17.192 1.00 75.62 375 ASP A CA 1
ATOM 2915 C C . ASP A 1 375 ? 2.137 24.400 17.358 1.00 75.62 375 ASP A C 1
ATOM 2917 O O . ASP A 1 375 ? 1.519 24.875 16.407 1.00 75.62 375 ASP A O 1
ATOM 2921 N N . LEU A 1 376 ? 2.007 24.893 18.589 1.00 85.56 376 LEU A N 1
ATOM 2922 C CA . LEU A 1 376 ? 1.139 26.026 18.904 1.00 85.56 376 LEU A CA 1
ATOM 2923 C C . LEU A 1 376 ? 1.836 27.347 18.589 1.00 85.56 376 LEU A C 1
ATOM 2925 O O . LEU A 1 376 ? 3.022 27.505 18.869 1.00 85.56 376 LEU A O 1
ATOM 2929 N N . ALA A 1 377 ? 1.101 28.350 18.118 1.00 84.44 377 ALA A N 1
ATOM 2930 C CA . ALA A 1 377 ? 1.593 29.717 18.166 1.00 84.44 377 ALA A CA 1
ATOM 2931 C C . ALA A 1 377 ? 1.320 30.341 19.545 1.00 84.44 377 ALA A C 1
ATOM 2933 O O . ALA A 1 377 ? 0.386 29.979 20.266 1.00 84.44 377 ALA A O 1
ATOM 2934 N N . LEU A 1 378 ? 2.132 31.323 19.926 1.00 83.69 378 LEU A N 1
ATOM 2935 C CA . LEU A 1 378 ? 1.998 32.034 21.189 1.00 83.69 378 LEU A CA 1
ATOM 2936 C C . LEU A 1 378 ? 0.586 32.625 21.309 1.00 83.69 378 LEU A C 1
ATOM 2938 O O . LEU A 1 378 ? 0.139 33.383 20.443 1.00 83.69 378 LEU A O 1
ATOM 2942 N N . GLY A 1 379 ? -0.097 32.296 22.405 1.00 84.06 379 GLY A N 1
ATOM 2943 C CA . GLY A 1 379 ? -1.472 32.721 22.662 1.00 84.06 379 GLY A CA 1
ATOM 2944 C C . GLY A 1 379 ? -2.556 31.820 22.062 1.00 84.06 379 GLY A C 1
ATOM 2945 O O . GLY A 1 379 ? -3.735 32.147 22.202 1.00 84.06 379 GLY A O 1
ATOM 2946 N N . ASP A 1 380 ? -2.197 30.712 21.412 1.00 87.69 380 ASP A N 1
ATOM 2947 C CA . ASP A 1 380 ? -3.175 29.750 20.907 1.00 87.69 380 ASP A CA 1
ATOM 2948 C C . ASP A 1 380 ? -3.867 28.997 22.040 1.00 87.69 380 ASP A C 1
ATOM 2950 O O . ASP A 1 380 ? -3.286 28.678 23.081 1.00 87.69 380 ASP A O 1
ATOM 2954 N N . VAL A 1 381 ? -5.155 28.737 21.826 1.00 89.94 381 VAL A N 1
ATOM 2955 C CA . VAL A 1 381 ? -6.006 28.021 22.772 1.00 89.94 381 VAL A CA 1
ATOM 2956 C C . VAL A 1 381 ? -6.009 26.548 22.396 1.00 89.94 381 VAL A C 1
ATOM 2958 O O . VAL A 1 381 ? -6.232 26.198 21.241 1.00 89.94 381 VAL A O 1
ATOM 2961 N N . PHE A 1 382 ? -5.828 25.689 23.393 1.00 93.00 382 PHE A N 1
ATOM 2962 C CA . PHE A 1 382 ? -5.959 24.245 23.260 1.00 93.00 382 PHE A CA 1
ATOM 2963 C C . PHE A 1 382 ? -7.010 23.743 24.248 1.00 93.00 382 PHE A C 1
ATOM 2965 O O . PHE A 1 382 ? -7.002 24.134 25.416 1.00 93.00 382 PHE A O 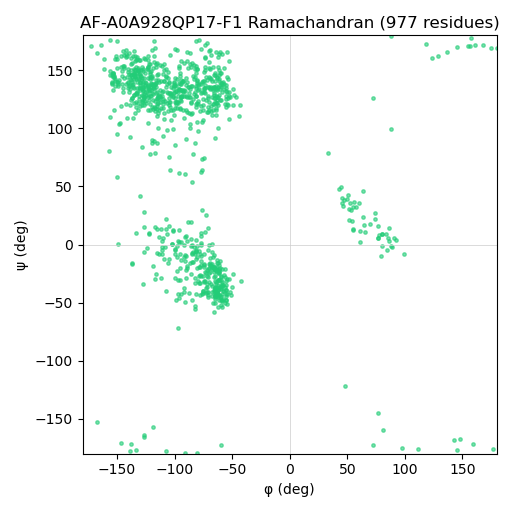1
ATOM 2972 N N . SER A 1 383 ? -7.914 22.886 23.777 1.00 92.38 383 SER A N 1
ATOM 2973 C CA . SER A 1 383 ? -8.925 22.240 24.616 1.00 92.38 383 SER A CA 1
ATOM 2974 C C . SER A 1 383 ? -8.656 20.738 24.649 1.00 92.38 383 SER A C 1
ATOM 2976 O O . SER A 1 383 ? -8.625 20.127 23.582 1.00 92.38 383 SER A O 1
ATOM 2978 N N . PRO A 1 384 ? -8.446 20.142 25.836 1.00 93.19 384 PRO A N 1
ATOM 2979 C CA . PRO A 1 384 ? -8.332 18.697 25.963 1.00 93.19 384 PRO A CA 1
ATOM 2980 C C . PRO A 1 384 ? -9.612 17.996 25.502 1.00 93.19 384 PRO A C 1
ATOM 2982 O O . PRO A 1 384 ? -10.715 18.411 25.855 1.00 93.19 384 PRO A O 1
ATOM 2985 N N . GLU A 1 385 ? -9.458 16.915 24.756 1.00 89.50 385 GLU A N 1
ATOM 2986 C CA . GLU A 1 385 ? -10.531 16.057 24.267 1.00 89.50 385 GLU A CA 1
ATOM 2987 C C . GLU A 1 385 ? -10.198 14.592 24.561 1.00 89.50 385 GLU A C 1
ATOM 2989 O O . GLU A 1 385 ? -9.045 14.225 24.807 1.00 89.50 385 GLU A O 1
ATOM 2994 N N . GLY A 1 386 ? -11.242 13.767 24.580 1.00 82.25 386 GLY A N 1
ATOM 2995 C CA . GLY A 1 386 ? -11.138 12.324 24.748 1.00 82.25 386 GLY A CA 1
ATOM 2996 C C . GLY A 1 386 ? -11.949 11.783 25.917 1.00 82.25 386 GLY A C 1
ATOM 2997 O O . GLY A 1 386 ? -12.341 12.503 26.838 1.00 82.25 386 GLY A O 1
ATOM 2998 N N . LYS A 1 387 ? -12.227 10.481 25.876 1.00 87.44 387 LYS A N 1
ATOM 2999 C CA . LYS A 1 387 ? -13.068 9.789 26.857 1.00 87.44 387 LYS A CA 1
ATOM 3000 C C . LYS A 1 387 ? -12.299 8.683 27.547 1.00 87.44 387 LYS A C 1
ATOM 3002 O O . LYS A 1 387 ? -11.621 7.882 26.914 1.00 87.44 387 LYS A O 1
ATOM 3007 N N . LEU A 1 388 ? -12.460 8.614 28.860 1.00 88.06 388 LEU A N 1
ATOM 3008 C CA . LEU A 1 388 ? -11.894 7.577 29.707 1.00 88.06 388 LEU A CA 1
ATOM 3009 C C . LEU A 1 388 ? -13.000 6.633 30.161 1.00 88.06 388 LEU A C 1
ATOM 3011 O O . LEU A 1 388 ? -14.075 7.080 30.560 1.00 88.06 388 LEU A O 1
ATOM 3015 N N . ILE A 1 389 ? -12.711 5.336 30.143 1.00 85.12 389 ILE A N 1
ATOM 3016 C CA . ILE A 1 389 ? -13.534 4.274 30.723 1.00 85.12 389 ILE A CA 1
ATOM 3017 C C . ILE A 1 389 ? -12.643 3.459 31.645 1.00 85.12 389 ILE A C 1
ATOM 3019 O O . ILE A 1 389 ? -11.500 3.166 31.308 1.00 85.12 389 ILE A O 1
ATOM 3023 N N . ALA A 1 390 ? -13.154 3.046 32.791 1.00 86.44 390 ALA A N 1
ATOM 3024 C CA . ALA A 1 390 ? -12.412 2.241 33.737 1.00 86.44 390 ALA A CA 1
ATOM 3025 C C . ALA A 1 390 ? -13.267 1.110 34.305 1.00 86.44 390 ALA A C 1
ATOM 3027 O O . ALA A 1 390 ? -14.454 1.271 34.583 1.00 86.44 390 ALA A O 1
ATOM 3028 N N . SER A 1 391 ? -12.619 -0.029 34.539 1.00 86.00 391 SER A N 1
ATOM 3029 C CA . SER A 1 391 ? -13.183 -1.202 35.225 1.00 86.00 391 SER A CA 1
ATOM 3030 C C . SER A 1 391 ? -13.610 -0.910 36.673 1.00 86.00 391 SER A C 1
ATOM 3032 O O . SER A 1 391 ? -14.425 -1.627 37.251 1.00 86.00 391 SER A O 1
ATOM 3034 N N . THR A 1 392 ? -13.064 0.150 37.275 1.00 90.56 392 THR A N 1
ATOM 3035 C CA . THR A 1 392 ? -13.411 0.660 38.609 1.00 90.56 392 THR A CA 1
ATOM 3036 C C . THR A 1 392 ? -13.433 2.186 38.595 1.00 90.56 392 THR A C 1
ATOM 3038 O O . THR A 1 392 ? -12.913 2.799 37.667 1.00 90.56 392 THR A O 1
ATOM 3041 N N . ASN A 1 393 ? -14.016 2.820 39.618 1.00 94.38 393 ASN A N 1
ATOM 3042 C CA . ASN A 1 393 ? -14.089 4.281 39.677 1.00 94.38 393 ASN A CA 1
ATOM 3043 C C . ASN A 1 393 ? -12.707 4.943 39.532 1.00 94.38 393 ASN A C 1
ATOM 3045 O O . ASN A 1 393 ? -11.763 4.624 40.260 1.00 94.38 393 ASN A O 1
ATOM 3049 N N . LEU A 1 394 ? -12.630 5.930 38.642 1.00 95.12 394 LEU A N 1
ATOM 3050 C CA . LEU A 1 394 ? -11.504 6.840 38.502 1.00 95.12 394 LEU A CA 1
ATOM 3051 C C . LEU A 1 394 ? -11.429 7.732 39.744 1.00 95.12 394 LEU A C 1
ATOM 3053 O O . LEU A 1 394 ? -12.293 8.577 39.994 1.00 95.12 394 LEU A O 1
ATOM 3057 N N . SER A 1 395 ? -10.383 7.522 40.536 1.00 95.75 395 SER A N 1
ATOM 3058 C CA . SER A 1 395 ? -10.076 8.312 41.729 1.00 95.75 395 SER A CA 1
ATOM 3059 C C . SER A 1 395 ? -9.352 9.613 41.391 1.00 95.75 395 SER A C 1
ATOM 3061 O O . SER A 1 395 ? -9.501 10.591 42.124 1.00 95.75 395 SER A O 1
ATOM 3063 N N . ASN A 1 396 ? -8.593 9.625 40.288 1.00 96.94 396 ASN A N 1
ATOM 3064 C CA . ASN A 1 396 ? -7.896 10.806 39.802 1.00 96.94 396 ASN A CA 1
ATOM 3065 C C . ASN A 1 396 ? -7.677 10.766 38.286 1.00 96.94 396 ASN A C 1
ATOM 3067 O O . ASN A 1 396 ? -7.398 9.702 37.736 1.00 96.94 396 ASN A O 1
ATOM 3071 N N . VAL A 1 397 ? -7.746 11.923 37.636 1.00 97.56 397 VAL A N 1
ATOM 3072 C CA . VAL A 1 397 ? -7.347 12.148 36.241 1.00 97.56 397 VAL A CA 1
ATOM 3073 C C . VAL A 1 397 ? -6.550 13.446 36.203 1.00 97.56 397 VAL A C 1
ATOM 3075 O O . VAL A 1 397 ? -7.004 14.457 36.741 1.00 97.56 397 VAL A O 1
ATOM 3078 N N . THR A 1 398 ? -5.362 13.433 35.603 1.00 97.69 398 THR A N 1
ATOM 3079 C CA . THR A 1 398 ? -4.482 14.608 35.550 1.00 97.69 398 THR A CA 1
ATOM 3080 C C . THR A 1 398 ? -3.991 14.881 34.143 1.00 97.69 398 THR A C 1
ATOM 3082 O O . THR A 1 398 ? -3.575 13.951 33.457 1.00 97.69 398 THR A O 1
ATOM 3085 N N . ILE A 1 399 ? -3.945 16.159 33.781 1.00 97.81 399 ILE A N 1
ATOM 3086 C CA . ILE A 1 399 ? -3.228 16.664 32.610 1.00 97.81 399 ILE A CA 1
ATOM 3087 C C . ILE A 1 399 ? -2.051 17.486 33.128 1.00 97.81 399 ILE A C 1
ATOM 3089 O O . ILE A 1 399 ? -2.246 18.380 33.955 1.00 97.81 399 ILE A O 1
ATOM 3093 N N . THR A 1 400 ? -0.841 17.198 32.668 1.00 97.44 400 THR A N 1
ATOM 3094 C CA . THR A 1 400 ? 0.390 17.848 33.124 1.00 97.44 400 THR A CA 1
ATOM 3095 C C . THR A 1 400 ? 1.177 18.378 31.932 1.00 97.44 400 THR A C 1
ATOM 3097 O O . THR A 1 400 ? 1.341 17.675 30.940 1.00 97.44 400 THR A O 1
ATOM 3100 N N . ILE A 1 401 ? 1.677 19.611 32.047 1.00 97.19 401 ILE A N 1
ATOM 3101 C CA . ILE A 1 401 ? 2.639 20.194 31.107 1.00 97.19 401 ILE A CA 1
ATOM 3102 C C . ILE A 1 401 ? 4.010 20.185 31.761 1.00 97.19 401 ILE A C 1
ATOM 3104 O O . ILE A 1 401 ? 4.189 20.771 32.835 1.00 97.19 401 ILE A O 1
ATOM 3108 N N . LEU A 1 402 ? 4.970 19.550 31.103 1.00 96.19 402 LEU A N 1
ATOM 3109 C CA . LEU A 1 402 ? 6.368 19.506 31.517 1.00 96.19 402 LEU A CA 1
ATOM 3110 C C . LEU A 1 402 ? 7.212 20.359 30.559 1.00 96.19 402 LEU A C 1
ATOM 3112 O O . LEU A 1 402 ? 6.883 20.492 29.383 1.00 96.19 402 LEU A O 1
ATOM 3116 N N . SER A 1 403 ? 8.303 20.938 31.054 1.00 94.31 403 SER A N 1
ATOM 3117 C CA . SER A 1 403 ? 9.360 21.515 30.211 1.00 94.31 403 SER A CA 1
ATOM 3118 C C . SER A 1 403 ? 10.024 20.410 29.385 1.00 94.31 403 SER A C 1
ATOM 3120 O O . SER A 1 403 ? 10.371 19.383 29.955 1.00 94.31 403 SER A O 1
ATOM 3122 N N . GLY A 1 404 ? 10.238 20.624 28.084 1.00 88.06 404 GLY A N 1
ATOM 3123 C CA . GLY A 1 404 ? 10.855 19.626 27.202 1.00 88.06 404 GLY A CA 1
ATOM 3124 C C . GLY A 1 404 ? 12.289 19.260 27.598 1.00 88.06 404 GLY A C 1
ATOM 3125 O O . GLY A 1 404 ? 12.640 18.090 27.592 1.00 88.06 404 GLY A O 1
ATOM 3126 N N . ASP A 1 405 ? 13.093 20.238 28.025 1.00 82.31 405 ASP A N 1
ATOM 3127 C CA . ASP A 1 405 ? 14.521 20.008 28.303 1.00 82.31 405 ASP A CA 1
ATOM 3128 C C . ASP A 1 405 ? 14.782 19.405 29.690 1.00 82.31 405 ASP A C 1
ATOM 3130 O O . ASP A 1 405 ? 15.759 18.691 29.907 1.00 82.31 405 ASP A O 1
ATOM 3134 N N . THR A 1 406 ? 13.948 19.761 30.671 1.00 88.50 406 THR A N 1
ATOM 3135 C CA . THR A 1 406 ? 14.180 19.425 32.089 1.00 88.50 406 THR A CA 1
ATOM 3136 C C . THR A 1 406 ? 13.137 18.484 32.674 1.00 88.50 406 THR A C 1
ATOM 3138 O O . THR A 1 406 ? 13.258 18.109 33.839 1.00 88.50 406 THR A O 1
ATOM 3141 N N . GLU A 1 407 ? 12.078 18.187 31.917 1.00 89.25 407 GLU A N 1
ATOM 3142 C CA . GLU A 1 407 ? 10.873 17.466 32.353 1.00 89.25 407 GLU A CA 1
ATOM 3143 C C . GLU A 1 407 ? 10.235 18.035 33.631 1.00 89.25 407 GLU A C 1
ATOM 3145 O O . GLU A 1 407 ? 9.464 17.381 34.335 1.00 89.25 407 GLU A O 1
ATOM 3150 N N . LYS A 1 408 ? 10.534 19.296 33.958 1.00 93.50 408 LYS A N 1
ATOM 3151 C CA . LYS A 1 408 ? 9.982 19.952 35.136 1.00 93.50 408 LYS A CA 1
ATOM 3152 C C . LYS A 1 408 ? 8.517 20.294 34.901 1.00 93.50 408 LYS A C 1
ATOM 3154 O O . LYS A 1 408 ? 8.190 20.957 33.921 1.00 93.50 408 LYS A O 1
ATOM 3159 N N . GLU A 1 409 ? 7.657 19.934 35.849 1.00 95.75 409 GLU A N 1
ATOM 3160 C CA . GLU A 1 409 ? 6.244 20.320 35.839 1.00 95.75 409 GLU A CA 1
ATOM 3161 C C . GLU A 1 409 ? 6.065 21.843 35.875 1.00 95.75 409 GLU A C 1
ATOM 3163 O O . GLU A 1 409 ? 6.562 22.533 36.772 1.00 95.75 409 GLU A O 1
ATOM 3168 N N . LEU A 1 410 ? 5.338 22.354 34.881 1.00 94.88 410 LEU A N 1
ATOM 3169 C CA . LEU A 1 410 ? 5.012 23.767 34.709 1.00 94.88 410 LEU A CA 1
ATOM 3170 C C . LEU A 1 410 ? 3.545 24.051 35.024 1.00 94.88 410 LEU A C 1
ATOM 3172 O O . LEU A 1 410 ? 3.233 25.072 35.635 1.00 94.88 410 LEU A O 1
ATOM 3176 N N . GLN A 1 411 ? 2.645 23.158 34.605 1.00 95.25 411 GLN A N 1
ATOM 3177 C CA . GLN A 1 411 ? 1.209 23.264 34.854 1.00 95.25 411 GLN A CA 1
ATOM 3178 C C . GLN A 1 411 ? 0.586 21.889 35.100 1.00 95.25 411 GLN A C 1
ATOM 3180 O O . GLN A 1 411 ? 1.044 20.884 34.556 1.00 95.25 411 GLN A O 1
ATOM 3185 N N . ARG A 1 412 ? -0.502 21.864 35.876 1.00 95.62 412 ARG A N 1
ATOM 3186 C CA . ARG A 1 412 ? -1.298 20.664 36.151 1.00 95.62 412 ARG A CA 1
ATOM 3187 C C . ARG A 1 412 ? -2.778 21.012 36.276 1.00 95.62 412 ARG A C 1
ATOM 3189 O O . ARG A 1 412 ? -3.141 21.903 37.041 1.00 95.62 412 ARG A O 1
ATOM 3196 N N . ALA A 1 413 ? -3.620 20.260 35.578 1.00 96.44 413 ALA A N 1
ATOM 3197 C CA . ALA A 1 413 ? -5.059 20.191 35.800 1.00 96.44 413 ALA A CA 1
ATOM 3198 C C . ALA A 1 413 ? -5.409 18.821 36.400 1.00 96.44 413 ALA A C 1
ATOM 3200 O O . ALA A 1 413 ? -4.831 17.808 36.007 1.00 96.44 413 ALA A O 1
ATOM 3201 N N . GLU A 1 414 ? -6.340 18.778 37.353 1.00 96.88 414 GLU A N 1
ATOM 3202 C CA . GLU A 1 414 ? -6.715 17.560 38.085 1.00 96.88 414 GLU A CA 1
ATOM 3203 C C . GLU A 1 414 ? -8.239 17.461 38.228 1.00 96.88 414 GLU A C 1
ATOM 3205 O O . GLU A 1 414 ? -8.907 18.447 38.546 1.00 96.88 414 GLU A O 1
ATOM 3210 N N . ALA A 1 415 ? -8.784 16.263 38.029 1.00 96.56 415 ALA A N 1
ATOM 3211 C CA . ALA A 1 415 ? -10.185 15.931 38.248 1.00 96.56 415 ALA A CA 1
ATOM 3212 C C . ALA A 1 415 ? -10.308 14.657 39.094 1.00 96.56 415 ALA A C 1
ATOM 3214 O O . ALA A 1 415 ? -9.522 13.723 38.951 1.00 96.56 415 ALA A O 1
ATOM 3215 N N . LYS A 1 416 ? -11.334 14.591 39.954 1.00 96.06 416 LYS A N 1
ATOM 3216 C CA . LYS A 1 416 ? -11.640 13.425 40.808 1.00 96.06 416 LYS A CA 1
ATOM 3217 C C . LYS A 1 416 ? -13.044 12.904 40.507 1.00 96.06 416 LYS A C 1
ATOM 3219 O O . LYS A 1 416 ? -13.972 13.211 41.256 1.00 96.06 416 LYS A O 1
ATOM 3224 N N . PRO A 1 417 ? -13.229 12.164 39.400 1.00 94.12 417 PRO A N 1
ATOM 3225 C CA . PRO A 1 417 ? -14.561 11.862 38.883 1.00 94.12 417 PRO A CA 1
ATOM 3226 C C . PRO A 1 417 ? -15.391 10.987 39.825 1.00 94.12 417 PRO A C 1
ATOM 3228 O O . PRO A 1 417 ? -16.599 11.177 39.934 1.00 94.12 417 PRO A O 1
ATOM 3231 N N . ASN A 1 418 ? -14.745 10.026 40.500 1.00 94.00 418 ASN A N 1
ATOM 3232 C CA . ASN A 1 418 ? -15.394 8.963 41.272 1.00 94.00 418 ASN A CA 1
ATOM 3233 C C . ASN A 1 418 ? -16.499 8.239 40.475 1.00 94.00 418 ASN A C 1
ATOM 3235 O O . ASN A 1 418 ? -17.566 7.911 40.998 1.00 94.00 418 ASN A O 1
ATOM 3239 N N . LYS A 1 419 ? -16.228 8.019 39.189 1.00 92.31 419 LYS A N 1
ATOM 3240 C CA . LYS A 1 419 ? -17.081 7.336 38.215 1.00 92.31 419 LYS A CA 1
ATOM 3241 C C . LYS A 1 419 ? -16.225 6.414 37.357 1.00 92.31 419 LYS A C 1
ATOM 3243 O O . LYS A 1 419 ? -15.007 6.579 37.308 1.00 92.31 419 LYS A O 1
ATOM 3248 N N . THR A 1 420 ? -16.852 5.446 36.704 1.00 88.94 420 THR A N 1
ATOM 3249 C CA . THR A 1 420 ? -16.195 4.532 35.756 1.00 88.94 420 THR A CA 1
ATOM 3250 C C . THR A 1 420 ? -15.963 5.164 34.387 1.00 88.94 420 THR A C 1
ATOM 3252 O O . THR A 1 420 ? -15.337 4.546 33.540 1.00 88.94 420 THR A O 1
ATOM 3255 N N . ASP A 1 421 ? -16.454 6.376 34.154 1.00 89.31 421 ASP A N 1
ATOM 3256 C CA . ASP A 1 421 ? -16.264 7.138 32.930 1.00 89.31 421 ASP A CA 1
ATOM 3257 C C . ASP A 1 421 ? -15.878 8.594 33.227 1.00 89.31 421 ASP A C 1
ATOM 3259 O O . ASP A 1 421 ? -16.192 9.148 34.288 1.00 89.31 421 ASP A O 1
ATOM 3263 N N . PHE A 1 422 ? -15.156 9.221 32.298 1.00 92.88 422 PHE A N 1
ATOM 3264 C CA . PHE A 1 422 ? -14.813 10.638 32.378 1.00 92.88 422 PHE A CA 1
ATOM 3265 C C . PHE A 1 422 ? -14.566 11.237 30.990 1.00 92.88 422 PHE A C 1
ATOM 3267 O O . PHE A 1 422 ? -13.934 10.603 30.151 1.00 92.88 422 PHE A O 1
ATOM 3274 N N . ASP A 1 423 ? -15.051 12.456 30.759 1.00 92.19 423 ASP A N 1
ATOM 3275 C CA . ASP A 1 423 ? -14.831 13.201 29.515 1.00 92.19 423 ASP A CA 1
ATOM 3276 C C . ASP A 1 423 ? -13.800 14.306 29.770 1.00 92.19 423 ASP A C 1
ATOM 3278 O O . ASP A 1 423 ? -14.009 15.169 30.629 1.00 92.19 423 ASP A O 1
ATOM 3282 N N . LEU A 1 424 ? -12.680 14.266 29.049 1.00 93.12 424 LEU A N 1
ATOM 3283 C CA . LEU A 1 424 ? -11.581 15.216 29.204 1.00 93.12 424 LEU A CA 1
ATOM 3284 C C . LEU A 1 424 ? -11.958 16.630 28.765 1.00 93.12 424 LEU A C 1
ATOM 3286 O O . LEU A 1 424 ? -11.339 17.572 29.258 1.00 93.12 424 LEU A O 1
ATOM 3290 N N . SER A 1 425 ? -13.021 16.806 27.970 1.00 91.81 425 SER A N 1
ATOM 3291 C CA . SER A 1 425 ? -13.541 18.134 27.614 1.00 91.81 425 SER A CA 1
ATOM 3292 C C . SER A 1 425 ? -14.047 18.924 28.831 1.00 91.81 425 SER A C 1
ATOM 3294 O O . SER A 1 425 ? -14.315 20.121 28.743 1.00 91.81 425 SER A O 1
ATOM 3296 N N . GLN A 1 426 ? -14.216 18.255 29.977 1.00 93.50 426 GLN A N 1
ATOM 3297 C CA . GLN A 1 426 ? -14.564 18.874 31.258 1.00 93.50 426 GLN A CA 1
ATOM 3298 C C . GLN A 1 426 ? -13.345 19.479 31.971 1.00 93.50 426 GLN A C 1
ATOM 3300 O O . GLN A 1 426 ? -13.509 20.201 32.957 1.00 93.50 426 GLN A O 1
ATOM 3305 N N . MET A 1 427 ? -12.127 19.173 31.517 1.00 95.06 427 MET A N 1
ATOM 3306 C CA . MET A 1 427 ? -10.883 19.734 32.038 1.00 95.06 427 MET A CA 1
ATOM 3307 C C . MET A 1 427 ? -10.431 20.922 31.187 1.00 95.06 427 MET A C 1
ATOM 3309 O O . MET A 1 427 ? -10.730 21.033 30.003 1.00 95.06 427 MET A O 1
ATOM 3313 N N . THR A 1 428 ? -9.679 21.836 31.793 1.00 91.88 428 THR A N 1
ATOM 3314 C CA . THR A 1 428 ? -9.123 23.002 31.097 1.00 91.88 428 THR A CA 1
ATOM 3315 C C . THR A 1 428 ? -7.676 23.196 31.514 1.00 91.88 428 THR A C 1
ATOM 3317 O O . THR A 1 428 ? -7.352 23.083 32.697 1.00 91.88 428 THR A O 1
ATOM 3320 N N . ILE A 1 429 ? -6.813 23.507 30.547 1.00 92.31 429 ILE A N 1
ATOM 3321 C CA . ILE A 1 429 ? -5.408 23.837 30.776 1.00 92.31 429 ILE A CA 1
ATOM 3322 C C . ILE A 1 429 ? -5.024 25.042 29.911 1.00 92.31 429 ILE A C 1
ATOM 3324 O O . ILE A 1 429 ? -5.295 25.066 28.714 1.00 92.31 429 ILE A O 1
ATOM 3328 N N . ASP A 1 430 ? -4.469 26.086 30.530 1.00 92.38 430 ASP A N 1
ATOM 3329 C CA . ASP A 1 430 ? -4.198 27.366 29.862 1.00 92.38 430 ASP A CA 1
ATOM 3330 C C . ASP A 1 430 ? -2.792 27.365 29.251 1.00 92.38 430 ASP A C 1
ATOM 3332 O O . ASP A 1 430 ? -1.806 27.737 29.896 1.00 92.38 430 ASP A O 1
ATOM 3336 N N . LEU A 1 431 ? -2.703 26.945 27.986 1.00 93.56 431 LEU A N 1
ATOM 3337 C CA . LEU A 1 431 ? -1.440 26.933 27.241 1.00 93.56 431 LEU A CA 1
ATOM 3338 C C . LEU A 1 431 ? -1.072 28.311 26.666 1.00 93.56 431 LEU A C 1
ATOM 3340 O O . LEU A 1 431 ? 0.072 28.516 26.268 1.00 93.56 431 LEU A O 1
ATOM 3344 N N . THR A 1 432 ? -1.987 29.289 26.690 1.00 89.81 432 THR A N 1
ATOM 3345 C CA . THR A 1 432 ? -1.802 30.597 26.029 1.00 89.81 432 THR A CA 1
ATOM 3346 C C . THR A 1 432 ? -0.655 31.425 26.619 1.00 89.81 432 THR A C 1
ATOM 3348 O O . THR A 1 432 ? -0.155 32.348 25.977 1.00 89.81 432 THR A O 1
ATOM 3351 N N . LYS A 1 433 ? -0.234 31.103 27.850 1.00 86.50 433 LYS A N 1
ATOM 3352 C CA . LYS A 1 433 ? 0.828 31.793 28.601 1.00 86.50 433 LYS A CA 1
ATOM 3353 C C . LYS A 1 433 ? 2.164 31.058 28.597 1.00 86.50 433 LYS A C 1
ATOM 3355 O O . LYS A 1 433 ? 3.098 31.525 29.252 1.00 86.50 433 LYS A O 1
ATOM 3360 N N . LEU A 1 434 ? 2.254 29.909 27.932 1.00 89.56 434 LEU A N 1
ATOM 3361 C CA . LEU A 1 434 ? 3.531 29.225 27.789 1.00 89.56 434 LEU A CA 1
ATOM 3362 C C . LEU A 1 434 ? 4.468 30.090 26.931 1.00 89.56 434 LEU A C 1
ATOM 3364 O O . LEU A 1 434 ? 4.046 30.567 25.876 1.00 89.56 434 LEU A O 1
ATOM 3368 N N . PRO A 1 435 ? 5.715 30.342 27.372 1.00 86.06 435 PRO A N 1
ATOM 3369 C CA . PRO A 1 435 ? 6.699 31.002 26.523 1.00 86.06 435 PRO A CA 1
ATOM 3370 C C . PRO A 1 435 ? 7.029 30.134 25.301 1.00 86.06 435 PRO A C 1
ATOM 3372 O O . PRO A 1 435 ? 6.709 28.946 25.268 1.00 86.06 435 PRO A O 1
ATOM 3375 N N . TYR A 1 436 ? 7.682 30.713 24.294 1.00 83.25 436 TYR A N 1
ATOM 3376 C CA . TYR A 1 436 ? 8.176 29.913 23.175 1.00 83.25 436 TYR A CA 1
ATOM 3377 C C . TYR A 1 436 ? 9.192 28.872 23.678 1.00 83.25 436 TYR A C 1
ATOM 3379 O O . TYR A 1 436 ? 9.975 29.161 24.587 1.00 83.25 436 TYR A O 1
ATOM 3387 N N . GLY A 1 437 ? 9.153 27.664 23.122 1.00 85.44 437 GLY A N 1
ATOM 3388 C CA . GLY A 1 437 ? 9.994 26.544 23.553 1.00 85.44 437 GLY A CA 1
ATOM 3389 C C . GLY A 1 437 ? 9.298 25.189 23.448 1.00 85.44 437 GLY A C 1
ATOM 3390 O O . GLY A 1 437 ? 8.159 25.104 22.987 1.00 85.44 437 GLY A O 1
ATOM 3391 N N . SER A 1 438 ? 9.997 24.145 23.893 1.00 88.62 438 SER A N 1
ATOM 3392 C CA . SER A 1 438 ? 9.551 22.749 23.831 1.00 88.62 438 SER A CA 1
ATOM 3393 C C . SER A 1 438 ? 8.944 22.283 25.156 1.00 88.62 438 SER A C 1
ATOM 3395 O O . SER A 1 438 ? 9.430 22.620 26.242 1.00 88.62 438 SER A O 1
ATOM 3397 N N . TYR A 1 439 ? 7.901 21.464 25.072 1.00 94.69 439 TYR A N 1
ATOM 3398 C CA . TYR A 1 439 ? 7.100 20.986 26.196 1.00 94.69 439 TYR A CA 1
ATOM 3399 C C . TYR A 1 439 ? 6.649 19.539 25.986 1.00 94.69 439 TYR A C 1
ATOM 3401 O O . TYR A 1 439 ? 6.649 19.036 24.867 1.00 94.69 439 TYR A O 1
ATOM 3409 N N . ILE A 1 440 ? 6.214 18.886 27.063 1.00 95.88 440 ILE A N 1
ATOM 3410 C CA . ILE A 1 440 ? 5.570 17.567 27.019 1.00 95.88 440 ILE A CA 1
ATOM 3411 C C . ILE A 1 440 ? 4.170 17.693 27.614 1.00 95.88 440 ILE A C 1
ATOM 3413 O O . ILE A 1 440 ? 3.997 18.207 28.723 1.00 95.88 440 ILE A O 1
ATOM 3417 N N . TYR A 1 441 ? 3.174 17.224 26.870 1.00 96.50 441 TYR A N 1
ATOM 3418 C CA . TYR A 1 441 ? 1.782 17.120 27.278 1.00 96.50 441 TYR A CA 1
ATOM 3419 C C . TYR A 1 441 ? 1.493 15.691 27.743 1.00 96.50 441 TYR A C 1
ATOM 3421 O O . TYR A 1 441 ? 1.602 14.748 26.962 1.00 96.50 441 TYR A O 1
ATOM 3429 N N . LYS A 1 442 ? 1.122 15.522 29.016 1.00 97.31 442 LYS A N 1
ATOM 3430 C CA . LYS A 1 442 ? 0.932 14.205 29.637 1.00 97.31 442 LYS A CA 1
ATOM 3431 C C . LYS A 1 442 ? -0.449 14.055 30.263 1.00 97.31 442 LYS A C 1
ATOM 3433 O O . LYS A 1 442 ? -0.852 14.895 31.068 1.00 97.31 442 LYS A O 1
ATOM 3438 N N . ILE A 1 443 ? -1.138 12.955 29.967 1.00 97.25 443 ILE A N 1
ATOM 3439 C CA . ILE A 1 443 ? -2.408 12.564 30.592 1.00 97.25 443 ILE A CA 1
ATOM 3440 C C . ILE A 1 443 ? -2.186 11.307 31.432 1.00 97.25 443 ILE A C 1
ATOM 3442 O O . ILE A 1 443 ? -1.732 10.285 30.921 1.00 97.25 443 ILE A O 1
ATOM 3446 N N . ASN A 1 444 ? -2.578 11.350 32.707 1.00 96.38 444 ASN A N 1
ATOM 3447 C CA . ASN A 1 444 ? -2.575 10.185 33.594 1.00 96.38 444 ASN A CA 1
ATOM 3448 C C . ASN A 1 444 ? -3.962 9.943 34.188 1.00 96.38 444 ASN A C 1
ATOM 3450 O O . ASN A 1 444 ? -4.721 10.883 34.438 1.00 96.38 444 ASN A O 1
ATOM 3454 N N . ALA A 1 445 ? -4.261 8.683 34.491 1.00 96.44 445 ALA A N 1
ATOM 3455 C CA . ALA A 1 445 ? -5.473 8.292 35.198 1.00 96.44 445 ALA A CA 1
ATOM 3456 C C . ALA A 1 445 ? -5.176 7.268 36.293 1.00 96.44 445 ALA A C 1
ATOM 3458 O O . ALA A 1 445 ? -4.300 6.412 36.159 1.00 96.44 445 ALA A O 1
ATOM 3459 N N . LYS A 1 446 ? -5.948 7.340 37.378 1.00 95.38 446 LYS A N 1
ATOM 3460 C CA . LYS A 1 446 ? -5.816 6.472 38.545 1.00 95.38 446 LYS A CA 1
ATOM 3461 C C . LYS A 1 446 ? -7.140 5.834 38.923 1.00 95.38 446 LYS A C 1
ATOM 3463 O O . LYS A 1 446 ? -8.086 6.522 39.316 1.00 95.38 446 LYS A O 1
ATOM 3468 N N . SER A 1 447 ? -7.171 4.511 38.898 1.00 94.19 447 SER A N 1
ATOM 3469 C CA . SER A 1 447 ? -8.284 3.684 39.359 1.00 94.19 447 SER A CA 1
ATOM 3470 C C . SER A 1 447 ?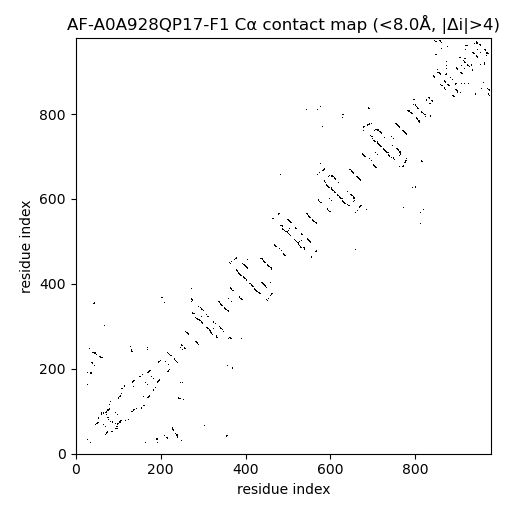 -7.927 2.987 40.681 1.00 94.19 447 SER A C 1
ATOM 3472 O O . SER A 1 447 ? -6.837 3.169 41.228 1.00 94.19 447 SER A O 1
ATOM 3474 N N . ALA A 1 448 ? -8.830 2.156 41.206 1.00 91.81 448 ALA A N 1
ATOM 3475 C CA . ALA A 1 448 ? -8.514 1.298 42.351 1.00 91.81 448 ALA A CA 1
ATOM 3476 C C . ALA A 1 448 ? -7.477 0.206 42.016 1.00 91.81 448 ALA A C 1
ATOM 3478 O O . ALA A 1 448 ? -6.908 -0.393 42.927 1.00 91.81 448 ALA A O 1
ATOM 3479 N N . LYS A 1 449 ? -7.251 -0.070 40.726 1.00 91.19 449 LYS A N 1
ATOM 3480 C CA . LYS A 1 449 ? -6.326 -1.101 40.238 1.00 91.19 449 LYS A CA 1
ATOM 3481 C C . LYS A 1 449 ? -4.903 -0.579 40.037 1.00 91.19 449 LYS A C 1
ATOM 3483 O O . LYS A 1 449 ? -3.977 -1.377 40.034 1.00 91.19 449 LYS A O 1
ATOM 3488 N N . GLY A 1 450 ? -4.719 0.734 39.903 1.00 91.75 450 GLY A N 1
ATOM 3489 C CA . GLY A 1 450 ? -3.405 1.334 39.687 1.00 91.75 450 GLY A CA 1
ATOM 3490 C C . GLY A 1 450 ? -3.479 2.728 39.075 1.00 91.75 450 GLY A C 1
ATOM 3491 O O . GLY A 1 450 ? -4.551 3.320 38.948 1.00 91.75 450 GLY A O 1
ATOM 3492 N N . GLU A 1 451 ? -2.317 3.245 38.697 1.00 93.19 451 GLU A N 1
ATOM 3493 C CA . GLU A 1 451 ? -2.145 4.513 37.991 1.00 93.19 451 GLU A CA 1
ATOM 3494 C C . GLU A 1 451 ? -1.443 4.239 36.663 1.00 93.19 451 GLU A C 1
ATOM 3496 O O . GLU A 1 451 ? -0.545 3.403 36.607 1.00 93.19 451 GLU A O 1
ATOM 3501 N N . THR A 1 452 ? -1.881 4.897 35.594 1.00 93.31 452 THR A N 1
ATOM 3502 C CA . THR A 1 452 ? -1.364 4.668 34.242 1.00 93.31 452 THR A CA 1
ATOM 3503 C C . THR A 1 452 ? -1.214 5.981 33.480 1.00 93.31 452 THR A C 1
ATOM 3505 O O . THR A 1 452 ? -2.000 6.915 33.677 1.00 93.31 452 THR A O 1
ATOM 3508 N N . VAL A 1 453 ? -0.193 6.036 32.622 1.00 94.56 453 VAL A N 1
ATOM 3509 C CA . VAL A 1 453 ? 0.007 7.106 31.641 1.00 94.56 453 VAL A CA 1
ATOM 3510 C C . VAL A 1 453 ? -0.799 6.738 30.402 1.00 94.56 453 VAL A C 1
ATOM 3512 O O . VAL A 1 453 ? -0.605 5.667 29.837 1.00 94.56 453 VAL A O 1
ATOM 3515 N N . LEU A 1 454 ? -1.724 7.607 30.012 1.00 91.25 454 LEU A N 1
ATOM 3516 C CA . LEU A 1 454 ? -2.625 7.379 28.882 1.00 91.25 454 LEU A CA 1
ATOM 3517 C C . LEU A 1 454 ? -2.129 8.042 27.593 1.00 91.25 454 LEU A C 1
ATOM 3519 O O . LEU A 1 454 ? -2.425 7.553 26.510 1.00 91.25 454 LEU A O 1
ATOM 3523 N N . LEU A 1 455 ? -1.410 9.158 27.721 1.00 92.38 455 LEU A N 1
ATOM 3524 C CA . LEU A 1 455 ? -0.831 9.918 26.616 1.00 92.38 455 LEU A CA 1
ATOM 3525 C C . LEU A 1 455 ? 0.380 10.692 27.129 1.00 92.38 455 LEU A C 1
ATOM 3527 O O . LEU A 1 455 ? 0.313 11.276 28.213 1.00 92.38 455 LEU A O 1
ATOM 3531 N N . GLU A 1 456 ? 1.452 10.721 26.350 1.00 94.75 456 GLU A N 1
ATOM 3532 C CA . GLU A 1 456 ? 2.628 11.545 26.609 1.00 94.75 456 GLU A CA 1
ATOM 3533 C C . GLU A 1 456 ? 3.224 11.970 25.268 1.00 94.75 456 GLU A C 1
ATOM 3535 O O . GLU A 1 456 ? 3.817 11.156 24.572 1.00 94.75 456 GLU A O 1
ATOM 3540 N N . GLU A 1 457 ? 3.013 13.230 24.891 1.00 94.31 457 GLU A N 1
ATOM 3541 C CA . GLU A 1 457 ? 3.369 13.743 23.564 1.00 94.31 457 GLU A CA 1
ATOM 3542 C C . GLU A 1 457 ? 4.156 15.054 23.674 1.00 94.31 457 GLU A C 1
ATOM 3544 O O . GLU A 1 457 ? 3.762 15.945 24.442 1.00 94.31 457 GLU A O 1
ATOM 3549 N N . PRO A 1 458 ? 5.256 15.215 22.921 1.00 93.50 458 PRO A N 1
ATOM 3550 C CA . PRO A 1 458 ? 5.972 16.476 22.853 1.00 93.50 458 PRO A CA 1
ATOM 3551 C C . PRO A 1 458 ? 5.207 17.500 22.003 1.00 93.50 458 PRO A C 1
ATOM 3553 O O . PRO A 1 458 ? 4.543 17.158 21.026 1.00 93.50 458 PRO A O 1
ATOM 3556 N N . PHE A 1 459 ? 5.343 18.779 22.340 1.00 92.50 459 PHE A N 1
ATOM 3557 C CA . PHE A 1 459 ? 4.864 19.886 21.516 1.00 92.50 459 PHE A CA 1
ATOM 3558 C C . PHE A 1 459 ? 5.727 21.130 21.705 1.00 92.50 459 PHE A C 1
ATOM 3560 O O . PHE A 1 459 ? 6.391 21.292 22.730 1.00 92.50 459 PHE A O 1
ATOM 3567 N N . SER A 1 460 ? 5.664 22.041 20.741 1.00 89.19 460 SER A N 1
ATOM 3568 C CA . SER A 1 460 ? 6.379 23.312 20.795 1.00 89.19 460 SER A CA 1
ATOM 3569 C C . SER A 1 460 ? 5.414 24.489 20.766 1.00 89.19 460 SER A C 1
ATOM 3571 O O . SER A 1 460 ? 4.309 24.398 20.226 1.00 89.19 460 SER A O 1
ATOM 3573 N N . VAL A 1 461 ? 5.836 25.601 21.365 1.00 88.69 461 VAL A N 1
ATOM 3574 C CA . VAL A 1 461 ? 5.177 26.903 21.242 1.00 88.69 461 VAL A CA 1
ATOM 3575 C C . VAL A 1 461 ? 6.100 27.843 20.472 1.00 88.69 461 VAL A C 1
ATOM 3577 O O . VAL A 1 461 ? 7.258 28.026 20.847 1.00 88.69 461 VAL A O 1
ATOM 3580 N N . TRP A 1 462 ? 5.572 28.468 19.427 1.00 84.75 462 TRP A N 1
ATOM 3581 C CA . TRP A 1 462 ? 6.292 29.321 18.485 1.00 84.75 462 TRP A CA 1
ATOM 3582 C C . TRP A 1 462 ? 5.764 30.763 18.511 1.00 84.75 462 TRP A C 1
ATOM 3584 O O . TRP A 1 462 ? 4.630 31.023 18.904 1.00 84.75 462 TRP A O 1
ATOM 3594 N N . MET A 1 463 ? 6.554 31.750 18.092 1.00 79.69 463 MET A N 1
ATOM 3595 C CA . MET A 1 463 ? 6.078 33.128 17.908 1.00 79.69 463 MET A CA 1
ATOM 3596 C C . MET A 1 463 ? 5.134 33.223 16.693 1.00 79.69 463 MET A C 1
ATOM 3598 O O . MET A 1 463 ? 5.347 32.562 15.688 1.00 79.69 463 MET A O 1
ATOM 3602 N N . ARG A 1 464 ? 4.091 34.067 16.742 1.00 72.38 464 ARG A N 1
ATOM 3603 C CA . ARG A 1 464 ? 3.083 34.141 15.656 1.00 72.38 464 ARG A CA 1
ATOM 3604 C C . ARG A 1 464 ? 3.615 34.651 14.313 1.00 72.38 464 ARG A C 1
ATOM 3606 O O . ARG A 1 464 ? 3.038 34.316 13.285 1.00 72.38 464 ARG A O 1
ATOM 3613 N N . GLU A 1 465 ? 4.661 35.479 14.305 1.00 72.31 465 GLU A N 1
ATOM 3614 C CA . GLU A 1 465 ? 5.120 36.147 13.084 1.00 72.31 465 GLU A CA 1
ATOM 3615 C C . GLU A 1 465 ? 6.639 36.374 13.072 1.00 72.31 465 GLU A C 1
ATOM 3617 O O . GLU A 1 465 ? 7.162 37.312 13.679 1.00 72.31 465 GLU A O 1
ATOM 3622 N N . ASP A 1 466 ? 7.349 35.553 12.302 1.00 77.38 466 ASP A N 1
ATOM 3623 C CA . ASP A 1 466 ? 8.712 35.850 11.867 1.00 77.38 466 ASP A CA 1
ATOM 3624 C C . ASP A 1 466 ? 8.920 35.446 10.397 1.00 77.38 466 ASP A C 1
ATOM 3626 O O . ASP A 1 466 ? 9.208 34.285 10.092 1.00 77.38 466 ASP A O 1
ATOM 3630 N N . PRO A 1 467 ? 8.714 36.383 9.452 1.00 82.56 467 PRO A N 1
ATOM 3631 C CA . PRO A 1 467 ? 8.813 36.093 8.032 1.00 82.56 467 PRO A CA 1
ATOM 3632 C C . PRO A 1 467 ? 10.221 35.654 7.624 1.00 82.56 467 PRO A C 1
ATOM 3634 O O . PRO A 1 467 ? 11.194 36.387 7.805 1.00 82.56 467 PRO A O 1
ATOM 3637 N N . ILE A 1 468 ? 10.288 34.499 6.965 1.00 89.56 468 ILE A N 1
ATOM 3638 C CA . ILE A 1 468 ? 11.479 34.013 6.267 1.00 89.56 468 ILE A CA 1
ATOM 3639 C C . ILE A 1 468 ? 11.348 34.363 4.785 1.00 89.56 468 ILE A C 1
ATOM 3641 O O . ILE A 1 468 ? 10.333 34.045 4.152 1.00 89.56 468 ILE A O 1
ATOM 3645 N N . LYS A 1 469 ? 12.372 35.016 4.238 1.00 91.06 469 LYS A N 1
ATOM 3646 C CA . LYS A 1 469 ? 12.520 35.317 2.811 1.00 91.06 469 LYS A CA 1
ATOM 3647 C C . LYS A 1 469 ? 13.650 34.487 2.218 1.00 91.06 469 LYS A C 1
ATOM 3649 O O . LYS A 1 469 ? 14.648 34.242 2.887 1.00 91.06 469 LYS A O 1
ATOM 3654 N N . LEU A 1 470 ? 13.498 34.110 0.954 1.00 94.25 470 LEU A N 1
ATOM 3655 C CA . LEU A 1 470 ? 14.552 33.501 0.151 1.00 94.25 470 LEU A CA 1
ATOM 3656 C C . LEU A 1 470 ? 14.851 34.415 -1.034 1.00 94.25 470 LEU A C 1
ATOM 3658 O O . LEU A 1 470 ? 13.976 34.665 -1.862 1.00 94.25 470 LEU A O 1
ATOM 3662 N N . GLU A 1 471 ? 16.078 34.917 -1.106 1.00 94.12 471 GLU A N 1
ATOM 3663 C CA . GLU A 1 471 ? 16.525 35.812 -2.173 1.00 94.12 471 GLU A CA 1
ATOM 3664 C C . GLU A 1 471 ? 17.567 35.121 -3.055 1.00 94.12 471 GLU A C 1
ATOM 3666 O O . GLU A 1 471 ? 18.424 34.391 -2.564 1.00 94.12 471 GLU A O 1
ATOM 3671 N N . GLY A 1 472 ? 17.491 35.342 -4.371 1.00 90.12 472 GLY A N 1
ATOM 3672 C CA . GLY A 1 472 ? 18.487 34.837 -5.323 1.00 90.12 472 GLY A CA 1
ATOM 3673 C C . GLY A 1 472 ? 18.490 33.318 -5.540 1.00 90.12 472 GLY A C 1
ATOM 3674 O O . GLY A 1 472 ? 19.479 32.797 -6.045 1.00 90.12 472 GLY A O 1
ATOM 3675 N N . PHE A 1 473 ? 17.418 32.606 -5.170 1.00 93.75 473 PHE A N 1
ATOM 3676 C CA . PHE A 1 473 ? 17.336 31.160 -5.383 1.00 93.75 473 PHE A CA 1
ATOM 3677 C C . PHE A 1 473 ? 17.164 30.797 -6.855 1.00 93.75 473 PHE A C 1
ATOM 3679 O O . PHE A 1 473 ? 16.233 31.259 -7.520 1.00 93.75 473 PHE A O 1
ATOM 3686 N N . ILE A 1 474 ? 18.051 29.933 -7.346 1.00 87.81 474 ILE A N 1
ATOM 3687 C CA . ILE A 1 474 ? 18.022 29.413 -8.710 1.00 87.81 474 ILE A CA 1
ATOM 3688 C C . ILE A 1 474 ? 18.233 27.904 -8.654 1.00 87.81 474 ILE A C 1
ATOM 3690 O O . ILE A 1 474 ? 19.295 27.427 -8.266 1.00 87.81 474 ILE A O 1
ATOM 3694 N N . LEU A 1 475 ? 17.227 27.171 -9.119 1.00 91.12 475 LEU A N 1
ATOM 3695 C CA . LEU A 1 475 ? 17.309 25.751 -9.440 1.00 91.12 475 LEU A CA 1
ATOM 3696 C C . LEU A 1 475 ? 16.599 25.559 -10.783 1.00 91.12 475 LEU A C 1
ATOM 3698 O O . LEU A 1 475 ? 15.444 25.974 -10.921 1.00 91.12 475 LEU A O 1
ATOM 3702 N N . LYS A 1 476 ? 17.290 25.029 -11.792 1.00 88.25 476 LYS A N 1
ATOM 3703 C CA . LYS A 1 476 ? 16.718 24.736 -13.114 1.00 88.25 476 LYS A CA 1
ATOM 3704 C C . LYS A 1 476 ? 15.820 23.503 -13.025 1.00 88.25 476 LYS A C 1
ATOM 3706 O O . LYS A 1 476 ? 15.924 22.722 -12.088 1.00 88.25 476 LYS A O 1
ATOM 3711 N N . GLU A 1 477 ? 14.937 23.347 -14.002 1.00 84.88 477 GLU A N 1
ATOM 3712 C CA . GLU A 1 477 ? 14.132 22.127 -14.140 1.00 84.88 477 GLU A CA 1
ATOM 3713 C C . GLU A 1 477 ? 14.977 20.955 -14.655 1.00 84.88 477 GLU A C 1
ATOM 3715 O O . GLU A 1 477 ? 14.659 19.803 -14.380 1.00 84.88 477 GLU A O 1
ATOM 3720 N N . GLU A 1 478 ? 16.082 21.244 -15.348 1.00 82.88 478 GLU A N 1
ATOM 3721 C CA . GLU A 1 478 ? 16.943 20.241 -15.970 1.00 82.88 478 GLU A CA 1
ATOM 3722 C C . GLU A 1 478 ? 18.423 20.606 -15.816 1.00 82.88 478 GLU A C 1
ATOM 3724 O O . GLU A 1 478 ? 18.804 21.776 -15.956 1.00 82.88 478 GLU A O 1
ATOM 3729 N N . TYR A 1 479 ? 19.239 19.588 -15.549 1.00 82.25 479 TYR A N 1
ATOM 3730 C CA . TYR A 1 479 ? 20.696 19.647 -15.464 1.00 82.25 479 TYR A CA 1
ATOM 3731 C C . TYR A 1 479 ? 21.313 18.426 -16.150 1.00 82.25 479 TYR A C 1
ATOM 3733 O O . TYR A 1 479 ? 20.723 17.349 -16.129 1.00 82.25 479 TYR A O 1
ATOM 3741 N N . TYR A 1 480 ? 22.518 18.561 -16.697 1.00 76.00 480 TYR A N 1
ATOM 3742 C CA . TYR A 1 480 ? 23.368 17.409 -17.026 1.00 76.00 480 TYR A CA 1
ATOM 3743 C C . TYR A 1 480 ? 24.208 16.978 -15.814 1.00 76.00 480 TYR A C 1
ATOM 3745 O O . TYR A 1 480 ? 24.342 17.723 -14.837 1.00 76.00 480 TYR A O 1
ATOM 3753 N N . ILE A 1 481 ? 24.789 15.774 -15.871 1.00 69.31 481 ILE A N 1
ATOM 3754 C CA . ILE A 1 481 ? 25.712 15.298 -14.829 1.00 69.31 481 ILE A CA 1
ATOM 3755 C C . ILE A 1 481 ? 26.846 16.314 -14.613 1.00 69.31 481 ILE A C 1
ATOM 3757 O O . ILE A 1 481 ? 27.303 16.963 -15.556 1.00 69.31 481 ILE A O 1
ATOM 3761 N N . ASP A 1 482 ? 27.273 16.491 -13.364 1.00 70.50 482 ASP A N 1
ATOM 3762 C CA . ASP A 1 482 ? 28.275 17.483 -12.946 1.00 70.50 482 ASP A CA 1
ATOM 3763 C C . ASP A 1 482 ? 27.911 18.971 -13.212 1.00 70.50 482 ASP A C 1
ATOM 3765 O O . ASP A 1 482 ? 28.712 19.859 -12.892 1.00 70.50 482 ASP A O 1
ATOM 3769 N N . GLU A 1 483 ? 26.726 19.295 -13.755 1.00 80.44 483 GLU A N 1
ATOM 3770 C CA . GLU A 1 483 ? 26.286 20.685 -13.976 1.00 80.44 483 GLU A CA 1
ATOM 3771 C C . GLU A 1 483 ? 25.797 21.342 -12.674 1.00 80.44 483 GLU A C 1
ATOM 3773 O O . GLU A 1 483 ? 26.146 22.492 -12.383 1.00 80.44 483 GLU A O 1
ATOM 3778 N N . LEU A 1 484 ? 25.015 20.617 -11.865 1.00 85.50 484 LEU A N 1
ATOM 3779 C CA . LEU A 1 484 ? 24.521 21.093 -10.571 1.00 85.50 484 LEU A CA 1
ATOM 3780 C C . LEU A 1 484 ? 25.589 20.902 -9.486 1.00 85.50 484 LEU A C 1
ATOM 3782 O O . LEU A 1 484 ? 25.637 19.891 -8.795 1.00 85.50 484 LEU A O 1
ATOM 3786 N N . LYS A 1 485 ? 26.465 21.897 -9.337 1.00 81.75 485 LYS A N 1
ATOM 3787 C CA . LYS A 1 485 ? 27.583 21.836 -8.375 1.00 81.75 485 LYS A CA 1
ATOM 3788 C C . LYS A 1 485 ? 27.251 22.359 -6.981 1.00 81.75 485 LYS A C 1
ATOM 3790 O O . LYS A 1 485 ? 27.997 22.073 -6.053 1.00 81.75 485 LYS A O 1
ATOM 3795 N N . GLY A 1 486 ? 26.180 23.135 -6.849 1.00 84.69 486 GLY A N 1
ATOM 3796 C CA . GLY A 1 486 ? 25.827 23.800 -5.602 1.00 84.69 486 GLY A CA 1
ATOM 3797 C C . GLY A 1 486 ? 24.558 24.636 -5.712 1.00 84.69 486 GLY A C 1
ATOM 3798 O O . GLY A 1 486 ? 24.040 24.868 -6.812 1.00 84.69 486 GLY A O 1
ATOM 3799 N N . LEU A 1 487 ? 24.059 25.079 -4.564 1.00 89.12 487 LEU A N 1
ATOM 3800 C CA . LEU A 1 487 ? 22.841 25.863 -4.429 1.00 89.12 487 LEU A CA 1
ATOM 3801 C C . LEU A 1 487 ? 23.155 27.355 -4.362 1.00 89.12 487 LEU A C 1
ATOM 3803 O O . LEU A 1 487 ? 24.076 27.811 -3.687 1.00 89.12 487 LEU A O 1
ATOM 3807 N N . GLN A 1 488 ? 22.327 28.139 -5.043 1.00 89.31 488 GLN A N 1
ATOM 3808 C CA . GLN A 1 488 ? 22.366 29.594 -4.962 1.00 89.31 488 GLN A CA 1
ATOM 3809 C C . GLN A 1 488 ? 21.172 30.099 -4.172 1.00 89.31 488 GLN A C 1
ATOM 3811 O O . GLN A 1 488 ? 20.075 29.556 -4.286 1.00 89.31 488 GLN A O 1
ATOM 3816 N N . GLY A 1 489 ? 21.387 31.167 -3.414 1.00 92.94 489 GLY A N 1
ATOM 3817 C CA . GLY A 1 489 ? 20.349 31.879 -2.685 1.00 92.94 489 GLY A CA 1
ATOM 3818 C C . GLY A 1 489 ? 20.703 32.078 -1.219 1.00 92.94 489 GLY A C 1
ATOM 3819 O O . GLY A 1 489 ? 21.571 31.398 -0.672 1.00 92.94 489 GLY A O 1
ATOM 3820 N N . THR A 1 490 ? 20.007 33.016 -0.590 1.00 94.19 490 THR A N 1
ATOM 3821 C CA . THR A 1 490 ? 20.189 33.353 0.821 1.00 94.19 490 THR A CA 1
ATOM 3822 C C . THR A 1 490 ? 18.835 33.386 1.508 1.00 94.19 490 THR A C 1
ATOM 3824 O O . THR A 1 490 ? 17.924 34.099 1.078 1.00 94.19 490 THR A O 1
ATOM 3827 N N . LEU A 1 491 ? 18.708 32.615 2.584 1.00 94.44 491 LEU A N 1
ATOM 3828 C CA . LEU A 1 491 ? 17.588 32.706 3.507 1.00 94.44 491 LEU A CA 1
ATOM 3829 C C . LEU A 1 491 ? 17.816 33.858 4.477 1.00 94.44 491 LEU A C 1
ATOM 3831 O O . LEU A 1 491 ? 18.915 34.018 5.004 1.00 94.44 491 LEU A O 1
ATOM 3835 N N . ILE A 1 492 ? 16.768 34.638 4.724 1.00 92.81 492 ILE A N 1
ATOM 3836 C CA . ILE A 1 492 ? 16.779 35.787 5.627 1.00 92.81 492 ILE A CA 1
ATOM 3837 C C . ILE A 1 492 ? 15.559 35.686 6.541 1.00 92.81 492 ILE A C 1
ATOM 3839 O O . ILE A 1 492 ? 14.421 35.769 6.072 1.00 92.81 492 ILE A O 1
ATOM 3843 N N . SER A 1 493 ? 15.800 35.518 7.836 1.00 91.56 493 SER A N 1
ATOM 3844 C CA . SER A 1 493 ? 14.790 35.625 8.888 1.00 91.56 493 SER A CA 1
ATOM 3845 C C . SER A 1 493 ? 14.714 37.075 9.380 1.00 91.56 493 SER A C 1
ATOM 3847 O O . SER A 1 493 ? 15.730 37.768 9.476 1.00 91.56 493 SER A O 1
ATOM 3849 N N . THR A 1 494 ? 13.510 37.588 9.636 1.00 85.50 494 THR A N 1
ATOM 3850 C CA . THR A 1 494 ? 13.308 39.032 9.859 1.00 85.50 494 THR A CA 1
ATOM 3851 C C . THR A 1 494 ? 13.576 39.426 11.313 1.00 85.50 494 THR A C 1
ATOM 3853 O O . THR A 1 494 ? 14.280 40.405 11.584 1.00 85.50 494 THR A O 1
ATOM 3856 N N . ASN A 1 495 ? 13.017 38.671 12.258 1.00 82.19 495 ASN A N 1
ATOM 3857 C CA . ASN A 1 495 ? 12.903 39.059 13.662 1.00 82.19 495 ASN A CA 1
ATOM 3858 C C . ASN A 1 495 ? 13.780 38.216 14.597 1.00 82.19 495 ASN A C 1
ATOM 3860 O O . ASN A 1 495 ? 14.230 38.745 15.618 1.00 82.19 495 ASN A O 1
ATOM 3864 N N . SER A 1 496 ? 14.066 36.963 14.244 1.00 84.81 496 SER A N 1
ATOM 3865 C CA . SER A 1 496 ? 14.872 36.020 15.025 1.00 84.81 496 SER A CA 1
ATOM 3866 C C . SER A 1 496 ? 15.921 35.306 14.181 1.00 84.81 496 SER A C 1
ATOM 3868 O O . SER A 1 496 ? 15.839 35.287 12.952 1.00 84.81 496 SER A O 1
ATOM 3870 N N . ASP A 1 497 ? 16.916 34.754 14.861 1.00 88.44 497 ASP A N 1
ATOM 3871 C CA . ASP A 1 497 ? 17.931 33.902 14.252 1.00 88.44 497 ASP A CA 1
ATOM 3872 C C . ASP A 1 497 ? 17.299 32.564 13.833 1.00 88.44 497 ASP A C 1
ATOM 3874 O O . ASP A 1 497 ? 16.232 32.181 14.334 1.00 88.44 497 ASP A O 1
ATOM 3878 N N . PHE A 1 498 ? 17.909 31.874 12.870 1.00 87.75 498 PHE A N 1
ATOM 3879 C CA . PHE A 1 498 ? 17.471 30.520 12.551 1.00 87.75 498 PHE A CA 1
ATOM 3880 C C . PHE A 1 498 ? 17.772 29.582 13.734 1.00 87.75 498 PHE A C 1
ATOM 3882 O O . PHE A 1 498 ? 18.640 29.828 14.560 1.00 87.75 498 PHE A O 1
ATOM 3889 N N . ILE A 1 499 ? 16.990 28.519 13.860 1.00 86.75 499 ILE A N 1
ATOM 3890 C CA . ILE A 1 499 ? 17.260 27.404 14.773 1.00 86.75 499 ILE A CA 1
ATOM 3891 C C . ILE A 1 499 ? 17.898 26.288 13.952 1.00 86.75 499 ILE A C 1
ATOM 3893 O O . ILE A 1 499 ? 18.943 25.753 14.305 1.00 86.75 499 ILE A O 1
ATOM 3897 N N . GLU A 1 500 ? 17.289 25.985 12.808 1.00 89.19 500 GLU A N 1
ATOM 3898 C CA . GLU A 1 500 ? 17.765 24.967 11.884 1.00 89.19 500 GLU A CA 1
ATOM 3899 C C . GLU A 1 500 ? 17.304 25.299 10.465 1.00 89.19 500 GLU A C 1
ATOM 3901 O O . GLU A 1 500 ? 16.194 25.788 10.249 1.00 89.19 500 GLU A O 1
ATOM 3906 N N . VAL A 1 501 ? 18.141 25.012 9.475 1.00 91.00 501 VAL A N 1
ATOM 3907 C CA . VAL A 1 501 ? 17.744 24.981 8.067 1.00 91.00 501 VAL A CA 1
ATOM 3908 C C . VAL A 1 501 ? 18.082 23.612 7.511 1.00 91.00 501 VAL A C 1
ATOM 3910 O O . VAL A 1 501 ? 19.225 23.180 7.601 1.00 91.00 501 VAL A O 1
ATOM 3913 N N . VAL A 1 502 ? 17.094 22.958 6.910 1.00 92.31 502 VAL A N 1
ATOM 3914 C CA . VAL A 1 502 ? 17.198 21.618 6.335 1.00 92.31 502 VAL A CA 1
ATOM 3915 C C . VAL A 1 502 ? 16.991 21.697 4.830 1.00 92.31 502 VAL A C 1
ATOM 3917 O O . VAL A 1 502 ? 15.960 22.187 4.358 1.00 92.31 502 VAL A O 1
ATOM 3920 N N . ALA A 1 503 ? 17.949 21.180 4.072 1.00 92.00 503 ALA A N 1
ATOM 3921 C CA . ALA A 1 503 ? 17.854 21.009 2.632 1.00 92.00 503 ALA A CA 1
ATOM 3922 C C . ALA A 1 503 ? 17.889 19.513 2.305 1.00 92.00 503 ALA A C 1
ATOM 3924 O O . ALA A 1 503 ? 18.737 18.779 2.803 1.00 92.00 503 ALA A O 1
ATOM 3925 N N . SER A 1 504 ? 16.952 19.050 1.481 1.00 91.25 504 SER A N 1
ATOM 3926 C CA . SER A 1 504 ? 16.795 17.629 1.161 1.00 91.25 504 SER A CA 1
ATOM 3927 C C . SER A 1 504 ? 16.461 17.409 -0.306 1.00 91.25 504 SER A C 1
ATOM 3929 O O . SER A 1 504 ? 15.858 18.266 -0.956 1.00 91.25 504 SER A O 1
ATOM 3931 N N . VAL A 1 505 ? 16.867 16.252 -0.818 1.00 88.81 505 VAL A N 1
ATOM 3932 C CA . VAL A 1 505 ? 16.581 15.764 -2.165 1.00 88.81 505 VAL A CA 1
ATOM 3933 C C . VAL A 1 505 ? 15.965 14.373 -2.049 1.00 88.81 505 VAL A C 1
ATOM 3935 O O . VAL A 1 505 ? 16.538 13.490 -1.411 1.00 88.81 505 VAL A O 1
ATOM 3938 N N . VAL A 1 506 ? 14.803 14.184 -2.668 1.00 84.75 506 VAL A N 1
ATOM 3939 C CA . VAL A 1 506 ? 14.051 12.919 -2.682 1.00 84.75 506 VAL A CA 1
ATOM 3940 C C . VAL A 1 506 ? 13.962 12.405 -4.117 1.00 84.75 506 VAL A C 1
ATOM 3942 O O . VAL A 1 506 ? 13.753 13.202 -5.037 1.00 84.75 506 VAL A O 1
ATOM 3945 N N . ASP A 1 507 ? 14.138 11.098 -4.314 1.00 78.62 507 ASP A N 1
ATOM 3946 C CA . ASP A 1 507 ? 13.916 10.434 -5.601 1.00 78.62 507 ASP A CA 1
ATOM 3947 C C . ASP A 1 507 ? 12.409 10.303 -5.828 1.00 78.62 507 ASP A C 1
ATOM 3949 O O . ASP A 1 507 ? 11.697 9.685 -5.036 1.00 78.62 507 ASP A O 1
ATOM 3953 N N . GLN A 1 508 ? 11.915 10.896 -6.913 1.00 69.00 508 GLN A N 1
ATOM 3954 C CA . GLN A 1 508 ? 10.483 10.972 -7.184 1.00 69.00 508 GLN A CA 1
ATOM 3955 C C . GLN A 1 508 ? 9.839 9.596 -7.419 1.00 69.00 508 GLN A C 1
ATOM 3957 O O . GLN A 1 508 ? 8.644 9.442 -7.180 1.00 69.00 508 GLN A O 1
ATOM 3962 N N . ASN A 1 509 ? 10.597 8.610 -7.901 1.00 58.69 509 ASN A N 1
ATOM 3963 C CA . ASN A 1 509 ? 10.045 7.311 -8.289 1.00 58.69 509 ASN A CA 1
ATOM 3964 C C . ASN A 1 509 ? 10.027 6.307 -7.137 1.00 58.69 509 ASN A C 1
ATOM 3966 O O . ASN A 1 509 ? 9.264 5.346 -7.178 1.00 58.69 509 ASN A O 1
ATOM 3970 N N . LYS A 1 510 ? 10.873 6.515 -6.126 1.00 54.41 510 LYS A N 1
ATOM 3971 C CA . LYS A 1 510 ? 11.020 5.595 -4.993 1.00 54.41 510 LYS A CA 1
ATOM 3972 C C . LYS A 1 510 ? 10.466 6.149 -3.686 1.00 54.41 510 LYS A C 1
ATOM 3974 O O . LYS A 1 510 ? 10.347 5.401 -2.727 1.00 54.41 510 LYS A O 1
ATOM 3979 N N . ASP A 1 511 ? 10.154 7.448 -3.652 1.00 56.91 511 ASP A N 1
ATOM 3980 C CA . ASP A 1 511 ? 9.851 8.196 -2.423 1.00 56.91 511 ASP A CA 1
ATOM 3981 C C . ASP A 1 511 ? 10.968 8.059 -1.361 1.00 56.91 511 ASP A C 1
ATOM 3983 O O . ASP A 1 511 ? 10.780 8.307 -0.169 1.00 56.91 511 ASP A O 1
ATOM 3987 N N . ASP A 1 512 ? 12.167 7.682 -1.819 1.00 66.38 512 ASP A N 1
ATOM 3988 C CA . ASP A 1 512 ? 13.344 7.461 -0.998 1.00 66.38 512 ASP A CA 1
ATOM 3989 C C . ASP A 1 512 ? 14.099 8.779 -0.831 1.00 66.38 512 ASP A C 1
ATOM 3991 O O . ASP A 1 512 ? 14.416 9.486 -1.799 1.00 66.38 512 ASP A O 1
ATOM 3995 N N . LEU A 1 513 ? 14.438 9.100 0.419 1.00 69.81 513 LEU A N 1
ATOM 3996 C CA . LEU A 1 513 ? 15.339 10.202 0.717 1.00 69.81 513 LEU A CA 1
ATOM 3997 C C . LEU A 1 513 ? 16.721 9.887 0.139 1.00 69.81 513 LEU A C 1
ATOM 3999 O O . LEU A 1 513 ? 17.383 8.944 0.569 1.00 69.81 513 LEU A O 1
ATOM 4003 N N . VAL A 1 514 ? 17.170 10.709 -0.806 1.00 75.62 514 VAL A N 1
ATOM 4004 C CA . VAL A 1 514 ? 18.473 10.533 -1.452 1.00 75.62 514 VAL A CA 1
ATOM 4005 C C . VAL A 1 514 ? 19.544 11.137 -0.557 1.00 75.62 514 VAL A C 1
ATOM 4007 O O . VAL A 1 514 ? 20.489 10.453 -0.175 1.00 75.62 514 VAL A O 1
ATOM 4010 N N . ILE A 1 515 ? 19.387 12.418 -0.203 1.00 80.06 515 ILE A N 1
ATOM 4011 C CA . ILE A 1 515 ? 20.317 13.164 0.655 1.00 80.06 515 ILE A CA 1
ATOM 4012 C C . ILE A 1 515 ? 19.525 14.216 1.445 1.00 80.06 515 ILE A C 1
ATOM 4014 O O . ILE A 1 515 ? 18.656 14.887 0.885 1.00 80.06 515 ILE A O 1
ATOM 4018 N N . ALA A 1 516 ? 19.833 14.393 2.730 1.00 84.81 516 ALA A N 1
ATOM 4019 C CA . ALA A 1 516 ? 19.374 15.522 3.537 1.00 84.81 516 ALA A CA 1
ATOM 4020 C C . ALA A 1 516 ? 20.521 16.054 4.385 1.00 84.81 516 ALA A C 1
ATOM 4022 O O . ALA A 1 516 ? 21.271 15.274 4.960 1.00 84.81 516 ALA A O 1
ATOM 4023 N N . GLU A 1 517 ? 20.597 17.373 4.499 1.00 87.94 517 GLU A N 1
ATOM 4024 C CA . GLU A 1 517 ? 21.572 18.057 5.336 1.00 87.94 517 GLU A CA 1
ATOM 4025 C C . GLU A 1 517 ? 20.898 19.154 6.143 1.00 87.94 517 GLU A C 1
ATOM 4027 O O . GLU A 1 517 ? 19.979 19.826 5.654 1.00 87.94 517 GLU A O 1
ATOM 4032 N N . SER A 1 518 ? 21.369 19.346 7.374 1.00 88.12 518 SER A N 1
ATOM 4033 C CA . SER A 1 518 ? 20.894 20.420 8.234 1.00 88.12 518 SER A CA 1
ATOM 4034 C C . SER A 1 518 ? 22.022 21.287 8.767 1.00 88.12 518 SER A C 1
ATOM 4036 O O . SER A 1 518 ? 23.129 20.838 9.059 1.00 88.12 518 SER A O 1
ATOM 4038 N N . ILE A 1 519 ? 21.731 22.580 8.864 1.00 83.69 519 ILE A N 1
ATOM 4039 C CA . ILE A 1 519 ? 22.619 23.575 9.445 1.00 83.69 519 ILE A CA 1
ATOM 4040 C C . ILE A 1 519 ? 21.894 24.188 10.634 1.00 83.69 519 ILE A C 1
ATOM 4042 O O . ILE A 1 519 ? 20.858 24.837 10.476 1.00 83.69 519 ILE A O 1
ATOM 4046 N N . ILE A 1 520 ? 22.477 24.015 11.817 1.00 79.75 520 ILE A N 1
ATOM 4047 C CA . ILE A 1 520 ? 22.124 24.781 13.012 1.00 79.75 520 ILE A CA 1
ATOM 4048 C C . ILE A 1 520 ? 22.833 26.128 12.888 1.00 79.75 520 ILE A C 1
ATOM 4050 O O . ILE A 1 520 ? 24.057 26.163 12.745 1.00 79.75 520 ILE A O 1
ATOM 4054 N N . ASN A 1 521 ? 22.083 27.230 12.888 1.00 73.38 521 ASN A N 1
ATOM 4055 C CA . ASN A 1 521 ? 22.665 28.550 12.664 1.00 73.38 521 ASN A CA 1
ATOM 4056 C C . ASN A 1 521 ? 22.039 29.627 13.544 1.00 73.38 521 ASN A C 1
ATOM 4058 O O . ASN A 1 521 ? 20.954 30.097 13.229 1.00 73.38 521 ASN A O 1
ATOM 4062 N N . ASP A 1 522 ? 22.789 30.121 14.526 1.00 78.00 522 ASP A N 1
ATOM 4063 C CA . ASP A 1 522 ? 22.394 31.232 15.405 1.00 78.00 522 ASP A CA 1
ATOM 4064 C C . ASP A 1 522 ? 22.505 32.616 14.721 1.00 78.00 522 ASP A C 1
ATOM 4066 O O . ASP A 1 522 ? 22.757 33.637 15.362 1.00 78.00 522 ASP A O 1
ATOM 4070 N N . GLU A 1 523 ? 22.335 32.675 13.398 1.00 85.12 523 GLU A N 1
ATOM 4071 C CA . GLU A 1 523 ? 22.319 33.914 12.625 1.00 85.12 523 GLU A CA 1
ATOM 4072 C C . GLU A 1 523 ? 21.010 34.065 11.842 1.00 85.12 523 GLU A C 1
ATOM 4074 O O . GLU A 1 523 ? 20.339 33.103 11.469 1.00 85.12 523 GLU A O 1
ATOM 4079 N N . ARG A 1 524 ? 20.653 35.312 11.519 1.00 88.31 524 ARG A N 1
ATOM 4080 C CA . ARG A 1 524 ? 19.444 35.642 10.737 1.00 88.31 524 ARG A CA 1
ATOM 4081 C C . ARG A 1 524 ? 19.553 35.331 9.254 1.00 88.31 524 ARG A C 1
ATOM 4083 O O . ARG A 1 524 ? 18.574 35.491 8.526 1.00 88.31 524 ARG A O 1
ATOM 4090 N N . THR A 1 525 ? 20.739 34.963 8.786 1.00 91.38 525 THR A N 1
ATOM 4091 C CA . THR A 1 525 ? 21.017 34.751 7.370 1.00 91.38 525 THR A CA 1
ATOM 4092 C C . THR A 1 525 ? 21.748 33.440 7.154 1.00 91.38 525 THR A C 1
ATOM 4094 O O . THR A 1 525 ? 22.755 33.192 7.805 1.00 91.38 525 THR A O 1
ATOM 4097 N N . VAL A 1 526 ? 21.274 32.632 6.206 1.00 92.94 526 VAL A N 1
ATOM 4098 C CA . VAL A 1 526 ? 21.925 31.381 5.786 1.00 92.94 526 VAL A CA 1
ATOM 4099 C C . VAL A 1 526 ? 22.124 31.424 4.277 1.00 92.94 526 VAL A C 1
ATOM 4101 O O . VAL A 1 526 ? 21.152 31.525 3.527 1.00 92.94 526 VAL A O 1
ATOM 4104 N N . SER A 1 527 ? 23.376 31.338 3.821 1.00 92.44 527 SER A N 1
ATOM 4105 C CA . SER A 1 527 ? 23.674 31.109 2.402 1.00 92.44 527 SER A CA 1
ATOM 4106 C C . SER A 1 527 ? 23.432 29.644 2.067 1.00 92.44 527 SER A C 1
ATOM 4108 O O . SER A 1 527 ? 23.960 28.770 2.751 1.00 92.44 527 SER A O 1
ATOM 4110 N N . LEU A 1 528 ? 22.697 29.357 0.992 1.00 91.94 528 LEU A N 1
ATOM 4111 C CA . LEU A 1 528 ? 22.463 27.974 0.568 1.00 91.94 528 LEU A CA 1
ATOM 4112 C C . LEU A 1 528 ? 23.736 27.281 0.069 1.00 91.94 528 LEU A C 1
ATOM 4114 O O . LEU A 1 528 ? 23.825 26.061 0.143 1.00 91.94 528 LEU A O 1
ATOM 4118 N N . SER A 1 529 ? 24.758 28.042 -0.328 1.00 89.69 529 SER A N 1
ATOM 4119 C CA . SER A 1 529 ? 26.073 27.484 -0.662 1.00 89.69 529 SER A CA 1
ATOM 4120 C C . SER A 1 529 ? 26.763 26.804 0.528 1.00 89.69 529 SER A C 1
ATOM 4122 O O . SER A 1 529 ? 27.741 26.086 0.350 1.00 89.69 529 SER A O 1
ATOM 4124 N N . ALA A 1 530 ? 26.297 27.049 1.760 1.00 87.88 530 ALA A N 1
ATOM 4125 C CA . ALA A 1 530 ? 26.813 26.376 2.949 1.00 87.88 530 ALA A CA 1
ATOM 4126 C C . ALA A 1 530 ? 26.511 24.869 2.948 1.00 87.88 530 ALA A C 1
ATOM 4128 O O . ALA A 1 530 ? 27.196 24.118 3.631 1.00 87.88 530 ALA A O 1
ATOM 4129 N N . PHE A 1 531 ? 25.529 24.429 2.156 1.00 87.81 531 PHE A N 1
ATOM 4130 C CA . PHE A 1 531 ? 25.207 23.017 1.996 1.00 87.81 531 PHE A CA 1
ATOM 4131 C C . PHE A 1 531 ? 26.072 22.309 0.939 1.00 87.81 531 PHE A C 1
ATOM 4133 O O . PHE A 1 531 ? 26.100 21.083 0.913 1.00 87.81 531 PHE A O 1
ATOM 4140 N N . ASP A 1 532 ? 26.779 23.040 0.068 1.00 84.06 532 ASP A N 1
ATOM 4141 C CA . ASP A 1 532 ? 27.377 22.486 -1.159 1.00 84.06 532 ASP A CA 1
ATOM 4142 C C . ASP A 1 532 ? 28.380 21.344 -0.911 1.00 84.06 532 ASP A C 1
ATOM 4144 O O . ASP A 1 532 ? 28.473 20.425 -1.729 1.00 84.06 532 ASP A O 1
ATOM 4148 N N . SER A 1 533 ? 29.131 21.382 0.198 1.00 76.44 533 SER A N 1
ATOM 4149 C CA . SER A 1 533 ? 30.121 20.343 0.518 1.00 76.44 533 SER A CA 1
ATOM 4150 C C . SER A 1 533 ? 29.494 19.019 0.948 1.00 76.44 533 SER A C 1
ATOM 4152 O O . SER A 1 533 ? 30.042 17.966 0.620 1.00 76.44 533 SER A O 1
ATOM 4154 N N . GLU A 1 534 ? 28.357 19.077 1.643 1.00 78.12 534 GLU A N 1
ATOM 4155 C CA . GLU A 1 534 ? 27.714 17.914 2.263 1.00 78.12 534 GLU A CA 1
ATOM 4156 C C . GLU A 1 534 ? 26.593 17.346 1.382 1.00 78.12 534 GLU A C 1
ATOM 4158 O O . GLU A 1 534 ? 26.545 16.144 1.139 1.00 78.12 534 GLU A O 1
ATOM 4163 N N . LEU A 1 535 ? 25.764 18.211 0.779 1.00 80.38 535 LEU A N 1
ATOM 4164 C CA . LEU A 1 535 ? 24.658 17.795 -0.096 1.00 80.38 535 LEU A CA 1
ATOM 4165 C C . LEU A 1 535 ? 25.136 17.125 -1.392 1.00 80.38 535 LEU A C 1
ATOM 4167 O O . LEU A 1 535 ? 24.344 16.450 -2.045 1.00 80.38 535 LEU A O 1
ATOM 4171 N N . ARG A 1 536 ? 26.405 17.339 -1.783 1.00 80.19 536 ARG A N 1
ATOM 4172 C CA . ARG A 1 536 ? 27.089 16.661 -2.902 1.00 80.19 536 ARG A CA 1
ATOM 4173 C C . ARG A 1 536 ? 26.220 16.520 -4.154 1.00 80.19 536 ARG A C 1
ATOM 4175 O O . ARG A 1 536 ? 26.161 15.467 -4.776 1.00 80.19 536 ARG A O 1
ATOM 4182 N N . LEU A 1 537 ? 25.568 17.606 -4.567 1.00 82.56 537 LEU A N 1
ATOM 4183 C CA . LEU A 1 537 ? 24.597 17.576 -5.673 1.00 82.56 537 LEU A CA 1
ATOM 4184 C C . LEU A 1 537 ? 25.189 17.116 -7.018 1.00 82.56 537 LEU A C 1
ATOM 4186 O O . LEU A 1 537 ? 24.454 16.658 -7.887 1.00 82.56 537 LEU A O 1
ATOM 4190 N N . HIS A 1 538 ? 26.512 17.197 -7.174 1.00 78.25 538 HIS A N 1
ATOM 4191 C CA . HIS A 1 538 ? 27.234 16.678 -8.335 1.00 78.25 538 HIS A CA 1
ATOM 4192 C C . HIS A 1 538 ? 27.292 15.140 -8.386 1.00 78.25 538 HIS A C 1
ATOM 4194 O O . HIS A 1 538 ? 27.483 14.587 -9.463 1.00 78.25 538 HIS A O 1
ATOM 4200 N N . ASP A 1 539 ? 27.100 14.452 -7.255 1.00 77.44 539 ASP A N 1
ATOM 4201 C CA . ASP A 1 539 ? 27.058 12.985 -7.170 1.00 77.44 539 ASP A CA 1
ATOM 4202 C C . ASP A 1 539 ? 25.675 12.416 -7.563 1.00 77.44 539 ASP A C 1
ATOM 4204 O O . ASP A 1 539 ? 25.514 11.195 -7.669 1.00 77.44 539 ASP A O 1
ATOM 4208 N N . LEU A 1 540 ? 24.668 13.276 -7.790 1.00 78.00 540 LEU A N 1
ATOM 4209 C CA . LEU A 1 540 ? 23.339 12.846 -8.222 1.00 78.00 540 LEU A CA 1
ATOM 4210 C C . LEU A 1 540 ? 23.419 12.140 -9.580 1.00 78.00 540 LEU A C 1
ATOM 4212 O O . LEU A 1 540 ? 23.986 12.645 -10.551 1.00 78.00 540 LEU A O 1
ATOM 4216 N N . ARG A 1 541 ? 22.824 10.947 -9.639 1.00 73.69 541 ARG A N 1
ATOM 4217 C CA . ARG A 1 541 ? 22.727 10.161 -10.872 1.00 73.69 541 ARG A CA 1
ATOM 4218 C C . ARG A 1 541 ? 21.567 10.658 -11.736 1.00 73.69 541 ARG A C 1
ATOM 4220 O O . ARG A 1 541 ? 20.815 11.542 -11.352 1.00 73.69 541 ARG A O 1
ATOM 4227 N N . TYR A 1 542 ? 21.442 10.094 -12.930 1.00 71.44 542 TYR A N 1
ATOM 4228 C CA . TYR A 1 542 ? 20.340 10.366 -13.846 1.00 71.44 542 TYR A CA 1
ATOM 4229 C C . TYR A 1 542 ? 19.005 9.919 -13.229 1.00 71.44 542 TYR A C 1
ATOM 4231 O O . TYR A 1 542 ? 18.849 8.758 -12.835 1.00 71.44 542 TYR A O 1
ATOM 4239 N N . GLY A 1 543 ? 18.050 10.844 -13.141 1.00 71.56 543 GLY A N 1
ATOM 4240 C CA . GLY A 1 543 ? 16.796 10.632 -12.419 1.00 71.56 543 GLY A CA 1
ATOM 4241 C C . GLY A 1 543 ? 15.989 11.912 -12.203 1.00 71.56 543 GLY A C 1
ATOM 4242 O O . GLY A 1 543 ? 16.456 13.019 -12.493 1.00 71.56 543 GLY A O 1
ATOM 4243 N N . SER A 1 544 ? 14.763 11.745 -11.706 1.00 79.19 544 SER A N 1
ATOM 4244 C CA . SER A 1 544 ? 13.844 12.832 -11.352 1.00 79.19 544 SER A CA 1
ATOM 4245 C C . SER A 1 544 ? 13.819 13.028 -9.841 1.00 79.19 544 SER A C 1
ATOM 4247 O O . SER A 1 544 ? 13.612 12.081 -9.085 1.00 79.19 544 SER A O 1
ATOM 4249 N N . TYR A 1 545 ? 14.006 14.269 -9.403 1.00 86.56 545 TYR A N 1
ATOM 4250 C CA . TYR A 1 545 ? 14.225 14.600 -8.003 1.00 86.56 545 TYR A CA 1
ATOM 4251 C C . TYR A 1 545 ? 13.328 15.746 -7.534 1.00 86.56 545 TYR A C 1
ATOM 4253 O O . TYR A 1 545 ? 12.994 16.662 -8.292 1.00 86.56 545 TYR A O 1
ATOM 4261 N N . ILE A 1 546 ? 12.983 15.729 -6.246 1.00 89.94 546 ILE A N 1
ATOM 4262 C CA . ILE A 1 546 ? 12.329 16.839 -5.545 1.00 89.94 546 ILE A CA 1
ATOM 4263 C C . ILE A 1 546 ? 13.331 17.437 -4.562 1.00 89.94 546 ILE A C 1
ATOM 4265 O O . ILE A 1 546 ? 13.752 16.774 -3.620 1.00 89.94 546 ILE A O 1
ATOM 4269 N N . PHE A 1 547 ? 13.687 18.705 -4.760 1.00 92.50 547 PHE A N 1
ATOM 4270 C CA . PHE A 1 547 ? 14.428 19.491 -3.781 1.00 92.50 547 PHE A CA 1
ATOM 4271 C C . PHE A 1 547 ? 13.460 20.164 -2.809 1.00 92.50 547 PHE A C 1
ATOM 4273 O O . PHE A 1 547 ? 12.562 20.899 -3.235 1.00 92.50 547 PHE A O 1
ATOM 4280 N N . LYS A 1 548 ? 13.673 19.971 -1.507 1.00 93.94 548 LYS A N 1
ATOM 4281 C CA . LYS A 1 548 ? 12.886 20.584 -0.438 1.00 93.94 548 LYS A CA 1
ATOM 4282 C C . LYS A 1 548 ? 13.785 21.317 0.549 1.00 93.94 548 LYS A C 1
ATOM 4284 O O . LYS A 1 548 ? 14.706 20.734 1.117 1.00 93.94 548 LYS A O 1
ATOM 4289 N N . LEU A 1 549 ? 13.472 22.590 0.777 1.00 94.00 549 LEU A N 1
ATOM 4290 C CA . LEU A 1 549 ? 14.154 23.472 1.719 1.00 94.00 549 LEU A CA 1
ATOM 4291 C C . LEU A 1 549 ? 13.176 23.899 2.811 1.00 94.00 549 LEU A C 1
ATOM 4293 O O . LEU A 1 549 ? 12.184 24.581 2.538 1.00 94.00 549 LEU A O 1
ATOM 4297 N N . THR A 1 550 ? 13.476 23.526 4.048 1.00 92.12 550 THR A N 1
ATOM 4298 C CA . THR A 1 550 ? 12.704 23.882 5.240 1.00 92.12 550 THR A CA 1
ATOM 4299 C C . THR A 1 550 ? 13.592 24.679 6.181 1.00 92.12 550 THR A C 1
ATOM 4301 O O . THR A 1 550 ? 14.762 24.362 6.350 1.00 92.12 550 THR A O 1
ATOM 4304 N N . ALA A 1 551 ? 13.056 25.733 6.781 1.00 90.56 551 ALA A N 1
ATOM 4305 C CA . ALA A 1 551 ? 13.775 26.545 7.751 1.00 90.56 551 ALA A CA 1
ATOM 4306 C C . ALA A 1 551 ? 12.934 26.706 9.013 1.00 90.56 551 ALA A C 1
ATOM 4308 O O . ALA A 1 551 ? 11.717 26.864 8.935 1.00 90.56 551 ALA A O 1
ATOM 4309 N N . ILE A 1 552 ? 13.594 26.670 10.160 1.00 88.75 552 ILE A N 1
ATOM 4310 C CA . ILE A 1 552 ? 13.011 26.806 11.487 1.00 88.75 552 ILE A CA 1
ATOM 4311 C C . ILE A 1 552 ? 13.601 28.070 12.097 1.00 88.75 552 ILE A C 1
ATOM 4313 O O . ILE A 1 552 ? 14.818 28.210 12.180 1.00 88.75 552 ILE A O 1
ATOM 4317 N N . ASN A 1 553 ? 12.750 29.001 12.508 1.00 87.25 553 ASN A N 1
ATOM 4318 C CA . ASN A 1 553 ? 13.128 30.145 13.339 1.00 87.25 553 ASN A CA 1
ATOM 4319 C C . ASN A 1 553 ? 12.206 30.185 14.566 1.00 87.25 553 ASN A C 1
ATOM 4321 O O . ASN A 1 553 ? 11.492 29.221 14.849 1.00 87.25 553 ASN A O 1
ATOM 4325 N N . SER A 1 554 ? 12.170 31.298 15.296 1.00 84.12 554 SER A N 1
ATOM 4326 C CA . SER A 1 554 ? 11.288 31.405 16.464 1.00 84.12 554 SER A CA 1
ATOM 4327 C C . SER A 1 554 ? 9.789 31.272 16.162 1.00 84.12 554 SER A C 1
ATOM 4329 O O . SER A 1 554 ? 9.029 31.007 17.092 1.00 84.12 554 SER A O 1
ATOM 4331 N N . ALA A 1 555 ? 9.353 31.431 14.906 1.00 82.94 555 ALA A N 1
ATOM 4332 C CA . ALA A 1 555 ? 7.973 31.211 14.469 1.00 82.94 555 ALA A CA 1
ATOM 4333 C C . ALA A 1 555 ? 7.682 29.766 14.024 1.00 82.94 555 ALA A C 1
ATOM 4335 O O . ALA A 1 555 ? 6.555 29.465 13.633 1.00 82.94 555 ALA A O 1
ATOM 4336 N N . GLY A 1 556 ? 8.667 28.873 14.138 1.00 80.69 556 GLY A N 1
ATOM 4337 C CA . GLY A 1 556 ? 8.528 27.447 13.868 1.00 80.69 556 GLY A CA 1
ATOM 4338 C C . GLY A 1 556 ? 8.990 27.030 12.471 1.00 80.69 556 GLY A C 1
ATOM 4339 O O . GLY A 1 556 ? 9.563 27.832 11.724 1.00 80.69 556 GLY A O 1
ATOM 4340 N N . PRO A 1 557 ? 8.799 25.746 12.126 1.00 85.56 557 PRO A N 1
ATOM 4341 C CA . PRO A 1 557 ? 9.232 25.195 10.852 1.00 85.56 557 PRO A CA 1
ATOM 4342 C C . PRO A 1 557 ? 8.383 25.727 9.696 1.00 85.56 557 PRO A C 1
ATOM 4344 O O . PRO A 1 557 ? 7.153 25.746 9.743 1.00 85.56 557 PRO A O 1
ATOM 4347 N N . LYS A 1 558 ? 9.043 26.114 8.605 1.00 87.44 558 LYS A N 1
ATOM 4348 C CA . LYS A 1 558 ? 8.400 26.568 7.374 1.00 87.44 558 LYS A CA 1
ATOM 4349 C C . LYS A 1 558 ? 9.102 25.983 6.158 1.00 87.44 558 LYS A C 1
ATOM 4351 O O . LYS A 1 558 ? 10.296 26.204 5.956 1.00 87.44 558 LYS A O 1
ATOM 4356 N N . THR A 1 559 ? 8.355 25.288 5.301 1.00 90.38 559 THR A N 1
ATOM 4357 C CA . THR A 1 559 ? 8.848 24.915 3.970 1.00 90.38 559 THR A CA 1
ATOM 4358 C C . THR A 1 559 ? 8.929 26.170 3.108 1.00 90.38 559 THR A C 1
ATOM 4360 O O . THR A 1 559 ? 7.933 26.857 2.879 1.00 90.38 559 THR A O 1
ATOM 4363 N N . ILE A 1 560 ? 10.142 26.496 2.675 1.00 93.44 560 ILE A N 1
ATOM 4364 C CA . ILE A 1 560 ? 10.438 27.697 1.897 1.00 93.44 560 ILE A CA 1
ATOM 4365 C C . ILE A 1 560 ? 10.363 27.396 0.403 1.00 93.44 560 ILE A C 1
ATOM 4367 O O . ILE A 1 560 ? 9.830 28.200 -0.359 1.00 93.44 560 ILE A O 1
ATOM 4371 N N . VAL A 1 561 ? 10.884 26.238 -0.009 1.00 92.88 561 VAL A N 1
ATOM 4372 C CA . VAL A 1 561 ? 10.873 25.772 -1.399 1.00 92.88 561 VAL A CA 1
ATOM 4373 C C . VAL A 1 561 ? 10.592 24.280 -1.436 1.00 92.88 561 VAL A C 1
ATOM 4375 O O . VAL A 1 561 ? 11.173 23.518 -0.668 1.00 92.88 561 VAL A O 1
ATOM 4378 N N . GLU A 1 562 ? 9.762 23.880 -2.391 1.00 93.25 562 GLU A N 1
ATOM 4379 C CA . GLU A 1 562 ? 9.645 22.506 -2.862 1.00 93.25 562 GLU A CA 1
ATOM 4380 C C . GLU A 1 562 ? 9.627 22.555 -4.394 1.00 93.25 562 GLU A C 1
ATOM 4382 O O . GLU A 1 562 ? 8.737 23.171 -4.987 1.00 93.25 562 GLU A O 1
ATOM 4387 N N . LYS A 1 563 ? 10.665 22.023 -5.049 1.00 91.50 563 LYS A N 1
ATOM 4388 C CA . LYS A 1 563 ? 10.849 22.161 -6.499 1.00 91.50 563 LYS A CA 1
ATOM 4389 C C . LYS A 1 563 ? 11.380 20.882 -7.137 1.00 91.50 563 LYS A C 1
ATOM 4391 O O . LYS A 1 563 ? 12.340 20.293 -6.656 1.00 91.50 563 LYS A O 1
ATOM 4396 N N . ARG A 1 564 ?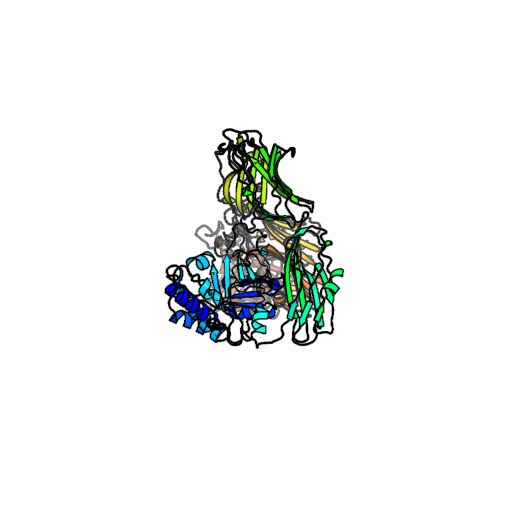 10.773 20.500 -8.262 1.00 89.62 564 ARG A N 1
ATOM 4397 C CA . ARG A 1 564 ? 11.188 19.361 -9.091 1.00 89.62 564 ARG A CA 1
ATOM 4398 C C . ARG A 1 564 ? 12.324 19.744 -10.037 1.00 89.62 564 ARG A C 1
ATOM 4400 O O . ARG A 1 564 ? 12.312 20.849 -10.584 1.00 89.62 564 ARG A O 1
ATOM 4407 N N . PHE A 1 565 ? 13.262 18.825 -10.244 1.00 88.50 565 PHE A N 1
ATOM 4408 C CA . PHE A 1 565 ? 14.298 18.917 -11.272 1.00 88.50 565 PHE A CA 1
ATOM 4409 C C . PHE A 1 565 ? 14.731 17.523 -11.748 1.00 88.50 565 PHE A C 1
ATOM 4411 O O . PHE A 1 565 ? 14.471 16.521 -11.083 1.00 88.50 565 PHE A O 1
ATOM 4418 N N . VAL A 1 566 ? 15.386 17.454 -12.905 1.00 81.88 566 VAL A N 1
ATOM 4419 C CA . VAL A 1 566 ? 15.865 16.204 -13.513 1.00 81.88 566 VAL A CA 1
ATOM 4420 C C . VAL A 1 566 ? 17.359 16.307 -13.809 1.00 81.88 566 VAL A C 1
ATOM 4422 O O . VAL A 1 566 ? 17.821 17.331 -14.317 1.00 81.88 566 VAL A O 1
ATOM 4425 N N . ILE A 1 567 ? 18.105 15.239 -13.519 1.00 80.88 567 ILE A N 1
ATOM 4426 C CA . ILE A 1 567 ? 19.470 15.047 -14.023 1.00 80.88 567 ILE A CA 1
ATOM 4427 C C . ILE A 1 567 ? 19.393 14.186 -15.290 1.00 80.88 567 ILE A C 1
ATOM 4429 O O . ILE A 1 567 ? 18.962 13.033 -15.235 1.00 80.88 567 ILE A O 1
ATOM 4433 N N . ARG A 1 568 ? 19.792 14.750 -16.433 1.00 72.12 568 ARG A N 1
ATOM 4434 C CA . ARG A 1 568 ? 19.821 14.098 -17.751 1.00 72.12 568 ARG A CA 1
ATOM 4435 C C . ARG A 1 568 ? 21.193 13.494 -18.061 1.00 72.12 568 ARG A C 1
ATOM 4437 O O . ARG A 1 568 ? 22.214 13.934 -17.529 1.00 72.12 568 ARG A O 1
ATOM 4444 N N . SER A 1 569 ? 21.212 12.526 -18.979 1.00 66.56 569 SER A N 1
ATOM 4445 C CA . SER A 1 569 ? 22.437 12.042 -19.628 1.00 66.56 569 SER A CA 1
ATOM 4446 C C . SER A 1 569 ? 22.579 12.658 -21.028 1.00 66.56 569 SER A C 1
ATOM 4448 O O . SER A 1 569 ? 21.597 12.783 -21.754 1.00 66.56 569 SER A O 1
ATOM 4450 N N . ASP A 1 570 ? 23.797 13.047 -21.417 1.00 66.50 570 ASP A N 1
ATOM 4451 C CA . ASP A 1 570 ? 24.160 13.286 -22.824 1.00 66.50 570 ASP A CA 1
ATOM 4452 C C . ASP A 1 570 ? 24.519 11.925 -23.398 1.00 66.50 570 ASP A C 1
ATOM 4454 O O . ASP A 1 570 ? 25.675 11.499 -23.387 1.00 66.50 570 ASP A O 1
ATOM 4458 N N . GLY A 1 571 ? 23.458 11.185 -23.695 1.00 70.62 571 GLY A N 1
ATOM 4459 C CA . GLY A 1 571 ? 23.469 9.747 -23.810 1.00 70.62 571 GLY A CA 1
ATOM 4460 C C . GLY A 1 571 ? 24.627 9.194 -24.641 1.00 70.62 571 GLY A C 1
ATOM 4461 O O . GLY A 1 571 ? 24.826 9.554 -25.799 1.00 70.62 571 GLY A O 1
ATOM 4462 N N . LEU A 1 572 ? 25.370 8.260 -24.054 1.00 75.38 572 LEU A N 1
ATOM 4463 C CA . LEU A 1 572 ? 26.356 7.454 -24.761 1.00 75.38 572 LEU A CA 1
ATOM 4464 C C . LEU A 1 572 ? 25.697 6.126 -25.162 1.00 75.38 572 LEU A C 1
ATOM 4466 O O . LEU A 1 572 ? 24.797 5.632 -24.487 1.00 75.38 572 LEU A O 1
ATOM 4470 N N . SER A 1 573 ? 26.068 5.580 -26.317 1.00 73.69 573 SER A N 1
ATOM 4471 C CA . SER A 1 573 ? 25.523 4.319 -26.834 1.00 73.69 573 SER A CA 1
ATOM 4472 C C . SER A 1 573 ? 26.633 3.461 -27.419 1.00 73.69 573 SER A C 1
ATOM 4474 O O . SER A 1 573 ? 27.520 3.969 -28.105 1.00 73.69 573 SER A O 1
ATOM 4476 N N . LEU A 1 574 ? 26.553 2.148 -27.213 1.00 74.62 574 LEU A N 1
ATOM 4477 C CA . LEU A 1 574 ? 27.404 1.165 -27.876 1.00 74.62 574 LEU A CA 1
ATOM 4478 C C . LEU A 1 574 ? 26.570 0.371 -28.890 1.00 74.62 574 LEU A C 1
ATOM 4480 O O . LEU A 1 574 ? 25.715 -0.428 -28.526 1.00 74.62 574 LEU A O 1
ATOM 4484 N N . CYS A 1 575 ? 26.803 0.624 -30.175 1.00 66.06 575 CYS A N 1
ATOM 4485 C CA . CYS A 1 575 ? 26.003 0.106 -31.284 1.00 66.06 575 CYS A CA 1
ATOM 4486 C C . CYS A 1 575 ? 26.691 -1.085 -31.961 1.00 66.06 575 CYS A C 1
ATOM 4488 O O . CYS A 1 575 ? 27.885 -1.023 -32.259 1.00 66.06 575 CYS A O 1
ATOM 4490 N N . ASP A 1 576 ? 25.920 -2.143 -32.239 1.00 62.59 576 ASP A N 1
ATOM 4491 C CA . ASP A 1 576 ? 26.316 -3.381 -32.940 1.00 62.59 576 ASP A CA 1
ATOM 4492 C C . ASP A 1 576 ? 27.648 -3.975 -32.451 1.00 62.59 576 ASP A C 1
ATOM 4494 O O . ASP A 1 576 ? 28.411 -4.555 -33.228 1.00 62.59 576 ASP A O 1
ATOM 4498 N N . PHE A 1 577 ? 27.940 -3.810 -31.160 1.00 70.75 577 PHE A N 1
ATOM 4499 C CA . PHE A 1 577 ? 29.125 -4.382 -30.549 1.00 70.75 577 PHE A CA 1
ATOM 4500 C C . PHE A 1 577 ? 28.950 -5.883 -30.393 1.00 70.75 577 PHE A C 1
ATOM 4502 O O . PHE A 1 577 ? 27.999 -6.361 -29.774 1.00 70.75 577 PHE A O 1
ATOM 4509 N N . VAL A 1 578 ? 29.892 -6.624 -30.961 1.00 65.25 578 VAL A N 1
ATOM 4510 C CA . VAL A 1 578 ? 30.023 -8.055 -30.722 1.00 65.25 578 VAL A CA 1
ATOM 4511 C C . VAL A 1 578 ? 31.207 -8.202 -29.773 1.00 65.25 578 VAL A C 1
ATOM 4513 O O . VAL A 1 578 ? 32.301 -7.760 -30.134 1.00 65.25 578 VAL A O 1
ATOM 4516 N N . PRO A 1 579 ? 31.024 -8.740 -28.559 1.00 70.44 579 PRO A N 1
ATOM 4517 C CA . PRO A 1 579 ? 32.132 -9.023 -27.657 1.00 70.44 579 PRO A CA 1
ATOM 4518 C C . PRO A 1 579 ? 32.778 -10.390 -27.935 1.00 70.44 579 PRO A C 1
ATOM 4520 O O . PRO A 1 579 ? 32.119 -11.300 -28.448 1.00 70.44 579 PRO A O 1
ATOM 4523 N N . PRO A 1 580 ? 34.057 -10.582 -27.558 1.00 70.00 580 PRO A N 1
ATOM 4524 C CA . PRO A 1 580 ? 34.649 -11.906 -27.521 1.00 70.00 580 PRO A CA 1
ATOM 4525 C C . PRO A 1 580 ? 34.003 -12.681 -26.371 1.00 70.00 580 PRO A C 1
ATOM 4527 O O . PRO A 1 580 ? 34.056 -12.241 -25.229 1.00 70.00 580 PRO A O 1
ATOM 4530 N N . ILE A 1 581 ? 33.396 -13.828 -26.669 1.00 59.81 581 ILE A N 1
ATOM 4531 C CA . ILE A 1 581 ? 32.830 -14.721 -25.643 1.00 59.81 581 ILE A CA 1
ATOM 4532 C C . ILE A 1 581 ? 33.919 -15.692 -25.151 1.00 59.81 581 ILE A C 1
ATOM 4534 O O . ILE A 1 581 ? 34.091 -15.904 -23.955 1.00 59.81 581 ILE A O 1
ATOM 4538 N N . MET A 1 582 ? 34.723 -16.224 -26.078 1.00 67.88 582 MET A N 1
ATOM 4539 C CA . MET A 1 582 ? 35.868 -17.095 -25.801 1.00 67.88 582 MET A CA 1
ATOM 4540 C C . MET A 1 582 ? 36.916 -16.954 -26.908 1.00 67.88 582 MET A C 1
ATOM 4542 O O . MET A 1 582 ? 36.554 -16.869 -28.084 1.00 67.88 582 MET A O 1
ATOM 4546 N N . LEU A 1 583 ? 38.200 -16.955 -26.549 1.00 71.69 583 LEU A N 1
ATOM 4547 C CA . LEU A 1 583 ? 39.328 -16.947 -27.488 1.00 71.69 583 LEU A CA 1
ATOM 4548 C C . LEU A 1 583 ? 40.256 -18.143 -27.236 1.00 71.69 583 LEU A C 1
ATOM 4550 O O . LEU A 1 583 ? 40.373 -18.623 -26.108 1.00 71.69 583 LEU A O 1
ATOM 4554 N N . TYR A 1 584 ? 40.968 -18.609 -28.260 1.00 74.94 584 TYR A N 1
ATOM 4555 C CA . TYR A 1 584 ? 42.098 -19.519 -28.063 1.00 74.94 584 TYR A CA 1
ATOM 4556 C C . TYR A 1 584 ? 43.389 -18.741 -27.853 1.00 74.94 584 TYR A C 1
ATOM 4558 O O . TYR A 1 584 ? 43.573 -17.637 -28.371 1.00 74.94 584 TYR A O 1
ATOM 4566 N N . GLU A 1 585 ? 44.326 -19.334 -27.115 1.00 79.81 585 GLU A N 1
ATOM 4567 C CA . GLU A 1 585 ? 45.674 -18.778 -27.029 1.00 79.81 585 GLU A CA 1
ATOM 4568 C C . GLU A 1 585 ? 46.270 -18.624 -28.443 1.00 79.81 585 GLU A C 1
ATOM 4570 O O . GLU A 1 585 ? 46.450 -19.600 -29.175 1.00 79.81 585 GLU A O 1
ATOM 4575 N N . GLY A 1 586 ? 46.582 -17.383 -28.827 1.00 75.00 586 GLY A N 1
ATOM 4576 C CA . GLY A 1 586 ? 47.067 -17.038 -30.166 1.00 75.00 586 GLY A CA 1
ATOM 4577 C C . GLY A 1 586 ? 46.012 -16.482 -31.129 1.00 75.00 586 GLY A C 1
ATOM 4578 O O . GLY A 1 586 ? 46.392 -15.999 -32.199 1.00 75.00 586 GLY A O 1
ATOM 4579 N N . ASP A 1 587 ? 44.726 -16.494 -30.772 1.00 74.31 587 ASP A N 1
ATOM 4580 C CA . ASP A 1 587 ? 43.661 -15.956 -31.620 1.00 74.31 587 ASP A CA 1
ATOM 4581 C C . ASP A 1 587 ? 43.716 -14.435 -31.730 1.00 74.31 587 ASP A C 1
ATOM 4583 O O . ASP A 1 587 ? 43.812 -13.702 -30.748 1.00 74.31 587 ASP A O 1
ATOM 4587 N N . SER A 1 588 ? 43.575 -13.930 -32.952 1.00 76.44 588 SER A N 1
ATOM 4588 C CA . SER A 1 588 ? 43.301 -12.514 -33.167 1.00 76.44 588 SER A CA 1
ATOM 4589 C C . SER A 1 588 ? 41.816 -12.227 -32.974 1.00 76.44 588 SER A C 1
ATOM 4591 O O . SER A 1 588 ? 40.985 -12.908 -33.572 1.00 76.44 588 SER A O 1
ATOM 4593 N N . TYR A 1 589 ? 41.499 -11.154 -32.255 1.00 78.81 589 TYR A N 1
ATOM 4594 C CA . TYR A 1 589 ? 40.149 -10.619 -32.147 1.00 78.81 589 TYR A CA 1
ATOM 4595 C C . TYR A 1 589 ? 40.106 -9.192 -32.695 1.00 78.81 589 TYR A C 1
ATOM 4597 O O . TYR A 1 589 ? 40.993 -8.391 -32.397 1.00 78.81 589 TYR A O 1
ATOM 4605 N N . ASN A 1 590 ? 39.091 -8.883 -33.502 1.00 78.06 590 ASN A N 1
ATOM 4606 C CA . ASN A 1 590 ? 38.824 -7.523 -33.958 1.00 78.06 590 ASN A CA 1
ATOM 4607 C C . ASN A 1 590 ? 37.602 -7.002 -33.210 1.00 78.06 590 ASN A C 1
ATOM 4609 O O . ASN A 1 590 ? 36.574 -7.670 -33.169 1.00 78.06 590 ASN A O 1
ATOM 4613 N N . LEU A 1 591 ? 37.715 -5.801 -32.656 1.00 78.31 591 LEU A N 1
ATOM 4614 C CA . LEU A 1 591 ? 36.576 -5.086 -32.107 1.00 78.31 591 LEU A CA 1
ATOM 4615 C C . LEU A 1 591 ? 35.678 -4.638 -33.263 1.00 78.31 591 LEU A C 1
ATOM 4617 O O . LEU A 1 591 ? 36.087 -3.810 -34.076 1.00 78.31 591 LEU A O 1
ATOM 4621 N N . ASP A 1 592 ? 34.461 -5.159 -33.320 1.00 74.50 592 ASP A N 1
ATOM 4622 C CA . ASP A 1 592 ? 33.397 -4.648 -34.183 1.00 74.50 592 ASP A CA 1
ATOM 4623 C C . ASP A 1 592 ? 32.370 -3.902 -33.319 1.00 74.50 592 ASP A C 1
ATOM 4625 O O . ASP A 1 592 ? 32.202 -4.229 -32.150 1.00 74.50 592 ASP A O 1
ATOM 4629 N N . GLY A 1 593 ? 31.721 -2.876 -33.874 1.00 74.25 593 GLY A N 1
ATOM 4630 C CA . GLY A 1 593 ? 30.806 -1.982 -33.153 1.00 74.25 593 GLY A CA 1
ATOM 4631 C C . GLY A 1 593 ? 31.270 -0.523 -33.143 1.00 74.25 593 GLY A C 1
ATOM 4632 O O . GLY A 1 593 ? 32.379 -0.200 -33.588 1.00 74.25 593 GLY A O 1
ATOM 4633 N N . ALA A 1 594 ? 30.423 0.371 -32.635 1.00 79.06 594 ALA A N 1
ATOM 4634 C CA . ALA A 1 594 ? 30.705 1.801 -32.550 1.00 79.06 594 ALA A CA 1
ATOM 4635 C C . ALA A 1 594 ? 30.181 2.424 -31.255 1.00 79.06 594 ALA A C 1
ATOM 4637 O O . ALA A 1 594 ? 29.108 2.075 -30.776 1.00 79.06 594 ALA A O 1
ATOM 4638 N N . VAL A 1 595 ? 30.930 3.385 -30.725 1.00 83.50 595 VAL A N 1
ATOM 4639 C CA . VAL A 1 595 ? 30.484 4.266 -29.645 1.00 83.50 595 VAL A CA 1
ATOM 4640 C C . VAL A 1 595 ? 29.868 5.513 -30.260 1.00 83.50 595 VAL A C 1
ATOM 4642 O O . VAL A 1 595 ? 30.458 6.109 -31.162 1.00 83.50 595 VAL A O 1
ATOM 4645 N N . VAL A 1 596 ? 28.702 5.910 -29.769 1.00 79.50 596 VAL A N 1
ATOM 4646 C CA . VAL A 1 596 ? 27.934 7.056 -30.256 1.00 79.50 596 VAL A CA 1
ATOM 4647 C C . VAL A 1 596 ? 27.559 7.952 -29.083 1.00 79.50 596 VAL A C 1
ATOM 4649 O O . VAL A 1 596 ? 27.321 7.464 -27.982 1.00 79.50 596 VAL A O 1
ATOM 4652 N N . SER A 1 597 ? 27.536 9.253 -29.326 1.00 81.31 597 SER A N 1
ATOM 4653 C CA . SER A 1 597 ? 27.135 10.292 -28.387 1.00 81.31 597 SER A CA 1
ATOM 4654 C C . SER A 1 597 ? 25.983 11.087 -28.989 1.00 81.31 597 SER A C 1
ATOM 4656 O O . SER A 1 597 ? 26.061 11.473 -30.157 1.00 81.31 597 SER A O 1
ATOM 4658 N N . ASP A 1 598 ? 24.942 11.319 -28.195 1.00 71.00 598 ASP A N 1
ATOM 4659 C CA . ASP A 1 598 ? 23.707 11.967 -28.626 1.00 71.00 598 ASP A CA 1
ATOM 4660 C C . ASP A 1 598 ? 23.926 13.441 -29.020 1.00 71.00 598 ASP A C 1
ATOM 4662 O O . ASP A 1 598 ? 23.654 13.812 -30.163 1.00 71.00 598 ASP A O 1
ATOM 4666 N N . ASP A 1 599 ? 24.446 14.278 -28.112 1.00 69.94 599 ASP A N 1
ATOM 4667 C CA . ASP A 1 599 ? 24.406 15.738 -28.276 1.00 69.94 599 ASP A CA 1
ATOM 4668 C C . ASP A 1 599 ? 25.795 16.386 -28.391 1.00 69.94 599 ASP A C 1
ATOM 4670 O O . ASP A 1 599 ? 25.952 17.394 -29.089 1.00 69.94 599 ASP A O 1
ATOM 4674 N N . THR A 1 600 ? 26.833 15.808 -27.773 1.00 80.38 600 THR A N 1
ATOM 4675 C CA . THR A 1 600 ? 28.207 16.348 -27.858 1.00 80.38 600 THR A CA 1
ATOM 4676 C C . THR A 1 600 ? 29.226 15.390 -28.474 1.00 80.38 600 THR A C 1
ATOM 4678 O O . THR A 1 600 ? 28.957 14.213 -28.706 1.00 80.38 600 THR A O 1
ATOM 4681 N N . THR A 1 601 ? 30.413 15.895 -28.826 1.00 83.62 601 THR A N 1
ATOM 4682 C CA . THR A 1 601 ? 31.488 15.064 -29.385 1.00 83.62 601 THR A CA 1
ATOM 4683 C C . THR A 1 601 ? 32.127 14.183 -28.316 1.00 83.62 601 THR A C 1
ATOM 4685 O O . THR A 1 601 ? 32.325 14.599 -27.173 1.00 83.62 601 THR A O 1
ATOM 4688 N N . LEU A 1 602 ? 32.516 12.969 -28.713 1.00 86.81 602 LEU A N 1
ATOM 4689 C CA . LEU A 1 602 ? 33.299 12.071 -27.874 1.00 86.81 602 LEU A CA 1
ATOM 4690 C C . LEU A 1 602 ? 34.669 12.699 -27.597 1.00 86.81 602 LEU A C 1
ATOM 4692 O O . LEU A 1 602 ? 35.440 12.990 -28.518 1.00 86.81 602 LEU A O 1
ATOM 4696 N N . SER A 1 603 ? 34.969 12.878 -26.318 1.00 89.12 603 SER A N 1
ATOM 4697 C CA . SER A 1 603 ? 36.246 13.366 -25.802 1.00 89.12 603 SER A CA 1
ATOM 4698 C C . SER A 1 603 ? 37.177 12.215 -25.409 1.00 89.12 603 SER A C 1
ATOM 4700 O O . SER A 1 603 ? 38.391 12.398 -25.371 1.00 89.12 603 SER A O 1
ATOM 4702 N N . MET A 1 604 ? 36.645 11.008 -25.183 1.00 91.38 604 MET A N 1
ATOM 4703 C CA . MET A 1 604 ? 37.445 9.801 -24.983 1.00 91.38 604 MET A CA 1
ATOM 4704 C C . MET A 1 604 ? 36.666 8.541 -25.359 1.00 91.38 604 MET A C 1
ATOM 4706 O O . MET A 1 604 ? 35.497 8.398 -25.020 1.00 91.38 604 MET A O 1
ATOM 4710 N N . VAL A 1 605 ? 37.342 7.593 -26.004 1.00 93.38 605 VAL A N 1
ATOM 4711 C CA . VAL A 1 605 ? 36.906 6.194 -26.084 1.00 93.38 605 VAL A CA 1
ATOM 4712 C C . VAL A 1 605 ? 38.089 5.319 -25.708 1.00 93.38 605 VAL A C 1
ATOM 4714 O O . VAL A 1 605 ? 39.175 5.476 -26.267 1.00 93.38 605 VAL A O 1
ATOM 4717 N N . CYS A 1 606 ? 37.885 4.417 -24.756 1.00 94.94 606 CYS A N 1
ATOM 4718 C CA . CYS A 1 606 ? 38.902 3.513 -24.244 1.00 94.94 606 CYS A CA 1
ATOM 4719 C C . CYS A 1 606 ? 38.381 2.076 -24.243 1.00 94.94 606 CYS A C 1
ATOM 4721 O O . CYS A 1 606 ? 37.237 1.827 -23.868 1.00 94.94 606 CYS A O 1
ATOM 4723 N N . VAL A 1 607 ? 39.223 1.133 -24.657 1.00 95.12 607 VAL A N 1
ATOM 4724 C CA . VAL A 1 607 ? 38.956 -0.297 -24.535 1.00 95.12 607 VAL A CA 1
ATOM 4725 C C . VAL A 1 607 ? 40.105 -0.956 -23.793 1.00 95.12 607 VAL A C 1
ATOM 4727 O O . VAL A 1 607 ? 41.246 -0.913 -24.256 1.00 95.12 607 VAL A O 1
ATOM 4730 N N . SER A 1 608 ? 39.785 -1.604 -22.677 1.00 94.69 608 SER A N 1
ATOM 4731 C CA . SER A 1 608 ? 40.756 -2.252 -21.799 1.00 94.69 608 SER A CA 1
ATOM 4732 C C . SER A 1 608 ? 40.425 -3.734 -21.625 1.00 94.69 608 SER A C 1
ATOM 4734 O O . SER A 1 608 ? 39.260 -4.115 -21.522 1.00 94.69 608 SER A O 1
ATOM 4736 N N . VAL A 1 609 ? 41.454 -4.575 -21.555 1.00 93.12 609 VAL A N 1
ATOM 4737 C CA . VAL A 1 609 ? 41.367 -5.979 -21.139 1.00 93.12 609 VAL A CA 1
ATOM 4738 C C . VAL A 1 609 ? 42.051 -6.103 -19.789 1.00 93.12 609 VAL A C 1
ATOM 4740 O O . VAL A 1 609 ? 43.210 -5.717 -19.645 1.00 93.12 609 VAL A O 1
ATOM 4743 N N . ILE A 1 610 ? 41.333 -6.631 -18.807 1.00 93.94 610 ILE A N 1
ATOM 4744 C CA . ILE A 1 610 ? 41.752 -6.704 -17.407 1.00 93.94 610 ILE A CA 1
ATOM 4745 C C . ILE A 1 610 ? 41.840 -8.178 -17.006 1.00 93.94 610 ILE A C 1
ATOM 4747 O O . ILE A 1 610 ? 40.935 -8.942 -17.328 1.00 93.94 610 ILE A O 1
ATOM 4751 N N . ASP A 1 611 ? 42.911 -8.599 -16.341 1.00 91.31 611 ASP A N 1
ATOM 4752 C CA . ASP A 1 611 ? 43.041 -9.969 -15.832 1.00 91.31 611 ASP A CA 1
ATOM 4753 C C . ASP A 1 611 ? 42.264 -10.207 -14.520 1.00 91.31 611 ASP A C 1
ATOM 4755 O O . ASP A 1 611 ? 41.666 -9.302 -13.932 1.00 91.31 611 ASP A O 1
ATOM 4759 N N . ASP A 1 612 ? 42.272 -11.452 -14.045 1.00 82.38 612 ASP A N 1
ATOM 4760 C CA . ASP A 1 612 ? 41.631 -11.892 -12.800 1.00 82.38 612 ASP A CA 1
ATOM 4761 C C . ASP A 1 612 ? 42.196 -11.232 -11.526 1.00 82.38 612 ASP A C 1
ATOM 4763 O O . ASP A 1 612 ? 41.549 -11.245 -10.476 1.00 82.38 612 ASP A O 1
ATOM 4767 N N . LYS A 1 613 ? 43.375 -10.608 -11.616 1.00 85.19 613 LYS A N 1
ATOM 4768 C CA . LYS A 1 613 ? 44.023 -9.829 -10.550 1.00 85.19 613 LYS A CA 1
ATOM 4769 C C . LYS A 1 613 ? 43.747 -8.335 -10.667 1.00 85.19 613 LYS A C 1
ATOM 4771 O O . LYS A 1 613 ? 44.390 -7.548 -9.969 1.00 85.19 613 LYS A O 1
ATOM 4776 N N . MET A 1 614 ? 42.789 -7.943 -11.508 1.00 83.12 614 MET A N 1
ATOM 4777 C CA . MET A 1 614 ? 42.406 -6.553 -11.757 1.00 83.12 614 MET A CA 1
ATOM 4778 C C . MET A 1 614 ? 43.529 -5.714 -12.391 1.00 83.12 614 MET A C 1
ATOM 4780 O O . MET A 1 614 ? 43.536 -4.489 -12.257 1.00 83.12 614 MET A O 1
ATOM 4784 N N . GLN A 1 615 ? 44.486 -6.340 -13.084 1.00 89.00 615 GLN A N 1
ATOM 4785 C CA . GLN A 1 615 ? 45.533 -5.636 -13.822 1.00 89.00 615 GLN A CA 1
ATOM 4786 C C . GLN A 1 615 ? 45.136 -5.457 -15.285 1.00 89.00 615 GLN A C 1
ATOM 4788 O O . GLN A 1 615 ? 44.708 -6.395 -15.953 1.00 89.00 615 GLN A O 1
ATOM 4793 N N . VAL A 1 616 ? 45.306 -4.240 -15.803 1.00 91.75 616 VAL A N 1
ATOM 4794 C CA . VAL A 1 616 ? 45.095 -3.951 -17.225 1.00 91.75 616 VAL A CA 1
ATOM 4795 C C . VAL A 1 616 ? 46.225 -4.597 -18.027 1.00 91.75 616 VAL A C 1
ATOM 4797 O O . VAL A 1 616 ? 47.385 -4.205 -17.900 1.00 91.75 616 VAL A O 1
ATOM 4800 N N . VAL A 1 617 ? 45.886 -5.594 -18.842 1.00 94.25 617 VAL A N 1
ATOM 4801 C CA . VAL A 1 617 ? 46.838 -6.360 -19.657 1.00 94.25 617 VAL A CA 1
ATOM 4802 C C . VAL A 1 617 ? 46.887 -5.896 -21.109 1.00 94.25 617 VAL A C 1
ATOM 4804 O O . VAL A 1 617 ? 47.942 -5.994 -21.730 1.00 94.25 617 VAL A O 1
ATOM 4807 N N . LEU A 1 618 ? 45.787 -5.357 -21.645 1.00 94.19 618 LEU A N 1
ATOM 4808 C CA . LEU A 1 618 ? 45.736 -4.664 -22.936 1.00 94.19 618 LEU A CA 1
ATOM 4809 C C . LEU A 1 618 ? 44.922 -3.383 -22.768 1.00 94.19 618 LEU A C 1
ATOM 4811 O O . LEU A 1 618 ? 43.926 -3.387 -22.051 1.00 94.19 618 LEU A O 1
ATOM 4815 N N . ASP A 1 619 ? 45.321 -2.306 -23.438 1.00 94.25 619 ASP A N 1
ATOM 4816 C CA . ASP A 1 619 ? 44.603 -1.036 -23.375 1.00 94.25 619 ASP A CA 1
ATOM 4817 C C . ASP A 1 619 ? 44.763 -0.246 -24.671 1.00 94.25 619 ASP A C 1
ATOM 4819 O O . ASP A 1 619 ? 45.846 -0.204 -25.265 1.00 94.25 619 ASP A O 1
ATOM 4823 N N . ALA A 1 620 ? 43.684 0.386 -25.115 1.00 94.62 620 ALA A N 1
ATOM 4824 C CA . ALA A 1 620 ? 43.699 1.273 -26.261 1.00 94.62 620 ALA A CA 1
ATOM 4825 C C . ALA A 1 620 ? 42.702 2.410 -26.066 1.00 94.62 620 ALA A C 1
ATOM 4827 O O . ALA A 1 620 ? 41.496 2.191 -26.016 1.00 94.62 620 ALA A O 1
ATOM 4828 N N . ALA A 1 621 ? 43.217 3.638 -26.061 1.00 92.06 621 ALA A N 1
ATOM 4829 C CA . ALA A 1 621 ? 42.413 4.847 -25.993 1.00 92.06 621 ALA A CA 1
ATOM 4830 C C . ALA A 1 621 ? 42.549 5.710 -27.257 1.00 92.06 621 ALA A C 1
ATOM 4832 O O . ALA A 1 621 ? 43.554 5.672 -27.986 1.00 92.06 621 ALA A O 1
ATOM 4833 N N . CYS A 1 622 ? 41.522 6.515 -27.506 1.00 87.94 622 CYS A N 1
ATOM 4834 C CA . CYS A 1 622 ? 41.480 7.552 -28.525 1.00 87.94 622 CYS A CA 1
ATOM 4835 C C . CYS A 1 622 ? 40.688 8.761 -28.009 1.00 87.94 622 CYS A C 1
ATOM 4837 O O . CYS A 1 622 ? 39.817 8.619 -27.153 1.00 87.94 622 CYS A O 1
ATOM 4839 N N . VAL A 1 623 ? 41.001 9.938 -28.552 1.00 90.19 623 VAL A N 1
ATOM 4840 C CA . VAL A 1 623 ? 40.226 11.178 -28.419 1.00 90.19 623 VAL A CA 1
ATOM 4841 C C . VAL A 1 623 ? 39.624 11.437 -29.802 1.00 90.19 623 VAL A C 1
ATOM 4843 O O . VAL A 1 623 ? 40.333 11.951 -30.669 1.00 90.19 623 VAL A O 1
ATOM 4846 N N . PRO A 1 624 ? 38.391 10.973 -30.075 1.00 84.00 624 PRO A N 1
ATOM 4847 C CA . PRO A 1 624 ? 37.877 10.956 -31.441 1.00 84.00 624 PRO A CA 1
ATOM 4848 C C . PRO A 1 624 ? 37.484 12.338 -31.974 1.00 84.00 624 PRO A C 1
ATOM 4850 O O . PRO A 1 624 ? 37.566 12.558 -33.179 1.00 84.00 624 PRO A O 1
ATOM 4853 N N . GLU A 1 625 ? 37.019 13.244 -31.102 1.00 85.69 625 GLU A N 1
ATOM 4854 C CA . GLU A 1 625 ? 36.442 14.554 -31.464 1.00 85.69 625 GLU A CA 1
ATOM 4855 C C . GLU A 1 625 ? 35.303 14.455 -32.500 1.00 85.69 625 GLU A C 1
ATOM 4857 O O . GLU A 1 625 ? 35.046 15.358 -33.299 1.00 85.69 625 GLU A O 1
ATOM 4862 N N . VAL A 1 626 ? 34.591 13.329 -32.484 1.00 80.50 626 VAL A N 1
ATOM 4863 C CA . VAL A 1 626 ? 33.448 13.023 -33.349 1.00 80.50 626 VAL A CA 1
ATOM 4864 C C . VAL A 1 626 ? 32.312 12.454 -32.509 1.00 80.50 626 VAL A C 1
ATOM 4866 O O . VAL A 1 626 ? 32.542 11.961 -31.411 1.00 80.50 626 VAL A O 1
ATOM 4869 N N . MET A 1 627 ? 31.081 12.523 -33.009 1.00 77.00 627 MET A N 1
ATOM 4870 C CA . MET A 1 627 ? 29.911 12.004 -32.284 1.00 77.00 627 MET A CA 1
ATOM 4871 C C . MET A 1 627 ? 29.744 10.484 -32.420 1.00 77.00 627 MET A C 1
ATOM 4873 O O . MET A 1 627 ? 29.107 9.877 -31.575 1.00 77.00 627 MET A O 1
ATOM 4877 N N . ALA A 1 628 ? 30.339 9.858 -33.443 1.00 80.94 628 ALA A N 1
ATOM 4878 C CA . ALA A 1 628 ? 30.314 8.409 -33.648 1.00 80.94 628 ALA A CA 1
ATOM 4879 C C . ALA A 1 628 ? 31.720 7.886 -33.975 1.00 80.94 628 ALA A C 1
ATOM 4881 O O . ALA A 1 628 ? 32.395 8.422 -34.858 1.00 80.94 628 ALA A O 1
ATOM 4882 N N . PHE A 1 629 ? 32.162 6.842 -33.272 1.00 84.38 629 PHE A N 1
ATOM 4883 C CA . PHE A 1 629 ? 33.507 6.276 -33.366 1.00 84.38 629 PHE A CA 1
ATOM 4884 C C . PHE A 1 629 ? 33.471 4.746 -33.468 1.00 84.38 629 PHE A C 1
ATOM 4886 O O . PHE A 1 629 ? 32.954 4.068 -32.583 1.00 84.38 629 PHE A O 1
ATOM 4893 N N . GLY A 1 630 ? 34.051 4.190 -34.534 1.00 83.94 630 GLY A N 1
ATOM 4894 C CA . GLY A 1 630 ? 34.113 2.742 -34.745 1.00 83.94 630 GLY A CA 1
ATOM 4895 C C . GLY A 1 630 ? 35.222 2.083 -33.924 1.00 83.94 630 GLY A C 1
ATOM 4896 O O . GLY A 1 630 ? 36.400 2.392 -34.102 1.00 83.94 630 GLY A O 1
ATOM 4897 N N . LEU A 1 631 ? 34.879 1.096 -33.093 1.00 86.00 631 LEU A N 1
ATOM 4898 C CA . LEU A 1 631 ? 35.841 0.403 -32.224 1.00 86.00 631 LEU A CA 1
ATOM 4899 C C . LEU A 1 631 ? 36.900 -0.392 -32.998 1.00 86.00 631 LEU A C 1
ATOM 4901 O O . LEU A 1 631 ? 38.006 -0.614 -32.499 1.00 86.00 631 LEU A O 1
ATOM 4905 N N . LYS A 1 632 ? 36.621 -0.744 -34.258 1.00 82.38 632 LYS A N 1
ATOM 4906 C CA . LYS A 1 632 ? 37.585 -1.392 -35.158 1.00 82.38 632 LYS A CA 1
ATOM 4907 C C . LYS A 1 632 ? 38.889 -0.615 -35.303 1.00 82.38 632 LYS A C 1
ATOM 4909 O O . LYS A 1 632 ? 39.949 -1.217 -35.470 1.00 82.38 632 LYS A O 1
ATOM 4914 N N . GLU A 1 633 ? 38.835 0.706 -35.171 1.00 84.06 633 GLU A N 1
ATOM 4915 C CA . GLU A 1 633 ? 40.005 1.584 -35.234 1.00 84.06 633 GLU A CA 1
ATOM 4916 C C . GLU A 1 633 ? 40.984 1.358 -34.067 1.00 84.06 633 GLU A C 1
ATOM 4918 O O . GLU A 1 633 ? 42.177 1.641 -34.196 1.00 84.06 633 GLU A O 1
ATOM 4923 N N . LEU A 1 634 ? 40.520 0.773 -32.956 1.00 88.12 634 LEU A N 1
ATOM 4924 C CA . LEU A 1 634 ? 41.346 0.396 -31.805 1.00 88.12 634 LEU A CA 1
ATOM 4925 C C . LEU A 1 634 ? 41.890 -1.038 -31.886 1.00 88.12 634 LEU A C 1
ATOM 4927 O O . LEU A 1 634 ? 42.845 -1.357 -31.181 1.00 88.12 634 LEU A O 1
ATOM 4931 N N . SER A 1 635 ? 41.363 -1.887 -32.778 1.00 83.56 635 SER A N 1
ATOM 4932 C CA . SER A 1 635 ? 41.718 -3.320 -32.844 1.00 83.56 635 SER A CA 1
ATOM 4933 C C . SER A 1 635 ? 43.214 -3.557 -33.047 1.00 83.56 635 SER A C 1
ATOM 4935 O O . SER A 1 635 ? 43.808 -4.417 -32.408 1.00 83.56 635 SER A O 1
ATOM 4937 N N . ALA A 1 636 ? 43.863 -2.748 -33.890 1.00 80.31 636 ALA A N 1
ATOM 4938 C CA . ALA A 1 636 ? 45.296 -2.882 -34.160 1.00 80.31 636 ALA A CA 1
ATOM 4939 C C . ALA A 1 636 ? 46.187 -2.583 -32.937 1.00 80.31 636 ALA A C 1
ATOM 4941 O O . ALA A 1 636 ? 47.347 -2.990 -32.916 1.00 80.31 636 ALA A O 1
ATOM 4942 N N . LYS A 1 637 ? 45.661 -1.866 -31.935 1.00 86.25 637 LYS A N 1
ATOM 4943 C CA . LYS A 1 637 ? 46.361 -1.540 -30.684 1.00 86.25 637 LYS A CA 1
ATOM 4944 C C . LYS A 1 637 ? 46.122 -2.581 -29.584 1.00 86.25 637 LYS A C 1
ATOM 4946 O O . LYS A 1 637 ? 46.804 -2.533 -28.568 1.00 86.25 637 LYS A O 1
ATOM 4951 N N . LEU A 1 638 ? 45.202 -3.524 -29.794 1.00 89.44 638 LEU A N 1
ATOM 4952 C CA . LEU A 1 638 ? 44.827 -4.560 -28.834 1.00 89.44 638 LEU A CA 1
ATOM 4953 C C . LEU A 1 638 ? 45.205 -5.941 -29.385 1.00 89.44 638 LEU A C 1
ATOM 4955 O O . LEU A 1 638 ? 44.397 -6.595 -30.044 1.00 89.44 638 LEU A O 1
ATOM 4959 N N . PRO A 1 639 ? 46.442 -6.412 -29.159 1.00 89.12 639 PRO A N 1
ATOM 4960 C CA . PRO A 1 639 ? 46.884 -7.713 -29.644 1.00 89.12 639 PRO A CA 1
ATOM 4961 C C . PRO A 1 639 ? 46.283 -8.860 -28.812 1.00 89.12 639 PRO A C 1
ATOM 4963 O O . PRO A 1 639 ? 46.985 -9.511 -28.049 1.00 89.12 639 PRO A O 1
ATOM 4966 N N . PHE A 1 640 ? 44.994 -9.162 -28.986 1.00 87.62 640 PHE A N 1
ATOM 4967 C CA . PHE A 1 640 ? 44.310 -10.252 -28.266 1.00 87.62 640 PHE A CA 1
ATOM 4968 C C . PHE A 1 640 ? 45.034 -11.608 -28.369 1.00 87.62 640 PHE A C 1
ATOM 4970 O O . PHE A 1 640 ? 45.043 -12.374 -27.410 1.00 87.62 640 PHE A O 1
ATOM 4977 N N . GLY A 1 641 ? 45.753 -11.861 -29.468 1.00 84.69 641 GLY A N 1
ATOM 4978 C CA . GLY A 1 641 ? 46.530 -13.092 -29.657 1.00 84.69 641 GLY A CA 1
ATOM 4979 C C . GLY A 1 641 ? 47.733 -13.254 -28.726 1.00 84.69 641 GLY A C 1
ATOM 4980 O O . GLY A 1 641 ? 48.371 -14.304 -28.741 1.00 84.69 641 GLY A O 1
ATOM 4981 N N . THR A 1 642 ? 48.079 -12.246 -27.917 1.00 88.88 642 THR A N 1
ATOM 4982 C CA . THR A 1 642 ? 49.114 -12.378 -26.879 1.00 88.88 642 THR A CA 1
ATOM 4983 C C . THR A 1 642 ? 48.565 -12.839 -25.533 1.00 88.88 642 THR A C 1
ATOM 4985 O O . THR A 1 642 ? 49.361 -13.141 -24.643 1.00 88.88 642 THR A O 1
ATOM 4988 N N . LEU A 1 643 ? 47.239 -12.872 -25.363 1.00 89.75 643 LEU A N 1
ATOM 4989 C CA . LEU A 1 643 ? 46.613 -13.324 -24.126 1.00 89.75 643 LEU A CA 1
ATOM 4990 C C . LEU A 1 643 ? 46.900 -14.812 -23.903 1.00 89.75 643 LEU A C 1
ATOM 4992 O O . LEU A 1 643 ? 46.936 -15.609 -24.842 1.00 89.75 643 LEU A O 1
ATOM 4996 N N . LYS A 1 644 ? 47.155 -15.168 -22.646 1.00 87.75 644 LYS A N 1
ATOM 4997 C CA . LYS A 1 644 ? 47.410 -16.546 -22.213 1.00 87.75 644 LYS A CA 1
ATOM 4998 C C . LYS A 1 644 ? 46.133 -17.146 -21.658 1.00 87.75 644 LYS A C 1
ATOM 5000 O O . LYS A 1 644 ? 45.175 -16.424 -21.423 1.00 87.75 644 LYS A O 1
ATOM 5005 N N . GLN A 1 645 ? 46.122 -18.460 -21.453 1.00 85.56 645 GLN A N 1
ATOM 5006 C CA . GLN A 1 645 ? 44.983 -19.119 -20.824 1.00 85.56 645 GLN A CA 1
ATOM 5007 C C . GLN A 1 645 ? 44.614 -18.437 -19.493 1.00 85.56 645 GLN A C 1
ATOM 5009 O O . GLN A 1 645 ? 45.471 -18.289 -18.620 1.00 85.56 645 GLN A O 1
ATOM 5014 N N . GLY A 1 646 ? 43.347 -18.050 -19.347 1.00 84.00 646 GLY A N 1
ATOM 5015 C CA . GLY A 1 646 ? 42.838 -17.331 -18.181 1.00 84.00 646 GLY A CA 1
ATOM 5016 C C . GLY A 1 646 ? 41.515 -16.620 -18.460 1.00 84.00 646 GLY A C 1
ATOM 5017 O O . GLY A 1 646 ? 41.071 -16.544 -19.605 1.00 84.00 646 GLY A O 1
ATOM 5018 N N . THR A 1 647 ? 40.903 -16.093 -17.404 1.00 82.75 647 THR A N 1
ATOM 5019 C CA . THR A 1 647 ? 39.684 -15.280 -17.485 1.00 82.75 647 THR A CA 1
ATOM 5020 C C . THR A 1 647 ? 40.059 -13.805 -17.480 1.00 82.75 647 THR A C 1
ATOM 5022 O O . THR A 1 647 ? 40.836 -13.356 -16.635 1.00 82.75 647 THR A O 1
ATOM 5025 N N . TYR A 1 648 ? 39.479 -13.045 -18.399 1.00 87.12 648 TYR A N 1
ATOM 5026 C CA . TYR A 1 648 ? 39.708 -11.615 -18.557 1.00 87.12 648 TYR A CA 1
ATOM 5027 C C . TYR A 1 648 ? 38.385 -10.857 -18.541 1.00 87.12 648 TYR A C 1
ATOM 5029 O O . TYR A 1 648 ? 37.331 -11.432 -18.771 1.00 87.12 648 TYR A O 1
ATOM 5037 N N . THR A 1 649 ? 38.430 -9.555 -18.285 1.00 86.88 649 THR A N 1
ATOM 5038 C CA . THR A 1 649 ? 37.294 -8.637 -18.412 1.00 86.88 649 THR A CA 1
ATOM 5039 C C . THR A 1 649 ? 37.575 -7.671 -19.550 1.00 86.88 649 THR A C 1
ATOM 5041 O O . THR A 1 649 ? 38.600 -6.990 -19.530 1.00 86.88 649 THR A O 1
ATOM 5044 N N . LEU A 1 650 ? 36.691 -7.622 -20.548 1.00 88.69 650 LEU A N 1
ATOM 5045 C CA . LEU A 1 650 ? 36.735 -6.606 -21.595 1.00 88.69 650 LEU A CA 1
ATOM 5046 C C . LEU A 1 650 ? 35.863 -5.431 -21.172 1.00 88.69 650 LEU A C 1
ATOM 5048 O O . LEU A 1 650 ? 34.685 -5.605 -20.863 1.00 88.69 650 LEU A O 1
ATOM 5052 N N . ARG A 1 651 ? 36.442 -4.235 -21.209 1.00 90.38 651 ARG A N 1
ATOM 5053 C CA . ARG A 1 651 ? 35.789 -3.003 -20.792 1.00 90.38 651 ARG A CA 1
ATOM 5054 C C . ARG A 1 651 ? 35.827 -1.970 -21.905 1.00 90.38 651 ARG A C 1
ATOM 5056 O O . ARG A 1 651 ? 36.903 -1.679 -22.416 1.00 90.38 651 ARG A O 1
ATOM 5063 N N . VAL A 1 652 ? 34.676 -1.400 -22.248 1.00 90.19 652 VAL A N 1
ATOM 5064 C CA . VAL A 1 652 ? 34.546 -0.265 -23.172 1.00 90.19 652 VAL A CA 1
ATOM 5065 C C . VAL A 1 652 ? 34.076 0.941 -22.369 1.00 90.19 652 VAL A C 1
ATOM 5067 O O . VAL A 1 652 ? 32.996 0.926 -21.788 1.00 90.19 652 VAL A O 1
ATOM 5070 N N . TYR A 1 653 ? 34.895 1.983 -22.331 1.00 89.62 653 TYR A N 1
ATOM 5071 C CA . TYR A 1 653 ? 34.612 3.253 -21.674 1.00 89.62 653 TYR A CA 1
ATOM 5072 C C . TYR A 1 653 ? 34.496 4.359 -22.716 1.00 89.62 653 TYR A C 1
ATOM 5074 O O . TYR A 1 653 ? 35.294 4.426 -23.655 1.00 89.62 653 TYR A O 1
ATOM 5082 N N . ALA A 1 654 ? 33.535 5.251 -22.529 1.00 89.31 654 ALA A N 1
ATOM 5083 C CA . ALA A 1 654 ? 33.346 6.414 -23.371 1.00 89.31 654 ALA A CA 1
ATOM 5084 C C . ALA A 1 654 ? 33.093 7.662 -22.532 1.00 89.31 654 ALA A C 1
ATOM 5086 O O . ALA A 1 654 ? 32.539 7.605 -21.437 1.00 89.31 654 ALA A O 1
ATOM 5087 N N . GLN A 1 655 ? 33.497 8.800 -23.075 1.00 88.12 655 GLN A N 1
ATOM 5088 C CA . GLN A 1 655 ? 33.268 10.108 -22.494 1.00 88.12 655 GLN A CA 1
ATOM 5089 C C . GLN A 1 655 ? 32.978 11.103 -23.612 1.00 88.12 655 GLN A C 1
ATOM 5091 O O . GLN A 1 655 ? 33.647 11.098 -24.648 1.00 88.12 655 GLN A O 1
ATOM 5096 N N . ASN A 1 656 ? 32.003 11.973 -23.385 1.00 85.12 656 ASN A N 1
ATOM 5097 C CA . ASN A 1 656 ? 31.739 13.160 -24.191 1.00 85.12 656 ASN A CA 1
ATOM 5098 C C . ASN A 1 656 ? 31.896 14.414 -23.307 1.00 85.12 656 ASN A C 1
ATOM 5100 O O . ASN A 1 656 ? 32.654 14.395 -22.333 1.00 85.12 656 ASN A O 1
ATOM 5104 N N . THR A 1 657 ? 31.282 15.538 -23.668 1.00 76.81 657 THR A N 1
ATOM 5105 C CA . THR A 1 657 ? 31.414 16.774 -22.875 1.00 76.81 657 THR A CA 1
ATOM 5106 C C . THR A 1 657 ? 30.602 16.719 -21.579 1.00 76.81 657 THR A C 1
ATOM 5108 O O . THR A 1 657 ? 31.038 17.271 -20.572 1.00 76.81 657 THR A O 1
ATOM 5111 N N . ASN A 1 658 ? 29.460 16.030 -21.592 1.00 72.62 658 ASN A N 1
ATOM 5112 C CA . ASN A 1 658 ? 28.442 16.094 -20.542 1.00 72.62 658 ASN A CA 1
ATOM 5113 C C . ASN A 1 658 ? 28.129 14.719 -19.921 1.00 72.62 658 ASN A C 1
ATOM 5115 O O . ASN A 1 658 ? 27.128 14.574 -19.227 1.00 72.62 658 ASN A O 1
ATOM 5119 N N . SER A 1 659 ? 28.899 13.674 -20.222 1.00 73.75 659 SER A N 1
ATOM 5120 C CA . SER A 1 659 ? 28.669 12.293 -19.784 1.00 73.75 659 SER A CA 1
ATOM 5121 C C . SER A 1 659 ? 29.936 11.443 -19.899 1.00 73.75 659 SER A C 1
ATOM 5123 O O . SER A 1 659 ? 30.808 11.668 -20.743 1.00 73.75 659 SER A O 1
ATOM 5125 N N . ARG A 1 660 ? 30.033 10.442 -19.022 1.00 79.62 660 ARG A N 1
ATOM 5126 C CA . ARG A 1 660 ? 31.072 9.406 -19.018 1.00 79.62 660 ARG A CA 1
ATOM 5127 C C . ARG A 1 660 ? 30.469 8.088 -18.564 1.00 79.62 660 ARG A C 1
ATOM 5129 O O . ARG A 1 660 ? 29.743 8.065 -17.575 1.00 79.62 660 ARG A O 1
ATOM 5136 N N . GLU A 1 661 ? 30.785 7.003 -19.254 1.00 74.62 661 GLU A N 1
ATOM 5137 C CA . GLU A 1 661 ? 30.122 5.725 -19.013 1.00 74.62 661 GLU A CA 1
ATOM 5138 C C . GLU A 1 661 ? 30.995 4.530 -19.404 1.00 74.62 661 GLU A C 1
ATOM 5140 O O . GLU A 1 661 ? 31.758 4.576 -20.372 1.00 74.62 661 GLU A O 1
ATOM 5145 N N . TYR A 1 662 ? 30.861 3.436 -18.650 1.00 78.12 662 TYR A N 1
ATOM 5146 C CA . TYR A 1 662 ? 31.305 2.116 -19.086 1.00 78.12 662 TYR A CA 1
ATOM 5147 C C . TYR A 1 662 ? 30.178 1.468 -19.882 1.00 78.12 662 TYR A C 1
ATOM 5149 O O . TYR A 1 662 ? 29.234 0.936 -19.311 1.00 78.12 662 TYR A O 1
ATOM 5157 N N . LEU A 1 663 ? 30.292 1.520 -21.205 1.00 74.06 663 LEU A N 1
ATOM 5158 C CA . LEU A 1 663 ? 29.280 0.996 -22.119 1.00 74.06 663 LEU A CA 1
ATOM 5159 C C . LEU A 1 663 ? 29.313 -0.536 -22.235 1.00 74.06 663 LEU A C 1
ATOM 5161 O O . LEU A 1 663 ? 28.365 -1.147 -22.717 1.00 74.06 663 LEU A O 1
ATOM 5165 N N . TYR A 1 664 ? 30.414 -1.166 -21.819 1.00 78.31 664 TYR A N 1
ATOM 5166 C CA . TYR A 1 664 ? 30.548 -2.619 -21.743 1.00 78.31 664 TYR A CA 1
ATOM 5167 C C . TYR A 1 664 ? 31.553 -2.992 -20.650 1.00 78.31 664 TYR A C 1
ATOM 5169 O O . TYR A 1 664 ? 32.607 -2.359 -20.561 1.00 78.31 664 TYR A O 1
ATOM 5177 N N . ASP A 1 665 ? 31.249 -4.004 -19.834 1.00 78.75 665 ASP A N 1
ATOM 5178 C CA . ASP A 1 665 ? 32.130 -4.498 -18.765 1.00 78.75 665 ASP A CA 1
ATOM 5179 C C . ASP A 1 665 ? 31.778 -5.950 -18.400 1.00 78.75 665 ASP A C 1
ATOM 5181 O O . ASP A 1 665 ? 31.075 -6.205 -17.418 1.00 78.75 665 ASP A O 1
ATOM 5185 N N . SER A 1 666 ? 32.255 -6.900 -19.208 1.00 71.25 666 SER A N 1
ATOM 5186 C CA . SER A 1 666 ? 31.948 -8.329 -19.032 1.00 71.25 666 SER A CA 1
ATOM 5187 C C . SER A 1 666 ? 33.170 -9.222 -19.224 1.00 71.25 666 SER A C 1
ATOM 5189 O O . SER A 1 666 ? 34.146 -8.862 -19.895 1.00 71.25 666 SER A O 1
ATOM 5191 N N . LYS A 1 667 ? 33.112 -10.409 -18.612 1.00 77.88 667 LYS A N 1
ATOM 5192 C CA . LYS A 1 667 ? 34.191 -11.399 -18.649 1.00 77.88 667 LYS A CA 1
ATOM 5193 C C . LYS A 1 667 ? 34.196 -12.211 -19.945 1.00 77.88 667 LYS A C 1
ATOM 5195 O O . LYS A 1 667 ? 33.148 -12.450 -20.533 1.00 77.88 667 LYS A O 1
ATOM 5200 N N . PHE A 1 668 ? 35.378 -12.665 -20.348 1.00 76.75 668 PHE A N 1
ATOM 5201 C CA . PHE A 1 668 ? 35.588 -13.655 -21.401 1.00 76.75 668 PHE A CA 1
ATOM 5202 C C . PHE A 1 668 ? 36.782 -14.550 -21.056 1.00 76.75 668 PHE A C 1
ATOM 5204 O O . PHE A 1 668 ? 37.703 -14.130 -20.349 1.00 76.75 668 PHE A O 1
ATOM 5211 N N . ASP A 1 669 ? 36.785 -15.772 -21.579 1.00 77.56 669 ASP A N 1
ATOM 5212 C CA . ASP A 1 669 ? 37.840 -16.748 -21.305 1.00 77.56 669 ASP A CA 1
ATOM 5213 C C . ASP A 1 669 ? 38.788 -16.929 -22.494 1.00 77.56 669 ASP A C 1
ATOM 5215 O O . ASP A 1 669 ? 38.383 -16.938 -23.659 1.00 77.56 669 ASP A O 1
ATOM 5219 N N . VAL A 1 670 ? 40.070 -17.128 -22.189 1.00 82.50 670 VAL A N 1
ATOM 5220 C CA . VAL A 1 670 ? 41.083 -17.602 -23.134 1.00 82.50 670 VAL A CA 1
ATOM 5221 C C . VAL A 1 670 ? 41.445 -19.038 -22.764 1.00 82.50 670 VAL A C 1
ATOM 5223 O O . VAL A 1 670 ? 41.858 -19.300 -21.633 1.00 82.50 670 VAL A O 1
ATOM 5226 N N . THR A 1 671 ? 41.312 -19.981 -23.698 1.00 74.44 671 THR A N 1
ATOM 5227 C CA . THR A 1 671 ? 41.548 -21.416 -23.453 1.00 74.44 671 THR A CA 1
ATOM 5228 C C . THR A 1 671 ? 42.631 -22.015 -24.356 1.00 74.44 671 THR A C 1
ATOM 5230 O O . THR A 1 671 ? 42.920 -21.522 -25.447 1.00 74.44 671 THR A O 1
ATOM 5233 N N . SER A 1 672 ? 43.256 -23.096 -23.882 1.00 68.69 672 SER A N 1
ATOM 5234 C CA . SER A 1 672 ? 44.243 -23.900 -24.618 1.00 68.69 672 SER A CA 1
ATOM 5235 C C . SER A 1 672 ? 43.644 -25.167 -25.254 1.00 68.69 672 SER A C 1
ATOM 5237 O O . SER A 1 672 ? 44.299 -25.811 -26.078 1.00 68.69 672 SER A O 1
ATOM 5239 N N . SER A 1 673 ? 42.400 -25.527 -24.903 1.00 62.12 673 SER A N 1
ATOM 5240 C CA . SER A 1 673 ? 41.671 -26.681 -25.452 1.00 62.12 673 SER A CA 1
ATOM 5241 C C . SER A 1 673 ? 40.863 -26.282 -26.686 1.00 62.12 673 SER A C 1
ATOM 5243 O O . SER A 1 673 ? 40.211 -25.248 -26.675 1.00 62.12 673 SER A O 1
ATOM 5245 N N . LYS A 1 674 ? 40.870 -27.113 -27.736 1.00 58.25 674 LYS A N 1
ATOM 5246 C CA . LYS A 1 674 ? 40.079 -26.906 -28.966 1.00 58.25 674 LYS A CA 1
ATOM 5247 C C . LYS A 1 674 ? 38.648 -27.441 -28.884 1.00 58.25 674 LYS A C 1
ATOM 5249 O O . LYS A 1 674 ? 37.969 -27.456 -29.906 1.00 58.25 674 LYS A O 1
ATOM 5254 N N . ASP A 1 675 ? 38.209 -27.944 -27.731 1.00 62.16 675 ASP A N 1
ATOM 5255 C CA . ASP A 1 675 ? 36.806 -28.316 -27.584 1.00 62.16 675 ASP A CA 1
ATOM 5256 C C . ASP A 1 675 ? 35.978 -27.075 -27.266 1.00 62.16 675 ASP A C 1
ATOM 5258 O O . ASP A 1 675 ? 36.274 -26.351 -26.317 1.00 62.16 675 ASP A O 1
ATOM 5262 N N . THR A 1 676 ? 35.003 -26.788 -28.123 1.00 62.09 676 THR A N 1
ATOM 5263 C CA . THR A 1 676 ? 34.335 -25.488 -28.165 1.00 62.09 676 THR A CA 1
ATOM 5264 C C . THR A 1 676 ? 32.864 -25.674 -27.834 1.00 62.09 676 THR A C 1
ATOM 5266 O O . THR A 1 676 ? 32.245 -26.631 -28.302 1.00 62.09 676 THR A O 1
ATOM 5269 N N . MET A 1 677 ? 32.309 -24.774 -27.021 1.00 71.38 677 MET A N 1
ATOM 5270 C CA . MET A 1 677 ? 30.867 -24.579 -26.887 1.00 71.38 677 MET A CA 1
ATOM 5271 C C . MET A 1 677 ? 30.526 -23.159 -27.308 1.00 71.38 677 MET A C 1
ATOM 5273 O O . MET A 1 677 ? 31.162 -22.200 -26.879 1.00 71.38 677 MET A O 1
ATOM 5277 N N . LYS A 1 678 ? 29.541 -23.037 -28.193 1.00 70.75 678 LYS A N 1
ATOM 5278 C CA . LYS A 1 678 ? 29.134 -21.770 -28.797 1.00 70.75 678 LYS A CA 1
ATOM 5279 C C . LYS A 1 678 ? 27.640 -21.615 -28.635 1.00 70.75 678 LYS A C 1
ATOM 5281 O O . LYS A 1 678 ? 26.902 -22.507 -29.036 1.00 70.75 678 LYS A O 1
ATOM 5286 N N . TRP A 1 679 ? 27.202 -20.481 -28.105 1.00 71.25 679 TRP A N 1
ATOM 5287 C CA . TRP A 1 679 ? 25.806 -20.076 -28.178 1.00 71.25 679 TRP A CA 1
ATOM 5288 C C . TRP A 1 679 ? 25.597 -19.182 -29.400 1.00 71.25 679 TRP A C 1
ATOM 5290 O O . TRP A 1 679 ? 26.319 -18.210 -29.613 1.00 71.25 679 TRP A O 1
ATOM 5300 N N . LYS A 1 680 ? 24.620 -19.532 -30.233 1.00 66.44 680 LYS A N 1
ATOM 5301 C CA . LYS A 1 680 ? 24.221 -18.767 -31.411 1.00 66.44 680 LYS A CA 1
ATOM 5302 C C . LYS A 1 680 ? 22.804 -18.248 -31.201 1.00 66.44 680 LYS A C 1
ATOM 5304 O O . LYS A 1 680 ? 21.843 -18.994 -31.395 1.00 66.44 680 LYS A O 1
ATOM 5309 N N . SER A 1 681 ? 22.692 -16.981 -30.816 1.00 59.12 681 SER A N 1
ATOM 5310 C CA . SER A 1 681 ? 21.414 -16.283 -30.652 1.00 59.12 681 SER A CA 1
ATOM 5311 C C . SER A 1 681 ? 21.007 -15.547 -31.937 1.00 59.12 681 SER A C 1
ATOM 5313 O O . SER A 1 681 ? 21.872 -14.981 -32.611 1.00 59.12 681 SER A O 1
ATOM 5315 N N . PRO A 1 682 ? 19.711 -15.544 -32.311 1.00 48.31 682 PRO A N 1
ATOM 5316 C CA . PRO A 1 682 ? 19.188 -14.632 -33.327 1.00 48.31 682 PRO A CA 1
ATOM 5317 C C . PRO A 1 682 ? 19.055 -13.188 -32.809 1.00 48.31 682 PRO A C 1
ATOM 5319 O O . PRO A 1 682 ? 18.922 -12.268 -33.615 1.00 48.31 682 PRO A O 1
ATOM 5322 N N . TYR A 1 683 ? 19.079 -12.989 -31.487 1.00 53.41 683 TYR A N 1
ATOM 5323 C CA . TYR A 1 683 ? 18.948 -11.690 -30.831 1.00 53.41 683 TYR A CA 1
ATOM 5324 C C . TYR A 1 683 ? 20.321 -11.093 -30.488 1.00 53.41 683 TYR A C 1
ATOM 5326 O O . TYR A 1 683 ? 21.303 -11.814 -30.308 1.00 53.41 683 TYR A O 1
ATOM 5334 N N . ARG A 1 684 ? 20.389 -9.758 -30.440 1.00 58.25 684 ARG A N 1
ATOM 5335 C CA . ARG A 1 684 ? 21.593 -8.995 -30.068 1.00 58.25 684 ARG A CA 1
ATOM 5336 C C . ARG A 1 684 ? 21.798 -9.010 -28.544 1.00 58.25 684 ARG A C 1
ATOM 5338 O O . ARG A 1 684 ? 20.902 -9.427 -27.818 1.00 58.25 684 ARG A O 1
ATOM 5345 N N . SER A 1 685 ? 22.977 -8.568 -28.096 1.00 60.69 685 SER A N 1
ATOM 5346 C CA . SER A 1 685 ? 23.324 -8.406 -26.675 1.00 60.69 685 SER A CA 1
ATOM 5347 C C . SER A 1 685 ? 22.235 -7.641 -25.919 1.00 60.69 685 SER A C 1
ATOM 5349 O O . SER A 1 685 ? 21.795 -6.605 -26.414 1.00 60.69 685 SER A O 1
ATOM 5351 N N . ILE A 1 686 ? 21.823 -8.128 -24.741 1.00 63.06 686 ILE A N 1
ATOM 5352 C CA . ILE A 1 686 ? 20.900 -7.407 -23.846 1.00 63.06 686 ILE A CA 1
ATOM 5353 C C . ILE A 1 686 ? 21.632 -6.516 -22.835 1.00 63.06 686 ILE A C 1
ATOM 5355 O O . ILE A 1 686 ? 21.002 -5.934 -21.953 1.00 63.06 686 ILE A O 1
ATOM 5359 N N . ASN A 1 687 ? 22.958 -6.393 -22.958 1.00 61.16 687 ASN A N 1
ATOM 5360 C CA . ASN A 1 687 ? 23.770 -5.631 -22.023 1.00 61.16 687 ASN A CA 1
ATOM 5361 C C . ASN A 1 687 ? 23.450 -4.126 -22.089 1.00 61.16 687 ASN A C 1
ATOM 5363 O O . ASN A 1 687 ? 23.633 -3.502 -23.130 1.00 61.16 687 ASN A O 1
ATOM 5367 N N . GLY A 1 688 ? 23.020 -3.544 -20.970 1.00 58.88 688 GLY A N 1
ATOM 5368 C CA . GLY A 1 688 ? 22.612 -2.143 -20.859 1.00 58.88 688 GLY A CA 1
ATOM 5369 C C . GLY A 1 688 ? 21.196 -1.851 -21.365 1.00 58.88 688 GLY A C 1
ATOM 5370 O O . GLY A 1 688 ? 20.831 -0.683 -21.465 1.00 58.88 688 GLY A O 1
ATOM 5371 N N . ILE A 1 689 ? 20.393 -2.872 -21.691 1.00 63.41 689 ILE A N 1
ATOM 5372 C CA . ILE A 1 689 ? 19.012 -2.681 -22.154 1.00 63.41 689 ILE A CA 1
ATOM 5373 C C . ILE A 1 689 ? 18.055 -2.589 -20.962 1.00 63.41 689 ILE A C 1
ATOM 5375 O O . ILE A 1 689 ? 18.110 -3.410 -20.048 1.00 63.41 689 ILE A O 1
ATOM 5379 N N . SER A 1 690 ? 17.155 -1.605 -20.999 1.00 63.78 690 SER A N 1
ATOM 5380 C CA . SER A 1 690 ? 16.021 -1.486 -20.078 1.00 63.78 690 SER A CA 1
ATOM 5381 C C . SER A 1 690 ? 14.739 -2.018 -20.729 1.00 63.78 690 SER A C 1
ATOM 5383 O O . SER A 1 690 ? 14.429 -1.667 -21.871 1.00 63.78 690 SER A O 1
ATOM 5385 N N . PHE A 1 691 ? 14.000 -2.863 -20.013 1.00 64.88 691 PHE A N 1
ATOM 5386 C CA . PHE A 1 691 ? 12.733 -3.468 -20.431 1.00 64.88 691 PHE A CA 1
ATOM 5387 C C . PHE A 1 691 ? 11.600 -2.985 -19.529 1.00 64.88 691 PHE A C 1
ATOM 5389 O O . PHE A 1 691 ? 11.812 -2.771 -18.340 1.00 64.88 691 PHE A O 1
ATOM 5396 N N . ALA A 1 692 ? 10.395 -2.826 -20.078 1.00 62.22 692 ALA A N 1
ATOM 5397 C CA . ALA A 1 692 ? 9.229 -2.532 -19.251 1.00 62.22 692 ALA A CA 1
ATOM 5398 C C . ALA A 1 692 ? 8.859 -3.769 -18.414 1.00 62.22 692 ALA A C 1
ATOM 5400 O O . ALA A 1 692 ? 9.095 -4.906 -18.841 1.00 62.22 692 ALA A O 1
ATOM 5401 N N . SER A 1 693 ? 8.246 -3.557 -17.250 1.00 60.16 693 SER A N 1
ATOM 5402 C CA . SER A 1 693 ? 7.604 -4.619 -16.472 1.00 60.16 693 SER A CA 1
ATOM 5403 C C . SER A 1 693 ? 6.698 -5.440 -17.406 1.00 60.16 693 SER A C 1
ATOM 5405 O O . SER A 1 693 ? 5.910 -4.870 -18.159 1.00 60.16 693 SER A O 1
ATOM 5407 N N . TYR A 1 694 ? 6.862 -6.771 -17.399 1.00 58.41 694 TYR A N 1
ATOM 5408 C CA . TYR A 1 694 ? 6.234 -7.767 -18.295 1.00 58.41 694 TYR A CA 1
ATOM 5409 C C . TYR A 1 694 ? 6.819 -7.956 -19.714 1.00 58.41 694 TYR A C 1
ATOM 5411 O O . TYR A 1 694 ? 6.498 -8.964 -20.342 1.00 58.41 694 TYR A O 1
ATOM 5419 N N . ASP A 1 695 ? 7.737 -7.102 -20.179 1.00 60.22 695 ASP A N 1
ATOM 5420 C CA . ASP A 1 695 ? 8.396 -7.193 -21.503 1.00 60.22 695 ASP A CA 1
ATOM 5421 C C . ASP A 1 695 ? 9.871 -7.647 -21.420 1.00 60.22 695 ASP A C 1
ATOM 5423 O O . ASP A 1 695 ? 10.679 -7.395 -22.317 1.00 60.22 695 ASP A O 1
ATOM 5427 N N . ALA A 1 696 ? 10.252 -8.314 -20.328 1.00 63.00 696 ALA A N 1
ATOM 5428 C CA . ALA A 1 696 ? 11.617 -8.794 -20.111 1.00 63.00 696 ALA A CA 1
ATOM 5429 C C . ALA A 1 696 ? 12.111 -9.725 -21.245 1.00 63.00 696 ALA A C 1
ATOM 5431 O O . ALA A 1 696 ? 11.312 -10.437 -21.866 1.00 63.00 696 ALA A O 1
ATOM 5432 N N . PRO A 1 697 ? 13.432 -9.781 -21.505 1.00 66.88 697 PRO A N 1
ATOM 5433 C CA . PRO A 1 697 ? 13.968 -10.498 -22.652 1.00 66.88 697 PRO A CA 1
ATOM 5434 C C . PRO A 1 697 ? 13.711 -11.999 -22.540 1.00 66.88 697 PRO A C 1
ATOM 5436 O O . PRO A 1 697 ? 13.746 -12.577 -21.457 1.00 66.88 697 PRO A O 1
ATOM 5439 N N . THR A 1 698 ? 13.522 -12.658 -23.680 1.00 67.75 698 THR A N 1
ATOM 5440 C CA . THR A 1 698 ? 13.485 -14.122 -23.764 1.00 67.75 698 THR A CA 1
ATOM 5441 C C . THR A 1 698 ? 14.817 -14.655 -24.275 1.00 67.75 698 THR A C 1
ATOM 5443 O O . THR A 1 698 ? 15.299 -14.221 -25.324 1.00 67.75 698 THR A O 1
ATOM 5446 N N . LEU A 1 699 ? 15.387 -15.648 -23.591 1.00 72.81 699 LEU A N 1
ATOM 5447 C CA . LEU A 1 699 ? 16.544 -16.388 -24.087 1.00 72.81 699 LEU A CA 1
ATOM 5448 C C . LEU A 1 699 ? 16.165 -17.160 -25.352 1.00 72.81 699 LEU A C 1
ATOM 5450 O O . LEU A 1 699 ? 15.238 -17.967 -25.349 1.00 72.81 699 LEU A O 1
ATOM 5454 N N . ALA A 1 700 ? 16.907 -16.973 -26.438 1.00 66.31 700 ALA A N 1
ATOM 5455 C CA . ALA A 1 700 ? 16.736 -17.788 -27.634 1.00 66.31 700 ALA A CA 1
ATOM 5456 C C . ALA A 1 700 ? 18.065 -18.088 -28.307 1.00 66.31 700 ALA A C 1
ATOM 5458 O O . ALA A 1 700 ? 19.081 -17.451 -28.053 1.00 66.31 700 ALA A O 1
ATOM 5459 N N . GLY A 1 701 ? 18.049 -19.076 -29.192 1.00 68.12 701 GLY A N 1
ATOM 5460 C CA . GLY A 1 701 ? 19.246 -19.557 -29.862 1.00 68.12 701 GLY A CA 1
ATOM 5461 C C . GLY A 1 701 ? 19.635 -20.959 -29.430 1.00 68.12 701 GLY A C 1
ATOM 5462 O O . GLY A 1 701 ? 18.927 -21.628 -28.676 1.00 68.12 701 GLY A O 1
ATOM 5463 N N . MET A 1 702 ? 20.768 -21.405 -29.953 1.00 79.25 702 MET A N 1
ATOM 5464 C CA . MET A 1 702 ? 21.232 -22.780 -29.820 1.00 79.25 702 MET A CA 1
ATOM 5465 C C . MET A 1 702 ? 22.654 -22.798 -29.283 1.00 79.25 702 MET A C 1
ATOM 5467 O O . MET A 1 702 ? 23.510 -22.070 -29.785 1.00 79.25 702 MET A O 1
ATOM 5471 N N . VAL A 1 703 ? 22.902 -23.618 -28.269 1.00 79.19 703 VAL A N 1
ATOM 5472 C CA . VAL A 1 703 ? 24.250 -23.964 -27.824 1.00 79.19 703 VAL A CA 1
ATOM 5473 C C . VAL A 1 703 ? 24.689 -25.200 -28.591 1.00 79.19 703 VAL A C 1
ATOM 5475 O O . VAL A 1 703 ? 23.969 -26.193 -28.611 1.00 79.19 703 VAL A O 1
ATOM 5478 N N . SER A 1 704 ? 25.859 -25.145 -29.216 1.00 80.56 704 SER A N 1
ATOM 5479 C CA . SER A 1 704 ? 26.480 -26.270 -29.916 1.00 80.56 704 SER A CA 1
ATOM 5480 C C . SER A 1 704 ? 27.865 -26.546 -29.345 1.00 80.56 704 SER A C 1
ATOM 5482 O O . SER A 1 704 ? 28.635 -25.599 -29.159 1.00 80.56 704 SER A O 1
ATOM 5484 N N . SER A 1 705 ? 28.200 -27.815 -29.126 1.00 80.56 705 SER A N 1
ATOM 5485 C CA . SER A 1 705 ? 29.542 -28.276 -28.775 1.00 80.56 705 SER A CA 1
ATOM 5486 C C . SER A 1 705 ? 30.166 -29.058 -29.930 1.00 80.56 705 SER A C 1
ATOM 5488 O O . SER A 1 705 ? 29.527 -29.933 -30.507 1.00 80.56 705 SER A O 1
ATOM 5490 N N . GLU A 1 706 ? 31.412 -28.738 -30.289 1.00 71.06 706 GLU A N 1
ATOM 5491 C CA . GLU A 1 706 ? 32.053 -29.309 -31.484 1.00 71.06 706 GLU A CA 1
ATOM 5492 C C . GLU A 1 706 ? 32.504 -30.768 -31.309 1.00 71.06 706 GLU A C 1
ATOM 5494 O O . GLU A 1 706 ? 32.346 -31.554 -32.244 1.00 71.06 706 GLU A O 1
ATOM 5499 N N . ASN A 1 707 ? 33.057 -31.158 -30.151 1.00 70.75 707 ASN A N 1
ATOM 5500 C CA . ASN A 1 707 ? 33.664 -32.489 -29.989 1.00 70.75 707 ASN A CA 1
ATOM 5501 C C . ASN A 1 707 ? 33.127 -33.300 -28.802 1.00 70.75 707 ASN A C 1
ATOM 5503 O O . ASN A 1 707 ? 33.454 -34.483 -28.709 1.00 70.75 707 ASN A O 1
ATOM 5507 N N . SER A 1 708 ? 32.284 -32.714 -27.945 1.00 78.06 708 SER A N 1
ATOM 5508 C CA . SER A 1 708 ? 31.765 -33.368 -26.735 1.00 78.06 708 SER A CA 1
ATOM 5509 C C . SER A 1 708 ? 30.261 -33.168 -26.567 1.00 78.06 708 SER A C 1
ATOM 5511 O O . SER A 1 708 ? 29.654 -32.299 -27.186 1.00 78.06 708 SER A O 1
ATOM 5513 N N . VAL A 1 709 ? 29.636 -33.994 -25.728 1.00 85.44 709 VAL A N 1
ATOM 5514 C CA . VAL A 1 709 ? 28.213 -33.870 -25.389 1.00 85.44 709 VAL A CA 1
ATOM 5515 C C . VAL A 1 709 ? 28.020 -32.771 -24.342 1.00 85.44 709 VAL A C 1
ATOM 5517 O O . VAL A 1 709 ? 28.729 -32.748 -23.337 1.00 85.44 709 VAL A O 1
ATOM 5520 N N . ILE A 1 710 ? 27.043 -31.888 -24.557 1.00 89.44 710 ILE A N 1
ATOM 5521 C CA . ILE A 1 710 ? 26.617 -30.880 -23.584 1.00 89.44 710 ILE A CA 1
ATOM 5522 C C . ILE A 1 710 ? 25.864 -31.597 -22.461 1.00 89.44 710 ILE A C 1
ATOM 5524 O O . ILE A 1 710 ? 24.797 -32.176 -22.675 1.00 89.44 710 ILE A O 1
ATOM 5528 N N . THR A 1 711 ? 26.428 -31.575 -21.259 1.00 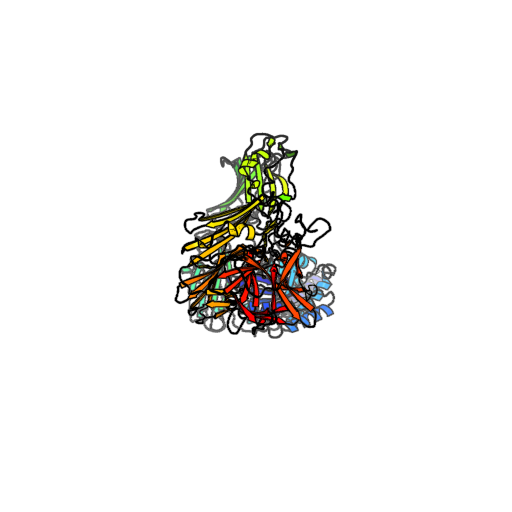89.62 711 THR A N 1
ATOM 5529 C CA . THR A 1 711 ? 25.873 -32.237 -20.074 1.00 89.62 711 THR A CA 1
ATOM 5530 C C . THR A 1 711 ? 24.933 -31.329 -19.289 1.00 89.62 711 THR A C 1
ATOM 5532 O O . THR A 1 711 ? 23.996 -31.827 -18.670 1.00 89.62 711 THR A O 1
ATOM 5535 N N . SER A 1 712 ? 25.139 -30.011 -19.341 1.00 91.56 712 SER A N 1
ATOM 5536 C CA . SER A 1 712 ? 24.263 -29.026 -18.703 1.00 91.56 712 SER A CA 1
ATOM 5537 C C . SER A 1 712 ? 24.319 -27.676 -19.420 1.00 91.56 712 SER A C 1
ATOM 5539 O O . SER A 1 712 ? 25.364 -27.288 -19.941 1.00 91.56 712 SER A O 1
ATOM 5541 N N . ILE A 1 713 ? 23.201 -26.954 -19.438 1.00 91.75 713 ILE A N 1
ATOM 5542 C CA . ILE A 1 713 ? 23.139 -25.524 -19.743 1.00 91.75 713 ILE A CA 1
ATOM 5543 C C . ILE A 1 713 ? 22.382 -24.856 -18.606 1.00 91.75 713 ILE A C 1
ATOM 5545 O O . ILE A 1 713 ? 21.239 -25.221 -18.336 1.00 91.75 713 ILE A O 1
ATOM 5549 N N . ARG A 1 714 ? 22.997 -23.862 -17.968 1.00 92.31 714 ARG A N 1
ATOM 5550 C CA . ARG A 1 714 ? 22.444 -23.160 -16.812 1.00 92.31 714 ARG A CA 1
ATOM 5551 C C . ARG A 1 714 ? 22.441 -21.658 -17.033 1.00 92.31 714 ARG A C 1
ATOM 5553 O O . ARG A 1 714 ? 23.458 -21.097 -17.427 1.00 92.31 714 ARG A O 1
ATOM 5560 N N . ALA A 1 715 ? 21.321 -21.013 -16.740 1.00 91.19 715 ALA A N 1
ATOM 5561 C CA . ALA A 1 715 ? 21.206 -19.564 -16.702 1.00 91.19 715 ALA A CA 1
ATOM 5562 C C . ALA A 1 715 ? 20.836 -19.088 -15.294 1.00 91.19 715 ALA A C 1
ATOM 5564 O O . ALA A 1 715 ? 19.957 -19.661 -14.654 1.00 91.19 715 ALA A O 1
ATOM 5565 N N . GLU A 1 716 ? 21.509 -18.042 -14.826 1.00 92.75 716 GLU A N 1
ATOM 5566 C CA . GLU A 1 716 ? 21.320 -17.424 -13.514 1.00 92.75 716 GLU A CA 1
ATOM 5567 C C . GLU A 1 716 ? 21.118 -15.917 -13.676 1.00 92.75 716 GLU A C 1
ATOM 5569 O O . GLU A 1 716 ? 21.855 -15.262 -14.412 1.00 92.75 716 GLU A O 1
ATOM 5574 N N . VAL A 1 717 ? 20.126 -15.371 -12.978 1.00 88.69 717 VAL A N 1
ATOM 5575 C CA . VAL A 1 717 ? 19.831 -13.938 -12.929 1.00 88.69 717 VAL A CA 1
ATOM 5576 C C . VAL A 1 717 ? 20.169 -13.432 -11.544 1.00 88.69 717 VAL A C 1
ATOM 5578 O O . VAL A 1 717 ? 19.627 -13.927 -10.560 1.00 88.69 717 VAL A O 1
ATOM 5581 N N . PHE A 1 718 ? 21.031 -12.431 -11.470 1.00 86.12 718 PHE A N 1
ATOM 5582 C CA . PHE A 1 718 ? 21.439 -11.774 -10.238 1.00 86.12 718 PHE A CA 1
ATOM 5583 C C . PHE A 1 718 ? 20.819 -10.382 -10.168 1.00 86.12 718 PHE A C 1
ATOM 5585 O O . PHE A 1 718 ? 20.719 -9.724 -11.199 1.00 86.12 718 PHE A O 1
ATOM 5592 N N . ASN A 1 719 ? 20.440 -9.915 -8.981 1.00 83.19 719 ASN A N 1
ATOM 5593 C CA . ASN A 1 719 ? 20.136 -8.499 -8.755 1.00 83.19 719 ASN A CA 1
ATOM 5594 C C . ASN A 1 719 ? 21.427 -7.674 -8.549 1.00 83.19 719 ASN A C 1
ATOM 5596 O O . ASN A 1 719 ? 22.539 -8.216 -8.561 1.00 83.19 719 ASN A O 1
ATOM 5600 N N . SER A 1 720 ? 21.283 -6.366 -8.325 1.00 73.38 720 SER A N 1
ATOM 5601 C CA . SER A 1 720 ? 22.391 -5.429 -8.069 1.00 73.38 720 SER A CA 1
ATOM 5602 C C . SER A 1 720 ? 23.293 -5.811 -6.889 1.00 73.38 720 SER A C 1
ATOM 5604 O O . SER A 1 720 ? 24.486 -5.507 -6.909 1.00 73.38 720 SER A O 1
ATOM 5606 N N . ASP A 1 721 ? 22.756 -6.519 -5.893 1.00 71.31 721 ASP A N 1
ATOM 5607 C CA . ASP A 1 721 ? 23.499 -6.979 -4.713 1.00 71.31 721 ASP A CA 1
ATOM 5608 C C . ASP A 1 721 ? 24.241 -8.305 -4.956 1.00 71.31 721 ASP A C 1
ATOM 5610 O O . ASP A 1 721 ? 24.919 -8.829 -4.069 1.00 71.31 721 ASP A O 1
ATOM 5614 N N . GLY A 1 722 ? 24.126 -8.870 -6.162 1.00 71.25 722 GLY A N 1
ATOM 5615 C CA . GLY A 1 722 ? 24.719 -10.154 -6.525 1.00 71.25 722 GLY A CA 1
ATOM 5616 C C . GLY A 1 722 ? 23.960 -11.362 -5.973 1.00 71.25 722 GLY A C 1
ATOM 5617 O O . GLY A 1 722 ? 24.509 -12.465 -5.955 1.00 71.25 722 GLY A O 1
ATOM 5618 N N . VAL A 1 723 ? 22.713 -11.183 -5.528 1.00 80.00 723 VAL A N 1
ATOM 5619 C CA . VAL A 1 723 ? 21.827 -12.270 -5.093 1.00 80.00 723 VAL A CA 1
ATOM 5620 C C . VAL A 1 723 ? 21.175 -12.903 -6.316 1.00 80.00 723 VAL A C 1
ATOM 5622 O O . VAL A 1 723 ? 20.633 -12.196 -7.162 1.00 80.00 723 VAL A O 1
ATOM 5625 N N . VAL A 1 724 ? 21.210 -14.236 -6.407 1.00 87.25 724 VAL A N 1
ATOM 5626 C CA . VAL A 1 724 ? 20.504 -14.984 -7.460 1.00 87.25 724 VAL A CA 1
ATOM 5627 C C . VAL A 1 724 ? 19.000 -14.860 -7.231 1.00 87.25 724 VAL A C 1
ATOM 5629 O O . VAL A 1 724 ? 18.479 -15.370 -6.243 1.00 87.25 724 VAL A O 1
ATOM 5632 N N . MET A 1 725 ? 18.317 -14.206 -8.161 1.00 87.38 725 MET A N 1
ATOM 5633 C CA . MET A 1 725 ? 16.866 -14.050 -8.169 1.00 87.38 725 MET A CA 1
ATOM 5634 C C . MET A 1 725 ? 16.215 -15.298 -8.752 1.00 87.38 725 MET A C 1
ATOM 5636 O O . MET A 1 725 ? 15.387 -15.940 -8.110 1.00 87.38 725 MET A O 1
ATOM 5640 N N . ASN A 1 726 ? 16.660 -15.688 -9.949 1.00 88.19 726 ASN A N 1
ATOM 5641 C CA . ASN A 1 726 ? 16.114 -16.817 -10.689 1.00 88.19 726 ASN A CA 1
ATOM 5642 C C . ASN A 1 726 ? 17.260 -17.625 -11.303 1.00 88.19 726 ASN A C 1
ATOM 5644 O O . ASN A 1 726 ? 18.274 -17.070 -11.726 1.00 88.19 726 ASN A O 1
ATOM 5648 N N . ALA A 1 727 ? 17.089 -18.940 -11.390 1.00 90.06 727 ALA A N 1
ATOM 5649 C CA . ALA A 1 727 ? 18.018 -19.814 -12.089 1.00 90.06 727 ALA A CA 1
ATOM 5650 C C . ALA A 1 727 ? 17.262 -20.948 -12.780 1.00 90.06 727 ALA A C 1
ATOM 5652 O O . ALA A 1 727 ? 16.294 -21.479 -12.236 1.00 90.06 727 ALA A O 1
ATOM 5653 N N . ALA A 1 728 ? 17.728 -21.339 -13.958 1.00 90.25 728 ALA A N 1
ATOM 5654 C CA . ALA A 1 728 ? 17.221 -22.487 -14.693 1.00 90.25 728 ALA A CA 1
ATOM 5655 C C . ALA A 1 728 ? 18.384 -23.318 -15.222 1.00 90.25 728 ALA A C 1
ATOM 5657 O O . ALA A 1 728 ? 19.421 -22.775 -15.600 1.00 90.25 728 ALA A O 1
ATOM 5658 N N . GLU A 1 729 ? 18.202 -24.631 -15.267 1.00 92.62 729 GLU A N 1
ATOM 5659 C CA . GLU A 1 729 ? 19.188 -25.565 -15.794 1.00 92.62 729 GLU A CA 1
ATOM 5660 C C . GLU A 1 729 ? 18.490 -26.652 -16.610 1.00 92.62 729 GLU A C 1
ATOM 5662 O O . GLU A 1 729 ? 17.471 -27.198 -16.187 1.00 92.62 729 GLU A O 1
ATOM 5667 N N . ILE A 1 730 ? 19.054 -26.975 -17.772 1.00 88.50 730 ILE A N 1
ATOM 5668 C CA . ILE A 1 730 ? 18.647 -28.104 -18.611 1.00 88.50 730 ILE A CA 1
ATOM 5669 C C . ILE A 1 730 ? 19.831 -29.046 -18.815 1.00 88.50 730 ILE A C 1
ATOM 5671 O O . ILE A 1 730 ? 20.976 -28.610 -18.899 1.00 88.50 730 ILE A O 1
ATOM 5675 N N . MET A 1 731 ? 19.555 -30.345 -18.928 1.00 90.50 731 MET A N 1
ATOM 5676 C CA . MET A 1 731 ? 20.563 -31.393 -19.147 1.00 90.50 731 MET A CA 1
ATOM 5677 C C . MET A 1 731 ? 20.311 -32.077 -20.494 1.00 90.50 731 MET A C 1
ATOM 5679 O O . MET A 1 731 ? 19.694 -33.142 -20.542 1.00 90.50 731 MET A O 1
ATOM 5683 N N . PRO A 1 732 ? 20.717 -31.451 -21.609 1.00 84.50 732 PRO A N 1
ATOM 5684 C CA . PRO A 1 732 ? 20.284 -31.876 -22.935 1.00 84.50 732 PRO A CA 1
ATOM 5685 C C . PRO A 1 732 ? 20.916 -33.199 -23.387 1.00 84.50 732 PRO A C 1
ATOM 5687 O O . PRO A 1 732 ? 20.304 -33.933 -24.159 1.00 84.50 732 PRO A O 1
ATOM 5690 N N . MET A 1 733 ? 22.117 -33.532 -22.893 1.00 88.12 733 MET A N 1
ATOM 5691 C CA . MET A 1 733 ? 22.845 -34.761 -23.237 1.00 88.12 733 MET A CA 1
ATOM 5692 C C . MET A 1 733 ? 22.991 -34.965 -24.758 1.00 88.12 733 MET A C 1
ATOM 5694 O O . MET A 1 733 ? 22.972 -36.087 -25.267 1.00 88.12 733 MET A O 1
ATOM 5698 N N . SER A 1 734 ? 23.170 -33.861 -25.484 1.00 85.31 734 SER A N 1
ATOM 5699 C CA . SER A 1 734 ? 23.338 -33.784 -26.937 1.00 85.31 734 SER A CA 1
ATOM 5700 C C . SER A 1 734 ? 24.485 -32.833 -27.300 1.00 85.31 734 SER A C 1
ATOM 570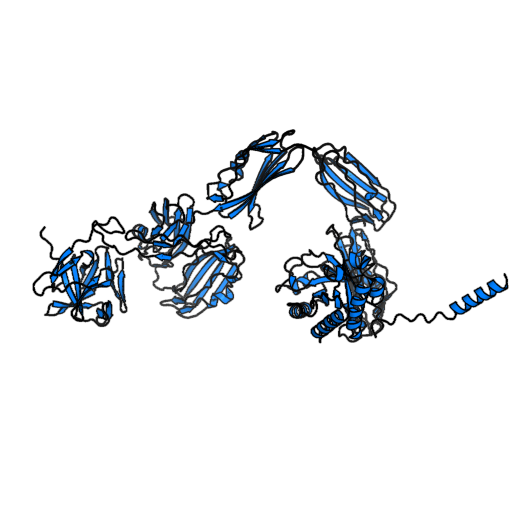2 O O . SER A 1 734 ? 24.965 -32.073 -26.464 1.00 85.31 734 SER A O 1
ATOM 5704 N N . GLN A 1 735 ? 24.953 -32.862 -28.550 1.00 81.81 735 GLN A N 1
ATOM 5705 C CA . GLN A 1 735 ? 25.942 -31.884 -29.032 1.00 81.81 735 GLN A CA 1
ATOM 5706 C C . GLN A 1 735 ? 25.322 -30.516 -29.353 1.00 81.81 735 GLN A C 1
ATOM 5708 O O . GLN A 1 735 ? 26.051 -29.540 -29.485 1.00 81.81 735 GLN A O 1
ATOM 5713 N N . GLU A 1 736 ? 23.996 -30.426 -29.461 1.00 85.00 736 GLU A N 1
ATOM 5714 C CA . GLU A 1 736 ? 23.263 -29.186 -29.727 1.00 85.00 736 GLU A CA 1
ATOM 5715 C C . GLU A 1 736 ? 22.005 -29.116 -28.862 1.00 85.00 736 GLU A C 1
ATOM 5717 O O . GLU A 1 736 ? 21.289 -30.113 -28.734 1.00 85.00 736 GLU A O 1
ATOM 5722 N N . ALA A 1 737 ? 21.718 -27.951 -28.285 1.00 81.44 737 ALA A N 1
ATOM 5723 C CA . ALA A 1 737 ? 20.551 -27.738 -27.437 1.00 81.44 737 ALA A CA 1
ATOM 5724 C C . ALA A 1 737 ? 20.027 -26.303 -27.536 1.00 81.44 737 ALA A C 1
ATOM 5726 O O . ALA A 1 737 ? 20.802 -25.347 -27.616 1.00 81.44 737 ALA A O 1
ATOM 5727 N N . TYR A 1 738 ? 18.706 -26.147 -27.516 1.00 79.38 738 TYR A N 1
ATOM 5728 C CA . TYR A 1 738 ? 18.062 -24.837 -27.542 1.00 79.38 738 TYR A CA 1
ATOM 5729 C C . TYR A 1 738 ? 17.937 -24.271 -26.129 1.00 79.38 738 TYR A C 1
ATOM 5731 O O . TYR A 1 738 ? 17.554 -24.969 -25.197 1.00 79.38 738 TYR A O 1
ATOM 5739 N N . VAL A 1 739 ? 18.247 -22.983 -25.973 1.00 80.50 739 VAL A N 1
ATOM 5740 C CA . VAL A 1 739 ? 18.154 -22.298 -24.668 1.00 80.50 739 VAL A CA 1
ATOM 5741 C C . VAL A 1 739 ? 16.744 -21.800 -24.360 1.00 80.50 739 VAL A C 1
ATOM 5743 O O . VAL A 1 739 ? 16.498 -21.310 -23.263 1.00 80.50 739 VAL A O 1
ATOM 5746 N N . THR A 1 740 ? 15.813 -21.916 -25.312 1.00 77.06 740 THR A N 1
ATOM 5747 C CA . THR A 1 740 ? 14.418 -21.477 -25.158 1.00 77.06 740 THR A CA 1
ATOM 5748 C C . THR A 1 740 ? 13.709 -22.180 -24.010 1.00 77.06 740 THR A C 1
ATOM 5750 O O . THR A 1 740 ? 12.874 -21.567 -23.349 1.00 77.06 740 THR A O 1
ATOM 5753 N N . ASP A 1 741 ? 14.099 -23.422 -23.729 1.00 75.31 741 ASP A N 1
ATOM 5754 C CA . ASP A 1 741 ? 13.519 -24.260 -22.677 1.00 75.31 741 ASP A CA 1
ATOM 5755 C C . ASP A 1 741 ? 13.843 -23.723 -21.271 1.00 75.31 741 ASP A C 1
ATOM 5757 O O . ASP A 1 741 ? 13.151 -24.026 -20.303 1.00 75.31 741 ASP A O 1
ATOM 5761 N N . LEU A 1 742 ? 14.862 -22.863 -21.145 1.00 81.81 742 LEU A N 1
ATOM 5762 C CA . LEU A 1 742 ? 15.197 -22.199 -19.886 1.00 81.81 742 LEU A CA 1
ATOM 5763 C C . LEU A 1 742 ? 14.184 -21.099 -19.522 1.00 81.81 742 LEU A C 1
ATOM 5765 O O . LEU A 1 742 ? 14.031 -20.795 -18.340 1.00 81.81 742 LEU A O 1
ATOM 5769 N N . ASN A 1 743 ? 13.473 -20.510 -20.497 1.00 78.69 743 ASN A N 1
ATOM 5770 C CA . ASN A 1 743 ? 12.582 -19.362 -20.259 1.00 78.69 743 ASN A CA 1
ATOM 5771 C C . ASN A 1 743 ? 11.383 -19.693 -19.368 1.00 78.69 743 ASN A C 1
ATOM 5773 O O . ASN A 1 743 ? 10.991 -18.860 -18.552 1.00 78.69 743 ASN A O 1
ATOM 5777 N N . GLU A 1 744 ? 10.815 -20.896 -19.501 1.00 72.44 744 GLU A N 1
ATOM 5778 C CA . GLU A 1 744 ? 9.652 -21.322 -18.706 1.00 72.44 744 GLU A CA 1
ATOM 5779 C C . GLU A 1 744 ? 9.961 -21.337 -17.200 1.00 72.44 744 GLU A C 1
ATOM 5781 O O . GLU A 1 744 ? 9.085 -21.082 -16.367 1.00 72.44 744 GLU A O 1
ATOM 5786 N N . ILE A 1 745 ? 11.226 -21.596 -16.861 1.00 77.38 745 ILE A N 1
ATOM 5787 C CA . ILE A 1 745 ? 11.724 -21.703 -15.489 1.00 77.38 745 ILE A CA 1
ATOM 5788 C C . ILE A 1 745 ? 12.300 -20.362 -15.016 1.00 77.38 745 ILE A C 1
ATOM 5790 O O . ILE A 1 745 ? 12.021 -19.941 -13.896 1.00 77.38 745 ILE A O 1
ATOM 5794 N N . LEU A 1 746 ? 13.062 -19.663 -15.866 1.00 81.38 746 LEU A N 1
ATOM 5795 C CA . LEU A 1 746 ? 13.667 -18.369 -15.533 1.00 81.38 746 LEU A CA 1
ATOM 5796 C C . LEU A 1 746 ? 12.645 -17.271 -15.277 1.00 81.38 746 LEU A C 1
ATOM 5798 O O . LEU A 1 746 ? 12.942 -16.395 -14.476 1.00 81.38 746 LEU A O 1
ATOM 5802 N N . ARG A 1 747 ? 11.482 -17.289 -15.946 1.00 77.81 747 ARG A N 1
ATOM 5803 C CA . ARG A 1 747 ? 10.400 -16.300 -15.773 1.00 77.81 747 ARG A CA 1
ATOM 5804 C C . ARG A 1 747 ? 10.902 -14.851 -15.718 1.00 77.81 747 ARG A C 1
ATOM 5806 O O . ARG A 1 747 ? 10.527 -14.099 -14.824 1.00 77.81 747 ARG A O 1
ATOM 5813 N N . LEU A 1 748 ? 11.739 -14.455 -16.680 1.00 74.94 748 LEU A N 1
ATOM 5814 C CA . LEU A 1 748 ? 12.341 -13.113 -16.721 1.00 74.94 748 LEU A CA 1
ATOM 5815 C C . LEU A 1 748 ? 11.283 -11.994 -16.686 1.00 74.94 748 LEU A C 1
ATOM 5817 O O . LEU A 1 748 ? 11.515 -10.958 -16.077 1.00 74.94 748 LEU A O 1
ATOM 5821 N N . ALA A 1 749 ? 10.094 -12.233 -17.253 1.00 68.94 749 ALA A N 1
ATOM 5822 C CA . ALA A 1 749 ? 8.971 -11.288 -17.248 1.00 68.94 749 ALA A CA 1
ATOM 5823 C C . ALA A 1 749 ? 8.325 -11.058 -15.867 1.00 68.94 749 ALA A C 1
ATOM 5825 O O . ALA A 1 749 ? 7.522 -10.143 -15.726 1.00 68.94 749 ALA A O 1
ATOM 5826 N N . ALA A 1 750 ? 8.654 -11.878 -14.863 1.00 74.81 750 ALA A N 1
ATOM 5827 C CA . ALA A 1 750 ? 8.164 -11.750 -13.488 1.00 74.81 750 ALA A CA 1
ATOM 5828 C C . ALA A 1 750 ? 9.154 -11.023 -12.558 1.00 74.81 750 ALA A C 1
ATOM 5830 O O . ALA A 1 750 ? 8.914 -10.942 -11.354 1.00 74.81 750 ALA A O 1
ATOM 5831 N N . LEU A 1 751 ? 10.284 -10.545 -13.088 1.00 76.38 751 LEU A N 1
ATOM 5832 C CA . LEU A 1 751 ? 11.229 -9.730 -12.330 1.00 76.38 751 LEU A CA 1
ATOM 5833 C C . LEU A 1 751 ? 10.594 -8.367 -12.017 1.00 76.38 751 LEU A C 1
ATOM 5835 O O . LEU A 1 751 ? 9.982 -7.750 -12.886 1.00 76.38 751 LEU A O 1
ATOM 5839 N N . SER A 1 752 ? 10.746 -7.898 -10.778 1.00 78.81 752 SER A N 1
ATOM 5840 C CA . SER A 1 752 ? 10.333 -6.550 -10.369 1.00 78.81 752 SER A CA 1
ATOM 5841 C C . SER A 1 752 ? 11.231 -5.484 -11.000 1.00 78.81 752 SER A C 1
ATOM 5843 O O . SER A 1 752 ? 12.324 -5.804 -11.473 1.00 78.81 752 SER A O 1
ATOM 5845 N N . ALA A 1 753 ? 10.838 -4.211 -10.957 1.00 73.19 753 ALA A N 1
ATOM 5846 C CA . ALA A 1 753 ? 11.723 -3.133 -11.388 1.00 73.19 753 ALA A CA 1
ATOM 5847 C C . ALA A 1 753 ? 13.069 -3.161 -10.633 1.00 73.19 753 ALA A C 1
ATOM 5849 O O . ALA A 1 753 ? 13.113 -3.364 -9.416 1.00 73.19 753 ALA A O 1
ATOM 5850 N N . GLY A 1 754 ? 14.177 -3.001 -11.358 1.00 72.19 754 GLY A N 1
ATOM 5851 C CA . GLY A 1 754 ? 15.533 -3.103 -10.815 1.00 72.19 754 GLY A CA 1
ATOM 5852 C C . GLY A 1 754 ? 16.603 -3.446 -11.854 1.00 72.19 754 GLY A C 1
ATOM 5853 O O . GLY A 1 754 ? 16.303 -3.786 -12.997 1.00 72.19 754 GLY A O 1
ATOM 5854 N N . GLU A 1 755 ? 17.871 -3.362 -11.443 1.00 76.38 755 GLU A N 1
ATOM 5855 C CA . GLU A 1 755 ? 19.025 -3.776 -12.250 1.00 76.38 755 GLU A CA 1
ATOM 5856 C C . GLU A 1 755 ? 19.343 -5.261 -12.032 1.00 76.38 755 GLU A C 1
ATOM 5858 O O . GLU A 1 755 ? 19.418 -5.744 -10.897 1.00 76.38 755 GLU A O 1
ATOM 5863 N N . TYR A 1 756 ? 19.598 -5.968 -13.130 1.00 81.44 756 TYR A N 1
ATOM 5864 C CA . TYR A 1 756 ? 19.843 -7.402 -13.161 1.00 81.44 756 TYR A CA 1
ATOM 5865 C C . TYR A 1 756 ? 21.070 -7.767 -13.994 1.00 81.44 756 TYR A C 1
ATOM 5867 O O . TYR A 1 756 ? 21.515 -7.026 -14.868 1.00 81.44 756 TYR A O 1
ATOM 5875 N N . ARG A 1 757 ? 21.613 -8.958 -13.745 1.00 85.06 757 ARG A N 1
ATOM 5876 C CA . ARG A 1 757 ? 22.701 -9.572 -14.508 1.00 85.06 757 ARG A CA 1
ATOM 5877 C C . ARG A 1 757 ? 22.340 -11.010 -14.858 1.00 85.06 757 ARG A C 1
ATOM 5879 O O . ARG A 1 757 ? 22.109 -11.802 -13.957 1.00 85.06 757 ARG A O 1
ATOM 5886 N N . LEU A 1 758 ? 22.317 -11.353 -16.138 1.00 84.75 758 LEU A N 1
ATOM 5887 C CA . LEU A 1 758 ? 22.076 -12.695 -16.658 1.00 84.75 758 LEU A CA 1
ATOM 5888 C C . LEU A 1 758 ? 23.401 -13.363 -17.029 1.00 84.75 758 LEU A C 1
ATOM 5890 O O . LEU A 1 758 ? 24.138 -12.867 -17.880 1.00 84.75 758 LEU A O 1
ATOM 5894 N N . VAL A 1 759 ? 23.673 -14.518 -16.429 1.00 84.75 759 VAL A N 1
ATOM 5895 C CA . VAL A 1 759 ? 24.832 -15.359 -16.739 1.00 84.75 759 VAL A CA 1
ATOM 5896 C C . VAL A 1 759 ? 24.340 -16.680 -17.314 1.00 84.75 759 VAL A C 1
ATOM 5898 O O . VAL A 1 759 ? 23.632 -17.416 -16.635 1.00 84.75 759 VAL A O 1
ATOM 5901 N N . LEU A 1 760 ? 24.723 -16.995 -18.551 1.00 86.38 760 LEU A N 1
ATOM 5902 C CA . LEU A 1 760 ? 24.452 -18.271 -19.216 1.00 86.38 760 LEU A CA 1
ATOM 5903 C C . LEU A 1 760 ? 25.742 -19.091 -19.267 1.00 86.38 760 LEU A C 1
ATOM 5905 O O . LEU A 1 760 ? 26.775 -18.607 -19.721 1.00 86.38 760 LEU A O 1
ATOM 5909 N N . THR A 1 761 ? 25.682 -20.347 -18.846 1.00 86.62 761 THR A N 1
ATOM 5910 C CA . THR A 1 761 ? 26.811 -21.282 -18.808 1.00 86.62 761 THR A CA 1
ATOM 5911 C C . THR A 1 761 ? 26.440 -22.603 -19.473 1.00 86.62 761 THR A C 1
ATOM 5913 O O . THR A 1 761 ? 25.292 -23.037 -19.414 1.00 86.62 761 THR A O 1
ATOM 5916 N N . GLY A 1 762 ? 27.408 -23.245 -20.121 1.00 87.19 762 GLY A N 1
ATOM 5917 C CA . GLY A 1 762 ? 27.289 -24.584 -20.691 1.00 87.19 762 GLY A CA 1
ATOM 5918 C C . GLY A 1 762 ? 28.388 -25.483 -20.147 1.00 87.19 762 GLY A C 1
ATOM 5919 O O . GLY A 1 762 ? 29.531 -25.054 -20.025 1.00 87.19 762 GLY A O 1
ATOM 5920 N N . THR A 1 763 ? 28.067 -26.732 -19.832 1.00 85.75 763 THR A N 1
ATOM 5921 C CA . THR A 1 763 ? 29.018 -27.730 -19.331 1.00 85.75 763 THR A CA 1
ATOM 5922 C C . THR A 1 763 ? 29.090 -28.914 -20.288 1.00 85.75 763 THR A C 1
ATOM 5924 O O . THR A 1 763 ? 28.064 -29.385 -20.776 1.00 85.75 763 THR A O 1
ATOM 5927 N N . ASN A 1 764 ? 30.300 -29.397 -20.558 1.00 85.00 764 ASN A N 1
ATOM 5928 C CA . ASN A 1 764 ? 30.573 -30.642 -21.273 1.00 85.00 764 ASN A CA 1
ATOM 5929 C C . ASN A 1 764 ? 31.724 -31.406 -20.574 1.00 85.00 764 ASN A C 1
ATOM 5931 O O . ASN A 1 764 ? 32.161 -31.025 -19.486 1.00 85.00 764 ASN A O 1
ATOM 5935 N N . GLU A 1 765 ? 32.230 -32.488 -21.176 1.00 77.25 765 GLU A N 1
ATOM 5936 C CA . GLU A 1 765 ? 33.337 -33.283 -20.605 1.00 77.25 765 GLU A CA 1
ATOM 5937 C C . GLU A 1 765 ? 34.654 -32.502 -20.429 1.00 77.25 765 GLU A C 1
ATOM 5939 O O . GLU A 1 765 ? 35.479 -32.865 -19.589 1.00 77.25 765 GLU A O 1
ATOM 5944 N N . ALA A 1 766 ? 34.856 -31.424 -21.192 1.00 70.00 766 ALA A N 1
ATOM 5945 C CA . ALA A 1 766 ? 36.031 -30.563 -21.105 1.00 70.00 766 ALA A CA 1
ATOM 5946 C C . ALA A 1 766 ? 35.923 -29.491 -20.001 1.00 70.00 766 ALA A C 1
ATOM 5948 O O . ALA A 1 766 ? 36.948 -28.918 -19.626 1.00 70.00 766 ALA A O 1
ATOM 5949 N N . GLY A 1 767 ? 34.727 -29.235 -19.458 1.00 72.44 767 GLY A N 1
ATOM 5950 C CA . GLY A 1 767 ? 34.512 -28.301 -18.350 1.00 72.44 767 GLY A CA 1
ATOM 5951 C C . GLY A 1 767 ? 33.218 -27.492 -18.447 1.00 72.44 767 GLY A C 1
ATOM 5952 O O . GLY A 1 767 ? 32.341 -27.783 -19.257 1.00 72.44 767 GLY A O 1
ATOM 5953 N N . CYS A 1 768 ? 33.105 -26.472 -17.592 1.00 77.12 768 CYS A N 1
ATOM 5954 C CA . CYS A 1 768 ? 32.037 -25.471 -17.620 1.00 77.12 768 CYS A CA 1
ATOM 5955 C C . CYS A 1 768 ? 32.546 -24.195 -18.301 1.00 77.12 768 CYS A C 1
ATOM 5957 O O . CYS A 1 768 ? 33.673 -23.768 -18.051 1.00 77.12 768 CYS A O 1
ATOM 5959 N N . PHE A 1 769 ? 31.720 -23.605 -19.158 1.00 74.81 769 PHE A N 1
ATOM 5960 C CA . PHE A 1 769 ? 32.052 -22.485 -20.027 1.00 74.81 769 PHE A CA 1
ATOM 5961 C C . PHE A 1 769 ? 30.982 -21.404 -19.885 1.00 74.81 769 PHE A C 1
ATOM 5963 O O . PHE A 1 769 ? 29.788 -21.705 -19.948 1.00 74.81 769 PHE A O 1
ATOM 5970 N N . ILE A 1 770 ? 31.394 -20.147 -19.722 1.00 74.88 770 ILE A N 1
ATOM 5971 C CA . ILE A 1 770 ? 30.474 -19.005 -19.749 1.00 74.88 770 ILE A CA 1
ATOM 5972 C C . ILE A 1 770 ? 30.119 -18.723 -21.210 1.00 74.88 770 ILE A C 1
ATOM 5974 O O . ILE A 1 770 ? 30.986 -18.465 -22.040 1.00 74.88 770 ILE A O 1
ATOM 5978 N N . LEU A 1 771 ? 28.832 -18.822 -21.524 1.00 75.19 771 LEU A N 1
ATOM 5979 C CA . LEU A 1 771 ? 28.278 -18.589 -22.853 1.00 75.19 771 LEU A CA 1
ATOM 5980 C C . LEU A 1 771 ? 27.757 -17.159 -23.010 1.00 75.19 771 LEU A C 1
ATOM 5982 O O . LEU A 1 771 ? 27.808 -16.650 -24.122 1.00 75.19 771 LEU A O 1
ATOM 5986 N N . GLN A 1 772 ? 27.272 -16.536 -21.927 1.00 75.62 772 GLN A N 1
ATOM 5987 C CA . GLN A 1 772 ? 26.845 -15.132 -21.884 1.00 75.62 772 GLN A CA 1
ATOM 5988 C C . GLN A 1 772 ? 26.969 -14.546 -20.464 1.00 75.62 772 GLN A C 1
ATOM 5990 O O . GLN A 1 772 ? 26.768 -15.269 -19.490 1.00 75.62 772 GLN A O 1
ATOM 5995 N N . ASP A 1 773 ? 27.260 -13.246 -20.345 1.00 77.81 773 ASP A N 1
ATOM 5996 C CA . ASP A 1 773 ? 27.310 -12.496 -19.077 1.00 77.81 773 ASP A CA 1
ATOM 5997 C C . ASP A 1 773 ? 26.930 -11.020 -19.310 1.00 77.81 773 ASP A C 1
ATOM 5999 O O . ASP A 1 773 ? 27.760 -10.206 -19.727 1.00 77.81 773 ASP A O 1
ATOM 6003 N N . GLU A 1 774 ? 25.656 -10.685 -19.106 1.00 74.56 774 GLU A N 1
ATOM 6004 C CA . GLU A 1 774 ? 25.070 -9.398 -19.509 1.00 74.56 774 GLU A CA 1
ATOM 6005 C C . GLU A 1 774 ? 24.247 -8.764 -18.398 1.00 74.56 774 GLU A C 1
ATOM 6007 O O . GLU A 1 774 ? 23.606 -9.460 -17.619 1.00 74.56 774 GLU A O 1
ATOM 6012 N N . ARG A 1 775 ? 24.231 -7.432 -18.334 1.00 75.00 775 ARG A N 1
ATOM 6013 C CA . ARG A 1 775 ? 23.414 -6.660 -17.391 1.00 75.00 775 ARG A CA 1
ATOM 6014 C C . ARG A 1 775 ? 22.222 -6.029 -18.092 1.00 75.00 775 ARG A C 1
ATOM 6016 O O . ARG A 1 775 ? 22.388 -5.507 -19.179 1.00 75.00 775 ARG A O 1
ATOM 6023 N N . PHE A 1 776 ? 21.052 -6.013 -17.479 1.00 72.56 776 PHE A N 1
ATOM 6024 C CA . PHE A 1 776 ? 19.858 -5.362 -18.021 1.00 72.56 776 PHE A CA 1
ATOM 6025 C C . PHE A 1 776 ? 19.030 -4.758 -16.883 1.00 72.56 776 PHE A C 1
ATOM 6027 O O . PHE A 1 776 ? 19.271 -5.060 -15.718 1.00 72.56 776 PHE A O 1
ATOM 6034 N N . GLU A 1 777 ? 18.065 -3.904 -17.196 1.00 71.06 777 GLU A N 1
ATOM 6035 C CA . GLU A 1 777 ? 17.178 -3.277 -16.210 1.00 71.06 777 GLU A CA 1
ATOM 6036 C C . GLU A 1 777 ? 15.718 -3.619 -16.520 1.00 71.06 777 GLU A C 1
ATOM 6038 O O . GLU A 1 777 ? 15.335 -3.706 -17.686 1.00 71.06 777 GLU A O 1
ATOM 6043 N N . ILE A 1 778 ? 14.899 -3.804 -15.486 1.00 71.12 778 ILE A N 1
ATOM 6044 C CA . ILE A 1 778 ? 13.436 -3.781 -15.593 1.00 71.12 778 ILE A CA 1
ATOM 6045 C C . ILE A 1 778 ? 12.947 -2.450 -15.020 1.00 71.12 778 ILE A C 1
ATOM 6047 O O . ILE A 1 778 ? 13.341 -2.079 -13.914 1.00 71.12 778 ILE A O 1
ATOM 6051 N N . SER A 1 779 ? 12.104 -1.729 -15.753 1.00 64.12 779 SER A N 1
ATOM 6052 C CA . SER A 1 779 ? 11.516 -0.456 -15.340 1.00 64.12 779 SER A CA 1
ATOM 6053 C C . SER A 1 779 ? 9.986 -0.547 -15.295 1.00 64.12 779 SER A C 1
ATOM 6055 O O . SER A 1 779 ? 9.364 -1.178 -16.145 1.00 64.12 779 SER A O 1
ATOM 6057 N N . ASP A 1 780 ? 9.352 0.153 -14.350 1.00 64.19 780 ASP A N 1
ATOM 6058 C CA . ASP A 1 780 ? 7.879 0.274 -14.281 1.00 64.19 780 ASP A CA 1
ATOM 6059 C C . ASP A 1 780 ? 7.303 1.267 -15.309 1.00 64.19 780 ASP A C 1
ATOM 6061 O O . ASP A 1 780 ? 6.135 1.655 -15.273 1.00 64.19 780 ASP A O 1
ATOM 6065 N N . CYS A 1 781 ? 8.139 1.714 -16.240 1.00 60.22 781 CYS A N 1
ATOM 6066 C CA . CYS A 1 781 ? 7.837 2.731 -17.227 1.00 60.22 781 CYS A CA 1
ATOM 6067 C C . CYS A 1 781 ? 7.453 2.022 -18.534 1.00 60.22 781 CYS A C 1
ATOM 6069 O O . CYS A 1 781 ? 8.195 1.223 -19.096 1.00 60.22 781 CYS A O 1
ATOM 6071 N N . ASN A 1 782 ? 6.253 2.316 -19.037 1.00 60.66 782 ASN A N 1
ATOM 6072 C CA . ASN A 1 782 ? 5.665 1.670 -20.220 1.00 60.66 782 ASN A CA 1
ATOM 6073 C C . ASN A 1 782 ? 6.301 2.104 -21.560 1.00 60.66 782 ASN A C 1
ATOM 6075 O O . ASN A 1 782 ? 5.739 1.838 -22.622 1.00 60.66 782 ASN A O 1
ATOM 6079 N N . HIS A 1 783 ? 7.428 2.826 -21.506 1.00 62.09 783 HIS A N 1
ATOM 6080 C CA . HIS A 1 783 ? 8.167 3.392 -22.637 1.00 62.09 783 HIS A CA 1
ATOM 6081 C C . HIS A 1 783 ? 7.288 4.103 -23.687 1.00 62.09 783 HIS A C 1
ATOM 6083 O O . HIS A 1 783 ? 7.571 4.061 -24.883 1.00 62.09 783 HIS A O 1
ATOM 6089 N N . SER A 1 784 ? 6.214 4.776 -23.264 1.00 55.31 784 SER A N 1
ATOM 6090 C CA . SER A 1 784 ? 5.299 5.460 -24.192 1.00 55.31 784 SER A CA 1
ATOM 6091 C C . SER A 1 784 ? 5.843 6.799 -24.712 1.00 55.31 784 SER A C 1
ATOM 6093 O O . SER A 1 784 ? 5.513 7.211 -25.825 1.00 55.31 784 SER A O 1
ATOM 6095 N N . ASN A 1 785 ? 6.727 7.452 -23.952 1.00 61.00 785 ASN A N 1
ATOM 6096 C CA . ASN A 1 785 ? 7.324 8.746 -24.285 1.00 61.00 785 ASN A CA 1
ATOM 6097 C C . ASN A 1 785 ? 8.779 8.596 -24.767 1.00 61.00 785 ASN A C 1
ATOM 6099 O O . ASN A 1 785 ? 9.729 9.005 -24.093 1.00 61.00 785 ASN A O 1
ATOM 6103 N N . VAL A 1 786 ? 8.965 7.925 -25.908 1.00 60.03 786 VAL A N 1
ATOM 6104 C CA . VAL A 1 786 ? 10.288 7.608 -26.475 1.00 60.03 786 VAL A CA 1
ATOM 6105 C C . VAL A 1 786 ? 10.685 8.612 -27.555 1.00 60.03 786 VAL A C 1
ATOM 6107 O O . VAL A 1 786 ? 10.017 8.758 -28.578 1.00 60.03 786 VAL A O 1
ATOM 6110 N N . ARG A 1 787 ? 11.838 9.259 -27.365 1.00 62.00 787 ARG A N 1
ATOM 6111 C CA . ARG A 1 787 ? 12.565 9.981 -28.409 1.00 62.00 787 ARG A CA 1
ATOM 6112 C C . ARG A 1 787 ? 13.355 8.971 -29.234 1.00 62.00 787 ARG A C 1
ATOM 6114 O O . ARG A 1 787 ? 14.198 8.255 -28.695 1.00 62.00 787 ARG A O 1
ATOM 6121 N N . SER A 1 788 ? 13.115 8.920 -30.543 1.00 59.59 788 SER A N 1
ATOM 6122 C CA . SER A 1 788 ? 13.950 8.120 -31.443 1.00 59.59 788 SER A CA 1
ATOM 6123 C C . SER A 1 788 ? 15.405 8.574 -31.359 1.00 59.59 788 SER A C 1
ATOM 6125 O O . SER A 1 788 ? 15.680 9.776 -31.334 1.00 59.59 788 SER A O 1
ATOM 6127 N N . GLY A 1 789 ? 16.324 7.613 -31.314 1.00 60.06 789 GLY A N 1
ATOM 6128 C CA . GLY A 1 789 ? 17.747 7.912 -31.261 1.00 60.06 789 GLY A CA 1
ATOM 6129 C C . GLY A 1 789 ? 18.213 8.698 -32.484 1.00 60.06 789 GLY A C 1
ATOM 6130 O O . GLY A 1 789 ? 17.675 8.560 -33.587 1.00 60.06 789 GLY A O 1
ATOM 6131 N N . ILE A 1 790 ? 19.201 9.565 -32.273 1.00 62.50 790 ILE A N 1
ATOM 6132 C CA . ILE A 1 790 ? 19.731 10.442 -33.315 1.00 62.50 790 ILE A CA 1
ATOM 6133 C C . ILE A 1 790 ? 20.415 9.593 -34.391 1.00 62.50 790 ILE A C 1
ATOM 6135 O O . ILE A 1 790 ? 21.253 8.735 -34.108 1.00 62.50 790 ILE A O 1
ATOM 6139 N N . VAL A 1 791 ? 20.042 9.831 -35.649 1.00 59.06 791 VAL A N 1
ATOM 6140 C CA . VAL A 1 791 ? 20.679 9.201 -36.808 1.00 59.06 791 VAL A CA 1
ATOM 6141 C C . VAL A 1 791 ? 21.908 10.021 -37.185 1.00 59.06 791 VAL A C 1
ATOM 6143 O O . VAL A 1 791 ? 21.789 11.151 -37.656 1.00 59.06 791 VAL A O 1
ATOM 6146 N N . HIS A 1 792 ? 23.094 9.444 -37.018 1.00 65.00 792 HIS A N 1
ATOM 6147 C CA . HIS A 1 792 ? 24.336 10.024 -37.514 1.00 65.00 792 HIS A CA 1
ATOM 6148 C C . HIS A 1 792 ? 24.597 9.522 -38.935 1.00 65.00 792 HIS A C 1
ATOM 6150 O O . HIS A 1 792 ? 24.795 8.325 -39.162 1.00 65.00 792 HIS A O 1
ATOM 6156 N N . GLU A 1 793 ? 24.582 10.450 -39.893 1.00 59.34 793 GLU A N 1
ATOM 6157 C CA . GLU A 1 793 ? 24.748 10.155 -41.318 1.00 59.34 793 GLU A CA 1
ATOM 6158 C C . GLU A 1 793 ? 26.070 9.425 -41.616 1.00 59.34 793 GLU A C 1
ATOM 6160 O O . GLU A 1 793 ? 27.148 9.824 -41.162 1.00 59.34 793 GLU A O 1
ATOM 6165 N N . GLN A 1 794 ? 25.979 8.371 -42.430 1.00 58.81 794 GLN A N 1
ATOM 6166 C CA . GLN A 1 794 ? 27.129 7.667 -43.004 1.00 58.81 794 GLN A CA 1
ATOM 6167 C C . GLN A 1 794 ? 27.918 8.572 -43.969 1.00 58.81 794 GLN A C 1
ATOM 6169 O O . GLN A 1 794 ? 27.349 9.421 -44.654 1.00 58.81 794 GLN A O 1
ATOM 6174 N N . ARG A 1 795 ? 29.248 8.399 -44.015 1.00 60.00 795 ARG A N 1
ATOM 6175 C CA . ARG A 1 795 ? 30.156 9.008 -45.010 1.00 60.00 795 ARG A CA 1
ATOM 6176 C C . ARG A 1 795 ? 31.262 8.022 -45.394 1.00 60.00 795 ARG A C 1
ATOM 6178 O O . ARG A 1 795 ? 31.478 7.017 -44.723 1.00 60.00 795 ARG A O 1
ATOM 6185 N N . CYS A 1 796 ? 32.024 8.298 -46.453 1.00 54.03 796 CYS A N 1
ATOM 6186 C CA . CYS A 1 796 ? 33.117 7.404 -46.880 1.00 54.03 796 CYS A CA 1
ATOM 6187 C C . CYS A 1 796 ? 34.261 7.255 -45.868 1.00 54.03 796 CYS A C 1
ATOM 6189 O O . CYS A 1 796 ? 34.989 6.263 -45.901 1.00 54.03 796 CYS A O 1
ATOM 6191 N N . ASP A 1 797 ? 34.444 8.221 -44.970 1.00 54.97 797 ASP A N 1
ATOM 6192 C CA . ASP A 1 797 ? 35.472 8.208 -43.928 1.00 54.97 797 ASP A CA 1
ATOM 6193 C C . ASP A 1 797 ? 34.921 7.908 -42.524 1.00 54.97 797 ASP A C 1
ATOM 6195 O O . ASP A 1 797 ? 35.706 7.595 -41.629 1.00 54.97 797 ASP A O 1
ATOM 6199 N N . ARG A 1 798 ? 33.595 7.939 -42.329 1.00 57.72 798 ARG A N 1
ATOM 6200 C CA . ARG A 1 798 ? 32.930 7.757 -41.029 1.00 57.72 798 ARG A CA 1
ATOM 6201 C C . ARG A 1 798 ? 31.767 6.774 -41.127 1.00 57.72 798 ARG A C 1
ATOM 6203 O O . ARG A 1 798 ? 30.919 6.884 -42.005 1.00 57.72 798 ARG A O 1
ATOM 6210 N N . ILE A 1 799 ? 31.741 5.807 -40.214 1.00 54.38 799 ILE A N 1
ATOM 6211 C CA . ILE A 1 799 ? 30.628 4.855 -40.072 1.00 54.38 799 ILE A CA 1
ATOM 6212 C C . ILE A 1 799 ? 29.389 5.638 -39.612 1.00 54.38 799 ILE A C 1
ATOM 6214 O O . ILE A 1 799 ? 29.514 6.488 -38.730 1.00 54.38 799 ILE A O 1
ATOM 6218 N N . GLY A 1 800 ? 28.228 5.376 -40.218 1.00 60.47 800 GLY A N 1
ATOM 6219 C CA . GLY A 1 800 ? 26.954 5.913 -39.740 1.00 60.47 800 GLY A CA 1
ATOM 6220 C C . GLY A 1 800 ? 26.414 5.060 -38.595 1.00 60.47 800 GLY A C 1
ATOM 6221 O O . GLY A 1 800 ? 26.689 3.862 -38.520 1.00 60.47 800 GLY A O 1
ATOM 6222 N N . ALA A 1 801 ? 25.649 5.650 -37.687 1.00 64.50 801 ALA A N 1
ATOM 6223 C CA . ALA A 1 801 ? 25.042 4.906 -36.589 1.00 64.50 801 ALA A CA 1
ATOM 6224 C C . ALA A 1 801 ? 23.769 5.595 -36.110 1.00 64.50 801 ALA A C 1
ATOM 6226 O O . ALA A 1 801 ? 23.664 6.820 -36.147 1.00 64.50 801 ALA A O 1
ATOM 6227 N N . VAL A 1 802 ? 22.809 4.800 -35.656 1.00 62.06 802 VAL A N 1
ATOM 6228 C CA . VAL A 1 802 ? 21.610 5.291 -34.979 1.00 62.06 802 VAL A CA 1
ATOM 6229 C C . VAL A 1 802 ? 21.841 5.119 -33.488 1.00 62.06 802 VAL A C 1
ATOM 6231 O O . VAL A 1 802 ? 22.031 3.987 -33.038 1.00 62.06 802 VAL A O 1
ATOM 6234 N N . ALA A 1 803 ? 21.861 6.231 -32.749 1.00 64.94 803 ALA A N 1
ATOM 6235 C CA . ALA A 1 803 ? 21.900 6.195 -31.295 1.00 64.94 803 ALA A CA 1
ATOM 6236 C C . ALA A 1 803 ? 20.681 5.438 -30.752 1.00 64.94 803 ALA A C 1
ATOM 6238 O O . ALA A 1 803 ? 19.689 5.208 -31.449 1.00 64.94 803 ALA A O 1
ATOM 6239 N N . ASN A 1 804 ? 20.748 5.043 -29.491 1.00 66.50 804 ASN A N 1
ATOM 6240 C CA . ASN A 1 804 ? 19.639 4.374 -28.838 1.00 66.50 804 ASN A CA 1
ATOM 6241 C C . ASN A 1 804 ? 18.404 5.290 -28.746 1.00 66.50 804 ASN A C 1
ATOM 6243 O O . ASN A 1 804 ? 18.531 6.495 -28.538 1.00 66.50 804 ASN A O 1
ATOM 6247 N N . SER A 1 805 ? 17.200 4.729 -28.902 1.00 62.16 805 SER A N 1
ATOM 6248 C CA . SER A 1 805 ? 15.964 5.469 -28.599 1.00 62.16 805 SER A CA 1
ATOM 6249 C C . SER A 1 805 ? 15.806 5.596 -27.091 1.00 62.16 805 SER A C 1
ATOM 6251 O O . SER A 1 805 ? 16.037 4.617 -26.399 1.00 62.16 805 SER A O 1
ATOM 6253 N N . ARG A 1 806 ? 15.416 6.766 -26.581 1.00 65.81 806 ARG A N 1
ATOM 6254 C CA . ARG A 1 806 ? 15.465 7.108 -25.149 1.00 65.81 806 ARG A CA 1
ATOM 6255 C C . ARG A 1 806 ? 14.089 7.519 -24.641 1.00 65.81 806 ARG A C 1
ATOM 6257 O O . ARG A 1 806 ? 13.412 8.310 -25.291 1.00 65.81 806 ARG A O 1
ATOM 6264 N N . CYS A 1 807 ? 13.656 6.971 -23.507 1.00 62.62 807 CYS A N 1
ATOM 6265 C CA . CYS A 1 807 ? 12.381 7.339 -22.892 1.00 62.62 807 CYS A CA 1
ATOM 6266 C C . CYS A 1 807 ? 12.580 8.427 -21.833 1.00 62.62 807 CYS A C 1
ATOM 6268 O O . CYS A 1 807 ? 13.326 8.220 -20.874 1.00 62.62 807 CYS A O 1
ATOM 6270 N N . ALA A 1 808 ? 11.877 9.553 -21.983 1.00 62.16 808 ALA A N 1
ATOM 6271 C CA . ALA A 1 808 ? 11.986 10.691 -21.070 1.00 62.16 808 ALA A CA 1
ATOM 6272 C C . ALA A 1 808 ? 11.508 10.352 -19.647 1.00 62.16 808 ALA A C 1
ATOM 6274 O O . ALA A 1 808 ? 12.090 10.827 -18.674 1.00 62.16 808 ALA A O 1
ATOM 6275 N N . ASP A 1 809 ? 10.501 9.485 -19.532 1.00 59.78 809 ASP A N 1
ATOM 6276 C CA . ASP A 1 809 ? 9.908 9.070 -18.252 1.00 59.78 809 ASP A CA 1
ATOM 6277 C C . ASP A 1 809 ? 10.819 8.096 -17.480 1.00 59.78 809 ASP A C 1
ATOM 6279 O O . ASP A 1 809 ? 10.699 7.926 -16.271 1.00 59.78 809 ASP A O 1
ATOM 6283 N N . CYS A 1 810 ? 11.776 7.496 -18.187 1.00 57.66 810 CYS A N 1
ATOM 6284 C CA . CYS A 1 810 ? 12.778 6.578 -17.665 1.00 57.66 810 CYS A CA 1
ATOM 6285 C C . CYS A 1 810 ? 14.172 7.240 -17.553 1.00 57.66 810 CYS A C 1
ATOM 6287 O O . CYS A 1 810 ? 15.176 6.533 -17.480 1.00 57.66 810 CYS A O 1
ATOM 6289 N N . ALA A 1 811 ? 14.272 8.577 -17.610 1.00 58.50 811 ALA A N 1
ATOM 6290 C CA . ALA A 1 811 ? 15.547 9.307 -17.639 1.00 58.50 811 ALA A CA 1
ATOM 6291 C C . ALA A 1 811 ? 16.531 8.782 -18.709 1.00 58.50 811 ALA A C 1
ATOM 6293 O O . ALA A 1 811 ? 17.729 8.643 -18.463 1.00 58.50 811 ALA A O 1
ATOM 6294 N N . ASP A 1 812 ? 16.007 8.493 -19.904 1.00 58.25 812 ASP A N 1
ATOM 6295 C CA . ASP A 1 812 ? 16.768 8.218 -21.122 1.00 58.25 812 ASP A CA 1
ATOM 6296 C C . ASP A 1 812 ? 17.489 6.843 -21.209 1.00 58.25 812 ASP A C 1
ATOM 6298 O O . ASP A 1 812 ? 18.400 6.663 -22.023 1.00 58.25 812 ASP A O 1
ATOM 6302 N N . ARG A 1 813 ? 17.037 5.843 -20.431 1.00 54.84 813 ARG A N 1
ATOM 6303 C CA . ARG A 1 813 ? 17.668 4.507 -20.247 1.00 54.84 813 ARG A CA 1
ATOM 6304 C C . ARG A 1 813 ? 17.369 3.415 -21.302 1.00 54.84 813 ARG A C 1
ATOM 6306 O O . ARG A 1 813 ? 17.900 2.313 -21.202 1.00 54.84 813 ARG A O 1
ATOM 6313 N N . VAL A 1 814 ? 16.536 3.668 -22.314 1.00 53.38 814 VAL A N 1
ATOM 6314 C CA . VAL A 1 814 ? 16.178 2.660 -23.344 1.00 53.38 814 VAL A CA 1
ATOM 6315 C C . VAL A 1 814 ? 17.326 2.491 -24.355 1.00 53.38 814 VAL A C 1
ATOM 6317 O O . VAL A 1 814 ? 17.948 3.478 -24.744 1.00 53.38 814 VAL A O 1
ATOM 6320 N N . GLN A 1 815 ? 17.649 1.253 -24.769 1.00 53.44 815 GLN A N 1
ATOM 6321 C CA . GLN A 1 815 ? 18.821 0.974 -25.616 1.00 53.44 815 GLN A CA 1
ATOM 6322 C C . GLN A 1 815 ? 18.554 -0.012 -26.766 1.00 53.44 815 GLN A C 1
ATOM 6324 O O . GLN A 1 815 ? 18.412 -1.204 -26.534 1.00 53.44 815 GLN A O 1
ATOM 6329 N N . HIS A 1 816 ? 18.531 0.478 -28.014 1.00 47.88 816 HIS A N 1
ATOM 6330 C CA . HIS A 1 816 ? 18.707 -0.322 -29.237 1.00 47.88 816 HIS A CA 1
ATOM 6331 C C . HIS A 1 816 ? 19.203 0.574 -30.391 1.00 47.88 816 HIS A C 1
ATOM 6333 O O . HIS A 1 816 ? 18.454 1.410 -30.899 1.00 47.88 816 HIS A O 1
ATOM 6339 N N . GLY A 1 817 ? 20.460 0.387 -30.801 1.00 49.72 817 GLY A N 1
ATOM 6340 C CA . GLY A 1 817 ? 21.125 1.142 -31.866 1.00 49.72 817 GLY A CA 1
ATOM 6341 C C . GLY A 1 817 ? 21.467 0.248 -33.058 1.00 49.72 817 GLY A C 1
ATOM 6342 O O . GLY A 1 817 ? 21.577 -0.974 -32.919 1.00 49.72 817 GLY A O 1
ATOM 6343 N N . ILE A 1 818 ? 21.606 0.847 -34.243 1.00 48.19 818 ILE A N 1
ATOM 6344 C CA . ILE A 1 818 ? 21.932 0.139 -35.493 1.00 48.19 818 ILE A CA 1
ATOM 6345 C C . ILE A 1 818 ? 23.158 0.794 -36.126 1.00 48.19 818 ILE A C 1
ATOM 6347 O O . ILE A 1 818 ? 23.171 2.010 -36.334 1.00 48.19 818 ILE A O 1
ATOM 6351 N N . MET A 1 819 ? 24.173 0.002 -36.484 1.00 41.84 819 MET A N 1
ATOM 6352 C CA . MET A 1 819 ? 25.274 0.481 -37.318 1.00 41.84 819 MET A CA 1
ATOM 6353 C C . MET A 1 819 ? 24.890 0.502 -38.795 1.00 41.84 819 MET A C 1
ATOM 6355 O O . MET A 1 819 ? 24.305 -0.439 -39.332 1.00 41.84 819 MET A O 1
ATOM 6359 N N . ILE A 1 820 ? 25.311 1.565 -39.472 1.00 48.78 820 ILE A N 1
ATOM 6360 C CA . ILE A 1 820 ? 25.172 1.734 -40.913 1.00 48.78 820 ILE A CA 1
ATOM 6361 C C . ILE A 1 820 ? 26.586 1.714 -41.521 1.00 48.78 820 ILE A C 1
ATOM 6363 O O . ILE A 1 820 ? 27.450 2.481 -41.082 1.00 48.78 820 ILE A O 1
ATOM 6367 N N . PRO A 1 821 ? 26.876 0.834 -42.501 1.00 46.81 821 PRO A N 1
ATOM 6368 C CA . PRO A 1 821 ? 28.181 0.782 -43.161 1.00 46.81 821 PRO A CA 1
ATOM 6369 C C . PRO A 1 821 ? 28.628 2.147 -43.705 1.00 46.81 821 PRO A C 1
ATOM 6371 O O . PRO A 1 821 ? 27.812 3.020 -43.967 1.00 46.81 821 PRO A O 1
ATOM 6374 N N . ARG A 1 822 ? 29.938 2.340 -43.911 1.00 52.72 822 ARG A N 1
ATOM 6375 C CA . ARG A 1 822 ? 30.428 3.543 -44.606 1.00 52.72 822 ARG A CA 1
ATOM 6376 C C . ARG A 1 822 ? 29.869 3.593 -46.022 1.00 52.72 822 ARG A C 1
ATOM 6378 O O . ARG A 1 822 ? 29.801 2.561 -46.694 1.00 52.72 822 ARG A O 1
ATOM 6385 N N . ASP A 1 823 ? 29.603 4.802 -46.496 1.00 48.75 823 ASP A N 1
ATOM 6386 C CA . ASP A 1 823 ? 29.299 5.003 -47.903 1.00 48.75 823 ASP A CA 1
ATOM 6387 C C . ASP A 1 823 ? 30.489 4.636 -48.786 1.00 48.75 823 ASP A C 1
ATOM 6389 O O . ASP A 1 823 ? 31.656 4.881 -48.458 1.00 48.75 823 ASP A O 1
ATOM 6393 N N . ALA A 1 824 ? 30.191 4.076 -49.957 1.00 48.09 824 ALA A N 1
ATOM 6394 C CA . ALA A 1 824 ? 31.193 3.965 -51.002 1.00 48.09 824 ALA A CA 1
ATOM 6395 C C . ALA A 1 824 ? 31.686 5.371 -51.383 1.00 48.09 824 ALA A C 1
ATOM 6397 O O . ALA A 1 824 ? 30.937 6.348 -51.359 1.00 48.09 824 ALA A O 1
ATOM 6398 N N . HIS A 1 825 ? 32.959 5.490 -51.763 1.00 52.25 825 HIS A N 1
ATOM 6399 C CA . HIS A 1 825 ? 33.444 6.760 -52.287 1.00 52.25 825 HIS A CA 1
ATOM 6400 C C . HIS A 1 825 ? 32.690 7.130 -53.571 1.00 52.25 825 HIS A C 1
ATOM 6402 O O . HIS A 1 825 ? 32.780 6.423 -54.576 1.00 52.25 825 HIS A O 1
ATOM 6408 N N . GLU A 1 826 ? 32.020 8.277 -53.554 1.00 49.25 826 GLU A N 1
ATOM 6409 C CA . GLU A 1 826 ? 31.347 8.855 -54.712 1.00 49.25 826 GLU A CA 1
ATOM 6410 C C . GLU A 1 826 ? 32.158 10.064 -55.200 1.00 49.25 826 GLU A C 1
ATOM 6412 O O . GLU A 1 826 ? 32.476 10.967 -54.432 1.00 49.25 826 GLU A O 1
ATOM 6417 N N . TRP A 1 827 ? 32.602 10.066 -56.459 1.00 55.97 827 TRP A N 1
ATOM 6418 C CA . TRP A 1 827 ? 33.683 10.952 -56.914 1.00 55.97 827 TRP A CA 1
ATOM 6419 C C . TRP A 1 827 ? 33.168 12.188 -57.668 1.00 55.97 827 TRP A C 1
ATOM 6421 O O . TRP A 1 827 ? 32.729 12.091 -58.812 1.00 55.97 827 TRP A O 1
ATOM 6431 N N . GLY A 1 828 ? 33.313 13.374 -57.073 1.00 52.75 828 GLY A N 1
ATOM 6432 C CA . GLY A 1 828 ? 33.040 14.678 -57.694 1.00 52.75 828 GLY A CA 1
ATOM 6433 C C . GLY A 1 828 ? 34.275 15.264 -58.377 1.00 52.75 828 GLY A C 1
ATOM 6434 O O . GLY A 1 828 ? 35.334 14.650 -58.373 1.00 52.75 828 GLY A O 1
ATOM 6435 N N . ALA A 1 829 ? 34.191 16.459 -58.974 1.00 54.69 829 ALA A N 1
ATOM 6436 C CA . ALA A 1 829 ? 35.269 17.041 -59.796 1.00 54.69 829 ALA A CA 1
ATOM 6437 C C . ALA A 1 829 ? 36.665 17.041 -59.127 1.00 54.69 829 ALA A C 1
ATOM 6439 O O . ALA A 1 829 ? 37.647 16.739 -59.808 1.00 54.69 829 ALA A O 1
ATOM 6440 N N . ASN A 1 830 ? 36.729 17.262 -57.808 1.00 55.69 830 ASN A N 1
ATOM 6441 C CA . ASN A 1 830 ? 37.968 17.489 -57.053 1.00 55.69 830 ASN A CA 1
ATOM 6442 C C . ASN A 1 830 ? 38.338 16.379 -56.044 1.00 55.69 830 ASN A C 1
ATOM 6444 O O . ASN A 1 830 ? 39.294 16.548 -55.295 1.00 55.69 830 ASN A O 1
ATOM 6448 N N . GLY A 1 831 ? 37.619 15.254 -56.004 1.00 58.84 831 GLY A N 1
ATOM 6449 C CA . GLY A 1 831 ? 37.817 14.217 -54.983 1.00 58.84 831 GLY A CA 1
ATOM 6450 C C . GLY A 1 831 ? 36.514 13.507 -54.642 1.00 58.84 831 GLY A C 1
ATOM 6451 O O . GLY A 1 831 ? 35.538 13.635 -55.379 1.00 58.84 831 GLY A O 1
ATOM 6452 N N . CYS A 1 832 ? 36.492 12.736 -53.560 1.00 59.41 832 CYS A N 1
ATOM 6453 C CA . CYS A 1 832 ? 35.249 12.143 -53.082 1.00 59.41 832 CYS A CA 1
ATOM 6454 C C . CYS A 1 832 ? 34.307 13.261 -52.596 1.00 59.41 832 CYS A C 1
ATOM 6456 O O . CYS A 1 832 ? 34.735 14.190 -51.919 1.00 59.41 832 CYS A O 1
ATOM 6458 N N . ILE A 1 833 ? 33.027 13.222 -52.964 1.00 64.31 833 ILE A N 1
ATOM 6459 C CA . ILE A 1 833 ? 32.041 14.219 -52.516 1.00 64.31 833 ILE A CA 1
ATOM 6460 C C . ILE A 1 833 ? 31.731 14.066 -51.026 1.00 64.31 833 ILE A C 1
ATOM 6462 O O . ILE A 1 833 ? 31.370 15.036 -50.370 1.00 64.31 833 ILE A O 1
ATOM 6466 N N . HIS A 1 834 ? 31.943 12.858 -50.497 1.00 53.59 834 HIS A N 1
ATOM 6467 C CA . HIS A 1 834 ? 31.676 12.501 -49.106 1.00 53.59 834 HIS A CA 1
ATOM 6468 C C . HIS A 1 834 ? 32.914 12.639 -48.191 1.00 53.59 834 HIS A C 1
ATOM 6470 O O . HIS A 1 834 ? 32.765 12.600 -46.976 1.00 53.59 834 HIS A O 1
ATOM 6476 N N . CYS A 1 835 ? 34.136 12.797 -48.739 1.00 59.72 835 CYS A N 1
ATOM 6477 C CA . CYS A 1 835 ? 35.384 12.959 -47.963 1.00 59.72 835 CYS A CA 1
ATOM 6478 C C . CYS A 1 835 ? 36.527 13.567 -48.797 1.00 59.72 835 CYS A C 1
ATOM 6480 O O . CYS A 1 835 ? 36.558 13.463 -50.015 1.00 59.72 835 CYS A O 1
ATOM 6482 N N . ILE A 1 836 ? 37.547 14.139 -48.149 1.00 55.88 836 ILE A N 1
ATOM 6483 C CA . ILE A 1 836 ? 38.667 14.855 -48.805 1.00 55.88 836 ILE A CA 1
ATOM 6484 C C . ILE A 1 836 ? 39.670 13.964 -49.577 1.00 55.88 836 ILE A C 1
ATOM 6486 O O . ILE A 1 836 ? 40.769 14.401 -49.921 1.00 55.88 836 ILE A O 1
ATOM 6490 N N . ALA A 1 837 ? 39.324 12.705 -49.856 1.00 55.50 837 ALA A N 1
ATOM 6491 C CA . ALA A 1 837 ? 40.164 11.789 -50.621 1.00 55.50 837 ALA A CA 1
ATOM 6492 C C . ALA A 1 837 ? 40.233 12.200 -52.107 1.00 55.50 837 ALA A C 1
ATOM 6494 O O . ALA A 1 837 ? 39.215 12.508 -52.727 1.00 55.50 837 ALA A O 1
ATOM 6495 N N . GLY A 1 838 ? 41.430 12.176 -52.705 1.00 58.06 838 GLY A N 1
ATOM 6496 C CA . GLY A 1 838 ? 41.625 12.448 -54.138 1.00 58.06 838 GLY A CA 1
ATOM 6497 C C . GLY A 1 838 ? 41.158 11.294 -55.040 1.00 58.06 838 GLY A C 1
ATOM 6498 O O . GLY A 1 838 ? 41.181 10.137 -54.622 1.00 58.06 838 GLY A O 1
ATOM 6499 N N . LYS A 1 839 ? 40.761 11.598 -56.289 1.00 54.09 839 LYS A N 1
ATOM 6500 C CA . LYS A 1 839 ? 40.242 10.605 -57.255 1.00 54.09 839 LYS A CA 1
ATOM 6501 C C . LYS A 1 839 ? 41.202 9.419 -57.485 1.00 54.09 839 LYS A C 1
ATOM 6503 O O . LYS A 1 839 ? 42.416 9.634 -57.577 1.00 54.09 839 LYS A O 1
ATOM 6508 N N . PRO A 1 840 ? 40.686 8.189 -57.680 1.00 57.66 840 PRO A N 1
ATOM 6509 C CA . PRO A 1 840 ? 41.498 7.029 -58.031 1.00 57.66 840 PRO A CA 1
ATOM 6510 C C . PRO A 1 840 ? 42.247 7.244 -59.351 1.00 57.66 840 PRO A C 1
ATOM 6512 O O . PRO A 1 840 ? 41.671 7.696 -60.340 1.00 57.66 840 PRO A O 1
ATOM 6515 N N . LYS A 1 841 ? 43.536 6.889 -59.391 1.00 62.97 841 LYS A N 1
ATOM 6516 C CA . LYS A 1 841 ? 44.322 6.899 -60.636 1.00 62.97 841 LYS A CA 1
ATOM 6517 C C . LYS A 1 841 ? 43.913 5.714 -61.519 1.00 62.97 841 LYS A C 1
ATOM 6519 O O . LYS A 1 841 ? 43.706 4.617 -60.992 1.00 62.97 841 LYS A O 1
ATOM 6524 N N . THR A 1 842 ? 43.835 5.934 -62.832 1.00 65.88 842 THR A N 1
ATOM 6525 C CA . THR A 1 842 ? 43.598 4.895 -63.851 1.00 65.88 842 THR A CA 1
ATOM 6526 C C . THR A 1 842 ? 44.936 4.408 -64.396 1.00 65.88 842 THR A C 1
ATOM 6528 O O . THR A 1 842 ? 45.834 5.219 -64.616 1.00 65.88 842 THR A O 1
ATOM 6531 N N . TYR A 1 843 ? 45.081 3.099 -64.590 1.00 71.31 843 TYR A N 1
ATOM 6532 C CA . TYR A 1 843 ? 46.326 2.473 -65.023 1.00 71.31 843 TYR A CA 1
ATOM 6533 C C . TYR A 1 843 ? 46.117 1.569 -66.230 1.00 71.31 843 TYR A C 1
ATOM 6535 O O . TYR A 1 843 ? 45.126 0.841 -66.281 1.00 71.31 843 TYR A O 1
ATOM 6543 N N . SER A 1 844 ? 47.098 1.555 -67.132 1.00 79.19 844 SER A N 1
ATOM 6544 C CA . SER A 1 844 ? 47.151 0.623 -68.256 1.00 79.19 844 SER A CA 1
ATOM 6545 C C . SER A 1 844 ? 47.534 -0.786 -67.795 1.00 79.19 844 SER A C 1
ATOM 6547 O O . SER A 1 844 ? 48.489 -0.991 -67.038 1.00 79.19 844 SER A O 1
ATOM 6549 N N . LEU A 1 845 ? 46.799 -1.774 -68.290 1.00 81.56 845 LEU A N 1
ATOM 6550 C CA . LEU A 1 845 ? 46.946 -3.187 -67.974 1.00 81.56 845 LEU A CA 1
ATOM 6551 C C . LEU A 1 845 ? 47.224 -3.987 -69.241 1.00 81.56 845 LEU A C 1
ATOM 6553 O O . LEU A 1 845 ? 46.698 -3.684 -70.305 1.00 81.56 845 LEU A O 1
ATOM 6557 N N . ARG A 1 846 ? 47.987 -5.069 -69.127 1.00 83.81 846 ARG A N 1
ATOM 6558 C CA . ARG A 1 846 ? 48.206 -6.030 -70.216 1.00 83.81 846 ARG A CA 1
ATOM 6559 C C . ARG A 1 846 ? 47.747 -7.415 -69.795 1.00 83.81 846 ARG A C 1
ATOM 6561 O O . ARG A 1 846 ? 47.871 -7.769 -68.626 1.00 83.81 846 ARG A O 1
ATOM 6568 N N . ARG A 1 847 ? 47.277 -8.225 -70.740 1.00 86.75 847 ARG A N 1
ATOM 6569 C CA . ARG A 1 847 ? 46.932 -9.624 -70.463 1.00 86.75 847 ARG A CA 1
ATOM 6570 C C . ARG A 1 847 ? 48.147 -10.373 -69.899 1.00 86.75 847 ARG A C 1
ATOM 6572 O O . ARG A 1 847 ? 49.267 -10.182 -70.373 1.00 86.75 847 ARG A O 1
ATOM 6579 N N . SER A 1 848 ? 47.928 -11.201 -68.883 1.00 87.00 848 SER A N 1
ATOM 6580 C CA . SER A 1 848 ? 48.969 -11.973 -68.209 1.00 87.00 848 SER A CA 1
ATOM 6581 C C . SER A 1 848 ? 48.665 -13.461 -68.248 1.00 87.00 848 SER A C 1
ATOM 6583 O O . SER A 1 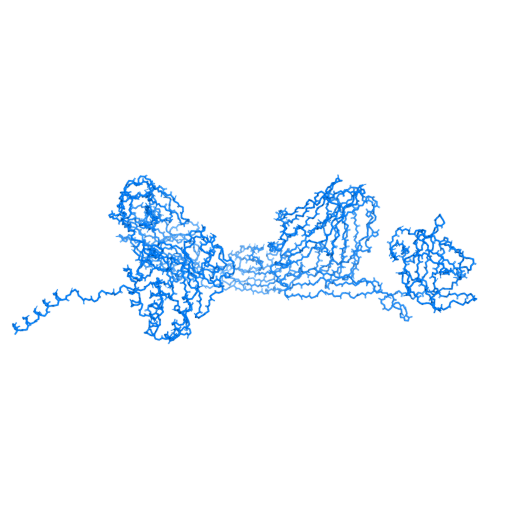848 ? 47.544 -13.879 -67.988 1.00 87.00 848 SER A O 1
ATOM 6585 N N . THR A 1 849 ? 49.695 -14.259 -68.513 1.00 87.81 849 THR A N 1
ATOM 6586 C CA . THR A 1 849 ? 49.655 -15.733 -68.505 1.00 87.81 849 THR A CA 1
ATOM 6587 C C . THR A 1 849 ? 50.373 -16.329 -67.292 1.00 87.81 849 THR A C 1
ATOM 6589 O O . THR A 1 849 ? 50.630 -17.527 -67.220 1.00 87.81 849 THR A O 1
ATOM 6592 N N . SER A 1 850 ? 50.758 -15.480 -66.337 1.00 87.94 850 SER A N 1
ATOM 6593 C CA . SER A 1 850 ? 51.412 -15.885 -65.095 1.00 87.94 850 SER A CA 1
ATOM 6594 C C . SER A 1 850 ? 51.110 -14.901 -63.969 1.00 87.94 850 SER A C 1
ATOM 6596 O O . SER A 1 850 ? 50.746 -13.748 -64.211 1.00 87.94 850 SER A O 1
ATOM 6598 N N . VAL A 1 851 ? 51.277 -15.352 -62.728 1.00 90.50 851 VAL A N 1
ATOM 6599 C CA . VAL A 1 851 ? 51.155 -14.507 -61.537 1.00 90.50 851 VAL A CA 1
ATOM 6600 C C . VAL A 1 851 ? 52.509 -14.391 -60.848 1.00 90.50 851 VAL A C 1
ATOM 6602 O O . VAL A 1 851 ? 53.162 -15.394 -60.565 1.00 90.50 851 VAL A O 1
ATOM 6605 N N . LYS A 1 852 ? 52.932 -13.156 -60.581 1.00 89.75 852 LYS A N 1
ATOM 6606 C CA . LYS A 1 852 ? 54.213 -12.811 -59.960 1.00 89.75 852 LYS A CA 1
ATOM 6607 C C . LYS A 1 852 ? 54.002 -12.329 -58.532 1.00 89.75 852 LYS A C 1
ATOM 6609 O O . LYS A 1 852 ? 52.982 -11.716 -58.218 1.00 89.75 852 LYS A O 1
ATOM 6614 N N . GLN A 1 853 ? 55.009 -12.549 -57.687 1.00 89.81 853 GLN A N 1
ATOM 6615 C CA . GLN A 1 853 ? 55.048 -11.966 -56.348 1.00 89.81 853 GLN A CA 1
ATOM 6616 C C . GLN A 1 853 ? 54.910 -10.439 -56.435 1.00 89.81 853 GLN A C 1
ATOM 6618 O O . GLN A 1 853 ? 55.665 -9.789 -57.154 1.00 89.81 853 GLN A O 1
ATOM 6623 N N . ASN A 1 854 ? 53.960 -9.881 -55.685 1.00 85.56 854 ASN A N 1
ATOM 6624 C CA . ASN A 1 854 ? 53.602 -8.462 -55.629 1.00 85.56 854 ASN A CA 1
ATOM 6625 C C . ASN A 1 854 ? 53.116 -7.852 -56.960 1.00 85.56 854 ASN A C 1
ATOM 6627 O O . ASN A 1 854 ? 52.990 -6.631 -57.057 1.00 85.56 854 ASN A O 1
ATOM 6631 N N . GLY A 1 855 ? 52.825 -8.664 -57.983 1.00 88.12 855 GLY A N 1
ATOM 6632 C CA . GLY A 1 855 ? 52.190 -8.171 -59.206 1.00 88.12 855 GLY A CA 1
ATOM 6633 C C . GLY A 1 855 ? 50.771 -7.680 -58.913 1.00 88.12 855 GLY A C 1
ATOM 6634 O O . GLY A 1 855 ? 50.096 -8.237 -58.048 1.00 88.12 855 GLY A O 1
ATOM 6635 N N . ARG A 1 856 ? 50.312 -6.635 -59.608 1.00 89.38 856 ARG A N 1
ATOM 6636 C CA . ARG A 1 856 ? 48.937 -6.127 -59.475 1.00 89.38 856 ARG A CA 1
ATOM 6637 C C . ARG A 1 856 ? 48.117 -6.553 -60.684 1.00 89.38 856 ARG A C 1
ATOM 6639 O O . ARG A 1 856 ? 48.570 -6.362 -61.805 1.00 89.38 856 ARG A O 1
ATOM 6646 N N . TYR A 1 857 ? 46.944 -7.120 -60.454 1.00 90.12 857 TYR A N 1
ATOM 6647 C CA . TYR A 1 857 ? 46.128 -7.789 -61.456 1.00 90.12 857 TYR A CA 1
ATOM 6648 C C . TYR A 1 857 ? 44.673 -7.341 -61.364 1.00 90.12 857 TYR A C 1
ATOM 6650 O O . TYR A 1 857 ? 44.131 -7.177 -60.275 1.00 90.12 857 TYR A O 1
ATOM 6658 N N . LEU A 1 858 ? 44.032 -7.198 -62.514 1.00 89.50 858 LEU A N 1
ATOM 6659 C CA . LEU A 1 858 ? 42.585 -7.158 -62.652 1.00 89.50 858 LEU A CA 1
ATOM 6660 C C . LEU A 1 858 ? 42.103 -8.559 -63.042 1.00 89.50 858 LEU A C 1
ATOM 6662 O O . LEU A 1 858 ? 42.666 -9.154 -63.964 1.00 89.50 858 LEU A O 1
ATOM 6666 N N . VAL A 1 859 ? 41.085 -9.078 -62.358 1.00 91.00 859 VAL A N 1
ATOM 6667 C CA . VAL A 1 859 ? 40.438 -10.353 -62.706 1.00 91.00 859 VAL A CA 1
ATOM 6668 C C . VAL A 1 859 ? 39.193 -10.039 -63.521 1.00 91.00 859 VAL A C 1
ATOM 6670 O O . VAL A 1 859 ? 38.343 -9.297 -63.040 1.00 91.00 859 VAL A O 1
ATOM 6673 N N . VAL A 1 860 ? 39.097 -10.566 -64.740 1.00 88.62 860 VAL A N 1
ATOM 6674 C CA . VAL A 1 860 ? 38.022 -10.239 -65.688 1.00 88.62 860 VAL A CA 1
ATOM 6675 C C . VAL A 1 860 ? 37.325 -11.506 -66.168 1.00 88.62 860 VAL A C 1
ATOM 6677 O O . VAL A 1 860 ? 37.998 -12.489 -66.447 1.00 88.62 860 VAL A O 1
ATOM 6680 N N . CYS A 1 861 ? 36.003 -11.481 -66.311 1.00 88.50 861 CYS A N 1
ATOM 6681 C CA . CYS A 1 861 ? 35.215 -12.511 -66.991 1.00 88.50 861 CYS A CA 1
ATOM 6682 C C . CYS A 1 861 ? 34.444 -11.886 -68.159 1.00 88.50 861 CYS A C 1
ATOM 6684 O O . CYS A 1 861 ? 33.976 -10.750 -68.052 1.00 88.50 861 CYS A O 1
ATOM 6686 N N . GLN A 1 862 ? 34.296 -12.623 -69.260 1.00 83.06 862 GLN A N 1
ATOM 6687 C CA . GLN A 1 862 ? 33.391 -12.250 -70.346 1.00 83.06 862 GLN A CA 1
ATOM 6688 C C . GLN A 1 862 ? 32.112 -13.083 -70.245 1.00 83.06 862 GLN A C 1
ATOM 6690 O O . GLN A 1 862 ? 32.175 -14.309 -70.198 1.00 83.06 862 GLN A O 1
ATOM 6695 N N . SER A 1 863 ? 30.955 -12.426 -70.233 1.00 79.94 863 SER A N 1
ATOM 6696 C CA . SER A 1 863 ? 29.645 -13.082 -70.244 1.00 79.94 863 SER A CA 1
ATOM 6697 C C . SER A 1 863 ? 28.701 -12.321 -71.169 1.00 79.94 863 SER A C 1
ATOM 6699 O O . SER A 1 863 ? 28.650 -11.093 -71.125 1.00 79.94 863 SER A O 1
ATOM 6701 N N . TYR A 1 864 ? 28.012 -13.030 -72.068 1.00 76.94 864 TYR A N 1
ATOM 6702 C CA . TYR A 1 864 ? 27.067 -12.458 -73.044 1.00 76.94 864 TYR A CA 1
ATOM 6703 C C . TYR A 1 864 ? 27.583 -11.217 -73.812 1.00 76.94 864 TYR A C 1
ATOM 6705 O O . TYR A 1 864 ? 26.838 -10.273 -74.069 1.00 76.94 864 TYR A O 1
ATOM 6713 N N . GLY A 1 865 ? 28.869 -11.201 -74.183 1.00 74.00 865 GLY A N 1
ATOM 6714 C CA . GLY A 1 865 ? 29.485 -10.084 -74.916 1.00 74.00 865 GLY A CA 1
ATOM 6715 C C . GLY A 1 865 ? 29.821 -8.851 -74.065 1.00 74.00 865 GLY A C 1
ATOM 6716 O O . GLY A 1 865 ? 30.208 -7.826 -74.617 1.00 74.00 865 GLY A O 1
ATOM 6717 N N . ARG A 1 866 ? 29.702 -8.935 -72.736 1.00 78.06 866 ARG A N 1
ATOM 6718 C CA . ARG A 1 866 ? 30.106 -7.900 -71.772 1.00 78.06 866 ARG A CA 1
ATOM 6719 C C . ARG A 1 866 ? 31.289 -8.368 -70.934 1.00 78.06 866 ARG A C 1
ATOM 6721 O O . ARG A 1 866 ? 31.481 -9.568 -70.742 1.00 78.06 866 ARG A O 1
ATOM 6728 N N . TYR A 1 867 ? 32.063 -7.413 -70.424 1.00 82.19 867 TYR A N 1
ATOM 6729 C CA . TYR A 1 867 ? 33.258 -7.674 -69.627 1.00 82.19 867 TYR A CA 1
ATOM 6730 C C . TYR A 1 867 ? 33.047 -7.184 -68.199 1.00 82.19 867 TYR A C 1
ATOM 6732 O O . TYR A 1 867 ? 32.699 -6.026 -67.973 1.00 82.19 867 TYR A O 1
ATOM 6740 N N . TYR A 1 868 ? 33.284 -8.068 -67.238 1.00 85.88 868 TYR A N 1
ATOM 6741 C CA . TYR A 1 868 ? 33.096 -7.800 -65.818 1.00 85.88 868 TYR A CA 1
ATOM 6742 C C . TYR A 1 868 ? 34.409 -8.000 -65.079 1.00 85.88 868 TYR A C 1
ATOM 6744 O O . TYR A 1 868 ? 35.046 -9.043 -65.204 1.00 85.88 868 TYR A O 1
ATOM 6752 N N . ALA A 1 869 ? 34.815 -7.000 -64.307 1.00 87.62 869 ALA A N 1
ATOM 6753 C CA . ALA A 1 869 ? 35.947 -7.076 -63.405 1.00 87.62 869 ALA A CA 1
ATOM 6754 C C . ALA A 1 869 ? 35.493 -7.454 -61.990 1.00 87.62 869 ALA A C 1
ATOM 6756 O O . ALA A 1 869 ? 34.472 -6.962 -61.513 1.00 87.62 869 ALA A O 1
ATOM 6757 N N . LEU A 1 870 ? 36.281 -8.277 -61.300 1.00 87.88 870 LEU A N 1
ATOM 6758 C CA . LEU A 1 870 ? 36.094 -8.550 -59.876 1.00 87.88 870 LEU A CA 1
ATOM 6759 C C . LEU A 1 870 ? 36.573 -7.345 -59.058 1.00 87.88 870 LEU A C 1
ATOM 6761 O O . LEU A 1 870 ? 37.783 -7.119 -58.927 1.00 87.88 870 LEU A O 1
ATOM 6765 N N . GLY A 1 871 ? 35.629 -6.591 -58.501 1.00 82.75 871 GLY A N 1
ATOM 6766 C CA . GLY A 1 871 ? 35.891 -5.499 -57.572 1.00 82.75 871 GLY A CA 1
ATOM 6767 C C . GLY A 1 871 ? 36.565 -5.989 -56.293 1.00 82.75 871 GLY A C 1
ATOM 6768 O O . GLY A 1 871 ? 36.404 -7.138 -55.883 1.00 82.75 871 GLY A O 1
ATOM 6769 N N . THR A 1 872 ? 37.334 -5.119 -55.633 1.00 75.00 872 THR A N 1
ATOM 6770 C CA . THR A 1 872 ? 38.007 -5.449 -54.361 1.00 75.00 872 THR A CA 1
ATOM 6771 C C . THR A 1 872 ? 37.059 -5.591 -53.173 1.00 75.00 872 THR A C 1
ATOM 6773 O O . THR A 1 872 ? 37.513 -5.847 -52.066 1.00 75.00 872 THR A O 1
ATOM 6776 N N . ASP A 1 873 ? 35.765 -5.403 -53.386 1.00 67.94 873 ASP A N 1
ATOM 6777 C CA . ASP A 1 873 ? 34.659 -5.691 -52.474 1.00 67.94 873 ASP A CA 1
ATOM 6778 C C . ASP A 1 873 ? 33.980 -7.041 -52.780 1.00 67.94 873 ASP A C 1
ATOM 6780 O O . ASP A 1 873 ? 33.061 -7.444 -52.074 1.00 67.94 873 ASP A O 1
ATOM 6784 N N . GLY A 1 874 ? 34.437 -7.753 -53.816 1.00 73.19 874 GLY A N 1
ATOM 6785 C CA . GLY A 1 874 ? 33.876 -9.026 -54.265 1.00 73.19 874 GLY A CA 1
ATOM 6786 C C . GLY A 1 874 ? 32.737 -8.885 -55.274 1.00 73.19 874 GLY A C 1
ATOM 6787 O O . GLY A 1 874 ? 32.240 -9.902 -55.748 1.00 73.19 874 GLY A O 1
ATOM 6788 N N . LYS A 1 875 ? 32.332 -7.661 -55.636 1.00 79.56 875 LYS A N 1
ATOM 6789 C CA . LYS A 1 875 ? 31.225 -7.424 -56.571 1.00 79.56 875 LYS A CA 1
ATOM 6790 C C . LYS A 1 875 ? 31.694 -7.375 -58.020 1.00 79.56 875 LYS A C 1
ATOM 6792 O O . LYS A 1 875 ? 32.859 -7.099 -58.315 1.00 79.56 875 LYS A O 1
ATOM 6797 N N . ALA A 1 876 ? 30.766 -7.620 -58.938 1.00 80.88 876 ALA A N 1
ATOM 6798 C CA . ALA A 1 876 ? 31.016 -7.451 -60.357 1.00 80.88 876 ALA A CA 1
ATOM 6799 C C . ALA A 1 876 ? 30.987 -5.971 -60.748 1.00 80.88 876 ALA A C 1
ATOM 6801 O O . ALA A 1 876 ? 30.053 -5.237 -60.432 1.00 80.88 876 ALA A O 1
ATOM 6802 N N . VAL A 1 877 ? 32.016 -5.537 -61.469 1.00 78.94 877 VAL A N 1
ATOM 6803 C CA . VAL A 1 877 ? 32.122 -4.184 -62.010 1.00 78.94 877 VAL A CA 1
ATOM 6804 C C . VAL A 1 877 ? 32.140 -4.283 -63.525 1.00 78.94 877 VAL A C 1
ATOM 6806 O O . VAL A 1 877 ? 33.076 -4.837 -64.098 1.00 78.94 877 VAL A O 1
ATOM 6809 N N . LEU A 1 878 ? 31.115 -3.745 -64.184 1.00 77.38 878 LEU A N 1
ATOM 6810 C CA . LEU A 1 878 ? 31.083 -3.675 -65.642 1.00 77.38 878 LEU A CA 1
ATOM 6811 C C . LEU A 1 878 ? 32.226 -2.780 -66.139 1.00 77.38 878 LEU A C 1
ATOM 6813 O O . LEU A 1 878 ? 32.368 -1.636 -65.701 1.00 77.38 878 LEU A O 1
ATOM 6817 N N . ILE A 1 879 ? 33.032 -3.298 -67.060 1.00 75.94 879 ILE A N 1
ATOM 6818 C CA . ILE A 1 879 ? 34.157 -2.587 -67.669 1.00 75.94 879 ILE A CA 1
ATOM 6819 C C . ILE A 1 879 ? 34.013 -2.541 -69.191 1.00 75.94 879 ILE A C 1
ATOM 6821 O O . ILE A 1 879 ? 33.290 -3.331 -69.798 1.00 75.94 879 ILE A O 1
ATOM 6825 N N . SER A 1 880 ? 34.698 -1.580 -69.810 1.00 69.06 880 SER A N 1
ATOM 6826 C CA . SER A 1 880 ? 34.783 -1.478 -71.266 1.00 69.06 880 SER A CA 1
ATOM 6827 C C . SER A 1 880 ? 35.438 -2.720 -71.870 1.00 69.06 880 SER A C 1
ATOM 6829 O O . SER A 1 880 ? 36.309 -3.332 -71.247 1.00 69.06 880 SER A O 1
ATOM 6831 N N . GLU A 1 881 ? 35.054 -3.050 -73.102 1.00 67.44 881 GLU A N 1
ATOM 6832 C CA . GLU A 1 881 ? 35.669 -4.130 -73.871 1.00 67.44 881 GLU A CA 1
ATOM 6833 C C . GLU A 1 881 ? 37.202 -3.961 -73.952 1.00 67.44 881 GLU A C 1
ATOM 6835 O O . GLU A 1 881 ? 37.674 -2.879 -74.311 1.00 67.44 881 GLU A O 1
ATOM 6840 N N . PRO A 1 882 ? 37.996 -4.981 -73.572 1.00 60.91 882 PRO A N 1
ATOM 6841 C CA . PRO A 1 882 ? 39.429 -4.990 -73.792 1.00 60.91 882 PRO A CA 1
ATOM 6842 C C . PRO A 1 882 ? 39.710 -5.030 -75.294 1.00 60.91 882 PRO A C 1
ATOM 6844 O O . PRO A 1 882 ? 39.233 -5.918 -75.999 1.00 60.91 882 PRO A O 1
ATOM 6847 N N . ASP A 1 883 ? 40.509 -4.076 -75.767 1.00 56.94 883 ASP A N 1
ATOM 6848 C CA . ASP A 1 883 ? 40.951 -4.051 -77.157 1.00 56.94 883 ASP A CA 1
ATOM 6849 C C . ASP A 1 883 ? 41.789 -5.304 -77.459 1.00 56.94 883 ASP A C 1
ATOM 6851 O O . ASP A 1 883 ? 42.646 -5.712 -76.660 1.00 56.94 883 ASP A O 1
ATOM 6855 N N . VAL A 1 884 ? 41.520 -5.936 -78.603 1.00 51.91 884 VAL A N 1
ATOM 6856 C CA . VAL A 1 884 ? 42.118 -7.226 -78.996 1.00 51.91 884 VAL A CA 1
ATOM 6857 C C . VAL A 1 884 ? 43.637 -7.083 -79.186 1.00 51.91 884 VAL A C 1
ATOM 6859 O O . VAL A 1 884 ? 44.374 -8.049 -78.986 1.00 51.91 884 VAL A O 1
ATOM 6862 N N . ASP A 1 885 ? 44.108 -5.855 -79.431 1.00 51.94 885 ASP A N 1
ATOM 6863 C CA . ASP A 1 885 ? 45.514 -5.460 -79.470 1.00 51.94 885 ASP A CA 1
ATOM 6864 C C . ASP A 1 885 ? 45.838 -4.370 -78.420 1.00 51.94 885 ASP A C 1
ATOM 6866 O O . ASP A 1 885 ? 45.892 -3.182 -78.707 1.00 51.94 885 ASP A O 1
ATOM 6870 N N . GLN A 1 886 ? 46.170 -4.811 -77.201 1.00 54.47 886 GLN A N 1
ATOM 6871 C CA . GLN A 1 886 ? 46.858 -4.060 -76.131 1.00 54.47 886 GLN A CA 1
ATOM 6872 C C . GLN A 1 886 ? 46.086 -2.944 -75.382 1.00 54.47 886 GLN A C 1
ATOM 6874 O O . GLN A 1 886 ? 45.718 -1.902 -75.906 1.00 54.47 886 GLN A O 1
ATOM 6879 N N . SER A 1 887 ? 46.093 -3.092 -74.051 1.00 57.09 887 SER A N 1
ATOM 6880 C CA . SER A 1 887 ? 45.754 -2.117 -73.002 1.00 57.09 887 SER A CA 1
ATOM 6881 C C . SER A 1 887 ? 44.284 -2.023 -72.568 1.00 57.09 887 SER A C 1
ATOM 6883 O O . SER A 1 887 ? 43.463 -1.326 -73.148 1.00 57.09 887 SER A O 1
ATOM 6885 N N . LEU A 1 888 ? 43.972 -2.682 -71.446 1.00 67.75 888 LEU A N 1
ATOM 6886 C CA . LEU A 1 888 ? 42.774 -2.389 -70.658 1.00 67.75 888 LEU A CA 1
ATOM 6887 C C . LEU A 1 888 ? 43.150 -1.339 -69.612 1.00 67.75 888 LEU A C 1
ATOM 6889 O O . LEU A 1 888 ? 44.167 -1.485 -68.943 1.00 67.75 888 LEU A O 1
ATOM 6893 N N . SER A 1 889 ? 42.361 -0.283 -69.456 1.00 67.19 889 SER A N 1
ATOM 6894 C CA . SER A 1 889 ? 42.596 0.713 -68.408 1.00 67.19 889 SER A CA 1
ATOM 6895 C C . SER A 1 889 ? 41.651 0.474 -67.238 1.00 67.19 889 SER A C 1
ATOM 6897 O O . SER A 1 889 ? 40.444 0.386 -67.438 1.00 67.19 889 SER A O 1
ATOM 6899 N N . ALA A 1 890 ? 42.178 0.383 -66.017 1.00 68.12 890 ALA A N 1
ATOM 6900 C CA . ALA A 1 890 ? 41.351 0.219 -64.822 1.00 68.12 890 ALA A CA 1
ATOM 6901 C C . ALA A 1 890 ? 41.775 1.151 -63.690 1.00 68.12 890 ALA A C 1
ATOM 6903 O O . ALA A 1 890 ? 42.950 1.496 -63.534 1.00 68.12 890 ALA A O 1
ATOM 6904 N N . SER A 1 891 ? 40.799 1.536 -62.869 1.00 70.94 891 SER A N 1
ATOM 6905 C CA . SER A 1 891 ? 41.049 2.240 -61.614 1.00 70.94 891 SER A CA 1
ATOM 6906 C C . SER A 1 891 ? 41.965 1.410 -60.708 1.00 70.94 891 SER A C 1
ATOM 6908 O O . SER A 1 891 ? 41.789 0.200 -60.568 1.00 70.94 891 SER A O 1
ATOM 6910 N N . SER A 1 892 ? 42.904 2.071 -60.024 1.00 69.19 892 SER A N 1
ATOM 6911 C CA . SER A 1 892 ? 43.731 1.470 -58.957 1.00 69.19 892 SER A CA 1
ATOM 6912 C C . SER A 1 892 ? 42.945 0.701 -57.900 1.00 69.19 892 SER A C 1
ATOM 6914 O O . SER A 1 892 ? 43.536 -0.160 -57.242 1.00 69.19 892 SER A O 1
ATOM 6916 N N . 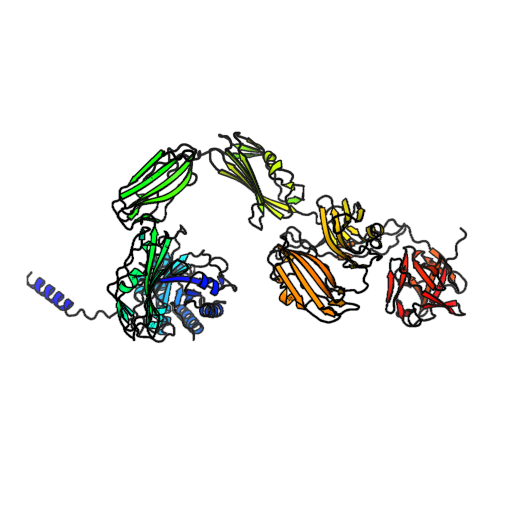GLN A 1 893 ? 41.668 1.039 -57.711 1.00 71.12 893 GLN A N 1
ATOM 6917 C CA . GLN A 1 893 ? 40.777 0.389 -56.755 1.00 71.12 893 GLN A CA 1
ATOM 6918 C C . GLN A 1 893 ? 40.320 -0.999 -57.209 1.00 71.12 893 GLN A C 1
ATOM 6920 O O . GLN A 1 893 ? 39.947 -1.793 -56.368 1.00 71.12 893 GLN A O 1
ATOM 6925 N N . LEU A 1 894 ? 40.409 -1.336 -58.498 1.00 77.25 894 LEU A N 1
ATOM 6926 C CA . LEU A 1 894 ? 40.038 -2.662 -59.009 1.00 77.25 894 LEU A CA 1
ATOM 6927 C C . LEU A 1 894 ? 41.228 -3.643 -59.048 1.00 77.25 894 LEU A C 1
ATOM 6929 O O . LEU A 1 894 ? 41.086 -4.786 -59.472 1.00 77.25 894 LEU A O 1
ATOM 6933 N N . LEU A 1 895 ? 42.426 -3.201 -58.644 1.00 85.88 895 LEU A N 1
ATOM 6934 C CA . LEU A 1 895 ? 43.659 -3.976 -58.800 1.00 85.88 895 LEU A CA 1
ATOM 6935 C C . LEU A 1 895 ? 44.023 -4.776 -57.547 1.00 85.88 895 LEU A C 1
ATOM 6937 O O . LEU A 1 895 ? 44.418 -4.213 -56.517 1.00 85.88 895 LEU A O 1
ATOM 6941 N N . TRP A 1 896 ? 44.032 -6.095 -57.709 1.00 89.12 896 TRP A N 1
ATOM 6942 C CA . TRP A 1 896 ? 44.463 -7.094 -56.742 1.00 89.12 896 TRP A CA 1
ATOM 6943 C C . TRP A 1 896 ? 45.977 -7.303 -56.772 1.00 89.12 896 TRP A C 1
ATOM 6945 O O . TRP A 1 896 ? 46.561 -7.629 -57.797 1.00 89.12 896 TRP A O 1
ATOM 6955 N N . THR A 1 897 ? 46.635 -7.168 -55.634 1.00 89.56 897 THR A N 1
ATOM 6956 C CA . THR A 1 897 ? 48.052 -7.472 -55.431 1.00 89.56 897 THR A CA 1
ATOM 6957 C C . THR A 1 897 ? 48.222 -8.951 -55.101 1.00 89.56 897 THR A C 1
ATOM 6959 O O . THR A 1 897 ? 47.650 -9.445 -54.132 1.00 89.56 897 THR A O 1
ATOM 6962 N N . ALA A 1 898 ? 49.017 -9.664 -55.891 1.00 89.00 898 ALA A N 1
ATOM 6963 C CA . ALA A 1 898 ? 49.252 -11.089 -55.728 1.00 89.00 898 ALA A CA 1
ATOM 6964 C C . ALA A 1 898 ? 50.408 -11.389 -54.763 1.00 89.00 898 ALA A C 1
ATOM 6966 O O . ALA A 1 898 ? 51.499 -10.833 -54.879 1.00 89.00 898 ALA A O 1
ATOM 6967 N N . PHE A 1 899 ? 50.205 -12.347 -53.864 1.00 86.50 899 PHE A N 1
ATOM 6968 C CA . PHE A 1 899 ? 51.224 -12.911 -52.980 1.00 86.50 899 PHE A CA 1
ATOM 6969 C C . PHE A 1 899 ? 51.363 -14.404 -53.276 1.00 86.50 899 PHE A C 1
ATOM 6971 O O . PHE A 1 899 ? 50.416 -15.165 -53.096 1.00 86.50 899 PHE A O 1
ATOM 6978 N N . VAL A 1 900 ? 52.533 -14.829 -53.745 1.00 88.31 900 VAL A N 1
ATOM 6979 C CA . VAL A 1 900 ? 52.790 -16.183 -54.241 1.00 88.31 900 VAL A CA 1
ATOM 6980 C C . VAL A 1 900 ? 53.591 -16.980 -53.210 1.00 88.31 900 VAL A C 1
ATOM 6982 O O . VAL A 1 900 ? 54.701 -16.606 -52.840 1.00 88.31 900 VAL A O 1
ATOM 6985 N N . ARG A 1 901 ? 53.059 -18.122 -52.758 1.00 81.38 901 ARG A N 1
ATOM 6986 C CA . ARG A 1 901 ? 53.747 -19.045 -51.835 1.00 81.38 901 ARG A CA 1
ATOM 6987 C C . ARG A 1 901 ? 53.438 -20.493 -52.209 1.00 81.38 901 ARG A C 1
ATOM 6989 O O . ARG A 1 901 ? 52.279 -20.893 -52.232 1.00 81.38 901 ARG A O 1
ATOM 6996 N N . GLY A 1 902 ? 54.473 -21.283 -52.509 1.00 80.25 902 GLY A N 1
ATOM 6997 C CA . GLY A 1 902 ? 54.328 -22.714 -52.820 1.00 80.25 902 GLY A CA 1
ATOM 6998 C C . GLY A 1 902 ? 53.440 -23.017 -54.037 1.00 80.25 902 GLY A C 1
ATOM 6999 O O . GLY A 1 902 ? 52.677 -23.976 -54.005 1.00 80.25 902 GLY A O 1
ATOM 7000 N N . GLY A 1 903 ? 53.479 -22.172 -55.077 1.00 79.56 903 GLY A N 1
ATOM 7001 C CA . GLY A 1 903 ? 52.647 -22.324 -56.282 1.00 79.56 903 GLY A CA 1
ATOM 7002 C C . GLY A 1 903 ? 51.180 -21.903 -56.116 1.00 79.56 903 GLY A C 1
ATOM 7003 O O . GLY A 1 903 ? 50.391 -22.073 -57.041 1.00 79.56 903 GLY A O 1
ATOM 7004 N N . ARG A 1 904 ? 50.812 -21.346 -54.956 1.00 85.69 904 ARG A N 1
ATOM 7005 C CA . ARG A 1 904 ? 49.498 -20.754 -54.689 1.00 85.69 904 ARG A CA 1
ATOM 7006 C C . ARG A 1 904 ? 49.598 -19.233 -54.574 1.00 85.69 904 ARG A C 1
ATOM 7008 O O . ARG A 1 904 ? 50.657 -18.708 -54.233 1.00 85.69 904 ARG A O 1
ATOM 7015 N N . VAL A 1 905 ? 48.494 -18.544 -54.831 1.00 87.00 905 VAL A N 1
ATOM 7016 C CA . VAL A 1 905 ? 48.359 -17.090 -54.918 1.00 87.00 905 VAL A CA 1
ATOM 7017 C C . VAL A 1 905 ? 47.308 -16.617 -53.919 1.00 87.00 905 VAL A C 1
ATOM 7019 O O . VAL A 1 905 ? 46.186 -17.103 -53.935 1.00 87.00 905 VAL A O 1
ATOM 7022 N N . ALA A 1 906 ? 47.636 -15.635 -53.089 1.00 86.25 906 ALA A N 1
ATOM 7023 C CA . ALA A 1 906 ? 46.647 -14.828 -52.383 1.00 86.25 906 ALA A CA 1
ATOM 7024 C C . ALA A 1 906 ? 46.489 -13.485 -53.107 1.00 86.25 906 ALA A C 1
ATOM 7026 O O . ALA A 1 906 ? 47.488 -12.836 -53.417 1.00 86.25 906 ALA A O 1
ATOM 7027 N N . LEU A 1 907 ? 45.253 -13.071 -53.382 1.00 87.00 907 LEU A N 1
ATOM 7028 C CA . LEU A 1 907 ? 44.939 -11.782 -54.001 1.00 87.00 907 LEU A CA 1
ATOM 7029 C C . LEU A 1 907 ? 44.508 -10.794 -52.913 1.00 87.00 907 LEU A C 1
ATOM 7031 O O . LEU A 1 907 ? 43.604 -11.097 -52.136 1.00 87.00 907 LEU A O 1
ATOM 7035 N N . ARG A 1 908 ? 45.155 -9.625 -52.839 1.00 82.31 908 ARG A N 1
ATOM 7036 C CA . ARG A 1 908 ? 44.864 -8.591 -51.833 1.00 82.31 908 ARG A CA 1
ATOM 7037 C C . ARG A 1 908 ? 44.609 -7.215 -52.436 1.00 82.31 908 ARG A C 1
ATOM 7039 O O . ARG A 1 908 ? 45.351 -6.784 -53.313 1.00 82.31 908 ARG A O 1
ATOM 7046 N N . SER A 1 909 ? 43.620 -6.487 -51.941 1.00 77.56 909 SER A N 1
ATOM 7047 C CA . SER A 1 909 ? 43.390 -5.095 -52.334 1.00 77.56 909 SER A CA 1
ATOM 7048 C C . SER A 1 909 ? 44.463 -4.155 -51.756 1.00 77.56 909 SER A C 1
ATOM 7050 O O . SER A 1 909 ? 45.318 -4.560 -50.963 1.00 77.56 909 SER A O 1
ATOM 7052 N N . LYS A 1 910 ? 44.435 -2.875 -52.157 1.00 63.94 910 LYS A N 1
ATOM 7053 C CA . LYS A 1 910 ? 45.289 -1.831 -51.558 1.00 63.94 910 LYS A CA 1
ATOM 7054 C C . LYS A 1 910 ? 44.983 -1.634 -50.065 1.00 63.94 910 LYS A C 1
ATOM 7056 O O . LYS A 1 910 ? 45.899 -1.349 -49.302 1.00 63.94 910 LYS A O 1
ATOM 7061 N N . ASP A 1 911 ? 43.735 -1.860 -49.665 1.00 57.91 911 ASP A N 1
ATOM 7062 C CA . ASP A 1 911 ? 43.240 -1.698 -48.293 1.00 57.91 911 ASP A CA 1
ATOM 7063 C C . ASP A 1 911 ? 43.467 -2.956 -47.435 1.00 57.91 911 ASP A C 1
ATOM 7065 O O . ASP A 1 911 ? 42.832 -3.151 -46.404 1.00 57.91 911 ASP A O 1
ATOM 7069 N N . VAL A 1 912 ? 44.395 -3.825 -47.862 1.00 57.75 912 VAL A N 1
ATOM 7070 C CA . VAL A 1 912 ? 44.828 -5.042 -47.150 1.00 57.75 912 VAL A CA 1
ATOM 7071 C C . VAL A 1 912 ? 43.725 -6.109 -47.023 1.00 57.75 912 VAL A C 1
ATOM 7073 O O . VAL A 1 912 ? 43.914 -7.123 -46.353 1.00 57.75 912 VAL A O 1
ATOM 7076 N N . LEU A 1 913 ? 42.602 -5.952 -47.729 1.00 65.69 913 LEU A N 1
ATOM 7077 C CA . LEU A 1 913 ? 41.558 -6.973 -47.793 1.00 65.69 913 LEU A CA 1
ATOM 7078 C C . LEU A 1 913 ? 42.019 -8.142 -48.665 1.00 65.69 913 LEU A C 1
ATOM 7080 O O . LEU A 1 913 ? 42.552 -7.930 -49.755 1.00 65.69 913 LEU A O 1
ATOM 7084 N N . ALA A 1 914 ? 41.814 -9.373 -48.206 1.00 74.81 914 ALA A N 1
ATOM 7085 C CA . ALA A 1 914 ? 42.143 -10.580 -48.954 1.00 74.81 914 ALA A CA 1
ATOM 7086 C C . ALA A 1 914 ? 40.888 -11.166 -49.605 1.00 74.81 914 ALA A C 1
ATOM 7088 O O . ALA A 1 914 ? 39.845 -11.283 -48.958 1.00 74.81 914 ALA A O 1
ATOM 7089 N N . LEU A 1 915 ? 41.011 -11.578 -50.869 1.00 79.69 915 LEU A N 1
ATOM 7090 C CA . LEU A 1 915 ? 40.002 -12.406 -51.518 1.00 79.69 915 LEU A CA 1
ATOM 7091 C C . LEU A 1 915 ? 39.972 -13.766 -50.821 1.00 79.69 915 LEU A C 1
ATOM 7093 O O . LEU A 1 915 ? 40.987 -14.468 -50.782 1.00 79.69 915 LEU A O 1
ATOM 7097 N N . GLN A 1 916 ? 38.817 -14.133 -50.283 1.00 76.19 916 GLN A N 1
ATOM 7098 C CA . GLN A 1 916 ? 38.581 -15.415 -49.643 1.00 76.19 916 GLN A CA 1
ATOM 7099 C C . GLN A 1 916 ? 37.484 -16.157 -50.400 1.00 76.19 916 GLN A C 1
ATOM 7101 O O . GLN A 1 916 ? 36.386 -15.647 -50.608 1.00 76.19 916 GLN A O 1
ATOM 7106 N N . LEU A 1 917 ? 37.807 -17.373 -50.826 1.00 74.50 917 LEU A N 1
ATOM 7107 C CA . LEU A 1 917 ? 36.826 -18.319 -51.338 1.00 74.50 917 LEU A CA 1
ATOM 7108 C C . LEU A 1 917 ? 36.631 -19.346 -50.225 1.00 74.50 917 LEU A C 1
ATOM 7110 O O . LEU A 1 917 ? 37.616 -19.910 -49.752 1.00 74.50 917 LEU A O 1
ATOM 7114 N N . ASP A 1 918 ? 35.396 -19.565 -49.798 1.00 70.81 918 ASP A N 1
ATOM 7115 C CA . ASP A 1 918 ? 34.992 -20.717 -48.988 1.00 70.81 918 ASP A CA 1
ATOM 7116 C C . ASP A 1 918 ? 34.245 -21.705 -49.896 1.00 70.81 918 ASP A C 1
ATOM 7118 O O . ASP A 1 918 ? 33.789 -21.333 -50.969 1.00 70.81 918 ASP A O 1
ATOM 7122 N N . SER A 1 919 ? 34.085 -22.950 -49.465 1.00 69.31 919 SER A N 1
ATOM 7123 C CA . SER A 1 919 ? 33.238 -23.979 -50.071 1.00 69.31 919 SER A CA 1
ATOM 7124 C C . SER A 1 919 ? 31.856 -23.491 -50.529 1.00 69.31 919 SER A C 1
ATOM 7126 O O . SER A 1 919 ? 31.358 -24.004 -51.527 1.00 69.31 919 SER A O 1
ATOM 7128 N N . SER A 1 920 ? 31.259 -22.495 -49.862 1.00 71.19 920 SER A N 1
ATOM 7129 C CA . SER A 1 920 ? 29.904 -22.013 -50.164 1.00 71.19 920 SER A CA 1
ATOM 7130 C C . SER A 1 920 ? 29.778 -20.516 -50.466 1.00 71.19 920 SER A C 1
ATOM 7132 O O . SER A 1 920 ? 28.666 -20.061 -50.723 1.00 71.19 920 SER A O 1
ATOM 7134 N N . ALA A 1 921 ? 30.850 -19.716 -50.386 1.00 76.38 921 ALA A N 1
ATOM 7135 C CA . ALA A 1 921 ? 30.725 -18.259 -50.506 1.00 76.38 921 ALA A CA 1
ATOM 7136 C C . ALA A 1 921 ? 32.005 -17.547 -50.962 1.00 76.38 921 ALA A C 1
ATOM 7138 O O . ALA A 1 921 ? 33.118 -17.904 -50.571 1.00 76.38 921 ALA A O 1
ATOM 7139 N N . LEU A 1 922 ? 31.813 -16.468 -51.725 1.00 79.00 922 LEU A N 1
ATOM 7140 C CA . LEU A 1 922 ? 32.831 -15.464 -52.020 1.00 79.00 922 LEU A CA 1
ATOM 7141 C C . LEU A 1 922 ? 32.823 -14.405 -50.913 1.00 79.00 922 LEU A C 1
ATOM 7143 O O . LEU A 1 922 ? 31.779 -13.828 -50.616 1.00 79.00 922 LEU A O 1
ATOM 7147 N N . ARG A 1 923 ? 33.978 -14.132 -50.303 1.00 75.88 923 ARG A N 1
ATOM 7148 C CA . ARG A 1 923 ? 34.126 -13.083 -49.286 1.00 75.88 923 ARG A CA 1
ATOM 7149 C C . ARG A 1 923 ? 35.365 -12.241 -49.540 1.00 75.88 923 ARG A C 1
ATOM 7151 O O . ARG A 1 923 ? 36.383 -12.725 -50.034 1.00 75.88 923 ARG A O 1
ATOM 7158 N N . VAL A 1 924 ? 35.301 -10.981 -49.129 1.00 67.81 924 VAL A N 1
ATOM 7159 C CA . VAL A 1 924 ? 36.479 -10.123 -49.023 1.00 67.81 924 VAL A CA 1
ATOM 7160 C C . VAL A 1 924 ? 36.592 -9.649 -47.583 1.00 67.81 924 VAL A C 1
ATOM 7162 O O . VAL A 1 924 ? 35.701 -8.979 -47.071 1.00 67.81 924 VAL A O 1
ATOM 7165 N N . ALA A 1 925 ? 37.664 -10.055 -46.905 1.00 54.03 925 ALA A N 1
ATOM 7166 C CA . ALA A 1 925 ? 37.821 -9.852 -45.468 1.00 54.03 925 ALA A CA 1
ATOM 7167 C C . ALA A 1 925 ? 39.174 -9.218 -45.127 1.00 54.03 925 ALA A C 1
ATOM 7169 O O . ALA A 1 925 ? 40.178 -9.427 -45.813 1.00 54.03 925 ALA A O 1
ATOM 7170 N N . CYS A 1 926 ? 39.199 -8.448 -44.038 1.00 48.97 926 CYS A N 1
ATOM 7171 C CA . CYS A 1 926 ? 40.429 -7.937 -43.440 1.00 48.97 926 CYS A CA 1
ATOM 7172 C C . CYS A 1 926 ? 41.052 -9.032 -42.558 1.00 48.97 926 CYS A C 1
ATOM 7174 O O . CYS A 1 926 ? 40.361 -9.582 -41.704 1.00 48.97 926 CYS A O 1
ATOM 7176 N N . GLY A 1 927 ? 42.336 -9.358 -42.747 1.00 47.16 927 GLY A N 1
ATOM 7177 C CA . GLY A 1 927 ? 43.035 -10.318 -41.884 1.00 47.16 927 GLY A CA 1
ATOM 7178 C C . GLY A 1 927 ? 44.232 -11.025 -42.527 1.00 47.16 927 GLY A C 1
ATOM 7179 O O . GLY A 1 927 ? 44.484 -10.930 -43.727 1.00 47.16 927 GLY A O 1
ATOM 7180 N N . THR A 1 928 ? 44.994 -11.758 -41.708 1.00 41.03 928 THR A N 1
ATOM 7181 C CA . THR A 1 928 ? 46.189 -12.530 -42.115 1.00 41.03 928 THR A CA 1
ATOM 7182 C C . THR A 1 928 ? 45.862 -13.904 -42.716 1.00 41.03 928 THR A C 1
ATOM 7184 O O . THR A 1 928 ? 46.756 -14.553 -43.270 1.00 41.03 928 THR A O 1
ATOM 7187 N N . GLY A 1 929 ? 44.594 -14.332 -42.653 1.00 51.25 929 GLY A N 1
ATOM 7188 C CA . GLY A 1 929 ? 44.078 -15.553 -43.269 1.00 51.25 929 GLY A CA 1
ATOM 7189 C C . GLY A 1 929 ? 44.144 -15.484 -44.793 1.00 51.25 929 GLY A C 1
ATOM 7190 O O . GLY A 1 929 ? 43.233 -14.992 -45.459 1.00 51.25 929 GLY A O 1
ATOM 7191 N N . ASN A 1 930 ? 45.248 -15.970 -45.357 1.00 57.44 930 ASN A N 1
ATOM 7192 C CA . ASN A 1 930 ? 45.433 -16.045 -46.798 1.00 57.44 930 ASN A CA 1
ATOM 7193 C C . ASN A 1 930 ? 44.701 -17.271 -47.340 1.00 57.44 930 ASN A C 1
ATOM 7195 O O . ASN A 1 930 ? 45.209 -18.388 -47.217 1.00 57.44 930 ASN A O 1
ATOM 7199 N N . SER A 1 931 ? 43.559 -17.068 -47.999 1.00 66.56 931 SER A N 1
ATOM 7200 C CA . SER A 1 931 ? 43.056 -18.077 -48.933 1.00 66.56 931 SER A CA 1
ATOM 7201 C C . SER A 1 931 ? 44.092 -18.226 -50.041 1.00 66.56 931 SER A C 1
ATOM 7203 O O . SER A 1 931 ? 44.238 -17.376 -50.915 1.00 66.56 931 SER A O 1
ATOM 7205 N N . MET A 1 932 ? 44.904 -19.273 -49.934 1.00 80.12 932 MET A N 1
ATOM 7206 C CA . MET A 1 932 ? 45.933 -19.579 -50.914 1.00 80.12 932 MET A CA 1
ATOM 7207 C C . MET A 1 932 ? 45.253 -20.267 -52.096 1.00 80.12 932 MET A C 1
ATOM 7209 O O . MET A 1 932 ? 44.997 -21.472 -52.052 1.00 80.12 932 MET A O 1
ATOM 7213 N N . LEU A 1 933 ? 44.968 -19.491 -53.135 1.00 85.50 933 LEU A N 1
ATOM 7214 C CA . LEU A 1 933 ? 44.279 -19.922 -54.344 1.00 85.50 933 LEU A CA 1
ATOM 7215 C C . LEU A 1 933 ? 45.255 -20.610 -55.295 1.00 85.50 933 LEU A C 1
ATOM 7217 O O . LEU A 1 933 ? 46.429 -20.248 -55.374 1.00 85.50 933 LEU A O 1
ATOM 7221 N N . LYS A 1 934 ? 44.793 -21.587 -56.066 1.00 87.88 934 LYS A N 1
ATOM 7222 C CA . LYS A 1 934 ? 45.536 -22.058 -57.241 1.00 87.88 934 LYS A CA 1
ATOM 7223 C C . LYS A 1 934 ? 44.979 -21.334 -58.461 1.00 87.88 934 LYS A C 1
ATOM 7225 O O . LYS A 1 934 ? 43.770 -21.260 -58.616 1.00 87.88 934 LYS A O 1
ATOM 7230 N N . ILE A 1 935 ? 45.847 -20.812 -59.320 1.00 90.50 935 ILE A N 1
ATOM 7231 C CA . ILE A 1 935 ? 45.447 -20.212 -60.598 1.00 90.50 935 ILE A CA 1
ATOM 7232 C C . ILE A 1 935 ? 46.047 -21.083 -61.696 1.00 90.50 935 ILE A C 1
ATOM 7234 O O . ILE A 1 935 ? 47.268 -21.243 -61.748 1.00 90.50 935 ILE A O 1
ATOM 7238 N N . ALA A 1 936 ? 45.196 -21.703 -62.512 1.00 88.69 936 ALA A N 1
ATOM 7239 C CA . ALA A 1 936 ? 45.623 -22.535 -63.635 1.00 88.69 936 ALA A CA 1
ATOM 7240 C C . ALA A 1 936 ? 45.287 -21.819 -64.941 1.00 88.69 936 ALA A C 1
ATOM 7242 O O . ALA A 1 936 ? 44.125 -21.490 -65.161 1.00 88.69 936 ALA A O 1
ATOM 7243 N N . PHE A 1 937 ? 46.305 -21.558 -65.759 1.00 89.12 937 PHE A N 1
ATOM 7244 C CA . PHE A 1 937 ? 46.158 -20.913 -67.060 1.00 89.12 937 PHE A CA 1
ATOM 7245 C C . PHE A 1 937 ? 46.021 -21.956 -68.170 1.00 89.12 937 PHE A C 1
ATOM 7247 O O . PHE A 1 937 ? 46.753 -22.946 -68.178 1.00 89.12 937 PHE A O 1
ATOM 7254 N N . GLU A 1 938 ? 45.131 -21.680 -69.113 1.00 86.62 938 GLU A N 1
ATOM 7255 C CA . GLU A 1 938 ? 44.950 -22.405 -70.365 1.00 86.62 938 GLU A CA 1
ATOM 7256 C C . GLU A 1 938 ? 45.845 -21.825 -71.473 1.00 86.62 938 GLU A C 1
ATOM 7258 O O . GLU A 1 938 ? 46.394 -20.723 -71.360 1.00 86.62 938 GLU A O 1
ATOM 7263 N N . ALA A 1 939 ? 46.000 -22.571 -72.571 1.00 79.00 939 ALA A N 1
ATOM 7264 C CA . ALA A 1 939 ? 46.868 -22.189 -73.691 1.00 79.00 939 ALA A CA 1
ATOM 7265 C C . ALA A 1 939 ? 46.444 -20.879 -74.387 1.00 79.00 939 ALA A C 1
ATOM 7267 O O . ALA A 1 939 ? 47.278 -20.201 -74.985 1.00 79.00 939 ALA A O 1
ATOM 7268 N N . ASP A 1 940 ? 45.165 -20.516 -74.296 1.00 77.88 940 ASP A N 1
ATOM 7269 C CA . ASP A 1 940 ? 44.584 -19.294 -74.858 1.00 77.88 940 ASP A CA 1
ATOM 7270 C C . ASP A 1 940 ? 44.709 -18.070 -73.928 1.00 77.88 940 ASP A C 1
ATOM 7272 O O . ASP A 1 940 ? 44.302 -16.972 -74.311 1.00 77.88 940 ASP A O 1
ATOM 7276 N N . GLY A 1 941 ? 45.283 -18.240 -72.728 1.00 76.62 941 GLY A N 1
ATOM 7277 C CA . GLY A 1 941 ? 45.460 -17.201 -71.713 1.00 76.62 941 GLY A CA 1
ATOM 7278 C C . GLY A 1 941 ? 44.258 -16.986 -70.788 1.00 76.62 941 GLY A C 1
ATOM 7279 O O . GLY A 1 941 ? 44.284 -16.046 -69.989 1.00 76.62 941 GLY A O 1
ATOM 7280 N N . ASN A 1 942 ? 43.209 -17.804 -70.895 1.00 88.31 942 ASN A N 1
ATOM 7281 C CA . ASN A 1 942 ? 42.160 -17.891 -69.882 1.00 88.31 942 ASN A CA 1
ATOM 7282 C C . ASN A 1 942 ? 42.682 -18.641 -68.654 1.00 88.31 942 ASN A C 1
ATOM 7284 O O . ASN A 1 942 ? 43.708 -19.320 -68.702 1.00 88.31 942 ASN A O 1
ATOM 7288 N N . CYS A 1 943 ? 42.018 -18.489 -67.520 1.00 91.00 943 CYS A N 1
ATOM 7289 C CA . CYS A 1 943 ? 42.407 -19.131 -66.283 1.00 91.00 943 CYS A CA 1
ATOM 7290 C C . CYS A 1 943 ? 41.201 -19.488 -65.422 1.00 91.00 943 CYS A C 1
ATOM 7292 O O . CYS A 1 943 ? 40.156 -18.840 -65.460 1.00 91.00 943 CYS A O 1
ATOM 7294 N N . ALA A 1 944 ? 41.386 -20.528 -64.619 1.00 90.56 944 ALA A N 1
ATOM 7295 C CA . ALA A 1 944 ? 40.488 -20.898 -63.540 1.00 90.56 944 ALA A CA 1
ATOM 7296 C C . ALA A 1 944 ? 41.164 -20.606 -62.193 1.00 90.56 944 ALA A C 1
ATOM 7298 O O . ALA A 1 944 ? 42.369 -20.837 -62.018 1.00 90.56 944 ALA A O 1
ATOM 7299 N N . ILE A 1 945 ? 40.380 -20.100 -61.241 1.00 91.12 945 ILE A N 1
ATOM 7300 C CA . ILE A 1 945 ? 40.835 -19.713 -59.902 1.00 91.12 945 ILE A CA 1
ATOM 7301 C C . ILE A 1 945 ? 40.191 -20.662 -58.890 1.00 91.12 945 ILE A C 1
ATOM 7303 O O . ILE A 1 945 ? 38.976 -20.692 -58.743 1.00 91.12 945 ILE A O 1
ATOM 7307 N N . TYR A 1 946 ? 41.008 -21.445 -58.195 1.00 86.31 946 TYR A N 1
ATOM 7308 C CA . TYR A 1 946 ? 40.575 -22.562 -57.358 1.00 86.31 946 TYR A CA 1
ATOM 7309 C C . TYR A 1 946 ? 40.868 -22.299 -55.883 1.00 86.31 946 TYR A C 1
ATOM 7311 O O . TYR A 1 946 ? 41.963 -21.843 -55.540 1.00 86.31 946 TYR A O 1
ATOM 7319 N N . LEU A 1 947 ? 39.951 -22.718 -55.011 1.00 81.44 947 LEU A N 1
ATOM 7320 C CA . LEU A 1 947 ? 40.224 -22.956 -53.593 1.00 81.44 947 LEU A CA 1
ATOM 7321 C C . LEU A 1 947 ? 40.643 -24.416 -53.356 1.00 81.44 947 LEU A C 1
ATOM 7323 O O . LEU A 1 947 ? 41.661 -24.694 -52.722 1.00 81.44 947 LEU A O 1
ATOM 7327 N N . THR A 1 948 ? 39.860 -25.352 -53.901 1.00 78.38 948 THR A N 1
ATOM 7328 C CA . THR A 1 948 ? 40.072 -26.808 -53.835 1.00 78.38 948 THR A CA 1
ATOM 7329 C C . THR A 1 948 ? 39.888 -27.432 -55.224 1.00 78.38 948 THR A C 1
ATOM 7331 O O . THR A 1 948 ? 39.667 -26.717 -56.196 1.00 78.38 948 THR A O 1
ATOM 7334 N N . GLN A 1 949 ? 39.985 -28.762 -55.352 1.00 76.25 949 GLN A N 1
ATOM 7335 C CA . GLN A 1 949 ? 39.735 -29.438 -56.635 1.00 76.25 949 GLN A CA 1
ATOM 7336 C C . GLN A 1 949 ? 38.301 -29.234 -57.156 1.00 76.25 949 GLN A C 1
ATOM 7338 O O . GLN A 1 949 ? 38.119 -29.171 -58.366 1.00 76.25 949 GLN A O 1
ATOM 7343 N N . ASN A 1 950 ? 37.320 -29.080 -56.257 1.00 78.75 950 ASN A N 1
ATOM 7344 C CA . ASN A 1 950 ? 35.894 -29.025 -56.608 1.00 78.75 950 ASN A CA 1
ATOM 7345 C C . ASN A 1 950 ? 35.252 -27.645 -56.397 1.00 78.75 950 ASN A C 1
ATOM 7347 O O . ASN A 1 950 ? 34.111 -27.455 -56.800 1.00 78.75 950 ASN A O 1
ATOM 7351 N N . HIS A 1 951 ? 35.965 -26.696 -55.779 1.00 82.69 951 HIS A N 1
ATOM 7352 C CA . HIS A 1 951 ? 35.444 -25.361 -55.473 1.00 82.69 951 HIS A CA 1
ATOM 7353 C C . HIS A 1 951 ? 36.404 -24.288 -55.982 1.00 82.69 951 HIS A C 1
ATOM 7355 O O . HIS A 1 951 ? 37.584 -24.263 -55.606 1.00 82.69 951 HIS A O 1
ATOM 7361 N N . GLY A 1 952 ? 35.893 -23.401 -56.828 1.00 86.88 952 GLY A N 1
ATOM 7362 C CA . GLY A 1 952 ? 36.616 -22.288 -57.425 1.00 86.88 952 GLY A CA 1
ATOM 7363 C C . GLY A 1 952 ? 35.697 -21.108 -57.706 1.00 86.88 952 GLY A C 1
ATOM 7364 O O . GLY A 1 952 ? 34.488 -21.180 -57.498 1.00 86.88 952 GLY A O 1
ATOM 7365 N N . LEU A 1 953 ? 36.296 -20.010 -58.154 1.00 90.25 953 LEU A N 1
ATOM 7366 C CA . LEU A 1 953 ? 35.563 -18.824 -58.570 1.00 90.25 953 LEU A CA 1
ATOM 7367 C C . LEU A 1 953 ? 34.686 -19.172 -59.780 1.00 90.25 953 LEU A C 1
ATOM 7369 O O . LEU A 1 953 ? 35.151 -19.826 -60.716 1.00 90.25 953 LEU A O 1
ATOM 7373 N N . VAL A 1 954 ? 33.437 -18.721 -59.752 1.00 88.75 954 VAL A N 1
ATOM 7374 C CA . VAL A 1 954 ? 32.463 -18.835 -60.842 1.00 88.75 954 VAL A CA 1
ATOM 7375 C C . VAL A 1 954 ? 31.882 -17.451 -61.111 1.00 88.75 954 VAL A C 1
ATOM 7377 O O . VAL A 1 954 ? 31.885 -16.590 -60.232 1.00 88.75 954 VAL A O 1
ATOM 7380 N N . PHE A 1 955 ? 31.450 -17.224 -62.346 1.00 86.94 955 PHE A N 1
ATOM 7381 C CA . PHE A 1 955 ? 30.706 -16.034 -62.729 1.00 86.94 955 PHE A CA 1
ATOM 7382 C C . PHE A 1 955 ? 29.374 -16.478 -63.332 1.00 86.94 955 PHE A C 1
ATOM 7384 O O . PHE A 1 955 ? 29.379 -17.169 -64.352 1.00 86.94 955 PHE A O 1
ATOM 7391 N N . ASP A 1 956 ? 28.270 -16.126 -62.681 1.00 81.25 956 ASP A N 1
ATOM 7392 C CA . ASP A 1 956 ? 26.906 -16.460 -63.101 1.00 81.25 956 ASP A CA 1
ATOM 7393 C C . ASP A 1 956 ? 25.955 -15.314 -62.740 1.00 81.25 956 ASP A C 1
ATOM 7395 O O . ASP A 1 956 ? 26.213 -14.593 -61.783 1.00 81.25 956 ASP A O 1
ATOM 7399 N N . GLU A 1 957 ? 24.900 -15.116 -63.532 1.00 80.12 957 GLU A N 1
ATOM 7400 C CA . GLU A 1 957 ? 23.904 -14.038 -63.355 1.00 80.12 957 GLU A CA 1
ATOM 7401 C C . GLU A 1 957 ? 24.504 -12.639 -63.072 1.00 80.12 957 GLU A C 1
ATOM 7403 O O . GLU A 1 957 ? 23.984 -11.868 -62.274 1.00 80.12 957 GLU A O 1
ATOM 7408 N N . ASP A 1 958 ? 25.600 -12.295 -63.759 1.00 77.88 958 ASP A N 1
ATOM 7409 C CA . ASP A 1 958 ? 26.357 -11.044 -63.579 1.00 77.88 958 ASP A CA 1
ATOM 7410 C C . ASP A 1 958 ? 27.030 -10.873 -62.194 1.00 77.88 958 ASP A C 1
ATOM 7412 O O . ASP A 1 958 ? 27.490 -9.780 -61.858 1.00 77.88 958 ASP A O 1
ATOM 7416 N N . GLU A 1 959 ? 27.186 -11.948 -61.416 1.00 83.75 959 GLU A N 1
ATOM 7417 C CA . GLU A 1 959 ? 27.842 -11.954 -60.105 1.00 83.75 959 GLU A CA 1
ATOM 7418 C C . GLU A 1 959 ? 29.017 -12.943 -60.020 1.00 83.75 959 GLU A C 1
ATOM 7420 O O . GLU A 1 959 ? 29.061 -13.986 -60.674 1.00 83.75 959 GLU A O 1
ATOM 7425 N N . PHE A 1 960 ? 29.999 -12.618 -59.171 1.00 86.19 960 PHE A N 1
ATOM 7426 C CA . PHE A 1 960 ? 31.085 -13.534 -58.822 1.00 86.19 960 PHE A CA 1
ATOM 7427 C C . PHE A 1 960 ? 30.684 -14.379 -57.607 1.00 86.19 960 PHE A C 1
ATOM 7429 O O . PHE A 1 960 ? 30.334 -13.843 -56.558 1.00 86.19 960 PHE A O 1
ATOM 7436 N N . THR A 1 961 ? 30.788 -15.703 -57.717 1.00 85.88 961 THR A N 1
ATOM 7437 C CA . THR A 1 961 ? 30.380 -16.658 -56.672 1.00 85.88 961 THR A CA 1
ATOM 7438 C C . THR A 1 961 ? 31.394 -17.801 -56.529 1.00 85.88 961 THR A C 1
ATOM 7440 O O . THR A 1 961 ? 32.450 -17.802 -57.173 1.00 85.88 961 THR A O 1
ATOM 7443 N N . VAL A 1 962 ? 31.115 -18.772 -55.649 1.00 85.62 962 VAL A N 1
ATOM 7444 C CA . VAL A 1 962 ? 31.907 -20.008 -55.538 1.00 85.62 962 VAL A CA 1
ATOM 7445 C C . VAL A 1 962 ? 31.092 -21.198 -56.020 1.00 85.62 962 VAL A C 1
ATOM 7447 O O . VAL A 1 962 ? 29.965 -21.406 -55.584 1.00 85.62 962 VAL A O 1
ATOM 7450 N N . GLY A 1 963 ? 31.692 -22.007 -56.889 1.00 84.81 963 GLY A N 1
ATOM 7451 C CA . GLY A 1 963 ? 31.080 -23.215 -57.430 1.00 84.81 963 GLY A CA 1
ATOM 7452 C C . GLY A 1 963 ? 32.097 -24.101 -58.143 1.00 84.81 963 GLY A C 1
ATOM 7453 O O . GLY A 1 963 ? 33.290 -24.082 -57.823 1.00 84.81 963 GLY A O 1
ATOM 7454 N N . ALA A 1 964 ? 31.630 -24.886 -59.117 1.00 84.19 964 ALA A N 1
ATOM 7455 C CA . ALA A 1 964 ? 32.497 -25.731 -59.933 1.00 84.19 964 ALA A CA 1
ATOM 7456 C C . ALA A 1 964 ? 33.484 -24.858 -60.743 1.00 84.19 964 ALA A C 1
ATOM 7458 O O . ALA A 1 964 ? 33.033 -24.008 -61.511 1.00 84.19 964 ALA A O 1
ATOM 7459 N N . PRO A 1 965 ? 34.813 -25.040 -60.598 1.00 79.38 965 PRO A N 1
ATOM 7460 C CA . PRO A 1 965 ? 35.796 -24.180 -61.250 1.00 79.38 965 PRO A CA 1
ATOM 7461 C C . PRO A 1 965 ? 35.608 -24.117 -62.771 1.00 79.38 965 PRO A C 1
ATOM 7463 O O . PRO A 1 965 ? 35.526 -25.151 -63.432 1.00 79.38 965 PRO A O 1
ATOM 7466 N N . SER A 1 966 ? 35.611 -22.903 -63.324 1.00 76.56 966 SER A N 1
ATOM 7467 C CA . SER A 1 966 ? 35.476 -22.656 -64.762 1.00 76.56 966 SER A CA 1
ATOM 7468 C C . SER A 1 966 ? 36.642 -21.811 -65.282 1.00 76.56 966 SER A C 1
ATOM 7470 O O . SER A 1 966 ? 37.044 -20.833 -64.648 1.00 76.56 966 SER A O 1
ATOM 7472 N N . ALA A 1 967 ? 37.215 -22.189 -66.429 1.00 77.50 967 ALA A N 1
ATOM 7473 C CA . ALA A 1 967 ? 38.348 -21.497 -67.054 1.00 77.50 967 ALA A CA 1
ATOM 7474 C C . ALA A 1 967 ? 37.887 -20.318 -67.930 1.00 77.50 967 ALA A C 1
ATOM 7476 O O . ALA A 1 967 ? 38.216 -20.237 -69.109 1.00 77.50 967 ALA A O 1
ATOM 7477 N N . VAL A 1 968 ? 37.093 -19.416 -67.350 1.00 82.81 968 VAL A N 1
ATOM 7478 C CA . VAL A 1 968 ? 36.474 -18.271 -68.049 1.00 82.81 968 VAL A CA 1
ATOM 7479 C C . VAL A 1 968 ? 37.089 -16.921 -67.674 1.00 82.81 968 VAL A C 1
ATOM 7481 O O . VAL A 1 968 ? 36.698 -15.891 -68.221 1.00 82.81 968 VAL A O 1
ATOM 7484 N N . PHE A 1 969 ? 38.061 -16.899 -66.755 1.00 91.38 969 PHE A N 1
ATOM 7485 C CA . PHE A 1 969 ? 38.650 -15.656 -66.262 1.00 91.38 969 PHE A CA 1
ATOM 7486 C C . PHE A 1 969 ? 39.926 -15.285 -67.011 1.00 91.38 969 PHE A C 1
ATOM 7488 O O . PHE A 1 969 ? 40.732 -16.136 -67.368 1.00 91.38 969 PHE A O 1
ATOM 7495 N N . VAL A 1 970 ? 40.183 -13.994 -67.163 1.00 89.62 970 VAL A N 1
ATOM 7496 C CA . VAL A 1 970 ? 41.419 -13.444 -67.715 1.00 89.62 970 VAL A CA 1
ATOM 7497 C C . VAL A 1 970 ? 42.045 -12.511 -66.690 1.00 89.62 970 VAL A C 1
ATOM 7499 O O . VAL A 1 970 ? 41.376 -11.637 -66.138 1.00 89.62 970 VAL A O 1
ATOM 7502 N N . LEU A 1 971 ? 43.348 -12.673 -66.449 1.00 90.69 971 LEU A N 1
ATOM 7503 C CA . LEU A 1 971 ? 44.110 -11.753 -65.611 1.00 90.69 971 LEU A CA 1
ATOM 7504 C C . LEU A 1 971 ? 44.801 -10.693 -66.463 1.00 90.69 971 LEU A C 1
ATOM 7506 O O . LEU A 1 971 ? 45.570 -11.015 -67.369 1.00 90.69 971 LEU A O 1
ATOM 7510 N N . TYR A 1 972 ? 44.591 -9.427 -66.116 1.00 88.56 972 TYR A N 1
ATOM 7511 C CA . TYR A 1 972 ? 45.310 -8.298 -66.696 1.00 88.56 972 TYR A CA 1
ATOM 7512 C C . TYR A 1 972 ? 46.276 -7.712 -65.661 1.00 88.56 972 TYR A C 1
ATOM 7514 O O . TYR A 1 972 ? 45.856 -7.182 -64.640 1.00 88.56 972 TYR A O 1
ATOM 7522 N N . GLU A 1 973 ? 47.580 -7.828 -65.902 1.00 89.25 973 GLU A N 1
ATOM 7523 C CA . GLU A 1 973 ? 48.646 -7.298 -65.047 1.00 89.25 973 GLU A CA 1
ATOM 7524 C C . GLU A 1 973 ? 48.843 -5.798 -65.294 1.00 89.25 973 GLU A C 1
ATOM 7526 O O . GLU A 1 973 ? 48.917 -5.346 -66.439 1.00 89.25 973 GLU A O 1
ATOM 7531 N N . LEU A 1 974 ? 49.011 -5.040 -64.213 1.00 85.81 974 LEU A N 1
ATOM 7532 C CA . LEU A 1 974 ? 49.493 -3.666 -64.227 1.00 85.81 974 LEU A CA 1
ATOM 7533 C C . LEU A 1 974 ? 50.811 -3.559 -64.981 1.00 85.81 974 LEU A C 1
ATOM 7535 O O . LEU A 1 974 ? 51.814 -4.153 -64.582 1.00 85.81 974 LEU A O 1
ATOM 7539 N N . VAL A 1 975 ? 50.819 -2.752 -66.042 1.00 79.00 975 VAL A N 1
ATOM 7540 C CA . VAL A 1 975 ? 52.057 -2.348 -66.700 1.00 79.00 975 VAL A CA 1
ATOM 7541 C C . VAL A 1 975 ? 52.707 -1.299 -65.797 1.00 79.00 975 VAL A C 1
ATOM 7543 O O . VAL A 1 975 ? 52.109 -0.245 -65.575 1.00 79.00 975 VAL A O 1
ATOM 7546 N N . PRO A 1 976 ? 53.897 -1.552 -65.223 1.00 64.19 976 PRO A N 1
ATOM 7547 C CA . PRO A 1 976 ? 54.596 -0.524 -64.472 1.00 64.19 976 PRO A CA 1
ATOM 7548 C C . PRO A 1 976 ? 54.957 0.592 -65.454 1.00 64.19 976 PRO A C 1
ATOM 7550 O O . PRO A 1 976 ? 55.785 0.378 -66.343 1.00 64.19 976 PRO A O 1
ATOM 7553 N N . ASN A 1 977 ? 54.333 1.763 -65.329 1.00 54.66 977 ASN A N 1
ATOM 7554 C CA . ASN A 1 977 ? 54.815 2.941 -66.038 1.00 54.66 977 ASN A CA 1
ATOM 7555 C C . ASN A 1 977 ? 56.255 3.200 -65.575 1.00 54.66 977 ASN A C 1
ATOM 7557 O O . ASN A 1 977 ? 56.515 3.314 -64.378 1.00 54.66 977 ASN A O 1
ATOM 7561 N N . ARG A 1 978 ? 57.200 3.262 -66.520 1.00 44.38 978 ARG A N 1
ATOM 7562 C CA . ARG A 1 978 ? 58.501 3.903 -66.295 1.00 44.38 978 ARG A CA 1
ATOM 7563 C C . ARG A 1 978 ? 58.300 5.420 -66.351 1.00 44.38 978 ARG A C 1
ATOM 7565 O O . ARG A 1 978 ? 58.815 6.045 -67.265 1.00 44.38 978 ARG A O 1
ATOM 7572 N N . GLU A 1 979 ? 57.535 5.978 -65.420 1.00 29.92 979 GLU A N 1
ATOM 7573 C CA . GLU A 1 979 ? 57.520 7.416 -65.107 1.00 29.92 979 GLU A CA 1
ATOM 7574 C C . GLU A 1 979 ? 57.278 7.624 -63.615 1.00 29.92 979 GLU A C 1
ATOM 7576 O O . GLU A 1 979 ? 56.255 7.109 -63.100 1.00 29.92 979 GLU A O 1
#

Secondary structure (DSSP, 8-state):
-HHHHHHHHHHHHHHTTS-S-S-----SSTTS----S---SS---EEEEEE-GGGGGG--HHHHHHTT--EEEEEEEETTEEPTTHHHHHHHHHHTT-EEEEEEE---SSHHHHHHHHHHHHHHHTT---SS-EEEE---TTTGGGS-HHHHHHHHHHHHHHHHHTT--EEEEEEHHHHHHTS-HHHHTTTSEEEEE---TT--SS-GGGGGGS-SEEEEEEEE--TTS-S-EEEEEESS-HHHHHHHHT-TTPPP----EEEESPPPPPSEEETT-------EEEESSS---EEEEEEE-TTS-EEEEEEE---SSEEEGGGGGGG--GGGPPSEEEEEEEEEE-SS-EEEEEEEEEEEETTSEEEES-----SEETT-------EEEESS---EEEEEEEETTT--EEEEEEE---SSEEEGGG----GGGPPSEEEEEEEEEE-SS-EEEEEEEEEEEE-S---EEEEEEE--SEEETTT----EEEEEESSS--SEEEEEEEETTT--EEEEEEE--SSSEEEGGGGHHHH-GGG--SEEEEEEEEEEETTEEEEEEEEEEEEEP--EEEEEEEPPSEEETT-----EEEEEESSS--SEEEEEEEETTS-EEEEEEE---SSEEETHHHHTT--GGGPPSEEEEEEEEEE-SS-EEEEEEEEEEEES----EEEE-SSPP-TTEEEETT-PPPP-SEEEESSS-EEEEEEEEEETTS-EEEEEEE---BSEEEGGGGHHHH-GGGPPSEEEEEEEEEEETTEEEEEEEEEEEEES----SEEPPPEE---SSS-EEEPPPEEGGGTT-----EEEPPPPP-EETTEESSSSPPPPPEEEEEEESS--TT-EEEEEEEETTEEEEE-TTS-EEEEPPPPSSS-EEEEGGGPEEEEEETTEEEEE-TTSEEEEEETTEEEEEESS----BEEEE-TTS-EEEESSSS-EEEEETTEEEEES--S-EEEEEEP----

Sequence (979 aa):
MKNILTKILVFFLILDILSPFLPMTQAAYGNGYVGGRKGDGMGIYAHGVDLSEWQGGEVDFFKIKEQGYSFVILRAGFSVYIDEYFERNYAAAKEAGLHVGVYLYSYADTVEEVLREADALKGWLKGKKLEYPVYYDMEEPETHGKMPAAALTELSMSFLNSMADDGWLVGLYSCKSWLDSKLETDKICAQYECWMALYLSSGSYATYDRYDEFCGMWQYSATGRVEGVPGNVDMNVAFKDYPDICMQFGLNGYSANGDDFKLLNYKEVPSILAVGEAFTVNGVILSSEGNLSNVTAGMYDPAGNMATGRSAGPRGNQYDLSELSEGVKISQLPAGSYIYRVTATNIKRTRILLQRSVHITEAGVLATDLNAPKDLALGDVFSPEGKLIASTNLSNVTITILSGDTEKELQRAEAKPNKTDFDLSQMTIDLTKLPYGSYIYKINAKSAKGETVLLEEPFSVWMREDPIKLEGFILKEEYYIDELKGLQGTLISTNSDFIEVVASVVDQNKDDLVIAESIINDERTVSLSAFDSELRLHDLRYGSYIFKLTAINSAGPKTIVEKRFVIRSDGLSLCDFVPPIMLYEGDSYNLDGAVVSDDTTLSMVCVSVIDDKMQVVLDAACVPEVMAFGLKELSAKLPFGTLKQGTYTLRVYAQNTNSREYLYDSKFDVTSSKDTMKWKSPYRSINGISFASYDAPTLAGMVSSENSVITSIRAEVFNSDGVVMNAAEIMPMSQEAYVTDLNEILRLAALSAGEYRLVLTGTNEAGCFILQDERFEISDCNHSNVRSGIVHEQRCDRIGAVANSRCADCADRVQHGIMIPRDAHEWGANGCIHCIAGKPKTYSLRRSTSVKQNGRYLVVCQSYGRYYALGTDGKAVLISEPDVDQSLSASSQLLWTAFVRGGRVALRSKDVLALQLDSSALRVACGTGNSMLKIAFEADGNCAIYLTQNHGLVFDEDEFTVGAPSAVFVLYELVPNRE

Mean predicted aligned error: 21.67 Å

pLDDT: mean 80.9, std 14.37, range [29.92, 98.81]

Nearest PDB structures (foldseek):
  4kru-assembly1_A  TM=8.405E-01  e=1.848E-12  Clostridium phage phiSM101
  2ww5-assembly1_A  TM=8.421E-01  e=1.497E-12  Streptococcus pneumoniae R6
  5a6s-assembly1_A-2  TM=8.533E-01  e=2.404E-12  Clostridium phage phiCTP1
  2wwc-assembly1_A  TM=8.381E-01  e=2.534E-12  Streptococcus pneumoniae R6
  2wag-assembly1_A-2  TM=8.263E-01  e=7.753E-11  Bacillus anthracis str. Ames

Solvent-accessible surface area (backbone atoms only — not comparable to full-atom values): 51549 Å² total; per-residue (Å²): 112,72,76,56,54,57,54,52,53,54,52,53,60,52,52,72,75,61,70,87,66,72,79,72,75,72,46,63,34,98,68,70,51,68,48,24,18,58,24,78,79,48,35,61,64,42,41,29,37,48,49,48,55,91,41,51,97,69,61,37,43,52,50,37,38,70,64,45,36,47,34,38,34,33,32,50,21,43,49,76,44,69,32,87,43,31,72,60,50,52,52,45,30,51,72,45,67,36,38,34,23,32,33,36,44,48,70,60,93,44,60,71,48,30,49,49,26,45,53,43,49,53,62,74,48,62,93,52,73,34,35,36,50,43,28,46,33,62,69,43,62,86,56,58,64,74,53,56,32,72,56,52,37,51,38,51,50,52,34,44,49,61,44,26,78,74,39,33,48,37,24,44,28,36,42,51,72,43,49,74,72,43,37,58,40,72,68,54,28,63,42,23,30,25,37,34,35,54,72,65,95,74,86,68,94,70,56,80,73,70,60,44,84,65,22,26,24,38,34,50,36,72,71,34,78,51,69,42,47,54,67,61,33,34,33,33,38,26,22,46,64,40,49,55,52,22,35,44,46,27,20,27,79,37,68,60,44,92,64,53,74,44,77,40,85,53,64,83,76,63,55,41,36,31,49,58,45,76,61,76,48,43,26,35,42,36,41,72,57,56,38,30,52,36,38,36,41,29,33,18,39,79,66,66,49,73,76,33,42,29,74,47,68,53,82,39,38,58,47,64,39,51,80,38,25,88,42,28,52,57,32,75,47,70,66,45,65,31,35,40,38,31,37,42,23,37,84,84,51,74,46,78,75,44,43,34,63,29,36,28,22,75,20,14,53,50,76,34,72,70,64,76,74,68,70,38,42,60,58,44,86,61,77,48,40,29,41,40,42,32,68,42,44,26,62,34,37,36,42,36,36,23,36,53,91,74,63,44,80,76,47,76,36,78,48,66,71,68,30,42,55,49,58,38,64,80,50,73,61,85,54,41,76,52,67,71,48,55,28,31,47,34,35,36,43,24,30,84,69,33,69,39,80,78,45,78,44,70,32,38,30,16,42,83,81,49,63,72,45,78,47,75,68,64,79,63,62,66,36,46,50,66,62,46,59,60,48,47,30,35,39,37,39,72,78,44,38,34,58,35,39,37,44,34,36,28,35,67,90,70,76,39,78,71,46,74,47,74,45,76,37,91,40,40,62,46,57,43,52,76,44,29,83,75,61,40,53,42,74,55,63,68,37,50,33,35,41,37,34,35,38,24,37,58,44,39,80,40,80,77,45,76,47,66,31,32,29,41,68,48,45,74,35,68,20,64,58,58,77,74,49,66,44,47,57,58,38,81,57,73,40,49,29,30,44,31,34,69,80,46,42,23,60,32,42,36,41,38,33,24,41,85,84,74,43,78,77,40,60,37,76,47,66,69,73,36,40,59,46,58,42,48,79,44,24,87,62,36,69,50,31,72,48,60,70,46,55,31,34,46,34,35,36,40,26,37,82,46,38,73,46,73,71,36,79,34,69,27,41,27,36,87,66,89,72,47,76,44,67,51,52,92,67,77,84,58,54,66,24,48,25,32,63,66,59,38,78,76,58,54,36,37,38,38,30,78,78,46,48,30,53,34,39,36,38,38,31,22,40,83,88,67,49,76,76,36,59,25,73,48,66,71,70,31,43,61,43,63,45,47,75,40,40,83,62,37,42,52,41,74,52,65,70,44,53,34,33,43,37,31,33,40,26,36,88,93,45,77,42,69,60,44,64,36,37,32,32,31,33,89,48,83,64,82,57,57,46,76,31,57,73,46,76,54,23,49,84,40,62,12,37,30,35,34,31,23,19,66,89,58,48,51,49,34,57,64,41,47,69,39,72,51,39,76,81,46,77,48,101,86,12,28,72,62,37,97,49,68,68,77,57,72,43,52,19,37,84,35,78,72,88,50,74,71,37,37,27,34,46,32,36,73,56,98,93,42,34,32,31,49,32,66,78,50,44,57,36,85,48,78,78,64,52,96,79,74,52,40,74,43,46,58,72,38,34,28,33,26,44,65,59,95,86,21,37,26,42,23,33,88,85,56,26,25,51,32,68,48,88,79,38,63,44,56,44,80,61,89,78,67,39,58,23,40,73,50,68,49,98,88,40,30,25,23,44,25,64,51,98,68,29,9,47,32,78,56,97,81,35,56,39,42,34,66,59,42,66,59,30,35,41,27,32,58,55,80,71,96,119

Foldseek 3Di:
DVVVVVVVVVVVVVVVVPPPDPPPPPALAPLPDFFFFFFPLQFFPFKEFEDACVLPDQFQLLLLVQQRHAAYEYEQEEQLGGTPCNVVCLVRNVVSNHAYHYEYHYPDQDLVSLVNSLVSSCVSLVPPFGLAAYEYEPEPCVRLVPDAQVSSQVSLCSNQSSQSVVQTQYEYEDEPVCCVHRYPNRVRRSHHFYEYEDEDPPPDDDCSRPVRGTGQKYFHDQQDDGPSGPGTITIMTGSYSSNCVCQCRVGRPHDHDVKDKAWAPWDDDDQFAEQLDADATWTKIAIPPAAWQKKKKAKAASSRHGPWIDMDGGHHRMDTRSVTRVGHCRNNDDFDKIKTWIWIDGPPGIDTNHIHIHGYYNQQKDKPPFDDDAAAEQQDADATWIKMAGPAFWQKKKKFKAAPPPRHTDDMWMDGRRDRMDTSSVIGDRPNPPDWHKIWIWIKIHGPRGIDTHDIDMHTYFHQDKDKDKPFWDDDQEDFQQRCQFTFIKIAIHPAAWQKKKKWKAAPVPSDTPDMDMDGTRHRMDGRRVCRVPRVVNPDDFGKMWIWIWTQTRRGIDTPDTDIHGHFYQDKFWAPWDDAQEAEQQDQDATFTKIAGFPFFWQKKKKFKAFPVRHTPFIFMDRPRHRMGTSRVRSVRGRPNNDDFGKIWIWIWIDGPRDIDTNGTGIHGYDNDPWDKAWDFPDDAQALAEAEQQRFDAAWTKIAIDPWFWQKKKKFKAFPVRDTPFMFMDGPRGRMDICRVRCVRRVRSNDDFGKMWMWIWIATPVGIGTHDIHIYGYDNDPLPQKAFFDWADAFQVDKTKGFAIARVNVSGRHDDMHTHGHDDFDADPAAGPRDNHGDFDKFWWAWDLDADQFWKKWKWFDDPNWIWTQFLQQWTDTADDDDPPGTDIDTLRRIWTWHDDPQFTWTAHPVQWTFDADQWWTGTDHDPPGLGWHWDADPVQFIWIGSDCFWGWDADPRGITIGGIDRRIIMITGDPPPD

Radius of gyration: 44.42 Å; Cα contacts (8 Å, |Δi|>4): 2476; chains: 1; bounding box: 131×76×122 Å